Protein AF-0000000066030037 (afdb_homodimer)

Sequence (844 aa):
MNIVLFLGYLSILFAGGAIIAKIAKKIGIPDIPLLLIFGLILSILNVIPKNIVESSFDFIGNFGLIILLFIGSFEMEWNIMKRVLDVIIKLDILALLIVWIISGIVFNFVFHLPILSLIGLLFGAIVSATDPATLIPIFSSMDIDPEVAITLEAESVFNDPLGIVVTLICLSALGLAKAENPILEFFSLAVGGIILGVIAGKFYEIIISKIKFEDYIAPFTLGLAIAFWYFAEGIFPSITGYEISGFMAVAIMGLYIGNVIVHKKEHKKDMEKVAVFMDELSIFIRILIFVLLGASISIPLLEKYALPAFLCALGSILLARPVGVLIATAIPPIRPLTERIYLALEGPRGVVPATLAAMVYTEIMKHPNIVPKNIASLMPPTELAGTILVATFMTIIVSVVLEASWAKPLANILLKRKTSTSMNIVLFLGYLSILFAGGAIIAKIAKKIGIPDIPLLLIFGLILSILNVIPKNIVESSFDFIGNFGLIILLFIGSFEMEWNIMKRVLDVIIKLDILALLIVWIISGIVFNFVFHLPILSLIGLLFGAIVSATDPATLIPIFSSMDIDPEVAITLEAESVFNDPLGIVVTLICLSALGLAKAENPILEFFSLAVGGIILGVIAGKFYEIIISKIKFEDYIAPFTLGLAIAFWYFAEGIFPSITGYEISGFMAVAIMGLYIGNVIVHKKEHKKDMEKVAVFMDELSIFIRILIFVLLGASISIPLLEKYALPAFLCALGSILLARPVGVLIATAIPPIRPLTERIYLALEGPRGVVPATLAAMVYTEIMKHPNIVPKNIASLMPPTELAGTILVATFMTIIVSVVLEASWAKPLANILLKRKTSTS

Radius of gyration: 28.83 Å; Cα contacts (8 Å, |Δi|>4): 1450; chains: 2; bounding box: 72×85×63 Å

pLDDT: mean 91.53, std 8.61, range [28.09, 98.5]

InterPro domains:
  IPR006153 Cation/H+ exchanger, transmembrane domain [PF00999] (18-399)
  IPR038770 Sodium/solute symporter superfamily [G3DSA:1.20.1530.20] (5-410)

Nearest PDB structures (foldseek):
  4d0a-assembly1_B-2  TM=8.833E-01  e=1.001E-21  Methanocaldococcus jannaschii DSM 2661
  8jd9-assembly1_B  TM=8.160E-01  e=3.780E-13  Arabidopsis thaliana
  8pdu-assembly1_B  TM=7.936E-01  e=5.786E-11  Strongylocentrotus purpuratus
  8j2m-assembly1_B  TM=7.792E-01  e=3.132E-09  Oryza sativa Japonica Group
  7x2u-assembly1_B  TM=7.513E-01  e=4.949E-09  Homo sapiens

Organism: Methanocaldococcus jannaschii (strain ATCC 43067 / DSM 2661 / JAL-1 / JCM 10045 / NBRC 100440) (NCBI:txid243232)

Secondary structure (DSSP, 8-state):
--HHHHHHHHHIIIIIHHHHHHHHHHTTS-HHHHHHHHHHHHHHTT-S-HHHHHHHHHHHHHHHHHHHHHHHHHT--HHHHGGGHHHHHHIIIIIHHHHHHHHHHHHHHHTT--TT-HHHHHHHHHHT---HHHHHHHHHTS---HHHHHHHHHHHHHHHHHHHHHHHHHHIIIII---S-HHHHHHHHHHHHHHHHHHHHHHHHHHHHH---GGGHHHHHHHHHHHHHHIIIIIHHHHHS----HHHHHHHHHHHIIIIITTSGGGHHHHHHHHHHHHHHHHHHHHHHHHHHHHH--HHHHHHHHHHHHHHHHIIIIIIHHHHHHHHTTSSSPPPHHHHHHHHH-----HHHHHHHHHHHHHHHH-GGGS-HHHHTTS-HHHHHHHHHHHHHHHHHHHHHHHHHHHHHHHHHHT-------/--HHHHHHHHHIIIIIHHHHHHHHHHTTS-HHHHHHHHHHHHHHTT-S-HHHHHHHHHHHHHHHHHHHHHHHHHT--HHHHGGGHHHHHHIIIIIHHHHHHHHHHHHHHHTT--TT-HHHHHHHHHHT---HHHHHHHHHTS---HHHHHHHHHHHHHHHHHHHHHHHHHHIIIII---S-HHHHHHHHHHHHHHHHHHHHHHHHHHHHH---GGGHHHHHHHHHHHHHHIIIIIHHHHHS----HHHHHHHHHHHIIIIITTSGGGHHHHHHHHHHHHHHHHHHHHHHHHHHHHH--HHHHHHHHHHHHHHHHIIIIIIHHHHHHHHTTSSSPPPHHHHHHHHH-----HHHHHHHHHHHHHHHH-GGGS-HHHHTTS-HHHHHHHHHHHHHHHHHHHHHHHHHHHHHHHHHHT-------

Structure (mmCIF, N/CA/C/O backbone):
data_AF-0000000066030037-model_v1
#
loop_
_entity.id
_entity.type
_entity.pdbx_description
1 polymer 'Probable Na(+)/H(+) antiporter 2'
#
loop_
_atom_site.group_PDB
_atom_site.id
_atom_site.type_symbol
_atom_site.label_atom_id
_atom_site.label_alt_id
_atom_site.label_comp_id
_atom_site.label_asym_id
_atom_site.label_entity_id
_atom_site.label_seq_id
_atom_site.pdbx_PDB_ins_code
_atom_site.Cartn_x
_atom_site.Cartn_y
_atom_site.Cartn_z
_atom_site.occupancy
_atom_site.B_iso_or_equiv
_atom_site.auth_seq_id
_atom_site.auth_comp_id
_atom_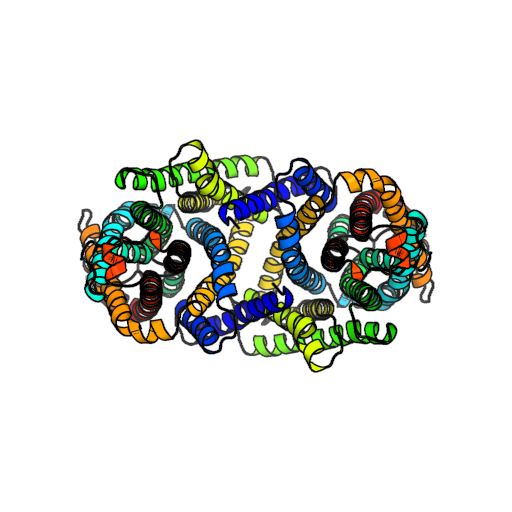site.auth_asym_id
_atom_site.auth_atom_id
_atom_site.pdbx_PDB_model_num
ATOM 1 N N . MET A 1 1 ? -17.203 -1.145 7.984 1 58.16 1 MET A N 1
ATOM 2 C CA . MET A 1 1 ? -16.234 -1.922 8.758 1 58.16 1 MET A CA 1
ATOM 3 C C . MET A 1 1 ? -15.391 -1.015 9.641 1 58.16 1 MET A C 1
ATOM 5 O O . MET A 1 1 ? -15.039 0.098 9.242 1 58.16 1 MET A O 1
ATOM 9 N N . ASN A 1 2 ? -15.164 -1.468 10.859 1 84.25 2 ASN A N 1
ATOM 10 C CA . ASN A 1 2 ? -14.336 -0.749 11.82 1 84.25 2 ASN A CA 1
ATOM 11 C C . ASN A 1 2 ? -12.883 -0.684 11.359 1 84.25 2 ASN A C 1
ATOM 13 O O . ASN A 1 2 ? -12.188 -1.703 11.32 1 84.25 2 ASN A O 1
ATOM 17 N N . ILE A 1 3 ? -12.445 0.393 10.875 1 86.44 3 ILE A N 1
ATOM 18 C CA . ILE A 1 3 ? -11.133 0.616 10.281 1 86.44 3 ILE A CA 1
ATOM 19 C C . ILE A 1 3 ? -10.047 0.3 11.305 1 86.44 3 ILE A C 1
ATOM 21 O O . ILE A 1 3 ? -8.977 -0.204 10.945 1 86.44 3 ILE A O 1
ATOM 25 N N . VAL A 1 4 ? -10.352 0.537 12.531 1 90.75 4 VAL A N 1
ATOM 26 C CA . VAL A 1 4 ? -9.383 0.292 13.594 1 90.75 4 VAL A CA 1
ATOM 27 C C . VAL A 1 4 ? -9.086 -1.204 13.688 1 90.75 4 VAL A C 1
ATOM 29 O O . VAL A 1 4 ? -7.926 -1.611 13.742 1 90.75 4 VAL A O 1
ATOM 32 N N . LEU A 1 5 ? -10.164 -1.941 13.633 1 91.44 5 LEU A N 1
ATOM 33 C CA . LEU A 1 5 ? -10 -3.391 13.688 1 91.44 5 LEU A CA 1
ATOM 34 C C . LEU A 1 5 ? -9.297 -3.91 12.438 1 91.44 5 LEU A C 1
ATOM 36 O O . LEU A 1 5 ? -8.461 -4.812 12.523 1 91.44 5 LEU A O 1
ATOM 40 N N . PHE A 1 6 ? -9.617 -3.367 11.352 1 92 6 PHE A N 1
ATOM 41 C CA . PHE A 1 6 ? -9.016 -3.773 10.086 1 92 6 PHE A CA 1
ATOM 42 C C . PHE A 1 6 ? -7.512 -3.523 10.102 1 92 6 PHE A C 1
ATOM 44 O O . PHE A 1 6 ? -6.73 -4.383 9.688 1 92 6 PHE A O 1
ATOM 51 N N . LEU A 1 7 ? -7.105 -2.408 10.57 1 94.38 7 LEU A N 1
ATOM 52 C CA . LEU A 1 7 ? -5.684 -2.09 10.664 1 94.38 7 LEU A CA 1
ATOM 53 C C . LEU A 1 7 ? -4.996 -2.986 11.688 1 94.38 7 LEU A C 1
ATOM 55 O O . LEU A 1 7 ? -3.826 -3.344 11.516 1 94.38 7 LEU A O 1
ATOM 59 N N . GLY A 1 8 ? -5.766 -3.311 12.727 1 94.88 8 GLY A N 1
ATOM 60 C CA . GLY A 1 8 ? -5.234 -4.289 13.664 1 94.88 8 GLY A CA 1
ATOM 61 C C . GLY A 1 8 ? -4.891 -5.613 13.008 1 94.88 8 GLY A C 1
ATOM 62 O O . GLY A 1 8 ? -3.828 -6.184 13.266 1 94.88 8 GLY A O 1
ATOM 63 N N . TYR A 1 9 ? -5.785 -6.09 12.172 1 94.06 9 TYR A N 1
ATOM 64 C CA . TYR A 1 9 ? -5.531 -7.324 11.438 1 94.06 9 TYR A CA 1
ATOM 65 C C . TYR A 1 9 ? -4.32 -7.172 10.523 1 94.06 9 TYR A C 1
ATOM 67 O O . TYR A 1 9 ? -3.506 -8.086 10.406 1 94.06 9 TYR A O 1
ATOM 75 N N . LEU A 1 10 ? -4.184 -6.043 9.875 1 94.81 10 LEU A N 1
ATOM 76 C CA . LEU A 1 10 ? -3.068 -5.773 8.969 1 94.81 10 LEU A CA 1
ATOM 77 C C . LEU A 1 10 ? -1.741 -5.82 9.719 1 94.81 10 LEU A C 1
ATOM 79 O O . LEU A 1 10 ? -0.729 -6.266 9.172 1 94.81 10 LEU A O 1
ATOM 83 N N . SER A 1 11 ? -1.745 -5.328 10.969 1 96.5 11 SER A N 1
ATOM 84 C CA . SER A 1 11 ? -0.533 -5.355 11.781 1 96.5 11 SER A CA 1
ATOM 85 C C . SER A 1 11 ? -0.094 -6.789 12.07 1 96.5 11 SER A C 1
ATOM 87 O O . SER A 1 11 ? 1.101 -7.094 12.055 1 96.5 11 SER A O 1
ATOM 89 N N . ILE A 1 12 ? -1.019 -7.648 12.297 1 95.62 12 ILE A N 1
ATOM 90 C CA . ILE A 1 12 ? -0.724 -9.055 12.547 1 95.62 12 ILE A CA 1
ATOM 91 C C . ILE A 1 12 ? -0.156 -9.695 11.281 1 95.62 12 ILE A C 1
ATOM 93 O O . ILE A 1 12 ? 0.779 -10.5 11.344 1 95.62 12 ILE A O 1
ATOM 97 N N . LEU A 1 13 ? -0.729 -9.305 10.203 1 95.81 13 LEU A N 1
ATOM 98 C CA . LEU A 1 13 ? -0.282 -9.867 8.938 1 95.81 13 LEU A CA 1
ATOM 99 C C . LEU A 1 13 ? 1.146 -9.438 8.625 1 95.81 13 LEU A C 1
ATOM 101 O O . LEU A 1 13 ? 1.99 -10.273 8.281 1 95.81 13 LEU A O 1
ATOM 105 N N . PHE A 1 14 ? 1.431 -8.188 8.766 1 96.62 14 PHE A N 1
ATOM 106 C CA . PHE A 1 14 ? 2.744 -7.68 8.391 1 96.62 14 PHE A CA 1
ATOM 107 C C . PHE A 1 14 ? 3.791 -8.062 9.43 1 96.62 14 PHE A C 1
ATOM 109 O O . PHE A 1 14 ? 4.809 -8.68 9.094 1 96.62 14 PHE A O 1
ATOM 116 N N . ALA A 1 15 ? 3.574 -7.738 10.695 1 96.75 15 ALA A N 1
ATOM 117 C CA . ALA A 1 15 ? 4.547 -8.039 11.742 1 96.75 15 ALA A CA 1
ATOM 118 C C . ALA A 1 15 ? 4.66 -9.547 11.961 1 96.75 15 ALA A C 1
ATOM 120 O O . ALA A 1 15 ? 5.77 -10.094 12.016 1 96.75 15 ALA A O 1
ATOM 121 N N . GLY A 1 16 ? 3.504 -10.195 12.125 1 96.62 16 GLY A N 1
ATOM 122 C CA . GLY A 1 16 ? 3.521 -11.641 12.281 1 96.62 16 GLY A CA 1
ATOM 123 C C . GLY A 1 16 ? 4.098 -12.367 11.078 1 96.62 16 GLY A C 1
ATOM 124 O O . GLY A 1 16 ? 4.883 -13.305 11.234 1 96.62 16 GLY A O 1
ATOM 125 N N . GLY A 1 17 ? 3.654 -11.922 9.898 1 96.5 17 GLY A N 1
ATOM 126 C CA . GLY A 1 17 ? 4.176 -12.523 8.68 1 96.5 17 GLY A CA 1
ATOM 127 C C . GLY A 1 17 ? 5.676 -12.359 8.531 1 96.5 17 GLY A C 1
ATOM 128 O O . GLY A 1 17 ? 6.363 -13.289 8.094 1 96.5 17 GLY A O 1
ATOM 129 N N . ALA A 1 18 ? 6.168 -11.203 8.875 1 96.44 18 ALA A N 1
ATOM 130 C CA . ALA A 1 18 ? 7.605 -10.953 8.789 1 96.44 18 ALA A CA 1
ATOM 131 C C . ALA A 1 18 ? 8.375 -11.852 9.742 1 96.44 18 ALA A C 1
ATOM 133 O O . ALA A 1 18 ? 9.43 -12.383 9.391 1 96.44 18 ALA A O 1
ATOM 134 N N . ILE A 1 19 ? 7.875 -12.039 10.93 1 96.38 19 ILE A N 1
ATOM 135 C CA . ILE A 1 19 ? 8.516 -12.906 11.922 1 96.38 19 ILE A CA 1
ATOM 136 C C . ILE A 1 19 ? 8.531 -14.344 11.414 1 96.38 19 ILE A C 1
ATOM 138 O O . ILE A 1 19 ? 9.562 -15.016 11.477 1 96.38 19 ILE A O 1
ATOM 142 N N . ILE A 1 20 ? 7.418 -14.758 10.898 1 96 20 ILE A N 1
ATOM 143 C CA . ILE A 1 20 ? 7.289 -16.125 10.398 1 96 20 ILE A CA 1
ATOM 144 C C . ILE A 1 20 ? 8.219 -16.328 9.203 1 96 20 ILE A C 1
ATOM 146 O O . ILE A 1 20 ? 8.859 -17.375 9.078 1 96 20 ILE A O 1
ATOM 150 N N . ALA A 1 21 ? 8.25 -15.383 8.32 1 93.81 21 ALA A N 1
ATOM 151 C CA . ALA A 1 21 ? 9.125 -15.461 7.16 1 93.81 21 ALA A CA 1
ATOM 152 C C . ALA A 1 21 ? 10.586 -15.562 7.586 1 93.81 21 ALA A C 1
ATOM 154 O O . ALA A 1 21 ? 11.375 -16.281 6.973 1 93.81 21 ALA A O 1
ATOM 155 N N . LYS A 1 22 ? 10.914 -14.836 8.609 1 92.75 22 LYS A N 1
ATOM 156 C CA . LYS A 1 22 ? 12.281 -14.883 9.109 1 92.75 22 LYS A CA 1
ATOM 157 C C . LYS A 1 22 ? 12.602 -16.25 9.727 1 92.75 22 LYS A C 1
ATOM 159 O O . LYS A 1 22 ? 13.711 -16.766 9.57 1 92.75 22 LYS A O 1
ATOM 164 N N . ILE A 1 23 ? 11.688 -16.781 10.414 1 93.94 23 ILE A N 1
ATOM 165 C CA . ILE A 1 23 ? 11.852 -18.109 10.992 1 93.94 23 ILE A CA 1
ATOM 166 C C . ILE A 1 23 ? 12.102 -19.125 9.875 1 93.94 23 ILE A C 1
ATOM 168 O O . ILE A 1 23 ? 12.945 -20.016 10.008 1 93.94 23 ILE A O 1
ATOM 172 N N . ALA A 1 24 ? 11.336 -19.016 8.789 1 92.19 24 ALA A N 1
ATOM 173 C CA . ALA A 1 24 ? 11.523 -19.906 7.645 1 92.19 24 ALA A CA 1
ATOM 174 C C . ALA A 1 24 ? 12.945 -19.828 7.113 1 92.19 24 ALA A C 1
ATOM 176 O O . ALA A 1 24 ? 13.578 -20.844 6.836 1 92.19 24 ALA A O 1
ATOM 177 N N . LYS A 1 25 ? 13.406 -18.641 7.004 1 88 25 LYS A N 1
ATOM 178 C CA . LYS A 1 25 ? 14.766 -18.438 6.512 1 88 25 LYS A CA 1
ATOM 179 C C . LYS A 1 25 ? 15.789 -19.047 7.465 1 88 25 LYS A C 1
ATOM 181 O O . LYS A 1 25 ? 16.781 -19.625 7.023 1 88 25 LYS A O 1
ATOM 186 N N . LYS A 1 26 ? 15.539 -18.938 8.695 1 89 26 LYS A N 1
ATOM 187 C CA . LYS A 1 26 ? 16.453 -19.469 9.711 1 89 26 LYS A CA 1
ATOM 188 C C . LYS A 1 26 ? 16.516 -21 9.641 1 89 26 LYS A C 1
ATOM 190 O O . LYS A 1 26 ? 17.562 -21.594 9.867 1 89 26 LYS A O 1
ATOM 195 N N . ILE A 1 27 ? 15.422 -21.609 9.312 1 89.62 27 ILE A N 1
ATOM 196 C CA . ILE A 1 27 ? 15.406 -23.078 9.273 1 89.62 27 ILE A CA 1
ATOM 197 C C . ILE A 1 27 ? 15.742 -23.562 7.867 1 89.62 27 ILE A C 1
ATOM 199 O O . ILE A 1 27 ? 15.695 -24.75 7.586 1 89.62 27 ILE A O 1
ATOM 203 N N . GLY A 1 28 ? 15.906 -22.672 6.953 1 85.06 28 GLY A N 1
ATOM 204 C CA . GLY A 1 28 ? 16.438 -23 5.637 1 85.06 28 GLY A CA 1
ATOM 205 C C . GLY A 1 28 ? 15.367 -23.391 4.637 1 85.06 28 GLY A C 1
ATOM 206 O O . GLY A 1 28 ? 15.633 -24.156 3.705 1 85.06 28 GLY A O 1
ATOM 207 N N . ILE A 1 29 ? 14.164 -22.984 4.785 1 88.06 29 ILE A N 1
ATOM 208 C CA . ILE A 1 29 ? 13.102 -23.281 3.834 1 88.06 29 ILE A CA 1
ATOM 209 C C . ILE A 1 29 ? 12.508 -21.969 3.309 1 88.06 29 ILE A C 1
ATOM 211 O O . ILE A 1 29 ? 12.633 -20.922 3.949 1 88.06 29 ILE A O 1
ATOM 215 N N . PRO A 1 30 ? 11.906 -22.062 2.102 1 91 30 PRO A N 1
ATOM 216 C CA . PRO A 1 30 ? 11.227 -20.875 1.601 1 91 30 PRO A CA 1
ATOM 217 C C . PRO A 1 30 ? 10.117 -20.391 2.539 1 91 30 PRO A C 1
ATOM 219 O O . PRO A 1 30 ? 9.539 -21.188 3.277 1 91 30 PRO A O 1
ATOM 222 N N . ASP A 1 31 ? 9.828 -19.078 2.535 1 93.94 31 ASP A N 1
ATOM 223 C CA . ASP A 1 31 ? 8.906 -18.469 3.48 1 93.94 31 ASP A CA 1
ATOM 224 C C . ASP A 1 31 ? 7.461 -18.844 3.168 1 93.94 31 ASP A C 1
ATOM 226 O O . ASP A 1 31 ? 6.633 -18.953 4.074 1 93.94 31 ASP A O 1
ATOM 230 N N . ILE A 1 32 ? 7.16 -19.25 1.964 1 94.06 32 ILE A N 1
ATOM 231 C CA . ILE A 1 32 ? 5.812 -19.391 1.426 1 94.06 32 ILE A CA 1
ATOM 232 C C . ILE A 1 32 ? 5.055 -20.453 2.23 1 94.06 32 ILE A C 1
ATOM 234 O O . ILE A 1 32 ? 3.955 -20.188 2.725 1 94.06 32 ILE A O 1
ATOM 238 N N . PRO A 1 33 ? 5.613 -21.641 2.467 1 94.5 33 PRO A N 1
ATOM 239 C CA . PRO A 1 33 ? 4.867 -22.656 3.213 1 94.5 33 PRO A CA 1
ATOM 240 C C . PRO A 1 33 ? 4.535 -22.219 4.637 1 94.5 33 PRO A C 1
ATOM 242 O O . PRO A 1 33 ? 3.422 -22.453 5.117 1 94.5 33 PRO A O 1
ATOM 245 N N . LEU A 1 34 ? 5.422 -21.578 5.246 1 96 34 LEU A N 1
ATOM 246 C CA . LEU A 1 34 ? 5.199 -21.172 6.629 1 96 34 LEU A CA 1
ATOM 247 C C . LEU A 1 34 ? 4.188 -20.031 6.695 1 96 34 LEU A C 1
ATOM 249 O O . LEU A 1 34 ? 3.418 -19.938 7.656 1 96 34 LEU A O 1
ATOM 253 N N . LEU A 1 35 ? 4.215 -19.188 5.742 1 96.88 35 LEU A N 1
ATOM 254 C CA . LEU A 1 35 ? 3.217 -18.125 5.688 1 96.88 35 LEU A CA 1
ATOM 255 C C . LEU A 1 35 ? 1.815 -18.703 5.516 1 96.88 35 LEU A C 1
ATOM 257 O O . LEU A 1 35 ? 0.864 -18.234 6.141 1 96.88 35 LEU A O 1
ATOM 261 N N . LEU A 1 36 ? 1.698 -19.734 4.711 1 95.56 36 LEU A N 1
ATOM 262 C CA . LEU A 1 36 ? 0.423 -20.406 4.512 1 95.56 36 LEU A CA 1
ATOM 263 C C . LEU A 1 36 ? -0.064 -21.031 5.812 1 95.56 36 LEU A C 1
ATOM 265 O O . LEU A 1 36 ? -1.239 -20.906 6.164 1 95.56 36 LEU A O 1
ATOM 269 N N . ILE A 1 37 ? 0.823 -21.656 6.449 1 96.69 37 ILE A N 1
ATOM 270 C CA . ILE A 1 37 ? 0.491 -22.312 7.707 1 96.69 37 ILE A CA 1
ATOM 271 C C . ILE A 1 37 ? 0.109 -21.266 8.75 1 96.69 37 ILE A C 1
ATOM 273 O O . ILE A 1 37 ? -0.818 -21.484 9.539 1 96.69 37 ILE A O 1
ATOM 277 N N . PHE A 1 38 ? 0.846 -20.172 8.781 1 97.38 38 PHE A N 1
ATOM 278 C CA . PHE A 1 38 ? 0.519 -19.078 9.68 1 97.38 38 PHE A CA 1
ATOM 279 C C . PHE A 1 38 ? -0.901 -18.578 9.43 1 97.38 38 PHE A C 1
ATOM 281 O O . PHE A 1 38 ? -1.664 -18.375 10.375 1 97.38 38 PHE A O 1
ATOM 288 N N . GLY A 1 39 ? -1.279 -18.391 8.172 1 96.19 39 GLY A N 1
ATOM 289 C CA . GLY A 1 39 ? -2.641 -18.016 7.824 1 96.19 39 GLY A CA 1
ATOM 290 C C . GLY A 1 39 ? -3.676 -19.016 8.289 1 96.19 39 GLY A C 1
ATOM 291 O O . GLY A 1 39 ? -4.742 -18.641 8.781 1 96.19 39 GLY A O 1
ATOM 292 N N . LEU A 1 40 ? -3.316 -20.25 8.141 1 95.25 40 LEU A N 1
ATOM 293 C CA . LEU A 1 40 ? -4.199 -21.328 8.578 1 95.25 40 LEU A CA 1
ATOM 294 C C . LEU A 1 40 ? -4.418 -21.266 10.086 1 95.25 40 LEU A C 1
ATOM 296 O O . LEU A 1 40 ? -5.547 -21.438 10.555 1 95.25 40 LEU A O 1
ATOM 300 N N . ILE A 1 41 ? -3.363 -21.062 10.812 1 96.81 41 ILE A N 1
ATOM 301 C CA . ILE A 1 41 ? -3.445 -20.969 12.266 1 96.81 41 ILE A CA 1
ATOM 302 C C . ILE A 1 41 ? -4.34 -19.781 12.656 1 96.81 41 ILE A C 1
ATOM 304 O O . ILE A 1 41 ? -5.156 -19.891 13.57 1 96.81 41 ILE A O 1
ATOM 308 N N . LEU A 1 42 ? -4.188 -18.688 11.992 1 95.88 42 LEU A N 1
ATOM 309 C CA . LEU A 1 42 ? -5.031 -17.531 12.266 1 95.88 42 LEU A CA 1
ATOM 310 C C . LEU A 1 42 ? -6.496 -17.844 12 1 95.88 42 LEU A C 1
ATOM 312 O O . LEU A 1 42 ? -7.383 -17.328 12.68 1 95.88 42 LEU A O 1
ATOM 316 N N . SER A 1 43 ? -6.703 -18.656 10.961 1 93.19 43 SER A N 1
ATOM 317 C CA . SER A 1 43 ? -8.062 -19.078 10.648 1 93.19 43 SER A CA 1
ATOM 318 C C . SER A 1 43 ? -8.641 -19.969 11.758 1 93.19 43 SER A C 1
ATOM 320 O O . SER A 1 43 ? -9.797 -19.797 12.156 1 93.19 43 SER A O 1
ATOM 322 N N . ILE A 1 44 ? -7.875 -20.891 12.273 1 93.88 44 ILE A N 1
ATOM 323 C CA . ILE A 1 44 ? -8.289 -21.812 13.32 1 93.88 44 ILE A CA 1
ATOM 324 C C . ILE A 1 44 ? -8.617 -21.031 14.594 1 93.88 44 ILE A C 1
ATOM 326 O O . ILE A 1 44 ? -9.602 -21.328 15.273 1 93.88 44 ILE A O 1
ATOM 330 N N . LEU A 1 45 ? -7.844 -20.031 14.875 1 94.69 45 LEU A N 1
ATOM 331 C CA . LEU A 1 45 ? -8.008 -19.25 16.094 1 94.69 45 LEU A CA 1
ATOM 332 C C . LEU A 1 45 ? -9.078 -18.172 15.906 1 94.69 45 LEU A C 1
ATOM 334 O O . LEU A 1 45 ? -9.367 -17.422 16.844 1 94.69 45 LEU A O 1
ATOM 338 N N . ASN A 1 46 ? -9.672 -18.047 14.758 1 92.12 46 ASN A N 1
ATOM 339 C CA . ASN A 1 46 ? -10.719 -17.094 14.43 1 92.12 46 ASN A CA 1
ATOM 340 C C . ASN A 1 46 ? -10.281 -15.664 14.727 1 92.12 46 ASN A C 1
ATOM 342 O O . ASN A 1 46 ? -11.047 -14.883 15.297 1 92.12 46 ASN A O 1
ATOM 346 N N . VAL A 1 47 ? -9.078 -15.43 14.414 1 91.62 47 VAL A N 1
ATOM 347 C CA . VAL A 1 47 ? -8.523 -14.109 14.664 1 91.62 47 VAL A CA 1
ATOM 348 C C . VAL A 1 47 ? -9.07 -13.117 13.641 1 91.62 47 VAL A C 1
ATOM 350 O O . VAL A 1 47 ? -9.469 -12 13.992 1 91.62 47 VAL A O 1
ATOM 353 N N . ILE A 1 48 ? -9.117 -13.508 12.406 1 89.06 48 ILE A N 1
ATOM 354 C CA . ILE A 1 48 ? -9.602 -12.656 11.328 1 89.06 48 ILE A CA 1
ATOM 355 C C . ILE A 1 48 ? -10.914 -13.203 10.781 1 89.06 48 ILE A C 1
ATOM 357 O O . ILE A 1 48 ? -10.977 -14.352 10.328 1 89.06 48 ILE A O 1
ATOM 361 N N . PRO A 1 49 ? -11.938 -12.406 10.789 1 88.81 49 PRO A N 1
ATOM 362 C CA . PRO A 1 49 ? -13.211 -12.875 10.234 1 88.81 49 PRO A CA 1
ATOM 363 C C . PRO A 1 49 ? -13.109 -13.242 8.758 1 88.81 49 PRO A C 1
ATOM 365 O O . PRO A 1 49 ? -12.43 -12.555 7.988 1 88.81 49 PRO A O 1
ATOM 368 N N . LYS A 1 50 ? -13.805 -14.25 8.391 1 84.75 50 LYS A N 1
ATOM 369 C CA . LYS A 1 50 ? -13.734 -14.789 7.035 1 84.75 50 LYS A CA 1
ATOM 370 C C . LYS A 1 50 ? -14.219 -13.773 6.008 1 84.75 50 LYS A C 1
ATOM 372 O O . LYS A 1 50 ? -13.719 -13.734 4.883 1 84.75 50 LYS A O 1
ATOM 377 N N . ASN A 1 51 ? -15.219 -13.055 6.391 1 84 51 ASN A N 1
ATOM 378 C CA . ASN A 1 51 ? -15.758 -12.047 5.473 1 84 51 ASN A CA 1
ATOM 379 C C . ASN A 1 51 ? -14.695 -11.016 5.094 1 84 51 ASN A C 1
ATOM 381 O O . ASN A 1 51 ? -14.656 -10.555 3.951 1 84 51 ASN A O 1
ATOM 385 N N . ILE A 1 52 ? -13.82 -10.719 6.02 1 85.62 52 ILE A N 1
ATOM 386 C CA . ILE A 1 52 ? -12.766 -9.742 5.773 1 85.62 52 ILE A CA 1
ATOM 387 C C . ILE A 1 52 ? -11.703 -10.344 4.863 1 85.62 52 ILE A C 1
ATOM 389 O O . ILE A 1 52 ? -11.172 -9.672 3.98 1 85.62 52 ILE A O 1
ATOM 393 N N . VAL A 1 53 ? -11.484 -11.523 5.113 1 86.06 53 VAL A N 1
ATOM 394 C CA . VAL A 1 53 ? -10.492 -12.227 4.309 1 86.06 53 VAL A CA 1
ATOM 395 C C . VAL A 1 53 ? -10.93 -12.258 2.848 1 86.06 53 VAL A C 1
ATOM 397 O O . VAL A 1 53 ? -10.172 -11.875 1.954 1 86.06 53 VAL A O 1
ATOM 400 N N . GLU A 1 54 ? -12.148 -12.641 2.641 1 81.25 54 GLU A N 1
ATOM 401 C CA . GLU A 1 54 ? -12.672 -12.797 1.289 1 81.25 54 GLU A CA 1
ATOM 402 C C . GLU A 1 54 ? -12.773 -11.453 0.571 1 81.25 54 GLU A C 1
ATOM 404 O O . GLU A 1 54 ? -12.445 -11.352 -0.613 1 81.25 54 GLU A O 1
ATOM 409 N N . SER A 1 55 ? -13.203 -10.484 1.308 1 82.44 55 SER A N 1
ATOM 410 C CA . SER A 1 55 ? -13.398 -9.172 0.698 1 82.44 55 SER A CA 1
ATOM 411 C C . SER A 1 55 ? -12.062 -8.5 0.399 1 82.44 55 SER A C 1
ATOM 413 O O . SER A 1 55 ? -11.945 -7.734 -0.56 1 82.44 55 SER A O 1
ATOM 415 N N . SER A 1 56 ? -11.078 -8.781 1.156 1 87.38 56 SER A N 1
ATOM 416 C CA . SER A 1 56 ? -9.781 -8.125 1 1 87.38 56 SER A CA 1
ATOM 417 C C . SER A 1 56 ? -8.953 -8.805 -0.082 1 87.38 56 SER A C 1
ATOM 419 O O . SER A 1 56 ? -8.141 -8.156 -0.749 1 87.38 56 SER A O 1
ATOM 421 N N . PHE A 1 57 ? -9.203 -10.016 -0.25 1 84.69 57 PHE A N 1
ATOM 422 C CA . PHE A 1 57 ? -8.359 -10.805 -1.141 1 84.69 57 PHE A CA 1
ATOM 423 C C . PHE A 1 57 ? -8.562 -10.375 -2.592 1 84.69 57 PHE A C 1
ATOM 425 O O . PHE A 1 57 ? -7.617 -10.398 -3.387 1 84.69 57 PHE A O 1
ATOM 432 N N . ASP A 1 58 ? -9.812 -10.016 -2.898 1 86.12 58 ASP A N 1
ATOM 433 C CA . ASP A 1 58 ? -10.086 -9.594 -4.27 1 86.12 58 ASP A CA 1
ATOM 434 C C . ASP A 1 58 ? -9.188 -8.422 -4.668 1 86.12 58 ASP A C 1
ATOM 436 O O . ASP A 1 58 ? -8.594 -8.43 -5.746 1 86.12 58 ASP A O 1
ATOM 440 N N . PHE A 1 59 ? -9.047 -7.508 -3.801 1 90.19 59 PHE A N 1
ATOM 441 C CA . PHE A 1 59 ? -8.203 -6.352 -4.07 1 90.19 59 PHE A CA 1
ATOM 442 C C . PHE A 1 59 ? -6.727 -6.734 -4.02 1 90.19 59 PHE A C 1
ATOM 444 O O . PHE A 1 59 ? -5.969 -6.434 -4.941 1 90.19 59 PHE A O 1
ATOM 451 N N . ILE A 1 60 ? -6.344 -7.441 -2.992 1 93 60 ILE A N 1
ATOM 452 C CA . ILE A 1 60 ? -4.941 -7.766 -2.746 1 93 60 ILE A CA 1
ATOM 453 C C . ILE A 1 60 ? -4.426 -8.688 -3.848 1 93 60 ILE A C 1
ATOM 455 O O . ILE A 1 60 ? -3.279 -8.562 -4.285 1 93 60 ILE A O 1
ATOM 459 N N . GLY A 1 61 ? -5.277 -9.562 -4.246 1 92.62 61 GLY A N 1
ATOM 460 C CA . GLY A 1 61 ? -4.887 -10.492 -5.297 1 92.62 61 GLY A CA 1
ATOM 461 C C . GLY A 1 61 ? -4.617 -9.812 -6.625 1 92.62 61 GLY A C 1
ATOM 462 O O . GLY A 1 61 ? -3.561 -10.008 -7.227 1 92.62 61 GLY A O 1
ATOM 463 N N . ASN A 1 62 ? -5.566 -8.977 -7.051 1 93.12 62 ASN A N 1
ATOM 464 C CA . ASN A 1 62 ? -5.418 -8.305 -8.336 1 93.12 62 ASN A CA 1
ATOM 465 C C . ASN A 1 62 ? -4.312 -7.254 -8.289 1 93.12 62 ASN A C 1
ATOM 467 O O . ASN A 1 62 ? -3.451 -7.215 -9.164 1 93.12 62 ASN A O 1
ATOM 471 N N . PHE A 1 63 ? -4.359 -6.441 -7.277 1 95.69 63 PHE A N 1
ATOM 472 C CA . PHE A 1 63 ? -3.344 -5.41 -7.113 1 95.69 63 PHE A CA 1
ATOM 473 C C . PHE A 1 63 ? -1.964 -6.031 -6.938 1 95.69 63 PHE A C 1
ATOM 475 O O . PHE A 1 63 ? -0.985 -5.555 -7.516 1 95.69 63 PHE A O 1
ATOM 482 N N . GLY A 1 64 ? -1.881 -7.066 -6.156 1 95.62 64 GLY A N 1
ATOM 483 C CA . GLY A 1 64 ? -0.631 -7.766 -5.898 1 95.62 64 GLY A CA 1
ATOM 484 C C . GLY A 1 64 ? -0.042 -8.406 -7.141 1 95.62 64 GLY A C 1
ATOM 485 O O . GLY A 1 64 ? 1.163 -8.312 -7.383 1 95.62 64 GLY A O 1
ATOM 486 N N . LEU A 1 65 ? -0.893 -9.031 -7.91 1 94.25 65 LEU A N 1
ATOM 487 C CA . LEU A 1 65 ? -0.426 -9.703 -9.117 1 94.25 65 LEU A CA 1
ATOM 488 C C . LEU A 1 65 ? 0.156 -8.695 -10.109 1 94.25 65 LEU A C 1
ATOM 490 O O . LEU A 1 65 ? 1.099 -9.016 -10.836 1 94.25 65 LEU A O 1
ATOM 494 N N . ILE A 1 66 ? -0.447 -7.527 -10.148 1 96.88 66 ILE A N 1
ATOM 495 C CA . ILE A 1 66 ? 0.074 -6.48 -11.016 1 96.88 66 ILE A CA 1
ATOM 496 C C . ILE A 1 66 ? 1.518 -6.16 -10.633 1 96.88 66 ILE A C 1
ATOM 498 O O . ILE A 1 66 ? 2.4 -6.117 -11.492 1 96.88 66 ILE A O 1
ATOM 502 N N . ILE A 1 67 ? 1.755 -6.062 -9.352 1 96.62 67 ILE A N 1
ATOM 503 C CA . ILE A 1 67 ? 3.068 -5.688 -8.844 1 96.62 67 ILE A CA 1
ATOM 504 C C . ILE A 1 67 ? 4.047 -6.844 -9.039 1 96.62 67 ILE A C 1
ATOM 506 O O . ILE A 1 67 ? 5.168 -6.645 -9.508 1 96.62 67 ILE A O 1
ATOM 510 N N . LEU A 1 68 ? 3.645 -8.016 -8.719 1 93.94 68 LEU A N 1
ATOM 511 C CA . LEU A 1 68 ? 4.516 -9.188 -8.734 1 93.94 68 LEU A CA 1
ATOM 512 C C . LEU A 1 68 ? 4.922 -9.539 -10.164 1 93.94 68 LEU A C 1
ATOM 514 O O . LEU A 1 68 ? 6.082 -9.867 -10.422 1 93.94 68 LEU A O 1
ATOM 518 N N . LEU A 1 69 ? 3.99 -9.461 -11.047 1 94.38 69 LEU A N 1
ATOM 519 C CA . LEU A 1 69 ? 4.293 -9.773 -12.438 1 94.38 69 LEU A CA 1
ATOM 520 C C . LEU A 1 69 ? 5.164 -8.68 -13.055 1 94.38 69 LEU A C 1
ATOM 522 O O . LEU A 1 69 ? 6.047 -8.977 -13.867 1 94.38 69 LEU A O 1
ATOM 526 N N . PHE A 1 70 ? 4.879 -7.457 -12.711 1 95.62 70 PHE A N 1
ATOM 527 C CA . PHE A 1 70 ? 5.699 -6.352 -13.203 1 95.62 70 PHE A CA 1
ATOM 528 C C . PHE A 1 70 ? 7.152 -6.527 -12.781 1 95.62 70 PHE A C 1
ATOM 530 O O . PHE A 1 70 ? 8.055 -6.516 -13.625 1 95.62 70 PHE A O 1
ATOM 537 N N . ILE A 1 71 ? 7.41 -6.727 -11.477 1 94.25 71 ILE A N 1
ATOM 538 C CA . ILE A 1 71 ? 8.773 -6.758 -10.961 1 94.25 71 ILE A CA 1
ATOM 539 C C . ILE A 1 71 ? 9.453 -8.055 -11.383 1 94.25 71 ILE A C 1
ATOM 541 O O . ILE A 1 71 ? 10.664 -8.078 -11.641 1 94.25 71 ILE A O 1
ATOM 545 N N . GLY A 1 72 ? 8.719 -9.141 -11.391 1 89.81 72 GLY A N 1
ATOM 546 C CA . GLY A 1 72 ? 9.281 -10.391 -11.867 1 89.81 72 GLY A CA 1
ATOM 547 C C . GLY A 1 72 ? 9.82 -10.312 -13.281 1 89.81 72 GLY A C 1
ATOM 548 O O . GLY A 1 72 ? 10.891 -10.852 -13.57 1 89.81 72 GLY A O 1
ATOM 549 N N . SER A 1 73 ? 9.086 -9.664 -14.125 1 92.44 73 SER A N 1
ATOM 550 C CA . SER A 1 73 ? 9.492 -9.523 -15.523 1 92.44 73 SER A CA 1
ATOM 551 C C . SER A 1 73 ? 10.562 -8.445 -15.672 1 92.44 73 SER A C 1
ATOM 553 O O . SER A 1 73 ? 11.453 -8.555 -16.516 1 92.44 73 SER A O 1
ATOM 555 N N . PHE A 1 74 ? 10.438 -7.438 -14.844 1 93.44 74 PHE A N 1
ATOM 556 C CA . PHE A 1 74 ? 11.391 -6.336 -14.867 1 93.44 74 PHE A CA 1
ATOM 557 C C . PHE A 1 74 ? 12.805 -6.84 -14.617 1 93.44 74 PHE A C 1
ATOM 559 O O . PHE A 1 74 ? 13.766 -6.367 -15.234 1 93.44 74 PHE A O 1
ATOM 566 N N . GLU A 1 75 ? 12.938 -7.805 -13.805 1 88.94 75 GLU A N 1
ATOM 567 C CA . GLU A 1 75 ? 14.25 -8.273 -13.359 1 88.94 75 GLU A CA 1
ATOM 568 C C . GLU A 1 75 ? 14.789 -9.359 -14.289 1 88.94 75 GLU A C 1
ATOM 570 O O . GLU A 1 75 ? 15.938 -9.773 -14.172 1 88.94 75 GLU A O 1
ATOM 575 N N . MET A 1 76 ? 14 -9.758 -15.188 1 86.06 76 MET A N 1
ATOM 576 C CA . MET A 1 76 ? 14.422 -10.797 -16.125 1 86.06 76 MET A CA 1
ATOM 577 C C . MET A 1 76 ? 15.422 -10.234 -17.141 1 86.06 76 MET A C 1
ATOM 579 O O . MET A 1 76 ? 15.203 -9.164 -17.703 1 86.06 76 MET A O 1
ATOM 583 N N . GLU A 1 77 ? 16.547 -10.898 -17.281 1 83.81 77 GLU A N 1
ATOM 584 C CA . GLU A 1 77 ? 17.547 -10.469 -18.25 1 83.81 77 GLU A CA 1
ATOM 585 C C . GLU A 1 77 ? 17.266 -11.039 -19.641 1 83.81 77 GLU A C 1
ATOM 587 O O . GLU A 1 77 ? 17.578 -12.195 -19.922 1 83.81 77 GLU A O 1
ATOM 592 N N . TRP A 1 78 ? 16.906 -10.188 -20.469 1 83.12 78 TRP A N 1
ATOM 593 C CA . TRP A 1 78 ? 16.516 -10.602 -21.812 1 83.12 78 TRP A CA 1
ATOM 594 C C . TRP A 1 78 ? 17.688 -11.203 -22.562 1 83.12 78 TRP A C 1
ATOM 596 O O . TRP A 1 78 ? 17.531 -12.156 -23.328 1 83.12 78 TRP A O 1
ATOM 606 N N . ASN A 1 79 ? 18.906 -10.695 -22.344 1 83.31 79 ASN A N 1
ATOM 607 C CA . ASN A 1 79 ? 20.094 -11.148 -23.078 1 83.31 79 ASN A CA 1
ATOM 608 C C . ASN A 1 79 ? 20.453 -12.586 -22.719 1 83.31 79 ASN A C 1
ATOM 610 O O . ASN A 1 79 ? 20.922 -13.344 -23.562 1 83.31 79 ASN A O 1
ATOM 614 N N . ILE A 1 80 ? 20.172 -12.922 -21.547 1 78.94 80 ILE A N 1
ATOM 615 C CA . ILE A 1 80 ? 20.438 -14.289 -21.109 1 78.94 80 ILE A CA 1
ATOM 616 C C . ILE A 1 80 ? 19.281 -15.203 -21.516 1 78.94 80 ILE A C 1
ATOM 618 O O . ILE A 1 80 ? 19.5 -16.328 -21.953 1 78.94 80 ILE A O 1
ATOM 622 N N . MET A 1 81 ? 18.156 -14.664 -21.469 1 85 81 MET A N 1
ATOM 623 C CA . MET A 1 81 ? 16.953 -15.43 -21.781 1 85 81 MET A CA 1
ATOM 624 C C . MET A 1 81 ? 16.906 -15.781 -23.266 1 85 81 MET A C 1
ATOM 626 O O . MET A 1 81 ? 16.422 -16.859 -23.641 1 85 81 MET A O 1
ATOM 630 N N . LYS A 1 82 ? 17.484 -14.898 -23.984 1 87 82 LYS A N 1
ATOM 631 C CA . LYS A 1 82 ? 17.453 -15.109 -25.438 1 87 82 LYS A CA 1
ATOM 632 C C . LYS A 1 82 ? 18.219 -16.375 -25.812 1 87 82 LYS A C 1
ATOM 634 O O . LYS A 1 82 ? 17.875 -17.031 -26.812 1 87 82 LYS A O 1
ATOM 639 N N . ARG A 1 83 ? 19.172 -16.766 -25.031 1 84.5 83 ARG A N 1
ATOM 640 C CA . ARG A 1 83 ? 20 -17.938 -25.328 1 84.5 83 ARG A CA 1
ATOM 641 C C . ARG A 1 83 ? 19.203 -19.234 -25.141 1 84.5 83 ARG A C 1
ATOM 643 O O . ARG A 1 83 ? 19.531 -20.25 -25.766 1 84.5 83 ARG A O 1
ATOM 650 N N . VAL A 1 84 ? 18.234 -19.219 -24.312 1 87.38 84 VAL A N 1
ATOM 651 C CA . VAL A 1 84 ? 17.469 -20.422 -24.031 1 87.38 84 VAL A CA 1
ATOM 652 C C . VAL A 1 84 ? 16 -20.203 -24.359 1 87.38 84 VAL A C 1
ATOM 654 O O . VAL A 1 84 ? 15.117 -20.859 -23.812 1 87.38 84 VAL A O 1
ATOM 657 N N . LEU A 1 85 ? 15.711 -19.312 -25.25 1 90.06 85 LEU A N 1
ATOM 658 C CA . LEU A 1 85 ? 14.352 -18.891 -25.578 1 90.06 85 LEU A CA 1
ATOM 659 C C . LEU A 1 85 ? 13.555 -20.047 -26.172 1 90.06 85 LEU A C 1
ATOM 661 O O . LEU A 1 85 ? 12.344 -20.141 -25.953 1 90.06 85 LEU A O 1
ATOM 665 N N . ASP A 1 86 ? 14.234 -20.828 -26.922 1 91.81 86 ASP A N 1
ATOM 666 C CA . ASP A 1 86 ? 13.555 -21.953 -27.562 1 91.81 86 ASP A CA 1
ATOM 667 C C . ASP A 1 86 ? 12.977 -22.906 -26.516 1 91.81 86 ASP A C 1
ATOM 669 O O . ASP A 1 86 ? 11.828 -23.344 -26.625 1 91.81 86 ASP A O 1
ATOM 673 N N . VAL A 1 87 ? 13.727 -23.219 -25.531 1 93.5 87 VAL A N 1
ATOM 674 C CA . VAL A 1 87 ? 13.297 -24.109 -24.453 1 93.5 87 VAL A CA 1
ATOM 675 C C . VAL A 1 87 ? 12.18 -23.453 -23.641 1 93.5 87 VAL A C 1
ATOM 677 O O . VAL A 1 87 ? 11.195 -24.094 -23.297 1 93.5 87 VAL A O 1
ATOM 680 N N . ILE A 1 88 ? 12.281 -22.188 -23.406 1 93.44 88 ILE A N 1
ATOM 681 C CA . ILE A 1 88 ? 11.328 -21.453 -22.609 1 93.44 88 ILE A CA 1
ATOM 682 C C . ILE A 1 88 ? 9.969 -21.438 -23.297 1 93.44 88 ILE A C 1
ATOM 684 O O . ILE A 1 88 ? 8.93 -21.641 -22.656 1 93.44 88 ILE A O 1
ATOM 688 N N . ILE A 1 89 ? 9.992 -21.25 -24.562 1 92.81 89 ILE A N 1
ATOM 689 C CA . ILE A 1 89 ? 8.758 -21.188 -25.328 1 92.81 89 ILE A CA 1
ATOM 690 C C . ILE A 1 89 ? 8.078 -22.562 -25.312 1 92.81 89 ILE A C 1
ATOM 692 O O . ILE A 1 89 ? 6.859 -22.641 -25.125 1 92.81 89 ILE A O 1
ATOM 696 N N . LYS A 1 90 ? 8.852 -23.578 -25.484 1 95.31 90 LYS A N 1
ATOM 697 C CA . LYS A 1 90 ? 8.312 -24.938 -25.438 1 95.31 90 LYS A CA 1
ATOM 698 C C . LYS A 1 90 ? 7.719 -25.234 -24.062 1 95.31 90 LYS A C 1
ATOM 700 O O . LYS A 1 90 ? 6.656 -25.859 -23.969 1 95.31 90 LYS A O 1
ATOM 705 N N . LEU A 1 91 ? 8.383 -24.828 -23.078 1 95.69 91 LEU A N 1
ATOM 706 C CA . LEU A 1 91 ? 7.906 -25.062 -21.719 1 95.69 91 LEU A CA 1
ATOM 707 C C . LEU A 1 91 ? 6.645 -24.25 -21.438 1 95.69 91 LEU A C 1
ATOM 709 O O . LEU A 1 91 ? 5.688 -24.766 -20.859 1 95.69 91 LEU A O 1
ATOM 713 N N . ASP A 1 92 ? 6.613 -23.031 -21.859 1 94.19 92 ASP A N 1
ATOM 714 C CA . ASP A 1 92 ? 5.535 -22.109 -21.5 1 94.19 92 ASP A CA 1
ATOM 715 C C . ASP A 1 92 ? 4.305 -22.344 -22.375 1 94.19 92 ASP A C 1
ATOM 717 O O . ASP A 1 92 ? 3.203 -21.906 -22.031 1 94.19 92 ASP A O 1
ATOM 721 N N . ILE A 1 93 ? 4.457 -23.047 -23.438 1 91.94 93 ILE A N 1
ATOM 722 C CA . ILE A 1 93 ? 3.295 -23.328 -24.281 1 91.94 93 ILE A CA 1
ATOM 723 C C . ILE A 1 93 ? 2.916 -24.812 -24.141 1 91.94 93 ILE A C 1
ATOM 725 O O . ILE A 1 93 ? 1.919 -25.141 -23.5 1 91.94 93 ILE A O 1
ATOM 729 N N . LEU A 1 94 ? 3.834 -25.641 -24.531 1 95.06 94 LEU A N 1
ATOM 730 C CA . LEU A 1 94 ? 3.516 -27.062 -24.594 1 95.06 94 LEU A CA 1
ATOM 731 C C . LEU A 1 94 ? 3.455 -27.672 -23.203 1 95.06 94 LEU A C 1
ATOM 733 O O . LEU A 1 94 ? 2.484 -28.344 -22.859 1 95.06 94 LEU A O 1
ATOM 737 N N . ALA A 1 95 ? 4.504 -27.484 -22.453 1 96.81 95 ALA A N 1
ATOM 738 C CA . ALA A 1 95 ? 4.516 -28.078 -21.109 1 96.81 95 ALA A CA 1
ATOM 739 C C . ALA A 1 95 ? 3.365 -27.531 -20.266 1 96.81 95 ALA A C 1
ATOM 741 O O . ALA A 1 95 ? 2.738 -28.266 -19.5 1 96.81 95 ALA A O 1
ATOM 742 N N . LEU A 1 96 ? 3.121 -26.25 -20.359 1 96.31 96 LEU A N 1
ATOM 743 C CA . LEU A 1 96 ? 2.049 -25.625 -19.594 1 96.31 96 LEU A CA 1
ATOM 744 C C . LEU A 1 96 ? 0.7 -26.25 -19.938 1 96.31 96 LEU A C 1
ATOM 746 O O . LEU A 1 96 ? -0.086 -26.562 -19.047 1 96.31 96 LEU A O 1
ATOM 750 N N . LEU A 1 97 ? 0.43 -26.453 -21.203 1 95.56 97 LEU A N 1
ATOM 751 C CA . LEU A 1 97 ? -0.835 -27.016 -21.656 1 95.56 97 LEU A CA 1
ATOM 752 C C . LEU A 1 97 ? -0.983 -28.453 -21.172 1 95.56 97 LEU A C 1
ATOM 754 O O . LEU A 1 97 ? -2.07 -28.875 -20.75 1 95.56 97 LEU A O 1
ATOM 758 N N . ILE A 1 98 ? 0.09 -29.141 -21.203 1 97.5 98 ILE A N 1
ATOM 759 C CA . ILE A 1 98 ? 0.063 -30.531 -20.781 1 97.5 98 ILE A CA 1
ATOM 760 C C . ILE A 1 98 ? -0.158 -30.609 -19.266 1 97.5 98 ILE A C 1
ATOM 762 O O . ILE A 1 98 ? -0.958 -31.422 -18.781 1 97.5 98 ILE A O 1
ATOM 766 N N . VAL A 1 99 ? 0.563 -29.781 -18.531 1 97.94 99 VAL A N 1
ATOM 767 C CA . VAL A 1 99 ? 0.398 -29.734 -17.078 1 97.94 99 VAL A CA 1
ATOM 768 C C . VAL A 1 99 ? -1.04 -29.359 -16.734 1 97.94 99 VAL A C 1
ATOM 770 O O . VAL A 1 99 ? -1.636 -29.922 -15.82 1 97.94 99 VAL A O 1
ATOM 773 N N . TRP A 1 100 ? -1.596 -28.438 -17.5 1 97.38 100 TRP A N 1
ATOM 774 C CA . TRP A 1 100 ? -2.979 -27.984 -17.359 1 97.38 100 TRP A CA 1
ATOM 775 C C . TRP A 1 100 ? -3.945 -29.156 -17.484 1 97.38 100 TRP A C 1
ATOM 777 O O . TRP A 1 100 ? -4.711 -29.438 -16.562 1 97.38 100 TRP A O 1
ATOM 787 N N . ILE A 1 101 ? -3.781 -29.922 -18.516 1 97.5 101 ILE A N 1
ATOM 788 C CA . ILE A 1 101 ? -4.723 -30.984 -18.844 1 97.5 101 ILE A CA 1
ATOM 789 C C . ILE A 1 101 ? -4.531 -32.156 -17.891 1 97.5 101 ILE A C 1
ATOM 791 O O . ILE A 1 101 ? -5.5 -32.656 -17.297 1 97.5 101 ILE A O 1
ATOM 795 N N . ILE A 1 102 ? -3.305 -32.562 -17.641 1 98.31 102 ILE A N 1
ATOM 796 C CA . ILE A 1 102 ? -3.047 -33.75 -16.812 1 98.31 102 ILE A CA 1
ATOM 797 C C . ILE A 1 102 ? -3.418 -33.438 -15.359 1 98.31 102 ILE A C 1
ATOM 799 O O . ILE A 1 102 ? -4.027 -34.281 -14.688 1 98.31 102 ILE A O 1
ATOM 803 N N . SER A 1 103 ? -3.037 -32.281 -14.852 1 98.5 103 SER A N 1
ATOM 804 C CA . SER A 1 103 ? -3.404 -31.922 -13.484 1 98.5 103 SER A CA 1
ATOM 805 C C . SER A 1 103 ? -4.918 -31.844 -13.32 1 98.5 103 SER A C 1
ATOM 807 O O . SER A 1 103 ? -5.449 -32.219 -12.266 1 98.5 103 SER A O 1
ATOM 809 N N . GLY A 1 104 ? -5.586 -31.297 -14.367 1 98.19 104 GLY A N 1
ATOM 810 C CA . GLY A 1 104 ? -7.039 -31.266 -14.336 1 98.19 104 GLY A CA 1
ATOM 811 C C . GLY A 1 104 ? -7.668 -32.625 -14.289 1 98.19 104 GLY A C 1
ATOM 812 O O . GLY A 1 104 ? -8.617 -32.875 -13.547 1 98.19 104 GLY A O 1
ATOM 813 N N . ILE A 1 105 ? -7.129 -33.531 -15.094 1 98 105 ILE A N 1
ATOM 814 C CA . ILE A 1 105 ? -7.625 -34.906 -15.148 1 98 105 ILE A CA 1
ATOM 815 C C . ILE A 1 105 ? -7.391 -35.594 -13.805 1 98 105 ILE A C 1
ATOM 817 O O . ILE A 1 105 ? -8.258 -36.312 -13.305 1 98 105 ILE A O 1
ATOM 821 N N . VAL A 1 106 ? -6.254 -35.375 -13.211 1 98.25 106 VAL A N 1
ATOM 822 C CA . VAL A 1 106 ? -5.938 -35.969 -11.906 1 98.25 106 VAL A CA 1
ATOM 823 C C . VAL A 1 106 ? -6.941 -35.469 -10.867 1 98.25 106 VAL A C 1
ATOM 825 O O . VAL A 1 106 ? -7.438 -36.25 -10.055 1 98.25 106 VAL A O 1
ATOM 828 N N . PHE A 1 107 ? -7.199 -34.188 -10.883 1 98.25 107 PHE A N 1
ATOM 829 C CA . PHE A 1 107 ? -8.156 -33.594 -9.953 1 98.25 107 PHE A CA 1
ATOM 830 C C . PHE A 1 107 ? -9.523 -34.25 -10.109 1 98.25 107 PHE A C 1
ATOM 832 O O . PHE A 1 107 ? -10.148 -34.656 -9.125 1 98.25 107 PHE A O 1
ATOM 839 N N . ASN A 1 108 ? -10.023 -34.375 -11.367 1 97.25 108 ASN A N 1
ATOM 840 C CA . ASN A 1 108 ? -11.328 -34.969 -11.648 1 97.25 108 ASN A CA 1
ATOM 841 C C . ASN A 1 108 ? -11.383 -36.438 -11.203 1 97.25 108 ASN A C 1
ATOM 843 O O . ASN A 1 108 ? -12.398 -36.875 -10.672 1 97.25 108 ASN A O 1
ATOM 847 N N . PHE A 1 109 ? -10.312 -37.062 -11.445 1 97.12 109 PHE A N 1
ATOM 848 C CA . PHE A 1 109 ? -10.242 -38.469 -11.07 1 97.12 109 PHE A CA 1
ATOM 849 C C . PHE A 1 109 ? -10.281 -38.656 -9.555 1 97.12 109 PHE A C 1
ATOM 851 O O . PHE A 1 109 ? -11.023 -39.469 -9.031 1 97.12 109 PHE A O 1
ATOM 858 N N . VAL A 1 110 ? -9.539 -37.875 -8.836 1 97.06 110 VAL A N 1
ATOM 859 C CA . VAL A 1 110 ? -9.383 -38 -7.387 1 97.06 110 VAL A CA 1
ATOM 860 C C . VAL A 1 110 ? -10.695 -37.625 -6.695 1 97.06 110 VAL A C 1
ATOM 862 O O . VAL A 1 110 ? -11.062 -38.219 -5.684 1 97.06 110 VAL A O 1
ATOM 865 N N . PHE A 1 111 ? -11.422 -36.625 -7.23 1 95.75 111 PHE A N 1
ATOM 866 C CA . PHE A 1 111 ? -12.648 -36.188 -6.59 1 95.75 111 PHE A CA 1
ATOM 867 C C . PHE A 1 111 ? -13.867 -36.844 -7.223 1 95.75 111 PHE A C 1
ATOM 869 O O . PHE A 1 111 ? -15 -36.406 -6.984 1 95.75 111 PHE A O 1
ATOM 876 N N . HIS A 1 112 ? -13.703 -37.781 -8.055 1 94.5 112 HIS A N 1
ATOM 877 C CA . HIS A 1 112 ? -14.734 -38.625 -8.664 1 94.5 112 HIS A CA 1
ATOM 878 C C . HIS A 1 112 ? -15.695 -37.781 -9.5 1 94.5 112 HIS A C 1
ATOM 880 O O . HIS A 1 112 ? -16.906 -37.969 -9.406 1 94.5 112 HIS A O 1
ATOM 886 N N . LEU A 1 113 ? -15.094 -36.906 -10.234 1 94.56 113 LEU A N 1
ATOM 887 C CA . LEU A 1 113 ? -15.828 -36.125 -11.227 1 94.56 113 LEU A CA 1
ATOM 888 C C . LEU A 1 113 ? -15.602 -36.688 -12.633 1 94.56 113 LEU A C 1
ATOM 890 O O . LEU A 1 113 ? -14.711 -37.5 -12.844 1 94.56 113 LEU A O 1
ATOM 894 N N . PRO A 1 114 ? -16.484 -36.281 -13.555 1 93.44 114 PRO A N 1
ATOM 895 C CA . PRO A 1 114 ? -16.188 -36.688 -14.93 1 93.44 114 PRO A CA 1
ATOM 896 C C . PRO A 1 114 ? -14.789 -36.281 -15.391 1 93.44 114 PRO A C 1
ATOM 898 O O . PRO A 1 114 ? -14.352 -35.156 -15.117 1 93.44 114 PRO A O 1
ATOM 901 N N . ILE A 1 115 ? -14.148 -37.094 -16.016 1 91.81 115 ILE A N 1
ATOM 902 C CA . ILE A 1 115 ? -12.727 -37 -16.328 1 91.81 115 ILE A CA 1
ATOM 903 C C . ILE A 1 115 ? -12.438 -35.688 -17.062 1 91.81 115 ILE A C 1
ATOM 905 O O . ILE A 1 115 ? -11.359 -35.094 -16.891 1 91.81 115 ILE A O 1
ATOM 909 N N . LEU A 1 116 ? -13.32 -35.25 -17.859 1 91.06 116 LEU A N 1
ATOM 910 C CA . LEU A 1 116 ? -13.07 -34.031 -18.625 1 91.06 116 LEU A CA 1
ATOM 911 C C . LEU A 1 116 ? -13.906 -32.875 -18.109 1 91.06 116 LEU A C 1
ATOM 913 O O . LEU A 1 116 ? -14.195 -31.922 -18.844 1 91.06 116 LEU A O 1
ATOM 917 N N . SER A 1 117 ? -14.242 -33 -16.844 1 92.38 117 SER A N 1
ATOM 918 C CA . SER A 1 117 ? -14.992 -31.906 -16.234 1 92.38 117 SER A CA 1
ATOM 919 C C . SER A 1 117 ? -14.18 -30.625 -16.234 1 92.38 117 SER A C 1
ATOM 921 O O . SER A 1 117 ? -12.969 -30.641 -16.016 1 92.38 117 SER A O 1
ATOM 923 N N . LEU A 1 118 ? -14.844 -29.5 -16.469 1 91.75 118 LEU A N 1
ATOM 924 C CA . LEU A 1 118 ? -14.203 -28.203 -16.531 1 91.75 118 LEU A CA 1
ATOM 925 C C . LEU A 1 118 ? -13.68 -27.781 -15.172 1 91.75 118 LEU A C 1
ATOM 927 O O . LEU A 1 118 ? -12.758 -26.969 -15.078 1 91.75 118 LEU A O 1
ATOM 931 N N . ILE A 1 119 ? -14.219 -28.391 -14.156 1 92.19 119 ILE A N 1
ATOM 932 C CA . ILE A 1 119 ? -13.812 -28.047 -12.797 1 92.19 119 ILE A CA 1
ATOM 933 C C . ILE A 1 119 ? -12.367 -28.484 -12.57 1 92.19 119 ILE A C 1
ATOM 935 O O . ILE A 1 119 ? -11.547 -27.719 -12.062 1 92.19 119 ILE A O 1
ATOM 939 N N . GLY A 1 120 ? -12.148 -29.719 -12.906 1 95.5 120 GLY A N 1
ATOM 940 C CA . GLY A 1 120 ? -10.773 -30.188 -12.797 1 95.5 120 GLY A CA 1
ATOM 941 C C . GLY A 1 120 ? -9.812 -29.438 -13.695 1 95.5 120 GLY A C 1
ATOM 942 O O . GLY A 1 120 ? -8.672 -29.156 -13.305 1 95.5 120 GLY A O 1
ATOM 943 N N . LEU A 1 121 ? -10.25 -29.078 -14.859 1 94.94 121 LEU A N 1
ATOM 944 C CA . LEU A 1 121 ? -9.414 -28.312 -15.781 1 94.94 121 LEU A CA 1
ATOM 945 C C . LEU A 1 121 ? -9.125 -26.922 -15.227 1 94.94 121 LEU A C 1
ATOM 947 O O . LEU A 1 121 ? -8.047 -26.375 -15.469 1 94.94 121 LEU A O 1
ATOM 951 N N . LEU A 1 122 ? -10.086 -26.453 -14.516 1 94.81 122 LEU A N 1
ATOM 952 C CA . LEU A 1 122 ? -9.867 -25.172 -13.844 1 94.81 122 LEU A CA 1
ATOM 953 C C . LEU A 1 122 ? -8.75 -25.281 -12.805 1 94.81 122 LEU A C 1
ATOM 955 O O . LEU A 1 122 ? -7.867 -24.422 -12.742 1 94.81 122 LEU A O 1
ATOM 959 N N . PHE A 1 123 ? -8.789 -26.344 -12.016 1 97.06 123 PHE A N 1
ATOM 960 C CA . PHE A 1 123 ? -7.707 -26.625 -11.078 1 97.06 123 PHE A CA 1
ATOM 961 C C . PHE A 1 123 ? -6.375 -26.75 -11.805 1 97.06 123 PHE A C 1
ATOM 963 O O . PHE A 1 123 ? -5.367 -26.188 -11.375 1 97.06 123 PHE A O 1
ATOM 970 N N . GLY A 1 124 ? -6.395 -27.516 -12.852 1 98.06 124 GLY A N 1
ATOM 971 C CA . GLY A 1 124 ? -5.191 -27.688 -13.656 1 98.06 124 GLY A CA 1
ATOM 972 C C . GLY A 1 124 ? -4.629 -26.375 -14.172 1 98.06 124 GLY A C 1
ATOM 973 O O . GLY A 1 124 ? -3.414 -26.172 -14.172 1 98.06 124 GLY A O 1
ATOM 974 N N . ALA A 1 125 ? -5.48 -25.5 -14.656 1 96.44 125 ALA A N 1
ATOM 975 C CA . ALA A 1 125 ? -5.062 -24.188 -15.133 1 96.44 125 ALA A CA 1
ATOM 976 C C . ALA A 1 125 ? -4.398 -23.375 -14.023 1 96.44 125 ALA A C 1
ATOM 978 O O . ALA A 1 125 ? -3.379 -22.719 -14.242 1 96.44 125 ALA A O 1
ATOM 979 N N . ILE A 1 126 ? -4.922 -23.453 -12.867 1 97.19 126 ILE A N 1
ATOM 980 C CA . ILE A 1 126 ? -4.449 -22.703 -11.703 1 97.19 126 ILE A CA 1
ATOM 981 C C . ILE A 1 126 ? -3.039 -23.172 -11.336 1 97.19 126 ILE A C 1
ATOM 983 O O . ILE A 1 126 ? -2.146 -22.344 -11.117 1 97.19 126 ILE A O 1
ATOM 987 N N . VAL A 1 127 ? -2.803 -24.469 -11.383 1 97.88 127 VAL A N 1
ATOM 988 C CA . VAL A 1 127 ? -1.55 -25 -10.852 1 97.88 127 VAL A CA 1
ATOM 989 C C . VAL A 1 127 ? -0.52 -25.109 -11.969 1 97.88 127 VAL A C 1
ATOM 991 O O . VAL A 1 127 ? 0.589 -25.609 -11.758 1 97.88 127 VAL A O 1
ATOM 994 N N . SER A 1 128 ? -0.905 -24.688 -13.172 1 96.56 128 SER A N 1
ATOM 995 C CA . SER A 1 128 ? 0.044 -24.734 -14.281 1 96.56 128 SER A CA 1
ATOM 996 C C . SER A 1 128 ? 1.082 -23.625 -14.172 1 96.56 128 SER A C 1
ATOM 998 O O . SER A 1 128 ? 2.139 -23.688 -14.805 1 96.56 128 SER A O 1
ATOM 1000 N N . ALA A 1 129 ? 0.719 -22.641 -13.352 1 94.75 129 ALA A N 1
ATOM 1001 C CA . ALA A 1 129 ? 1.65 -21.547 -13.117 1 94.75 129 ALA A CA 1
ATOM 1002 C C . ALA A 1 129 ? 2.621 -21.875 -11.984 1 94.75 129 ALA A C 1
ATOM 1004 O O . ALA A 1 129 ? 2.219 -22.406 -10.953 1 94.75 129 ALA A O 1
ATOM 1005 N N . THR A 1 130 ? 3.889 -21.609 -12.281 1 94.19 130 THR A N 1
ATOM 1006 C CA . THR A 1 130 ? 4.918 -21.844 -11.273 1 94.19 130 THR A CA 1
ATOM 1007 C C . THR A 1 130 ? 5.316 -20.531 -10.594 1 94.19 130 THR A C 1
ATOM 1009 O O . THR A 1 130 ? 4.578 -19.547 -10.641 1 94.19 130 THR A O 1
ATOM 1012 N N . ASP A 1 131 ? 6.48 -20.562 -9.742 1 90.31 131 ASP A N 1
ATOM 1013 C CA . ASP A 1 131 ? 6.801 -19.406 -8.922 1 90.31 131 ASP A CA 1
ATOM 1014 C C . ASP A 1 131 ? 8.281 -19.047 -9.016 1 90.31 131 ASP A C 1
ATOM 1016 O O . ASP A 1 131 ? 9.117 -19.672 -8.359 1 90.31 131 ASP A O 1
ATOM 1020 N N . PRO A 1 132 ? 8.547 -17.953 -9.641 1 83.88 132 PRO A N 1
ATOM 1021 C CA . PRO A 1 132 ? 9.953 -17.547 -9.711 1 83.88 132 PRO A CA 1
ATOM 1022 C C . PRO A 1 132 ? 10.508 -17.094 -8.359 1 83.88 132 PRO A C 1
ATOM 1024 O O . PRO A 1 132 ? 11.711 -17.234 -8.109 1 83.88 132 PRO A O 1
ATOM 1027 N N . ALA A 1 133 ? 9.688 -16.625 -7.57 1 77.62 133 ALA A N 1
ATOM 1028 C CA . ALA A 1 133 ? 10.117 -16.062 -6.285 1 77.62 133 ALA A CA 1
ATOM 1029 C C . ALA A 1 133 ? 10.711 -17.156 -5.391 1 77.62 133 ALA A C 1
ATOM 1031 O O . ALA A 1 133 ? 11.547 -16.859 -4.531 1 77.62 133 ALA A O 1
ATOM 1032 N N . THR A 1 134 ? 10.305 -18.266 -5.586 1 82.62 134 THR A N 1
ATOM 1033 C CA . THR A 1 134 ? 10.852 -19.406 -4.84 1 82.62 134 THR A CA 1
ATOM 1034 C C . THR A 1 134 ? 12.125 -19.906 -5.5 1 82.62 134 THR A C 1
ATOM 1036 O O . THR A 1 134 ? 13.07 -20.312 -4.816 1 82.62 134 THR A O 1
ATOM 1039 N N . LEU A 1 135 ? 12.18 -19.812 -6.746 1 86.31 135 LEU A N 1
ATOM 1040 C CA . LEU A 1 135 ? 13.273 -20.391 -7.512 1 86.31 135 LEU A CA 1
ATOM 1041 C C . LEU A 1 135 ? 14.531 -19.531 -7.414 1 86.31 135 LEU A C 1
ATOM 1043 O O . LEU A 1 135 ? 15.641 -20.047 -7.273 1 86.31 135 LEU A O 1
ATOM 1047 N N . ILE A 1 136 ? 14.344 -18.312 -7.449 1 80.62 136 ILE A N 1
ATOM 1048 C CA . ILE A 1 136 ? 15.461 -17.391 -7.559 1 80.62 136 ILE A CA 1
ATOM 1049 C C . ILE A 1 136 ? 16.359 -17.516 -6.328 1 80.62 136 ILE A C 1
ATOM 1051 O O . ILE A 1 136 ? 17.562 -17.734 -6.449 1 80.62 136 ILE A O 1
ATOM 1055 N N . PRO A 1 137 ? 15.766 -17.422 -5.18 1 77.06 137 PRO A N 1
ATOM 1056 C CA . PRO A 1 137 ? 16.625 -17.578 -4 1 77.06 137 PRO A CA 1
ATOM 1057 C C . PRO A 1 137 ? 17.281 -18.953 -3.91 1 77.06 137 PRO A C 1
ATOM 1059 O O . PRO A 1 137 ? 18.406 -19.078 -3.436 1 77.06 137 PRO A O 1
ATOM 1062 N N . ILE A 1 138 ? 16.641 -19.922 -4.32 1 84.31 138 ILE A N 1
ATOM 1063 C CA . ILE A 1 138 ? 17.172 -21.281 -4.273 1 84.31 138 ILE A CA 1
ATOM 1064 C C . ILE A 1 138 ? 18.375 -21.406 -5.195 1 84.31 138 ILE A C 1
ATOM 1066 O O . ILE A 1 138 ? 19.422 -21.906 -4.793 1 84.31 138 ILE A O 1
ATOM 1070 N N . PHE A 1 139 ? 18.344 -20.844 -6.32 1 88.06 139 PHE A N 1
ATOM 1071 C CA . PHE A 1 139 ? 19.406 -21.016 -7.32 1 88.06 139 PHE A CA 1
ATOM 1072 C C . PHE A 1 139 ? 20.547 -20.031 -7.066 1 88.06 139 PHE A C 1
ATOM 1074 O O . PHE A 1 139 ? 21.688 -20.297 -7.473 1 88.06 139 PHE A O 1
ATOM 1081 N N . SER A 1 140 ? 20.203 -18.969 -6.438 1 81.38 140 SER A N 1
ATOM 1082 C CA . SER A 1 140 ? 21.25 -18.016 -6.109 1 81.38 140 SER A CA 1
ATOM 1083 C C . SER A 1 140 ? 22.234 -18.594 -5.094 1 81.38 140 SER A C 1
ATOM 1085 O O . SER A 1 140 ? 23.375 -18.156 -5.008 1 81.38 140 SER A O 1
ATOM 1087 N N . SER A 1 141 ? 21.797 -19.547 -4.387 1 82.81 141 SER A N 1
ATOM 1088 C CA . SER A 1 141 ? 22.641 -20.156 -3.354 1 82.81 141 SER A CA 1
ATOM 1089 C C . SER A 1 141 ? 23.297 -21.438 -3.855 1 82.81 141 SER A C 1
ATOM 1091 O O . SER A 1 141 ? 23.969 -22.141 -3.096 1 82.81 141 SER A O 1
ATOM 1093 N N . MET A 1 142 ? 23.062 -21.688 -5.105 1 88.69 142 MET A N 1
ATOM 1094 C CA . MET A 1 142 ? 23.578 -22.922 -5.676 1 88.69 142 MET A CA 1
ATOM 1095 C C . MET A 1 142 ? 24.578 -22.656 -6.785 1 88.69 142 MET A C 1
ATOM 1097 O O . MET A 1 142 ? 24.484 -21.625 -7.473 1 88.69 142 MET A O 1
ATOM 1101 N N . ASP A 1 143 ? 25.531 -23.5 -6.805 1 88.44 143 ASP A N 1
ATOM 1102 C CA . ASP A 1 143 ? 26.438 -23.484 -7.953 1 88.44 143 ASP A CA 1
ATOM 1103 C C . ASP A 1 143 ? 25.906 -24.391 -9.07 1 88.44 143 ASP A C 1
ATOM 1105 O O . ASP A 1 143 ? 26.25 -25.578 -9.133 1 88.44 143 ASP A O 1
ATOM 1109 N N . ILE A 1 144 ? 25.047 -23.906 -9.922 1 89.62 144 ILE A N 1
ATOM 1110 C CA . ILE A 1 144 ? 24.406 -24.656 -11 1 89.62 144 ILE A CA 1
ATOM 1111 C C . ILE A 1 144 ? 24.641 -23.938 -12.328 1 89.62 144 ILE A C 1
ATOM 1113 O O . ILE A 1 144 ? 25.031 -22.766 -12.359 1 89.62 144 ILE A O 1
ATOM 1117 N N . ASP A 1 145 ? 24.578 -24.688 -13.359 1 88.62 145 ASP A N 1
ATOM 1118 C CA . ASP A 1 145 ? 24.672 -24.094 -14.688 1 88.62 145 ASP A CA 1
ATOM 1119 C C . A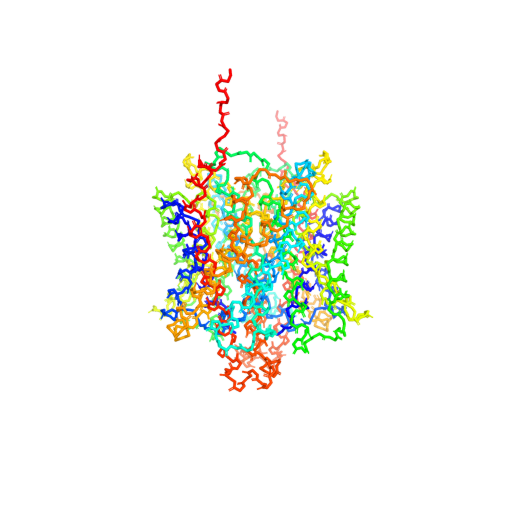SP A 1 145 ? 23.703 -22.938 -14.844 1 88.62 145 ASP A C 1
ATOM 1121 O O . ASP A 1 145 ? 22.484 -23.109 -14.672 1 88.62 145 ASP A O 1
ATOM 1125 N N . PRO A 1 146 ? 24.203 -21.781 -15.125 1 86.94 146 PRO A N 1
ATOM 1126 C CA . PRO A 1 146 ? 23.359 -20.594 -15.242 1 86.94 146 PRO A CA 1
ATOM 1127 C C . PRO A 1 146 ? 22.25 -20.766 -16.266 1 86.94 146 PRO A C 1
ATOM 1129 O O . PRO A 1 146 ? 21.156 -20.188 -16.094 1 86.94 146 PRO A O 1
ATOM 1132 N N . GLU A 1 147 ? 22.453 -21.547 -17.234 1 88 147 GLU A N 1
ATOM 1133 C CA . GLU A 1 147 ? 21.422 -21.734 -18.25 1 88 147 GLU A CA 1
ATOM 1134 C C . GLU A 1 147 ? 20.219 -22.5 -17.703 1 88 147 GLU A C 1
ATOM 1136 O O . GLU A 1 147 ? 19.078 -22.203 -18.062 1 88 147 GLU A O 1
ATOM 1141 N N . VAL A 1 148 ? 20.516 -23.453 -16.875 1 91.44 148 VAL A N 1
ATOM 1142 C CA . VAL A 1 148 ? 19.453 -24.219 -16.266 1 91.44 148 VAL A CA 1
ATOM 1143 C C . VAL A 1 148 ? 18.656 -23.344 -15.305 1 91.44 148 VAL A C 1
ATOM 1145 O O . VAL A 1 148 ? 17.422 -23.344 -15.328 1 91.44 148 VAL A O 1
ATOM 1148 N N . ALA A 1 149 ? 19.359 -22.578 -14.539 1 90.75 149 ALA A N 1
ATOM 1149 C CA . ALA A 1 149 ? 18.734 -21.688 -13.578 1 90.75 149 ALA A CA 1
ATOM 1150 C C . ALA A 1 149 ? 17.859 -20.656 -14.281 1 90.75 149 ALA A C 1
ATOM 1152 O O . ALA A 1 149 ? 16.703 -20.453 -13.906 1 90.75 149 ALA A O 1
ATOM 1153 N N . ILE A 1 150 ? 18.328 -20.078 -15.305 1 88.31 150 ILE A N 1
ATOM 1154 C CA . ILE A 1 150 ? 17.641 -19.016 -16.016 1 88.31 150 ILE A CA 1
ATOM 1155 C C . ILE A 1 150 ? 16.438 -19.594 -16.766 1 88.31 150 ILE A C 1
ATOM 1157 O O . ILE A 1 150 ? 15.391 -18.953 -16.875 1 88.31 150 ILE A O 1
ATOM 1161 N N . THR A 1 151 ? 16.609 -20.797 -17.266 1 92.19 151 THR A N 1
ATOM 1162 C CA . THR A 1 151 ? 15.508 -21.453 -17.969 1 92.19 151 THR A CA 1
ATOM 1163 C C . THR A 1 151 ? 14.305 -21.609 -17.047 1 92.19 151 THR A C 1
ATOM 1165 O O . THR A 1 151 ? 13.188 -21.25 -17.406 1 92.19 151 THR A O 1
ATOM 1168 N N . LEU A 1 152 ? 14.578 -22.047 -15.867 1 93.62 152 LEU A N 1
ATOM 1169 C CA . LEU A 1 152 ? 13.5 -22.266 -14.906 1 93.62 152 LEU A CA 1
ATOM 1170 C C . LEU A 1 152 ? 12.93 -20.953 -14.406 1 93.62 152 LEU A C 1
ATOM 1172 O O . LEU A 1 152 ? 11.711 -20.812 -14.25 1 93.62 152 LEU A O 1
ATOM 1176 N N . GLU A 1 153 ? 13.758 -20.031 -14.211 1 89.12 153 GLU A N 1
ATOM 1177 C CA . GLU A 1 153 ? 13.32 -18.719 -13.734 1 89.12 153 GLU A CA 1
ATOM 1178 C C . GLU A 1 153 ? 12.484 -18.016 -14.789 1 89.12 153 GLU A C 1
ATOM 1180 O O . GLU A 1 153 ? 11.414 -17.469 -14.484 1 89.12 153 GLU A O 1
ATOM 1185 N N . ALA A 1 154 ? 12.969 -18.047 -15.984 1 88.81 154 ALA A N 1
ATOM 1186 C CA . ALA A 1 154 ? 12.281 -17.375 -17.078 1 88.81 154 ALA A CA 1
ATOM 1187 C C . ALA A 1 154 ? 10.953 -18.062 -17.391 1 88.81 154 ALA A C 1
ATOM 1189 O O . ALA A 1 154 ? 9.953 -17.391 -17.672 1 88.81 154 ALA A O 1
ATOM 1190 N N . GLU A 1 155 ? 11 -19.375 -17.453 1 92.75 155 GLU A N 1
ATOM 1191 C CA . GLU A 1 155 ? 9.75 -20.109 -17.625 1 92.75 155 GLU A CA 1
ATOM 1192 C C . GLU A 1 155 ? 8.711 -19.672 -16.609 1 92.75 155 GLU A C 1
ATOM 1194 O O . GLU A 1 155 ? 7.547 -19.438 -16.953 1 92.75 155 GLU A O 1
ATOM 1199 N N . SER A 1 156 ? 9.148 -19.562 -15.406 1 91.31 156 SER A N 1
ATOM 1200 C CA . SER A 1 156 ? 8.234 -19.25 -14.312 1 91.31 156 SER A CA 1
ATOM 1201 C C . SER A 1 156 ? 7.668 -17.844 -14.453 1 91.31 156 SER A C 1
ATOM 1203 O O . SER A 1 156 ? 6.516 -17.594 -14.086 1 91.31 156 SER A O 1
ATOM 1205 N N . VAL A 1 157 ? 8.375 -16.953 -14.922 1 85.88 157 VAL A N 1
ATOM 1206 C CA . VAL A 1 157 ? 7.941 -15.57 -15.078 1 85.88 157 VAL A CA 1
ATOM 1207 C C . VAL A 1 157 ? 6.855 -15.492 -16.156 1 85.88 157 VAL A C 1
ATOM 1209 O O . VAL A 1 157 ? 5.859 -14.781 -15.984 1 85.88 157 VAL A O 1
ATOM 1212 N N . PHE A 1 158 ? 7.008 -16.25 -17.188 1 87.88 158 PHE A N 1
ATOM 1213 C CA . PHE A 1 158 ? 6.105 -16.125 -18.312 1 87.88 158 PHE A CA 1
ATOM 1214 C C . PHE A 1 158 ? 4.902 -17.047 -18.156 1 87.88 158 PHE A C 1
ATOM 1216 O O . PHE A 1 158 ? 3.826 -16.781 -18.688 1 87.88 158 PHE A O 1
ATOM 1223 N N . ASN A 1 159 ? 5.105 -18.094 -17.484 1 93.88 159 ASN A N 1
ATOM 1224 C CA . ASN A 1 159 ? 3.977 -19.016 -17.344 1 93.88 159 ASN A CA 1
ATOM 1225 C C . ASN A 1 159 ? 2.918 -18.453 -16.391 1 93.88 159 ASN A C 1
ATOM 1227 O O . ASN A 1 159 ? 1.77 -18.906 -16.406 1 93.88 159 ASN A O 1
ATOM 1231 N N . ASP A 1 160 ? 3.289 -17.406 -15.633 1 93.19 160 ASP A N 1
ATOM 1232 C CA . ASP A 1 160 ? 2.344 -16.766 -14.719 1 93.19 160 ASP A CA 1
ATOM 1233 C C . ASP A 1 160 ? 1.19 -16.125 -15.484 1 93.19 160 ASP A C 1
ATOM 1235 O O . ASP A 1 160 ? 0.034 -16.516 -15.32 1 93.19 160 ASP A O 1
ATOM 1239 N N . PRO A 1 161 ? 1.529 -15.219 -16.328 1 93.06 161 PRO A N 1
ATOM 1240 C CA . PRO A 1 161 ? 0.42 -14.617 -17.078 1 93.06 161 PRO A CA 1
ATOM 1241 C C . PRO A 1 161 ? -0.292 -15.617 -17.984 1 93.06 161 PRO A C 1
ATOM 1243 O O . PRO A 1 161 ? -1.501 -15.508 -18.203 1 93.06 161 PRO A O 1
ATOM 1246 N N . LEU A 1 162 ? 0.368 -16.594 -18.484 1 93.88 162 LEU A N 1
ATOM 1247 C CA . LEU A 1 162 ? -0.252 -17.609 -19.328 1 93.88 162 LEU A CA 1
ATOM 1248 C C . LEU A 1 162 ? -1.189 -18.484 -18.516 1 93.88 162 LEU A C 1
ATOM 1250 O O . LEU A 1 162 ? -2.244 -18.906 -19.016 1 93.88 162 LEU A O 1
ATOM 1254 N N . GLY A 1 163 ? -0.728 -18.812 -17.328 1 94.75 163 GLY A N 1
ATOM 1255 C CA . GLY A 1 163 ? -1.619 -19.531 -16.438 1 94.75 163 GLY A CA 1
ATOM 1256 C C . GLY A 1 163 ? -2.91 -18.797 -16.156 1 94.75 163 GLY A C 1
ATOM 1257 O O . GLY A 1 163 ? -3.98 -19.406 -16.078 1 94.75 163 GLY A O 1
ATOM 1258 N N . ILE A 1 164 ? -2.797 -17.562 -16.016 1 94.19 164 ILE A N 1
ATOM 1259 C CA . ILE A 1 164 ? -3.969 -16.719 -15.797 1 94.19 164 ILE A CA 1
ATOM 1260 C C . ILE A 1 164 ? -4.875 -16.781 -17.031 1 94.19 164 ILE A C 1
ATOM 1262 O O . ILE A 1 164 ? -6.094 -16.922 -16.906 1 94.19 164 ILE A O 1
ATOM 1266 N N . VAL A 1 165 ? -4.285 -16.719 -18.172 1 92.81 165 VAL A N 1
ATOM 1267 C CA . VAL A 1 165 ? -5.023 -16.766 -19.438 1 92.81 165 VAL A CA 1
ATOM 1268 C C . VAL A 1 165 ? -5.793 -18.094 -19.531 1 92.81 165 VAL A C 1
ATOM 1270 O O . VAL A 1 165 ? -6.98 -18.094 -19.859 1 92.81 165 VAL A O 1
ATOM 1273 N N . VAL A 1 166 ? -5.137 -19.156 -19.219 1 93.88 166 VAL A N 1
ATOM 1274 C CA . VAL A 1 166 ? -5.773 -20.469 -19.312 1 93.88 166 VAL A CA 1
ATOM 1275 C C . VAL A 1 166 ? -6.898 -20.562 -18.281 1 93.88 166 VAL A C 1
ATOM 1277 O O . VAL A 1 166 ? -7.953 -21.141 -18.562 1 93.88 166 VAL A O 1
ATOM 1280 N N . THR A 1 167 ? -6.672 -20.016 -17.156 1 93.44 167 THR A N 1
ATOM 1281 C CA . THR A 1 167 ? -7.699 -20.016 -16.125 1 93.44 167 THR A CA 1
ATOM 1282 C C . THR A 1 167 ? -8.922 -19.219 -16.594 1 93.44 167 THR A C 1
ATOM 1284 O O . THR A 1 167 ? -10.062 -19.656 -16.375 1 93.44 167 THR A O 1
ATOM 1287 N N . LEU A 1 168 ? -8.656 -18.125 -17.188 1 89 168 LEU A N 1
ATOM 1288 C CA . LEU A 1 168 ? -9.75 -17.281 -17.672 1 89 168 LEU A CA 1
ATOM 1289 C C . LEU A 1 168 ? -10.539 -18 -18.766 1 89 168 LEU A C 1
ATOM 1291 O O . LEU A 1 168 ? -11.758 -17.859 -18.844 1 89 168 LEU A O 1
ATOM 1295 N N . ILE A 1 169 ? -9.883 -18.703 -19.562 1 89.25 169 ILE A N 1
ATOM 1296 C CA . ILE A 1 169 ? -10.531 -19.484 -20.609 1 89.25 169 ILE A CA 1
ATOM 1297 C C . ILE A 1 169 ? -11.43 -20.547 -20 1 89.25 169 ILE A C 1
ATOM 1299 O O . ILE A 1 169 ? -12.562 -20.75 -20.453 1 89.25 169 ILE A O 1
ATOM 1303 N N . CYS A 1 170 ? -10.945 -21.203 -18.969 1 91 170 CYS A N 1
ATOM 1304 C CA . CYS A 1 170 ? -11.742 -22.219 -18.297 1 91 170 CYS A CA 1
ATOM 1305 C C . CYS A 1 170 ? -12.977 -21.594 -17.656 1 91 170 CYS A C 1
ATOM 1307 O O . CYS A 1 170 ? -14.062 -22.172 -17.703 1 91 170 CYS A O 1
ATOM 1309 N N . LEU A 1 171 ? -12.781 -20.484 -17.094 1 87.31 171 LEU A N 1
ATOM 1310 C CA . LEU A 1 171 ? -13.898 -19.797 -16.469 1 87.31 171 LEU A CA 1
ATOM 1311 C C . LEU A 1 171 ? -14.93 -19.359 -17.5 1 87.31 171 LEU A C 1
ATOM 1313 O O . LEU A 1 171 ? -16.141 -19.422 -17.25 1 87.31 171 LEU A O 1
ATOM 1317 N N . SER A 1 172 ? -14.422 -18.891 -18.594 1 84.06 172 SER A N 1
ATOM 1318 C CA . SER A 1 172 ? -15.305 -18.5 -19.672 1 84.06 172 SER A CA 1
ATOM 1319 C C . SER A 1 172 ? -16.125 -19.672 -20.188 1 84.06 172 SER A C 1
ATOM 1321 O O . SER A 1 172 ? -17.297 -19.531 -20.531 1 84.06 172 SER A O 1
ATOM 1323 N N . ALA A 1 173 ? -15.555 -20.766 -20.266 1 84.12 173 ALA A N 1
ATOM 1324 C CA . ALA A 1 173 ? -16.219 -21.984 -20.734 1 84.12 173 ALA A CA 1
ATOM 1325 C C . ALA A 1 173 ? -17.297 -22.422 -19.75 1 84.12 173 ALA A C 1
ATOM 1327 O O . ALA A 1 173 ? -18.25 -23.109 -20.141 1 84.12 173 ALA A O 1
ATOM 1328 N N . LEU A 1 174 ? -17.125 -22 -18.531 1 83.25 174 LEU A N 1
ATOM 1329 C CA . LEU A 1 174 ? -18.125 -22.328 -17.516 1 83.25 174 LEU A CA 1
ATOM 1330 C C . LEU A 1 174 ? -19.297 -21.344 -17.578 1 83.25 174 LEU A C 1
ATOM 1332 O O . LEU A 1 174 ? -20.281 -21.5 -16.844 1 83.25 174 LEU A O 1
ATOM 1336 N N . GLY A 1 175 ? -19.312 -20.406 -18.453 1 73.31 175 GLY A N 1
ATOM 1337 C CA . GLY A 1 175 ? -20.453 -19.531 -18.688 1 73.31 175 GLY A CA 1
ATOM 1338 C C . GLY A 1 175 ? -20.156 -18.078 -18.375 1 73.31 175 GLY A C 1
ATOM 1339 O O . GLY A 1 175 ? -21.062 -17.25 -18.344 1 73.31 175 GLY A O 1
ATOM 1340 N N . LEU A 1 176 ? -19.016 -17.844 -18 1 59.97 176 LEU A N 1
ATOM 1341 C CA . LEU A 1 176 ? -18.766 -16.453 -17.594 1 59.97 176 LEU A CA 1
ATOM 1342 C C . LEU A 1 176 ? -18.219 -15.648 -18.766 1 59.97 176 LEU A C 1
ATOM 1344 O O . LEU A 1 176 ? -18.094 -14.43 -18.688 1 59.97 176 LEU A O 1
ATOM 1348 N N . ALA A 1 177 ? -17.766 -16.266 -19.734 1 58.19 177 ALA A N 1
ATOM 1349 C CA . ALA A 1 177 ? -17.328 -15.461 -20.875 1 58.19 177 ALA A CA 1
ATOM 1350 C C . ALA A 1 177 ? -18.047 -15.883 -22.156 1 58.19 177 ALA A C 1
ATOM 1352 O O . ALA A 1 177 ? -18.453 -17.047 -22.297 1 58.19 177 ALA A O 1
ATOM 1353 N N . LYS A 1 178 ? -18.359 -14.961 -22.922 1 52.41 178 LYS A N 1
ATOM 1354 C CA . LYS A 1 178 ? -19.109 -15.039 -24.172 1 52.41 178 LYS A CA 1
ATOM 1355 C C . LYS A 1 178 ? -18.328 -15.797 -25.234 1 52.41 178 LYS A C 1
ATOM 1357 O O . LYS A 1 178 ? -18.875 -16.141 -26.281 1 52.41 178 LYS A O 1
ATOM 1362 N N . ALA A 1 179 ? -17.125 -15.938 -25 1 58.69 179 ALA A N 1
ATOM 1363 C CA . ALA A 1 179 ? -16.438 -16.281 -26.234 1 58.69 179 ALA A CA 1
ATOM 1364 C C . ALA A 1 179 ? -16.734 -17.719 -26.656 1 58.69 179 ALA A C 1
ATOM 1366 O O . ALA A 1 179 ? -16.688 -18.625 -25.828 1 58.69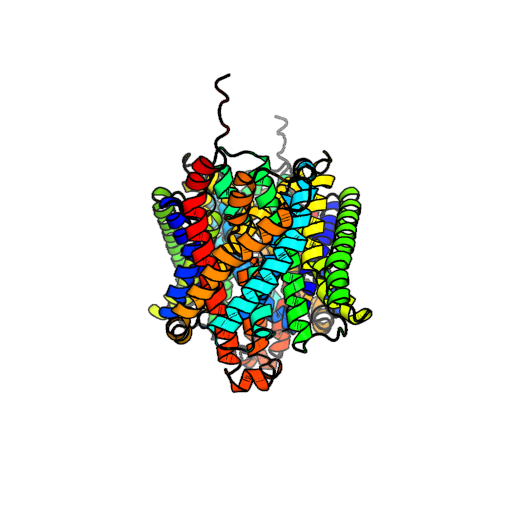 179 ALA A O 1
ATOM 1367 N N . GLU A 1 180 ? -17.234 -17.844 -27.891 1 64.31 180 GLU A N 1
ATOM 1368 C CA . GLU A 1 180 ? -17.688 -19.094 -28.5 1 64.31 180 GLU A CA 1
ATOM 1369 C C . GLU A 1 180 ? -16.5 -20.031 -28.75 1 64.31 180 GLU A C 1
ATOM 1371 O O . GLU A 1 180 ? -16.656 -21.25 -28.703 1 64.31 180 GLU A O 1
ATOM 1376 N N . ASN A 1 181 ? -15.188 -19.5 -29.016 1 78 181 ASN A N 1
ATOM 1377 C CA . ASN A 1 181 ? -14.062 -20.375 -29.359 1 78 181 ASN A CA 1
ATOM 1378 C C . ASN A 1 181 ? -12.906 -20.203 -28.391 1 78 181 ASN A C 1
ATOM 1380 O O . ASN A 1 181 ? -12.289 -19.141 -28.328 1 78 181 ASN A O 1
ATOM 1384 N N . PRO A 1 182 ? -12.562 -21.234 -27.625 1 77.81 182 PRO A N 1
ATOM 1385 C CA . PRO A 1 182 ? -11.5 -21.156 -26.625 1 77.81 182 PRO A CA 1
ATOM 1386 C C . PRO A 1 182 ? -10.133 -20.875 -27.234 1 77.81 182 PRO A C 1
ATOM 1388 O O . PRO A 1 182 ? -9.312 -20.188 -26.609 1 77.81 182 PRO A O 1
ATOM 1391 N N . ILE A 1 183 ? -9.898 -21.359 -28.344 1 80 183 ILE A N 1
ATOM 1392 C CA . ILE A 1 183 ? -8.609 -21.156 -29 1 80 183 ILE A CA 1
ATOM 1393 C C . ILE A 1 183 ? -8.438 -19.672 -29.359 1 80 183 ILE A C 1
ATOM 1395 O O . ILE A 1 183 ? -7.379 -19.094 -29.125 1 80 183 ILE A O 1
ATOM 1399 N N . LEU A 1 184 ? -9.367 -19.141 -29.922 1 81.81 184 LEU A N 1
ATOM 1400 C CA . LEU A 1 184 ? -9.32 -17.719 -30.266 1 81.81 184 LEU A CA 1
ATOM 1401 C C . LEU A 1 184 ? -9.203 -16.859 -29.016 1 81.81 184 LEU A C 1
ATOM 1403 O O . LEU A 1 184 ? -8.531 -15.82 -29.031 1 81.81 184 LEU A O 1
ATOM 1407 N N . GLU A 1 185 ? -9.898 -17.328 -28.078 1 83.19 185 GLU A N 1
ATOM 1408 C CA . GLU A 1 185 ? -9.852 -16.609 -26.812 1 83.19 185 GLU A CA 1
ATOM 1409 C C . GLU A 1 185 ? -8.453 -16.641 -26.203 1 83.19 185 GLU A C 1
ATOM 1411 O O . GLU A 1 185 ? -7.992 -15.641 -25.656 1 83.19 185 GLU A O 1
ATOM 1416 N N . PHE A 1 186 ? -7.828 -17.781 -26.359 1 84.38 186 PHE A N 1
ATOM 1417 C CA . PHE A 1 186 ? -6.473 -17.922 -25.844 1 84.38 186 PHE A CA 1
ATOM 1418 C C . PHE A 1 186 ? -5.531 -16.938 -26.531 1 84.38 186 PHE A C 1
ATOM 1420 O O . PHE A 1 186 ? -4.766 -16.234 -25.859 1 84.38 186 PHE A O 1
ATOM 1427 N N . PHE A 1 187 ? -5.629 -16.875 -27.781 1 87.19 187 PHE A N 1
ATOM 1428 C CA . PHE A 1 187 ? -4.738 -16 -28.547 1 87.19 187 PHE A CA 1
ATOM 1429 C C . PHE A 1 187 ? -5.074 -14.539 -28.312 1 87.19 187 PHE A C 1
ATOM 1431 O O . PHE A 1 187 ? -4.176 -13.695 -28.234 1 87.19 187 PHE A O 1
ATOM 1438 N N . SER A 1 188 ? -6.289 -14.273 -28.281 1 88.31 188 SER A N 1
ATOM 1439 C CA . SER A 1 188 ? -6.684 -12.898 -27.984 1 88.31 188 SER A CA 1
ATOM 1440 C C . SER A 1 188 ? -6.133 -12.438 -26.641 1 88.31 188 SER A C 1
ATOM 1442 O O . SER A 1 188 ? -5.559 -11.352 -26.547 1 88.31 188 SER A O 1
ATOM 1444 N N . LEU A 1 189 ? -6.27 -13.312 -25.672 1 90.31 189 LEU A N 1
ATOM 1445 C CA . LEU A 1 189 ? -5.816 -12.984 -24.328 1 90.31 189 LEU A CA 1
ATOM 1446 C C . LEU A 1 189 ? -4.297 -12.852 -24.281 1 90.31 189 LEU A C 1
ATOM 1448 O O . LEU A 1 189 ? -3.77 -11.859 -23.781 1 90.31 189 LEU A O 1
ATOM 1452 N N . ALA A 1 190 ? -3.619 -13.812 -24.844 1 91 190 ALA A N 1
ATOM 1453 C CA . ALA A 1 190 ? -2.162 -13.859 -24.734 1 91 190 ALA A CA 1
ATOM 1454 C C . ALA A 1 190 ? -1.52 -12.844 -25.688 1 91 190 ALA A C 1
ATOM 1456 O O . ALA A 1 190 ? -0.765 -11.969 -25.234 1 91 190 ALA A O 1
ATOM 1457 N N . VAL A 1 191 ? -1.879 -12.898 -26.938 1 93.75 191 VAL A N 1
ATOM 1458 C CA . VAL A 1 191 ? -1.264 -12.039 -27.953 1 93.75 191 VAL A CA 1
ATOM 1459 C C . VAL A 1 191 ? -1.728 -10.594 -27.75 1 93.75 191 VAL A C 1
ATOM 1461 O O . VAL A 1 191 ? -0.94 -9.656 -27.906 1 93.75 191 VAL A O 1
ATOM 1464 N N . GLY A 1 192 ? -2.986 -10.461 -27.516 1 94.75 192 GLY A N 1
ATOM 1465 C CA . GLY A 1 192 ? -3.477 -9.125 -27.203 1 94.75 192 GLY A CA 1
ATOM 1466 C C . GLY A 1 192 ? -2.773 -8.492 -26.016 1 94.75 192 GLY A C 1
ATOM 1467 O O . GLY A 1 192 ? -2.459 -7.297 -26.047 1 94.75 192 GLY A O 1
ATOM 1468 N N . GLY A 1 193 ? -2.568 -9.289 -24.969 1 95.81 193 GLY A N 1
ATOM 1469 C CA . GLY A 1 193 ? -1.829 -8.805 -23.812 1 95.81 193 GLY A CA 1
ATOM 1470 C C . GLY A 1 193 ? -0.398 -8.422 -24.141 1 95.81 193 GLY A C 1
ATOM 1471 O O . GLY A 1 193 ? 0.108 -7.414 -23.641 1 95.81 193 GLY A O 1
ATOM 1472 N N . ILE A 1 194 ? 0.205 -9.219 -24.969 1 95.69 194 ILE A N 1
ATOM 1473 C CA . ILE A 1 194 ? 1.581 -8.945 -25.375 1 95.69 194 ILE A CA 1
ATOM 1474 C C . ILE A 1 194 ? 1.645 -7.625 -26.141 1 95.69 194 ILE A C 1
ATOM 1476 O O . ILE A 1 194 ? 2.49 -6.773 -25.859 1 95.69 194 ILE A O 1
ATOM 1480 N N . ILE A 1 195 ? 0.778 -7.441 -27.062 1 97.44 195 ILE A N 1
ATOM 1481 C CA . ILE A 1 195 ? 0.752 -6.238 -27.891 1 97.44 195 ILE A CA 1
ATOM 1482 C C . ILE A 1 195 ? 0.506 -5.012 -27.016 1 97.44 195 ILE A C 1
ATOM 1484 O O . ILE A 1 195 ? 1.212 -4.008 -27.125 1 97.44 195 ILE A O 1
ATOM 1488 N N . LEU A 1 196 ? -0.441 -5.16 -26.156 1 97.56 196 LEU A N 1
ATOM 1489 C CA . LEU A 1 196 ? -0.76 -4.051 -25.266 1 97.56 196 LEU A CA 1
ATOM 1490 C C . LEU A 1 196 ? 0.416 -3.738 -24.344 1 97.56 196 LEU A C 1
ATOM 1492 O O . LEU A 1 196 ? 0.665 -2.576 -24.016 1 97.56 196 LEU A O 1
ATOM 1496 N N . GLY A 1 197 ? 1.068 -4.777 -23.891 1 98.12 197 GLY A N 1
ATOM 1497 C CA . GLY A 1 197 ? 2.234 -4.586 -23.031 1 98.12 197 GLY A CA 1
ATOM 1498 C C . GLY A 1 197 ? 3.359 -3.84 -23.719 1 98.12 197 GLY A C 1
ATOM 1499 O O . GLY A 1 197 ? 4.012 -2.986 -23.125 1 98.12 197 GLY A O 1
ATOM 1500 N N . VAL A 1 198 ? 3.574 -4.176 -24.953 1 97.62 198 VAL A N 1
ATOM 1501 C CA . VAL A 1 198 ? 4.594 -3.488 -25.734 1 97.62 198 VAL A CA 1
ATOM 1502 C C . VAL A 1 198 ? 4.195 -2.027 -25.922 1 97.62 198 VAL A C 1
ATOM 1504 O O . VAL A 1 198 ? 5.031 -1.127 -25.797 1 97.62 198 VAL A O 1
ATOM 1507 N N . ILE A 1 199 ? 2.973 -1.836 -26.234 1 98.25 199 ILE A N 1
ATOM 1508 C CA . ILE A 1 199 ? 2.465 -0.478 -26.391 1 98.25 199 ILE A CA 1
ATOM 1509 C C . ILE A 1 199 ? 2.646 0.296 -25.078 1 98.25 199 ILE A C 1
ATOM 1511 O O . ILE A 1 199 ? 3.059 1.458 -25.094 1 98.25 199 ILE A O 1
ATOM 1515 N N . ALA A 1 200 ? 2.338 -0.343 -24.016 1 98.12 200 ALA A N 1
ATOM 1516 C CA . ALA A 1 200 ? 2.484 0.284 -22.703 1 98.12 200 ALA A CA 1
ATOM 1517 C C . ALA A 1 200 ? 3.939 0.655 -22.438 1 98.12 200 ALA A C 1
ATOM 1519 O O . ALA A 1 200 ? 4.223 1.735 -21.906 1 98.12 200 ALA A O 1
ATOM 1520 N N . GLY A 1 201 ? 4.844 -0.3 -22.719 1 97.88 201 GLY A N 1
ATOM 1521 C CA . GLY A 1 201 ? 6.262 -0.03 -22.547 1 97.88 201 GLY A CA 1
ATOM 1522 C C . GLY A 1 201 ? 6.75 1.132 -23.391 1 97.88 201 GLY A C 1
ATOM 1523 O O . GLY A 1 201 ? 7.492 1.988 -22.906 1 97.88 201 GLY A O 1
ATOM 1524 N N . LYS A 1 202 ? 6.316 1.156 -24.625 1 97.5 202 LYS A N 1
ATOM 1525 C CA . LYS A 1 202 ? 6.703 2.238 -25.531 1 97.5 202 LYS A CA 1
ATOM 1526 C C . LYS A 1 202 ? 6.113 3.57 -25.078 1 97.5 202 LYS A C 1
ATOM 1528 O O . LYS A 1 202 ? 6.773 4.605 -25.156 1 97.5 202 LYS A O 1
ATOM 1533 N N . PHE A 1 203 ? 4.891 3.508 -24.719 1 97.81 203 PHE A N 1
ATOM 1534 C CA . PHE A 1 203 ? 4.219 4.703 -24.219 1 97.81 203 PHE A CA 1
ATOM 1535 C C . PHE A 1 203 ? 4.941 5.254 -23 1 97.81 203 PHE A C 1
ATOM 1537 O O . PHE A 1 203 ? 5.141 6.465 -22.875 1 97.81 203 PHE A O 1
ATOM 1544 N N . TYR A 1 204 ? 5.258 4.41 -22.109 1 97.44 204 TYR A N 1
ATOM 1545 C CA . TYR A 1 204 ? 6.031 4.77 -20.922 1 97.44 204 TYR A CA 1
ATOM 1546 C C . TYR A 1 204 ? 7.344 5.441 -21.312 1 97.44 204 TYR A C 1
ATOM 1548 O O . TYR A 1 204 ? 7.703 6.48 -20.75 1 97.44 204 TYR A O 1
ATOM 1556 N N . GLU A 1 205 ? 8.023 4.809 -22.234 1 96.56 205 GLU A N 1
ATOM 1557 C CA . GLU A 1 205 ? 9.297 5.324 -22.719 1 96.56 205 GLU A CA 1
ATOM 1558 C C . GLU A 1 205 ? 9.148 6.738 -23.281 1 96.56 205 GLU A C 1
ATOM 1560 O O . GLU A 1 205 ? 9.977 7.613 -23 1 96.56 205 GLU A O 1
ATOM 1565 N N . ILE A 1 206 ? 8.141 6.988 -24.062 1 96.25 206 ILE A N 1
ATOM 1566 C CA . ILE A 1 206 ? 7.906 8.281 -24.688 1 96.25 206 ILE A CA 1
ATOM 1567 C C . ILE A 1 206 ? 7.664 9.344 -23.625 1 96.25 206 ILE A C 1
ATOM 1569 O O . ILE A 1 206 ? 8.211 10.438 -23.688 1 96.25 206 ILE A O 1
ATOM 1573 N N . ILE A 1 207 ? 6.934 9.039 -22.609 1 96.06 207 ILE A N 1
ATOM 1574 C CA . ILE A 1 207 ? 6.551 10.016 -21.594 1 96.06 207 ILE A CA 1
ATOM 1575 C C . ILE A 1 207 ? 7.758 10.359 -20.734 1 96.06 207 ILE A C 1
ATOM 1577 O O . ILE A 1 207 ? 8.016 11.531 -20.453 1 96.06 207 ILE A O 1
ATOM 1581 N N . ILE A 1 208 ? 8.523 9.352 -20.344 1 94.81 208 ILE A N 1
ATOM 1582 C CA . ILE A 1 208 ? 9.609 9.609 -19.406 1 94.81 208 ILE A CA 1
ATOM 1583 C C . ILE A 1 208 ? 10.773 10.273 -20.125 1 94.81 208 ILE A C 1
ATOM 1585 O O . ILE A 1 208 ? 11.672 10.836 -19.5 1 94.81 208 ILE A O 1
ATOM 1589 N N . SER A 1 209 ? 10.836 10.078 -21.438 1 93.12 209 SER A N 1
ATOM 1590 C CA . SER A 1 209 ? 11.844 10.773 -22.234 1 93.12 209 SER A CA 1
ATOM 1591 C C . SER A 1 209 ? 11.555 12.266 -22.297 1 93.12 209 SER A C 1
ATOM 1593 O O . SER A 1 209 ? 12.477 13.07 -22.469 1 93.12 209 SER A O 1
ATOM 1595 N N . LYS A 1 210 ? 10.32 12.625 -22.109 1 92.25 210 LYS A N 1
ATOM 1596 C CA . LYS A 1 210 ? 9.914 14.023 -22.219 1 92.25 210 LYS A CA 1
ATOM 1597 C C . LYS A 1 210 ? 9.789 14.656 -20.828 1 92.25 210 LYS A C 1
ATOM 1599 O O . LYS A 1 210 ? 9.898 15.875 -20.688 1 92.25 210 LYS A O 1
ATOM 1604 N N . ILE A 1 211 ? 9.438 13.867 -19.906 1 90.81 211 ILE A N 1
ATOM 1605 C CA . ILE A 1 211 ? 9.195 14.359 -18.562 1 90.81 211 ILE A CA 1
ATOM 1606 C C . ILE A 1 211 ? 10.109 13.633 -17.578 1 90.81 211 ILE A C 1
ATOM 1608 O O . ILE A 1 211 ? 10.078 12.406 -17.484 1 90.81 211 ILE A O 1
ATOM 1612 N N . LYS A 1 212 ? 10.867 14.406 -16.797 1 90.81 212 LYS A N 1
ATOM 1613 C CA . LYS A 1 212 ? 11.688 13.828 -15.742 1 90.81 212 LYS A CA 1
ATOM 1614 C C . LYS A 1 212 ? 10.914 13.75 -14.422 1 90.81 212 LYS A C 1
ATOM 1616 O O . LYS A 1 212 ? 10.883 14.711 -13.656 1 90.81 212 LYS A O 1
ATOM 1621 N N . PHE A 1 213 ? 10.477 12.641 -14.078 1 91.81 213 PHE A N 1
ATOM 1622 C CA . PHE A 1 213 ? 9.555 12.477 -12.961 1 91.81 213 PHE A CA 1
ATOM 1623 C C . PHE A 1 213 ? 10.297 12.523 -11.633 1 91.81 213 PHE A C 1
ATOM 1625 O O . PHE A 1 213 ? 9.711 12.852 -10.602 1 91.81 213 PHE A O 1
ATOM 1632 N N . GLU A 1 214 ? 11.594 12.109 -11.594 1 90.31 214 GLU A N 1
ATOM 1633 C CA . GLU A 1 214 ? 12.398 12.125 -10.375 1 90.31 214 GLU A CA 1
ATOM 1634 C C . GLU A 1 214 ? 11.719 11.344 -9.25 1 90.31 214 GLU A C 1
ATOM 1636 O O . GLU A 1 214 ? 11.359 10.18 -9.422 1 90.31 214 GLU A O 1
ATOM 1641 N N . ASP A 1 215 ? 11.258 12.062 -8.211 1 89.94 215 ASP A N 1
ATOM 1642 C CA . ASP A 1 215 ? 10.711 11.414 -7.027 1 89.94 215 ASP A CA 1
ATOM 1643 C C . ASP A 1 215 ? 9.352 10.789 -7.32 1 89.94 215 ASP A C 1
ATOM 1645 O O . ASP A 1 215 ? 8.875 9.93 -6.57 1 89.94 215 ASP A O 1
ATOM 1649 N N . TYR A 1 216 ? 8.727 11.148 -8.406 1 95 216 TYR A N 1
ATOM 1650 C CA . TYR A 1 216 ? 7.363 10.711 -8.68 1 95 216 TYR A CA 1
ATOM 1651 C C . TYR A 1 216 ? 7.352 9.586 -9.711 1 95 216 TYR A C 1
ATOM 1653 O O . TYR A 1 216 ? 6.289 9.203 -10.211 1 95 216 TYR A O 1
ATOM 1661 N N . ILE A 1 217 ? 8.547 9.016 -10.031 1 96.56 217 ILE A N 1
ATOM 1662 C CA . ILE A 1 217 ? 8.664 8.023 -11.094 1 96.56 217 ILE A CA 1
ATOM 1663 C C . ILE A 1 217 ? 7.988 6.727 -10.664 1 96.56 217 ILE A C 1
ATOM 1665 O O . ILE A 1 217 ? 7.379 6.035 -11.484 1 96.56 217 ILE A O 1
ATOM 1669 N N . ALA A 1 218 ? 8.055 6.398 -9.398 1 96.69 218 ALA A N 1
ATOM 1670 C CA . ALA A 1 218 ? 7.488 5.145 -8.914 1 96.69 218 ALA A CA 1
ATOM 1671 C C . ALA A 1 218 ? 5.961 5.184 -8.953 1 96.69 218 ALA A C 1
ATOM 1673 O O . ALA A 1 218 ? 5.324 4.258 -9.461 1 96.69 218 ALA A O 1
ATOM 1674 N N . PRO A 1 219 ? 5.359 6.285 -8.469 1 97.12 219 PRO A N 1
ATOM 1675 C CA . PRO A 1 219 ? 3.902 6.367 -8.578 1 97.12 219 PRO A CA 1
ATOM 1676 C C . PRO A 1 219 ? 3.426 6.391 -10.031 1 97.12 219 PRO A C 1
ATOM 1678 O O . PRO A 1 219 ? 2.385 5.812 -10.352 1 97.12 219 PRO A O 1
ATOM 1681 N N . PHE A 1 220 ? 4.176 7.016 -10.852 1 97.69 220 PHE A N 1
ATOM 1682 C CA . PHE A 1 220 ? 3.811 7.062 -12.258 1 97.69 220 PHE A CA 1
ATOM 1683 C C . PHE A 1 220 ? 3.863 5.668 -12.883 1 97.69 220 PHE A C 1
ATOM 1685 O O . PHE A 1 220 ? 2.941 5.266 -13.594 1 97.69 220 PHE A O 1
ATOM 1692 N N . THR A 1 221 ? 4.957 4.992 -12.594 1 98.31 221 THR A N 1
ATOM 1693 C CA . THR A 1 221 ? 5.172 3.664 -13.156 1 98.31 221 THR A CA 1
ATOM 1694 C C . THR A 1 221 ? 4.074 2.703 -12.711 1 98.31 221 THR A C 1
ATOM 1696 O O . THR A 1 221 ? 3.473 2.014 -13.531 1 98.31 221 THR A O 1
ATOM 1699 N N . LEU A 1 222 ? 3.795 2.643 -11.445 1 98.06 222 LEU A N 1
ATOM 1700 C CA . LEU A 1 222 ? 2.756 1.758 -10.93 1 98.06 222 LEU A CA 1
ATOM 1701 C C . LEU A 1 222 ? 1.383 2.172 -11.445 1 98.06 222 LEU A C 1
ATOM 1703 O O . LEU A 1 222 ? 0.569 1.321 -11.812 1 98.06 222 LEU A O 1
ATOM 1707 N N . GLY A 1 223 ? 1.17 3.475 -11.445 1 98.25 223 GLY A N 1
ATOM 1708 C CA . GLY A 1 223 ? -0.088 3.975 -11.977 1 98.25 223 GLY A CA 1
ATOM 1709 C C . GLY A 1 223 ? -0.334 3.568 -13.414 1 98.25 223 GLY A C 1
ATOM 1710 O O . GLY A 1 223 ? -1.447 3.182 -13.781 1 98.25 223 GLY A O 1
ATOM 1711 N N . LEU A 1 224 ? 0.683 3.686 -14.203 1 98.12 224 LEU A N 1
ATOM 1712 C CA . LEU A 1 224 ? 0.549 3.34 -15.617 1 98.12 224 LEU A CA 1
ATOM 1713 C C . LEU A 1 224 ? 0.329 1.841 -15.789 1 98.12 224 LEU A C 1
ATOM 1715 O O . LEU A 1 224 ? -0.451 1.419 -16.641 1 98.12 224 LEU A O 1
ATOM 1719 N N . ALA A 1 225 ? 1.104 1.058 -15.008 1 98.38 225 ALA A N 1
ATOM 1720 C CA . ALA A 1 225 ? 0.9 -0.388 -15.055 1 98.38 225 ALA A CA 1
ATOM 1721 C C . ALA A 1 225 ? -0.553 -0.747 -14.758 1 98.38 225 ALA A C 1
ATOM 1723 O O . ALA A 1 225 ? -1.151 -1.567 -15.453 1 98.38 225 ALA A O 1
ATOM 1724 N N . ILE A 1 226 ? -1.128 -0.13 -13.789 1 98.38 226 ILE A N 1
ATOM 1725 C CA . ILE A 1 226 ? -2.516 -0.378 -13.414 1 98.38 226 ILE A CA 1
ATOM 1726 C C . ILE A 1 226 ? -3.445 0.129 -14.516 1 98.38 226 ILE A C 1
ATOM 1728 O O . ILE A 1 226 ? -4.477 -0.488 -14.805 1 98.38 226 ILE A O 1
ATOM 1732 N N . ALA A 1 227 ? -3.109 1.252 -15.094 1 98.12 227 ALA A N 1
ATOM 1733 C CA . ALA A 1 227 ? -3.936 1.848 -16.141 1 98.12 227 ALA A CA 1
ATOM 1734 C C . ALA A 1 227 ? -4.094 0.896 -17.328 1 98.12 227 ALA A C 1
ATOM 1736 O O . ALA A 1 227 ? -5.199 0.718 -17.844 1 98.12 227 ALA A O 1
ATOM 1737 N N . PHE A 1 228 ? -2.984 0.359 -17.719 1 98.06 228 PHE A N 1
ATOM 1738 C CA . PHE A 1 228 ? -3.043 -0.523 -18.875 1 98.06 228 PHE A CA 1
ATOM 1739 C C . PHE A 1 228 ? -3.689 -1.854 -18.516 1 98.06 228 PHE A C 1
ATOM 1741 O O . PHE A 1 228 ? -4.355 -2.477 -19.344 1 98.06 228 PHE A O 1
ATOM 1748 N N . TRP A 1 229 ? -3.463 -2.354 -17.281 1 97.88 229 TRP A N 1
ATOM 1749 C CA . TRP A 1 229 ? -4.223 -3.504 -16.797 1 97.88 229 TRP A CA 1
ATOM 1750 C C . TRP A 1 229 ? -5.719 -3.229 -16.859 1 97.88 229 TRP A C 1
ATOM 1752 O O . TRP A 1 229 ? -6.496 -4.062 -17.328 1 97.88 229 TRP A O 1
ATOM 1762 N N . TYR A 1 230 ? -6.109 -2.053 -16.406 1 97.19 230 TYR A N 1
ATOM 1763 C CA . TYR A 1 230 ? -7.512 -1.655 -16.391 1 97.19 230 TYR A CA 1
ATOM 1764 C C . TYR A 1 230 ? -8.062 -1.551 -17.797 1 97.19 230 TYR A C 1
ATOM 1766 O O . TYR A 1 230 ? -9.211 -1.935 -18.062 1 97.19 230 TYR A O 1
ATOM 1774 N N . PHE A 1 231 ? -7.27 -0.951 -18.641 1 97.06 231 PHE A N 1
ATOM 1775 C CA . PHE A 1 231 ? -7.691 -0.856 -20.031 1 97.06 231 PHE A CA 1
ATOM 1776 C C . PHE A 1 231 ? -8.008 -2.236 -20.609 1 97.06 231 PHE A C 1
ATOM 1778 O O . PHE A 1 231 ? -9.023 -2.424 -21.266 1 97.06 231 PHE A O 1
ATOM 1785 N N . ALA A 1 232 ? -7.164 -3.148 -20.312 1 96.38 232 ALA A N 1
ATOM 1786 C CA . ALA A 1 232 ? -7.305 -4.504 -20.844 1 96.38 232 ALA A CA 1
ATOM 1787 C C . ALA A 1 232 ? -8.516 -5.207 -20.234 1 96.38 232 ALA A C 1
ATOM 1789 O O . ALA A 1 232 ? -9.312 -5.824 -20.938 1 96.38 232 ALA A O 1
ATOM 1790 N N . GLU A 1 233 ? -8.688 -5.129 -18.922 1 93.12 233 GLU A N 1
ATOM 1791 C CA . GLU A 1 233 ? -9.672 -5.922 -18.203 1 93.12 233 GLU A CA 1
ATOM 1792 C C . GLU A 1 233 ? -11.031 -5.223 -18.172 1 93.12 233 GLU A C 1
ATOM 1794 O O . GLU A 1 233 ? -12.07 -5.879 -18.047 1 93.12 233 GLU A O 1
ATOM 1799 N N . GLY A 1 234 ? -11.023 -3.934 -18.25 1 92.75 234 GLY A N 1
ATOM 1800 C CA . GLY A 1 234 ? -12.266 -3.191 -18.062 1 92.75 234 GLY A CA 1
ATOM 1801 C C . GLY A 1 234 ? -12.75 -2.527 -19.344 1 92.75 234 GLY A C 1
ATOM 1802 O O . GLY A 1 234 ? -13.875 -2.768 -19.781 1 92.75 234 GLY A O 1
ATOM 1803 N N . ILE A 1 235 ? -11.93 -1.821 -20.016 1 94.44 235 ILE A N 1
ATOM 1804 C CA . ILE A 1 235 ? -12.344 -0.952 -21.109 1 94.44 235 ILE A CA 1
ATOM 1805 C C . ILE A 1 235 ? -12.43 -1.757 -22.406 1 94.44 235 ILE A C 1
ATOM 1807 O O . ILE A 1 235 ? -13.453 -1.729 -23.094 1 94.44 235 ILE A O 1
ATOM 1811 N N . PHE A 1 236 ? -11.406 -2.471 -22.75 1 92.88 236 PHE A N 1
ATOM 1812 C CA . PHE A 1 236 ? -11.289 -3.152 -24.031 1 92.88 236 PHE A CA 1
ATOM 1813 C C . PHE A 1 236 ? -12.43 -4.141 -24.234 1 92.88 236 PHE A C 1
ATOM 1815 O O . PHE A 1 236 ? -13.094 -4.133 -25.266 1 92.88 236 PHE A O 1
ATOM 1822 N N . PRO A 1 237 ? -12.703 -4.973 -23.281 1 89.69 237 PRO A N 1
ATOM 1823 C CA . PRO A 1 237 ? -13.82 -5.898 -23.469 1 89.69 237 PRO A CA 1
ATOM 1824 C C . PRO A 1 237 ? -15.164 -5.184 -23.625 1 89.69 237 PRO A C 1
ATOM 1826 O O . PRO A 1 237 ? -16.031 -5.656 -24.359 1 89.69 237 PRO A O 1
ATOM 1829 N N . SER A 1 238 ? -15.32 -4.051 -22.938 1 89.75 238 SER A N 1
ATOM 1830 C CA . SER A 1 238 ? -16.562 -3.301 -23 1 89.75 238 SER A CA 1
ATOM 1831 C C . SER A 1 238 ? -16.781 -2.689 -24.375 1 89.75 238 SER A C 1
ATOM 1833 O O . SER A 1 238 ? -17.922 -2.506 -24.812 1 89.75 238 SER A O 1
ATOM 1835 N N . ILE A 1 239 ? -15.719 -2.453 -25.094 1 90.94 239 ILE A N 1
ATOM 1836 C CA . ILE A 1 239 ? -15.797 -1.781 -26.391 1 90.94 239 ILE A CA 1
ATOM 1837 C C . ILE A 1 239 ? -15.828 -2.818 -27.516 1 90.94 239 ILE A C 1
ATOM 1839 O O . ILE A 1 239 ? -16.578 -2.674 -28.484 1 90.94 239 ILE A O 1
ATOM 1843 N N . THR A 1 240 ? -15.07 -3.916 -27.422 1 86.94 240 THR A N 1
ATOM 1844 C CA . THR A 1 240 ? -14.867 -4.812 -28.562 1 86.94 240 THR A CA 1
ATOM 1845 C C . THR A 1 240 ? -15.609 -6.129 -28.359 1 86.94 240 THR A C 1
ATOM 1847 O O . THR A 1 240 ? -15.852 -6.863 -29.312 1 86.94 240 THR A O 1
ATOM 1850 N N . GLY A 1 241 ? -15.852 -6.445 -27.078 1 83.31 241 GLY A N 1
ATOM 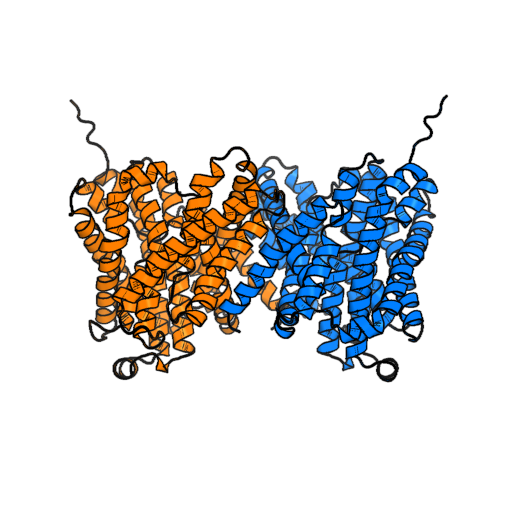1851 C CA . GLY A 1 241 ? -16.422 -7.746 -26.766 1 83.31 241 GLY A CA 1
ATOM 1852 C C . GLY A 1 241 ? -15.383 -8.836 -26.641 1 83.31 241 GLY A C 1
ATOM 1853 O O . GLY A 1 241 ? -15.695 -9.953 -26.219 1 83.31 241 GLY A O 1
ATOM 1854 N N . TYR A 1 242 ? -14.141 -8.461 -26.984 1 86.19 242 TYR A N 1
ATOM 1855 C CA . TYR A 1 242 ? -13.039 -9.406 -26.844 1 86.19 242 TYR A CA 1
ATOM 1856 C C . TYR A 1 242 ? -12.25 -9.133 -25.578 1 86.19 242 TYR A C 1
ATOM 1858 O O . TYR A 1 242 ? -12.273 -8.016 -25.047 1 86.19 242 TYR A O 1
ATOM 1866 N N . GLU A 1 243 ? -11.633 -10.227 -25.125 1 89.69 243 GLU A N 1
ATOM 1867 C CA . GLU A 1 243 ? -10.875 -10.078 -23.891 1 89.69 243 GLU A CA 1
ATOM 1868 C C . GLU A 1 243 ? -9.367 -10.125 -24.156 1 89.69 243 GLU A C 1
ATOM 1870 O O . GLU A 1 243 ? -8.914 -10.844 -25.047 1 89.69 243 GLU A O 1
ATOM 1875 N N . ILE A 1 244 ? -8.656 -9.328 -23.484 1 93.44 244 ILE A N 1
ATOM 1876 C CA . ILE A 1 244 ? -7.199 -9.352 -23.484 1 93.44 244 ILE A CA 1
ATOM 1877 C C . ILE A 1 244 ? -6.691 -9.422 -22.047 1 93.44 244 ILE A C 1
ATOM 1879 O O . ILE A 1 244 ? -7.355 -8.945 -21.125 1 93.44 244 ILE A O 1
ATOM 1883 N N . SER A 1 245 ? -5.574 -10.023 -21.891 1 94.56 245 SER A N 1
ATOM 1884 C CA . SER A 1 245 ? -5.078 -10.227 -20.531 1 94.56 245 SER A CA 1
ATOM 1885 C C . SER A 1 245 ? -4.301 -9 -20.047 1 94.56 245 SER A C 1
ATOM 1887 O O . SER A 1 245 ? -3.197 -8.734 -20.516 1 94.56 245 SER A O 1
ATOM 1889 N N . GLY A 1 246 ? -4.844 -8.352 -19.062 1 96.75 246 GLY A N 1
ATOM 1890 C CA . GLY A 1 246 ? -4.133 -7.238 -18.469 1 96.75 246 GLY A CA 1
ATOM 1891 C C . GLY A 1 246 ? -2.875 -7.66 -17.734 1 96.75 246 GLY A C 1
ATOM 1892 O O . GLY A 1 246 ? -1.9 -6.91 -17.672 1 96.75 246 GLY A O 1
ATOM 1893 N N . PHE A 1 247 ? -2.895 -8.82 -17.156 1 95.75 247 PHE A N 1
ATOM 1894 C CA . PHE A 1 247 ? -1.738 -9.336 -16.438 1 95.75 247 PHE A CA 1
ATOM 1895 C C . PHE A 1 247 ? -0.581 -9.609 -17.391 1 95.75 247 PHE A C 1
ATOM 1897 O O . PHE A 1 247 ? 0.577 -9.344 -17.062 1 95.75 247 PHE A O 1
ATOM 1904 N N . MET A 1 248 ? -0.928 -10.109 -18.516 1 95.38 248 MET A N 1
ATOM 1905 C CA . MET A 1 248 ? 0.09 -10.297 -19.547 1 95.38 248 MET A CA 1
ATOM 1906 C C . MET A 1 248 ? 0.673 -8.961 -19.984 1 95.38 248 MET A C 1
ATOM 1908 O O . MET A 1 248 ? 1.885 -8.836 -20.172 1 95.38 248 MET A O 1
ATOM 1912 N N . ALA A 1 249 ? -0.167 -8.008 -20.141 1 97.56 249 ALA A N 1
ATOM 1913 C CA . ALA A 1 249 ? 0.274 -6.676 -20.562 1 97.56 249 ALA A CA 1
ATOM 1914 C C . ALA A 1 249 ? 1.26 -6.09 -19.547 1 97.56 249 ALA A C 1
ATOM 1916 O O . ALA A 1 249 ? 2.289 -5.531 -19.938 1 97.56 249 ALA A O 1
ATOM 1917 N N . VAL A 1 250 ? 0.98 -6.262 -18.328 1 97.69 250 VAL A N 1
ATOM 1918 C CA . VAL A 1 250 ? 1.819 -5.715 -17.266 1 97.69 250 VAL A CA 1
ATOM 1919 C C . VAL A 1 250 ? 3.168 -6.43 -17.25 1 97.69 250 VAL A C 1
ATOM 1921 O O . VAL A 1 250 ? 4.211 -5.797 -17.078 1 97.69 250 VAL A O 1
ATOM 1924 N N . ALA A 1 251 ? 3.152 -7.707 -17.406 1 94.94 251 ALA A N 1
ATOM 1925 C CA . ALA A 1 251 ? 4.391 -8.484 -17.438 1 94.94 251 ALA A CA 1
ATOM 1926 C C . ALA A 1 251 ? 5.285 -8.023 -18.594 1 94.94 251 ALA A C 1
ATOM 1928 O O . ALA A 1 251 ? 6.488 -7.82 -18.406 1 94.94 251 ALA A O 1
ATOM 1929 N N . ILE A 1 252 ? 4.68 -7.855 -19.719 1 95.94 252 ILE A N 1
ATOM 1930 C CA . ILE A 1 252 ? 5.434 -7.457 -20.891 1 95.94 252 ILE A CA 1
ATOM 1931 C C . ILE A 1 252 ? 5.941 -6.027 -20.734 1 95.94 252 ILE A C 1
ATOM 1933 O O . ILE A 1 252 ? 7.059 -5.707 -21.141 1 95.94 252 ILE A O 1
ATOM 1937 N N . MET A 1 253 ? 5.125 -5.195 -20.172 1 97.62 253 MET A N 1
ATOM 1938 C CA . MET A 1 253 ? 5.562 -3.836 -19.875 1 97.62 253 MET A CA 1
ATOM 1939 C C . MET A 1 253 ? 6.785 -3.852 -18.953 1 97.62 253 MET A C 1
ATOM 1941 O O . MET A 1 253 ? 7.754 -3.131 -19.203 1 97.62 253 MET A O 1
ATOM 1945 N N . GLY A 1 254 ? 6.742 -4.645 -17.922 1 96.25 254 GLY A N 1
ATOM 1946 C CA . GLY A 1 254 ? 7.879 -4.785 -17.031 1 96.25 254 GLY A CA 1
ATOM 1947 C C . GLY A 1 254 ? 9.133 -5.277 -17.719 1 96.25 254 GLY A C 1
ATOM 1948 O O . GLY A 1 254 ? 10.227 -4.781 -17.469 1 96.25 254 GLY A O 1
ATOM 1949 N N . LEU A 1 255 ? 8.969 -6.246 -18.578 1 93.69 255 LEU A N 1
ATOM 1950 C CA . LEU A 1 255 ? 10.086 -6.777 -19.344 1 93.69 255 LEU A CA 1
ATOM 1951 C C . LEU A 1 255 ? 10.703 -5.695 -20.234 1 93.69 255 LEU A C 1
ATOM 1953 O O . LEU A 1 255 ? 11.922 -5.586 -20.312 1 93.69 255 LEU A O 1
ATOM 1957 N N . TYR A 1 256 ? 9.82 -4.953 -20.891 1 95.69 256 TYR A N 1
ATOM 1958 C CA . TYR A 1 256 ? 10.273 -3.881 -21.766 1 95.69 256 TYR A CA 1
ATOM 1959 C C . TYR A 1 256 ? 11.07 -2.838 -20.984 1 95.69 256 TYR A C 1
ATOM 1961 O O . TYR A 1 256 ? 12.156 -2.436 -21.391 1 95.69 256 TYR A O 1
ATOM 1969 N N . ILE A 1 257 ? 10.594 -2.414 -19.891 1 96.44 257 ILE A N 1
ATOM 1970 C CA . ILE A 1 257 ? 11.227 -1.377 -19.094 1 96.44 257 ILE A CA 1
ATOM 1971 C C . ILE A 1 257 ? 12.539 -1.901 -18.5 1 96.44 257 ILE A C 1
ATOM 1973 O O . ILE A 1 257 ? 13.555 -1.202 -18.516 1 96.44 257 ILE A O 1
ATOM 1977 N N . GLY A 1 258 ? 12.547 -3.08 -18.031 1 93.88 258 GLY A N 1
ATOM 1978 C CA . GLY A 1 258 ? 13.703 -3.662 -17.359 1 93.88 258 GLY A CA 1
ATOM 1979 C C . GLY A 1 258 ? 14.828 -4.004 -18.328 1 93.88 258 GLY A C 1
ATOM 1980 O O . GLY A 1 258 ? 15.969 -4.223 -17.891 1 93.88 258 GLY A O 1
ATOM 1981 N N . ASN A 1 259 ? 14.578 -4.008 -19.625 1 92.5 259 ASN A N 1
ATOM 1982 C CA . ASN A 1 259 ? 15.609 -4.445 -20.547 1 92.5 259 ASN A CA 1
ATOM 1983 C C . ASN A 1 259 ? 15.906 -3.381 -21.594 1 92.5 259 ASN A C 1
ATOM 1985 O O . ASN A 1 259 ? 17 -3.369 -22.188 1 92.5 259 ASN A O 1
ATOM 1989 N N . VAL A 1 260 ? 14.992 -2.525 -21.859 1 92.12 260 VAL A N 1
ATOM 1990 C CA . VAL A 1 260 ? 15.195 -1.506 -22.875 1 92.12 260 VAL A CA 1
ATOM 1991 C C . VAL A 1 260 ? 15.484 -0.159 -22.219 1 92.12 260 VAL A C 1
ATOM 1993 O O . VAL A 1 260 ? 16.484 0.484 -22.516 1 92.12 260 VAL A O 1
ATOM 1996 N N . ILE A 1 261 ? 14.766 0.227 -21.266 1 92.69 261 ILE A N 1
ATOM 1997 C CA . ILE A 1 261 ? 14.828 1.572 -20.703 1 92.69 261 ILE A CA 1
ATOM 1998 C C . ILE A 1 261 ? 15.953 1.648 -19.672 1 92.69 261 ILE A C 1
ATOM 2000 O O . ILE A 1 261 ? 16.641 2.67 -19.562 1 92.69 261 ILE A O 1
ATOM 2004 N N . VAL A 1 262 ? 16.188 0.599 -18.953 1 90 262 VAL A N 1
ATOM 2005 C CA . VAL A 1 262 ? 17.172 0.572 -17.891 1 90 262 VAL A CA 1
ATOM 2006 C C . VAL A 1 262 ? 18.578 0.776 -18.484 1 90 262 VAL A C 1
ATOM 2008 O O . VAL A 1 262 ? 19.469 1.28 -17.812 1 90 262 VAL A O 1
ATOM 2011 N N . HIS A 1 263 ? 18.734 0.372 -19.672 1 88.88 263 HIS A N 1
ATOM 2012 C CA . HIS A 1 263 ? 20.047 0.438 -20.312 1 88.88 263 HIS A CA 1
ATOM 2013 C C . HIS A 1 263 ? 20.328 1.835 -20.859 1 88.88 263 HIS A C 1
ATOM 2015 O O . HIS A 1 263 ? 21.438 2.131 -21.281 1 88.88 263 HIS A O 1
ATOM 2021 N N . LYS A 1 264 ? 19.328 2.594 -20.828 1 89.81 264 LYS A N 1
ATOM 2022 C CA . LYS A 1 264 ? 19.531 3.99 -21.203 1 89.81 264 LYS A CA 1
ATOM 2023 C C . LYS A 1 264 ? 20.047 4.805 -20.016 1 89.81 264 LYS A C 1
ATOM 2025 O O . LYS A 1 264 ? 19.359 4.949 -19 1 89.81 264 LYS A O 1
ATOM 2030 N N . LYS A 1 265 ? 21.234 5.41 -20.125 1 88.38 265 LYS A N 1
ATOM 2031 C CA . LYS A 1 265 ? 21.969 6.074 -19.047 1 88.38 265 LYS A CA 1
ATOM 2032 C C . LYS A 1 265 ? 21.109 7.156 -18.375 1 88.38 265 LYS A C 1
ATOM 2034 O O . LYS A 1 265 ? 21.156 7.328 -17.156 1 88.38 265 LYS A O 1
ATOM 2039 N N . GLU A 1 266 ? 20.359 7.75 -19.156 1 90.62 266 GLU A N 1
ATOM 2040 C CA . GLU A 1 266 ? 19.594 8.891 -18.672 1 90.62 266 GLU A CA 1
ATOM 2041 C C . GLU A 1 266 ? 18.484 8.445 -17.719 1 90.62 266 GLU A C 1
ATOM 2043 O O . GLU A 1 266 ? 18.031 9.227 -16.875 1 90.62 266 GLU A O 1
ATOM 2048 N N . HIS A 1 267 ? 18.109 7.207 -17.812 1 92.69 267 HIS A N 1
ATOM 2049 C CA . HIS A 1 267 ? 16.969 6.746 -17.031 1 92.69 267 HIS A CA 1
ATOM 2050 C C . HIS A 1 267 ? 17.391 5.703 -16 1 92.69 267 HIS A C 1
ATOM 2052 O O . HIS A 1 267 ? 16.562 5.219 -15.227 1 92.69 267 HIS A O 1
ATOM 2058 N N . LYS A 1 268 ? 18.609 5.391 -15.891 1 90.75 268 LYS A N 1
ATOM 2059 C CA . LYS A 1 268 ? 19.109 4.301 -15.062 1 90.75 268 LYS A CA 1
ATOM 2060 C C . LYS A 1 268 ? 18.766 4.523 -13.594 1 90.75 268 LYS A C 1
ATOM 2062 O O . LYS A 1 268 ? 18.266 3.617 -12.922 1 90.75 268 LYS A O 1
ATOM 2067 N N . LYS A 1 269 ? 19.031 5.691 -13.156 1 91.25 269 LYS A N 1
ATOM 2068 C CA . LYS A 1 269 ? 18.781 6.004 -11.75 1 91.25 269 LYS A CA 1
ATOM 2069 C C . LYS A 1 269 ? 17.297 5.895 -11.414 1 91.25 269 LYS A C 1
ATOM 2071 O O . LYS A 1 269 ? 16.938 5.363 -10.359 1 91.25 269 LYS A O 1
ATOM 2076 N N . ASP A 1 270 ? 16.453 6.402 -12.258 1 93.75 270 ASP A N 1
ATOM 2077 C CA . ASP A 1 270 ? 15.008 6.359 -12.062 1 93.75 270 ASP A CA 1
ATOM 2078 C C . ASP A 1 270 ? 14.5 4.922 -12.055 1 93.75 270 ASP A C 1
ATOM 2080 O O . ASP A 1 270 ? 13.672 4.559 -11.219 1 93.75 270 ASP A O 1
ATOM 2084 N N . MET A 1 271 ? 15.016 4.125 -12.945 1 94.19 271 MET A N 1
ATOM 2085 C CA . MET A 1 271 ? 14.57 2.74 -13.047 1 94.19 271 MET A CA 1
ATOM 2086 C C . MET A 1 271 ? 15.039 1.93 -11.844 1 94.19 271 MET A C 1
ATOM 2088 O O . MET A 1 271 ? 14.352 1.011 -11.398 1 94.19 271 MET A O 1
ATOM 2092 N N . GLU A 1 272 ? 16.172 2.271 -11.352 1 92.44 272 GLU A N 1
ATOM 2093 C CA . GLU A 1 272 ? 16.656 1.63 -10.133 1 92.44 272 GLU A CA 1
ATOM 2094 C C . GLU A 1 272 ? 15.75 1.942 -8.945 1 92.44 272 GLU A C 1
ATOM 2096 O O . GLU A 1 272 ? 15.469 1.067 -8.125 1 92.44 272 GLU A O 1
ATOM 2101 N N . LYS A 1 273 ? 15.344 3.154 -8.898 1 93.25 273 LYS A N 1
ATOM 2102 C CA . LYS A 1 273 ? 14.422 3.564 -7.84 1 93.25 273 LYS A CA 1
ATOM 2103 C C . LYS A 1 273 ? 13.109 2.787 -7.926 1 93.25 273 LYS A C 1
ATOM 2105 O O . LYS A 1 273 ? 12.586 2.334 -6.91 1 93.25 273 LYS A O 1
ATOM 2110 N N . VAL A 1 274 ? 12.672 2.65 -9.109 1 95.31 274 VAL A N 1
ATOM 2111 C CA . VAL A 1 274 ? 11.43 1.914 -9.344 1 95.31 274 VAL A CA 1
ATOM 2112 C C . VAL A 1 274 ? 11.609 0.455 -8.93 1 95.31 274 VAL A C 1
ATOM 2114 O O . VAL A 1 274 ? 10.758 -0.112 -8.242 1 95.31 274 VAL A O 1
ATOM 2117 N N . ALA A 1 275 ? 12.711 -0.107 -9.32 1 94.12 275 ALA A N 1
ATOM 2118 C CA . ALA A 1 275 ? 12.977 -1.516 -9.047 1 94.12 275 ALA A CA 1
ATOM 2119 C C . ALA A 1 275 ? 13.086 -1.769 -7.543 1 94.12 275 ALA A C 1
ATOM 2121 O O . ALA A 1 275 ? 12.516 -2.734 -7.031 1 94.12 275 ALA A O 1
ATOM 2122 N N . VAL A 1 276 ? 13.781 -0.933 -6.879 1 93.31 276 VAL A N 1
ATOM 2123 C CA . VAL A 1 276 ? 13.992 -1.089 -5.441 1 93.31 276 VAL A CA 1
ATOM 2124 C C . VAL A 1 276 ? 12.656 -0.988 -4.707 1 93.31 276 VAL A C 1
ATOM 2126 O O . VAL A 1 276 ? 12.375 -1.791 -3.816 1 93.31 276 VAL A O 1
ATOM 2129 N N . PHE A 1 277 ? 11.867 -0.074 -5.07 1 95.12 277 PHE A N 1
ATOM 2130 C CA . PHE A 1 277 ? 10.578 0.119 -4.422 1 95.12 277 PHE A CA 1
ATOM 2131 C C . PHE A 1 277 ? 9.648 -1.053 -4.711 1 95.12 277 PHE A C 1
ATOM 2133 O O . PHE A 1 277 ? 9 -1.577 -3.801 1 95.12 277 PHE A O 1
ATOM 2140 N N . MET A 1 278 ? 9.539 -1.42 -5.941 1 95.25 278 MET A N 1
ATOM 2141 C CA . MET A 1 278 ? 8.633 -2.5 -6.336 1 95.25 278 MET A CA 1
ATOM 2142 C C . MET A 1 278 ? 9.07 -3.824 -5.715 1 95.25 278 MET A C 1
ATOM 2144 O O . MET A 1 278 ? 8.234 -4.668 -5.395 1 95.25 278 MET A O 1
ATOM 2148 N N . ASP A 1 279 ? 10.328 -3.977 -5.59 1 93.44 279 ASP A N 1
ATOM 2149 C CA . ASP A 1 279 ? 10.852 -5.18 -4.953 1 93.44 279 ASP A CA 1
ATOM 2150 C C . ASP A 1 279 ? 10.43 -5.258 -3.488 1 93.44 279 ASP A C 1
ATOM 2152 O O . ASP A 1 279 ? 9.992 -6.309 -3.016 1 93.44 279 ASP A O 1
ATOM 2156 N N . GLU A 1 280 ? 10.578 -4.176 -2.82 1 94.44 280 GLU A N 1
ATOM 2157 C CA . GLU A 1 280 ? 10.148 -4.133 -1.425 1 94.44 280 GLU A CA 1
ATOM 2158 C C . GLU A 1 280 ? 8.641 -4.34 -1.303 1 94.44 280 GLU A C 1
ATOM 2160 O O . GLU A 1 280 ? 8.18 -5.039 -0.402 1 94.44 280 GLU A O 1
ATOM 2165 N N . LEU A 1 281 ? 7.918 -3.699 -2.148 1 95.81 281 LEU A N 1
ATOM 2166 C CA . LEU A 1 281 ? 6.465 -3.83 -2.148 1 95.81 281 LEU A CA 1
ATOM 2167 C C . LEU A 1 281 ? 6.047 -5.273 -2.408 1 95.81 281 LEU A C 1
ATOM 2169 O O . LEU A 1 281 ? 5.043 -5.742 -1.87 1 95.81 281 LEU A O 1
ATOM 2173 N N . SER A 1 282 ? 6.793 -5.973 -3.26 1 94.56 282 SER A N 1
ATOM 2174 C CA . SER A 1 282 ? 6.48 -7.363 -3.588 1 94.56 282 SER A CA 1
ATOM 2175 C C . SER A 1 282 ? 6.562 -8.258 -2.355 1 94.56 282 SER A C 1
ATOM 2177 O O . SER A 1 282 ? 5.805 -9.219 -2.23 1 94.56 282 SER A O 1
ATOM 2179 N N . ILE A 1 283 ? 7.438 -7.934 -1.435 1 94.44 283 ILE A N 1
ATOM 2180 C CA . ILE A 1 283 ? 7.57 -8.695 -0.196 1 94.44 283 ILE A CA 1
ATOM 2181 C C . ILE A 1 283 ? 6.305 -8.539 0.643 1 94.44 283 ILE A C 1
ATOM 2183 O O . ILE A 1 283 ? 5.77 -9.523 1.16 1 94.44 283 ILE A O 1
ATOM 2187 N N . PHE A 1 284 ? 5.828 -7.305 0.723 1 96.44 284 PHE A N 1
ATOM 2188 C CA . PHE A 1 284 ? 4.59 -7.031 1.442 1 96.44 284 PHE A CA 1
ATOM 2189 C C . PHE A 1 284 ? 3.428 -7.812 0.839 1 96.44 284 PHE A C 1
ATOM 2191 O O . PHE A 1 284 ? 2.643 -8.43 1.564 1 96.44 284 PHE A O 1
ATOM 2198 N N . ILE A 1 285 ? 3.359 -7.773 -0.441 1 95.69 285 ILE A N 1
ATOM 2199 C CA . ILE A 1 285 ? 2.252 -8.383 -1.17 1 95.69 285 ILE A CA 1
ATOM 2200 C C . ILE A 1 285 ? 2.295 -9.898 -0.998 1 95.69 285 ILE A C 1
ATOM 2202 O O . ILE A 1 285 ? 1.258 -10.539 -0.798 1 95.69 285 ILE A O 1
ATOM 2206 N N . ARG A 1 286 ? 3.453 -10.453 -1.081 1 94 286 ARG A N 1
ATOM 2207 C CA . ARG A 1 286 ? 3.605 -11.891 -0.919 1 94 286 ARG A CA 1
ATOM 2208 C C . ARG A 1 286 ? 3.146 -12.336 0.465 1 94 286 ARG A C 1
ATOM 2210 O O . ARG A 1 286 ? 2.443 -13.344 0.598 1 94 286 ARG A O 1
ATOM 2217 N N . ILE A 1 287 ? 3.52 -11.594 1.46 1 96.12 287 ILE A N 1
ATOM 2218 C CA . ILE A 1 287 ? 3.098 -11.906 2.822 1 96.12 287 ILE A CA 1
ATOM 2219 C C . ILE A 1 287 ? 1.574 -11.852 2.914 1 96.12 287 ILE A C 1
ATOM 2221 O O . ILE A 1 287 ? 0.948 -12.773 3.451 1 96.12 287 ILE A O 1
ATOM 2225 N N . LEU A 1 288 ? 1.032 -10.836 2.328 1 96 288 LEU A N 1
ATOM 2226 C CA . LEU A 1 288 ? -0.413 -10.648 2.393 1 96 288 LEU A CA 1
ATOM 2227 C C . LEU A 1 288 ? -1.144 -11.781 1.676 1 96 288 LEU A C 1
ATOM 2229 O O . LEU A 1 288 ? -2.094 -12.352 2.217 1 96 288 LEU A O 1
ATOM 2233 N N . ILE A 1 289 ? -0.705 -12.117 0.51 1 94.5 289 ILE A N 1
ATOM 2234 C CA . ILE A 1 289 ? -1.398 -13.086 -0.331 1 94.5 289 ILE A CA 1
ATOM 2235 C C . ILE A 1 289 ? -1.356 -14.461 0.327 1 94.5 289 ILE A C 1
ATOM 2237 O O . ILE A 1 289 ? -2.389 -15.125 0.463 1 94.5 289 ILE A O 1
ATOM 2241 N N . PHE A 1 290 ? -0.234 -14.867 0.792 1 95.69 290 PHE A N 1
ATOM 2242 C CA . PHE A 1 290 ? -0.099 -16.234 1.277 1 95.69 290 PHE A CA 1
ATOM 2243 C C . PHE A 1 290 ? -0.739 -16.391 2.652 1 95.69 290 PHE A C 1
ATOM 2245 O O . PHE A 1 290 ? -1.348 -17.422 2.949 1 95.69 290 PHE A O 1
ATOM 2252 N N . VAL A 1 291 ? -0.646 -15.391 3.508 1 95.75 291 VAL A N 1
ATOM 2253 C CA . VAL A 1 291 ? -1.311 -15.469 4.805 1 95.75 291 VAL A CA 1
ATOM 2254 C C . VAL A 1 291 ? -2.826 -15.445 4.613 1 95.75 291 VAL A C 1
ATOM 2256 O O . VAL A 1 291 ? -3.553 -16.203 5.258 1 95.75 291 VAL A O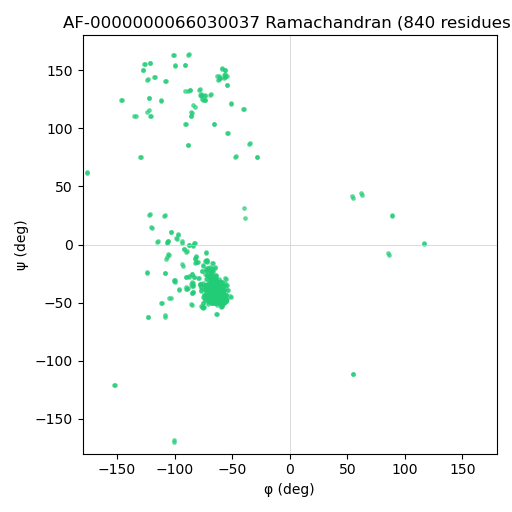 1
ATOM 2259 N N . LEU A 1 292 ? -3.309 -14.625 3.727 1 93.94 292 LEU A N 1
ATOM 2260 C CA . LEU A 1 292 ? -4.746 -14.531 3.488 1 93.94 292 LEU A CA 1
ATOM 2261 C C . LEU A 1 292 ? -5.273 -15.812 2.855 1 93.94 292 LEU A C 1
ATOM 2263 O O . LEU A 1 292 ? -6.391 -16.234 3.158 1 93.94 292 LEU A O 1
ATOM 2267 N N . LEU A 1 293 ? -4.508 -16.359 1.956 1 92.06 293 LEU A N 1
ATOM 2268 C CA . LEU A 1 293 ? -4.902 -17.641 1.38 1 92.06 293 LEU A CA 1
ATOM 2269 C C . LEU A 1 293 ? -5.055 -18.703 2.465 1 92.06 293 LEU A C 1
ATOM 2271 O O . LEU A 1 293 ? -6.055 -19.422 2.502 1 92.06 293 LEU A O 1
ATOM 2275 N N . GLY A 1 294 ? -4.062 -18.797 3.311 1 94.12 294 GLY A N 1
ATOM 2276 C CA . GLY A 1 294 ? -4.152 -19.734 4.418 1 94.12 294 GLY A CA 1
ATOM 2277 C C . GLY A 1 294 ? -5.348 -19.469 5.32 1 94.12 294 GLY A C 1
ATOM 2278 O O . GLY A 1 294 ? -6.012 -20.422 5.758 1 94.12 294 GLY A O 1
ATOM 2279 N N . ALA A 1 295 ? -5.602 -18.25 5.543 1 93.62 295 ALA A N 1
ATOM 2280 C CA . ALA A 1 295 ? -6.691 -17.859 6.438 1 93.62 295 ALA A CA 1
ATOM 2281 C C . ALA A 1 295 ? -8.047 -18.141 5.797 1 93.62 295 ALA A C 1
ATOM 2283 O O . ALA A 1 295 ? -9.07 -18.203 6.484 1 93.62 295 ALA A O 1
ATOM 2284 N N . SER A 1 296 ? -8.086 -18.266 4.523 1 90.56 296 SER A N 1
ATOM 2285 C CA . SER A 1 296 ? -9.344 -18.453 3.799 1 90.56 296 SER A CA 1
ATOM 2286 C C . SER A 1 296 ? -9.781 -19.922 3.828 1 90.56 296 SER A C 1
ATOM 2288 O O . SER A 1 296 ? -10.93 -20.234 3.512 1 90.56 296 SER A O 1
ATOM 2290 N N . ILE A 1 297 ? -8.914 -20.781 4.238 1 91.06 297 ILE A N 1
ATOM 2291 C CA . ILE A 1 297 ? -9.172 -22.219 4.188 1 91.06 297 ILE A CA 1
ATOM 2292 C C . ILE A 1 297 ? -10.125 -22.609 5.312 1 91.06 297 ILE A C 1
ATOM 2294 O O . ILE A 1 297 ? -9.938 -22.219 6.465 1 91.06 297 ILE A O 1
ATOM 2298 N N . SER A 1 298 ? -11.172 -23.328 4.891 1 89.81 298 SER A N 1
ATOM 2299 C CA . SER A 1 298 ? -12.094 -23.891 5.867 1 89.81 298 SER A CA 1
ATOM 2300 C C . SER A 1 298 ? -11.516 -25.141 6.512 1 89.81 298 SER A C 1
ATOM 2302 O O . SER A 1 298 ? -11.109 -26.078 5.812 1 89.81 298 SER A O 1
ATOM 2304 N N . ILE A 1 299 ? -11.617 -25.203 7.777 1 90.5 299 ILE A N 1
ATOM 2305 C CA . ILE A 1 299 ? -11.008 -26.312 8.508 1 90.5 299 ILE A CA 1
ATOM 2306 C C . ILE A 1 299 ? -11.789 -27.594 8.234 1 90.5 299 ILE A C 1
ATOM 2308 O O . ILE A 1 299 ? -11.195 -28.641 7.961 1 90.5 299 ILE A O 1
ATOM 2312 N N . PRO A 1 300 ? -13.109 -27.453 8.266 1 91.81 300 PRO A N 1
ATOM 2313 C CA . PRO A 1 300 ? -13.859 -28.672 7.953 1 91.81 300 PRO A CA 1
ATOM 2314 C C . PRO A 1 300 ? -13.547 -29.219 6.559 1 91.81 300 PRO A C 1
ATOM 2316 O O . PRO A 1 300 ? -13.438 -30.438 6.375 1 91.81 300 PRO A O 1
ATOM 2319 N N . LEU A 1 301 ? -13.359 -28.375 5.621 1 90.69 301 LEU A N 1
ATOM 2320 C CA . LEU A 1 301 ? -13.062 -28.797 4.258 1 90.69 301 LEU A CA 1
ATOM 2321 C C . LEU A 1 301 ? -11.648 -29.359 4.164 1 90.69 301 LEU A C 1
ATOM 2323 O O . LEU A 1 301 ? -11.398 -30.312 3.416 1 90.69 301 LEU A O 1
ATOM 2327 N N . LEU A 1 302 ? -10.781 -28.734 4.891 1 92.62 302 LEU A N 1
ATOM 2328 C CA . LEU A 1 302 ? -9.406 -29.219 4.91 1 92.62 302 LEU A CA 1
ATOM 2329 C C . LEU A 1 302 ? -9.336 -30.625 5.496 1 92.62 302 LEU A C 1
ATOM 2331 O O . LEU A 1 302 ? -8.625 -31.484 4.973 1 92.62 302 LEU A O 1
ATOM 2335 N N . GLU A 1 303 ? -10.062 -30.828 6.52 1 93.44 303 GLU A N 1
ATOM 2336 C CA . GLU A 1 303 ? -10.078 -32.125 7.156 1 93.44 303 GLU A CA 1
ATOM 2337 C C . GLU A 1 303 ? -10.68 -33.188 6.234 1 93.44 303 GLU A C 1
ATOM 2339 O O . GLU A 1 303 ? -10.172 -34.312 6.16 1 93.44 303 GLU A O 1
ATOM 2344 N N . LYS A 1 304 ? -11.719 -32.812 5.594 1 93.69 304 LYS A N 1
ATOM 2345 C CA . LYS A 1 304 ? -12.445 -33.75 4.734 1 93.69 304 LYS A CA 1
ATOM 2346 C C . LYS A 1 304 ? -11.648 -34.031 3.465 1 93.69 304 LYS A C 1
ATOM 2348 O O . LYS A 1 304 ? -11.648 -35.188 2.984 1 93.69 304 LYS A O 1
ATOM 2353 N N . TYR A 1 305 ? -10.93 -33.062 2.941 1 94.94 305 TYR A N 1
ATOM 2354 C CA . TYR A 1 305 ? -10.406 -33.219 1.592 1 94.94 305 TYR A CA 1
ATOM 2355 C C . TYR A 1 305 ? -8.883 -33.125 1.588 1 94.94 305 TYR A C 1
ATOM 2357 O O . TYR A 1 305 ? -8.266 -33.062 0.524 1 94.94 305 TYR A O 1
ATOM 2365 N N . ALA A 1 306 ? -8.234 -33.219 2.697 1 95.19 306 ALA A N 1
ATOM 2366 C CA . ALA A 1 306 ? -6.785 -33.062 2.795 1 95.19 306 ALA A CA 1
ATOM 2367 C C . ALA A 1 306 ? -6.074 -34.156 1.991 1 95.19 306 ALA A C 1
ATOM 2369 O O . ALA A 1 306 ? -5.098 -33.875 1.286 1 95.19 306 ALA A O 1
ATOM 2370 N N . LEU A 1 307 ? -6.539 -35.375 2.119 1 96.88 307 LEU A N 1
ATOM 2371 C CA . LEU A 1 307 ? -5.871 -36.469 1.471 1 96.88 307 LEU A CA 1
ATOM 2372 C C . LEU A 1 307 ? -6.051 -36.438 -0.043 1 96.88 307 LEU A C 1
ATOM 2374 O O . LEU A 1 307 ? -5.074 -36.5 -0.792 1 96.88 307 LEU A O 1
ATOM 2378 N N . PRO A 1 308 ? -7.305 -36.281 -0.496 1 97.5 308 PRO A N 1
ATOM 2379 C CA . PRO A 1 308 ? -7.445 -36.125 -1.945 1 97.5 308 PRO A CA 1
ATOM 2380 C C . PRO A 1 308 ? -6.668 -34.938 -2.49 1 97.5 308 PRO A C 1
ATOM 2382 O O . PRO A 1 308 ? -6.121 -35 -3.594 1 97.5 308 PRO A O 1
ATOM 2385 N N . ALA A 1 309 ? -6.68 -33.906 -1.776 1 97.75 309 ALA A N 1
ATOM 2386 C CA . ALA A 1 309 ? -5.934 -32.719 -2.195 1 97.75 309 ALA A CA 1
ATOM 2387 C C . ALA A 1 309 ? -4.441 -33.031 -2.289 1 97.75 309 ALA A C 1
ATOM 2389 O O . ALA A 1 309 ? -3.76 -32.531 -3.193 1 97.75 309 ALA A O 1
ATOM 2390 N N . PHE A 1 310 ? -3.969 -33.75 -1.334 1 98.06 310 PHE A N 1
ATOM 2391 C CA . PHE A 1 310 ? -2.566 -34.156 -1.324 1 98.06 310 PHE A CA 1
ATOM 2392 C C . PHE A 1 310 ? -2.236 -35 -2.553 1 98.06 310 PHE A C 1
ATOM 2394 O O . PHE A 1 310 ? -1.175 -34.844 -3.158 1 98.06 310 PHE A O 1
ATOM 2401 N N . LEU A 1 311 ? -3.1 -35.812 -2.934 1 98.31 311 LEU A N 1
ATOM 2402 C CA . LEU A 1 311 ? -2.912 -36.656 -4.121 1 98.31 311 LEU A CA 1
ATOM 2403 C C . LEU A 1 311 ? -2.893 -35.781 -5.383 1 98.31 311 LEU A C 1
ATOM 2405 O O . LEU A 1 311 ? -2.131 -36.062 -6.312 1 98.31 311 LEU A O 1
ATOM 2409 N N . CYS A 1 312 ? -3.752 -34.812 -5.41 1 98.25 312 CYS A N 1
ATOM 2410 C CA . CYS A 1 312 ? -3.736 -33.875 -6.531 1 98.25 312 CYS A CA 1
ATOM 2411 C C . CYS A 1 312 ? -2.391 -33.188 -6.629 1 98.25 312 CYS A C 1
ATOM 2413 O O . CYS A 1 312 ? -1.865 -32.969 -7.727 1 98.25 312 CYS A O 1
ATOM 2415 N N . ALA A 1 313 ? -1.897 -32.781 -5.449 1 98.31 313 ALA A N 1
ATOM 2416 C CA . ALA A 1 313 ? -0.6 -32.125 -5.406 1 98.31 313 ALA A CA 1
ATOM 2417 C C . ALA A 1 313 ? 0.499 -33 -5.973 1 98.31 313 ALA A C 1
ATOM 2419 O O . ALA A 1 313 ? 1.292 -32.594 -6.809 1 98.31 313 ALA A O 1
ATOM 2420 N N . LEU A 1 314 ? 0.49 -34.25 -5.559 1 98.25 314 LEU A N 1
ATOM 2421 C CA . LEU A 1 314 ? 1.491 -35.219 -6.031 1 98.25 314 LEU A CA 1
ATOM 2422 C C . LEU A 1 314 ? 1.335 -35.469 -7.527 1 98.25 314 LEU A C 1
ATOM 2424 O O . LEU A 1 314 ? 2.328 -35.594 -8.242 1 98.25 314 LEU A O 1
ATOM 2428 N N . GLY A 1 315 ? 0.106 -35.562 -7.941 1 98.31 315 GLY A N 1
ATOM 2429 C CA . GLY A 1 315 ? -0.151 -35.75 -9.359 1 98.31 315 GLY A CA 1
ATOM 2430 C C . GLY A 1 315 ? 0.355 -34.594 -10.211 1 98.31 315 GLY A C 1
ATOM 2431 O O . GLY A 1 315 ? 0.891 -34.812 -11.305 1 98.31 315 GLY A O 1
ATOM 2432 N N . SER A 1 316 ? 0.182 -33.375 -9.75 1 97.81 316 SER A N 1
ATOM 2433 C CA . SER A 1 316 ? 0.63 -32.219 -10.484 1 97.81 316 SER A CA 1
ATOM 2434 C C . SER A 1 316 ? 2.152 -32.125 -10.508 1 97.81 316 SER A C 1
ATOM 2436 O O . SER A 1 316 ? 2.746 -31.75 -11.523 1 97.81 316 SER A O 1
ATOM 2438 N N . ILE A 1 317 ? 2.812 -32.469 -9.375 1 97.69 317 ILE A N 1
ATOM 2439 C CA . ILE A 1 317 ? 4.242 -32.25 -9.18 1 97.69 317 ILE A CA 1
ATOM 2440 C C . ILE A 1 317 ? 5.027 -33.406 -9.797 1 97.69 317 ILE A C 1
ATOM 2442 O O . ILE A 1 317 ? 6.055 -33.188 -10.438 1 97.69 317 ILE A O 1
ATOM 2446 N N . LEU A 1 318 ? 4.496 -34.656 -9.609 1 98 318 LEU A N 1
ATOM 2447 C CA . LEU A 1 318 ? 5.305 -35.844 -9.945 1 98 318 LEU A CA 1
ATOM 2448 C C . LEU A 1 318 ? 4.816 -36.469 -11.234 1 98 318 LEU A C 1
ATOM 2450 O O . LEU A 1 318 ? 5.492 -37.344 -11.797 1 98 318 LEU A O 1
ATOM 2454 N N . LEU A 1 319 ? 3.719 -36.031 -11.727 1 98.31 319 LEU A N 1
ATOM 2455 C CA . LEU A 1 319 ? 3.201 -36.625 -12.945 1 98.31 319 LEU A CA 1
ATOM 2456 C C . LEU A 1 319 ? 3.002 -35.562 -14.031 1 98.31 319 LEU A C 1
ATOM 2458 O O . LEU A 1 319 ? 3.668 -35.594 -15.062 1 98.31 319 LEU A O 1
ATOM 2462 N N . ALA A 1 320 ? 2.152 -34.625 -13.797 1 98.38 320 ALA A N 1
ATOM 2463 C CA . ALA A 1 320 ? 1.786 -33.625 -14.805 1 98.38 320 ALA A CA 1
ATOM 2464 C C . ALA A 1 320 ? 3.014 -32.844 -15.281 1 98.38 320 ALA A C 1
ATOM 2466 O O . ALA A 1 320 ? 3.27 -32.781 -16.484 1 98.38 320 ALA A O 1
ATOM 2467 N N . ARG A 1 321 ? 3.783 -32.281 -14.336 1 97.81 321 ARG A N 1
ATOM 2468 C CA . ARG A 1 321 ? 4.918 -31.453 -14.727 1 97.81 321 ARG A CA 1
ATOM 2469 C C . ARG A 1 321 ? 5.996 -32.281 -15.422 1 97.81 321 ARG A C 1
ATOM 2471 O O . ARG A 1 321 ? 6.453 -31.922 -16.5 1 97.81 321 ARG A O 1
ATOM 2478 N N . PRO A 1 322 ? 6.422 -33.469 -14.844 1 98.12 322 PRO A N 1
ATOM 2479 C CA . PRO A 1 322 ? 7.445 -34.25 -15.539 1 98.12 322 PRO A CA 1
ATOM 2480 C C . PRO A 1 322 ? 7.016 -34.656 -16.938 1 98.12 322 PRO A C 1
ATOM 2482 O O . PRO A 1 322 ? 7.812 -34.594 -17.875 1 98.12 322 PRO A O 1
ATOM 2485 N N . VAL A 1 323 ? 5.82 -35.062 -17.109 1 98.25 323 VAL A N 1
ATOM 2486 C CA . VAL A 1 323 ? 5.348 -35.469 -18.438 1 98.25 323 VAL A CA 1
ATOM 2487 C C . VAL A 1 323 ? 5.363 -34.281 -19.375 1 98.25 323 VAL A C 1
ATOM 2489 O O . VAL A 1 323 ? 5.828 -34.375 -20.516 1 98.25 323 VAL A O 1
ATOM 2492 N N . GLY A 1 324 ? 4.863 -33.188 -18.922 1 97.94 324 GLY A N 1
ATOM 2493 C CA . GLY A 1 324 ? 4.832 -31.969 -19.719 1 97.94 324 GLY A CA 1
ATOM 2494 C C . GLY A 1 324 ? 6.211 -31.484 -20.141 1 97.94 324 GLY A C 1
ATOM 2495 O O . GLY A 1 324 ? 6.453 -31.203 -21.312 1 97.94 324 GLY A O 1
ATOM 2496 N N . VAL A 1 325 ? 7.113 -31.406 -19.188 1 97.88 325 VAL A N 1
ATOM 2497 C CA . VAL A 1 325 ? 8.453 -30.891 -19.438 1 97.88 325 VAL A CA 1
ATOM 2498 C C . VAL A 1 325 ? 9.227 -31.844 -20.328 1 97.88 325 VAL A C 1
ATOM 2500 O O . VAL A 1 325 ? 9.906 -31.422 -21.266 1 97.88 325 VAL A O 1
ATOM 2503 N N . LEU A 1 326 ? 9.109 -33.156 -20.094 1 97.56 326 LEU A N 1
ATOM 2504 C CA . LEU A 1 326 ? 9.836 -34.156 -20.875 1 97.56 326 LEU A CA 1
ATOM 2505 C C . LEU A 1 326 ? 9.336 -34.188 -22.312 1 97.56 326 LEU A C 1
ATOM 2507 O O . LEU A 1 326 ? 10.125 -34.344 -23.25 1 97.56 326 LEU A O 1
ATOM 2511 N N . ILE A 1 327 ? 8.094 -34 -22.5 1 97.25 327 ILE A N 1
ATOM 2512 C CA . ILE A 1 327 ? 7.535 -33.969 -23.844 1 97.25 327 ILE A CA 1
ATOM 2513 C C . ILE A 1 327 ? 7.961 -32.656 -24.547 1 97.25 327 ILE A C 1
ATOM 2515 O O . ILE A 1 327 ? 8.391 -32.688 -25.703 1 97.25 327 ILE A O 1
ATOM 2519 N N . ALA A 1 328 ? 7.844 -31.578 -23.875 1 96.38 328 ALA A N 1
ATOM 2520 C CA . ALA A 1 328 ? 8.18 -30.297 -24.469 1 96.38 328 ALA A CA 1
ATOM 2521 C C . ALA A 1 328 ? 9.656 -30.234 -24.844 1 96.38 328 ALA A C 1
ATOM 2523 O O . ALA A 1 328 ? 10.008 -29.688 -25.891 1 96.38 328 ALA A O 1
ATOM 2524 N N . THR A 1 329 ? 10.508 -30.812 -23.984 1 95.31 329 THR A N 1
ATOM 2525 C CA . THR A 1 329 ? 11.945 -30.719 -24.219 1 95.31 329 THR A CA 1
ATOM 2526 C C . THR A 1 329 ? 12.422 -31.844 -25.125 1 95.31 329 THR A C 1
ATOM 2528 O O . THR A 1 329 ? 13.609 -31.922 -25.453 1 95.31 329 THR A O 1
ATOM 2531 N N . ALA A 1 330 ? 11.523 -32.719 -25.547 1 94.38 330 ALA A N 1
ATOM 2532 C CA . ALA A 1 330 ? 11.859 -33.75 -26.5 1 94.38 330 ALA A CA 1
ATOM 2533 C C . ALA A 1 330 ? 11.859 -33.25 -27.938 1 94.38 330 ALA A C 1
ATOM 2535 O O . ALA A 1 330 ? 12.391 -33.875 -28.828 1 94.38 330 ALA A O 1
ATOM 2536 N N . ILE A 1 331 ? 11.266 -32.094 -28.109 1 92.88 331 ILE A N 1
ATOM 2537 C CA . ILE A 1 331 ? 11.281 -31.469 -29.422 1 92.88 331 ILE A CA 1
ATOM 2538 C C . ILE A 1 331 ? 12.641 -30.812 -29.656 1 92.88 331 ILE A C 1
ATOM 2540 O O . ILE A 1 331 ? 13.133 -30.062 -28.828 1 92.88 331 ILE A O 1
ATOM 2544 N N . PRO A 1 332 ? 13.281 -31.094 -30.766 1 90.38 332 PRO A N 1
ATOM 2545 C CA . PRO A 1 332 ? 14.617 -30.531 -31.031 1 90.38 332 PRO A CA 1
ATOM 2546 C C . PRO A 1 332 ? 14.648 -29.016 -30.969 1 90.38 332 PRO A C 1
ATOM 2548 O O . PRO A 1 332 ? 13.664 -28.359 -31.312 1 90.38 332 PRO A O 1
ATOM 2551 N N . PRO A 1 333 ? 15.914 -28.609 -30.562 1 87.62 333 PRO A N 1
ATOM 2552 C CA . PRO A 1 333 ? 17.156 -29.219 -30.078 1 87.62 333 PRO A CA 1
ATOM 2553 C C . PRO A 1 333 ? 17.016 -29.828 -28.688 1 87.62 333 PRO A C 1
ATOM 2555 O O . PRO A 1 333 ? 16.531 -29.156 -27.766 1 87.62 333 PRO A O 1
ATOM 2558 N N . ILE A 1 334 ? 17.422 -31.031 -28.562 1 86.88 334 ILE A N 1
ATOM 2559 C CA . ILE A 1 334 ? 17.188 -31.797 -27.344 1 86.88 334 ILE A CA 1
ATOM 2560 C C . ILE A 1 334 ? 18.375 -31.594 -26.391 1 86.88 334 ILE A C 1
ATOM 2562 O O . ILE A 1 334 ? 19.531 -31.641 -26.812 1 86.88 334 ILE A O 1
ATOM 2566 N N . ARG A 1 335 ? 18.016 -31.328 -25.219 1 88.88 335 ARG A N 1
ATOM 2567 C CA . ARG A 1 335 ? 19 -31.203 -24.141 1 88.88 335 ARG A CA 1
ATOM 2568 C C . ARG A 1 335 ? 19.281 -32.562 -23.5 1 88.88 335 ARG A C 1
ATOM 2570 O O . ARG A 1 335 ? 18.547 -33.531 -23.719 1 88.88 335 ARG A O 1
ATOM 2577 N N . PRO A 1 336 ? 20.359 -32.625 -22.766 1 92.19 336 PRO A N 1
ATOM 2578 C CA . PRO A 1 336 ? 20.656 -33.875 -22.062 1 92.19 336 PRO A CA 1
ATOM 2579 C C . PRO A 1 336 ? 19.531 -34.312 -21.141 1 92.19 336 PRO A C 1
ATOM 2581 O O . PRO A 1 336 ? 18.891 -33.469 -20.484 1 92.19 336 PRO A O 1
ATOM 2584 N N . LEU A 1 337 ? 19.344 -35.594 -21.094 1 94.25 337 LEU A N 1
ATOM 2585 C CA . LEU A 1 337 ? 18.219 -36.156 -20.359 1 94.25 337 LEU A CA 1
ATOM 2586 C C . LEU A 1 337 ? 18.281 -35.781 -18.875 1 94.25 337 LEU A C 1
ATOM 2588 O O . LEU A 1 337 ? 17.25 -35.562 -18.25 1 94.25 337 LEU A O 1
ATOM 2592 N N . THR A 1 338 ? 19.453 -35.719 -18.344 1 95.19 338 THR A N 1
ATOM 2593 C CA . THR A 1 338 ? 19.609 -35.375 -16.938 1 95.19 338 THR A CA 1
ATOM 2594 C C . THR A 1 338 ? 19.125 -33.938 -16.672 1 95.19 338 THR A C 1
ATOM 2596 O O . THR A 1 338 ? 18.5 -33.688 -15.641 1 95.19 338 THR A O 1
ATOM 2599 N N . GLU A 1 339 ? 19.438 -33.062 -17.609 1 95.12 339 GLU A N 1
ATOM 2600 C CA . GLU A 1 339 ? 18.969 -31.688 -17.5 1 95.12 339 GLU A CA 1
ATOM 2601 C C . GLU A 1 339 ? 17.453 -31.609 -17.609 1 95.12 339 GLU A C 1
ATOM 2603 O O . GLU A 1 339 ? 16.812 -30.875 -16.875 1 95.12 339 GLU A O 1
ATOM 2608 N N . ARG A 1 340 ? 16.953 -32.406 -18.5 1 96.44 340 ARG A N 1
ATOM 2609 C CA . ARG A 1 340 ? 15.508 -32.406 -18.719 1 96.44 340 ARG A CA 1
ATOM 2610 C C . ARG A 1 340 ? 14.766 -32.938 -17.5 1 96.44 340 ARG A C 1
ATOM 2612 O O . ARG A 1 340 ? 13.695 -32.406 -17.141 1 96.44 340 ARG A O 1
ATOM 2619 N N . ILE A 1 341 ? 15.336 -33.906 -16.875 1 96.69 341 ILE A N 1
ATOM 2620 C CA . ILE A 1 341 ? 14.734 -34.469 -15.664 1 96.69 341 ILE A CA 1
ATOM 2621 C C . ILE A 1 341 ? 14.781 -33.438 -14.539 1 96.69 341 ILE A C 1
ATOM 2623 O O . ILE A 1 341 ? 13.82 -33.312 -13.773 1 96.69 341 ILE A O 1
ATOM 2627 N N . TYR A 1 342 ? 15.859 -32.719 -14.461 1 96.81 342 TYR A N 1
ATOM 2628 C CA . TYR A 1 342 ? 15.961 -31.656 -13.453 1 96.81 342 TYR A CA 1
ATOM 2629 C C . TYR A 1 342 ? 14.914 -30.578 -13.68 1 96.81 342 TYR A C 1
ATOM 2631 O O . TYR A 1 342 ? 14.242 -30.141 -12.734 1 96.81 342 TYR A O 1
ATOM 2639 N N . LEU A 1 343 ? 14.766 -30.188 -14.914 1 96.38 343 LEU A N 1
ATOM 2640 C CA . LEU A 1 343 ? 13.766 -29.188 -15.25 1 96.38 343 LEU A CA 1
ATOM 2641 C C . LEU A 1 343 ? 12.359 -29.688 -14.922 1 96.38 343 LEU A C 1
ATOM 2643 O O . LEU A 1 343 ? 11.5 -28.906 -14.516 1 96.38 343 LEU A O 1
ATOM 2647 N N . ALA A 1 344 ? 12.211 -31 -15.086 1 97.19 344 ALA A N 1
ATOM 2648 C CA . ALA A 1 344 ? 10.906 -31.625 -14.891 1 97.19 344 ALA A CA 1
ATOM 2649 C C . ALA A 1 344 ? 10.547 -31.688 -13.406 1 97.19 344 ALA A C 1
ATOM 2651 O O . ALA A 1 344 ? 9.367 -31.688 -13.047 1 97.19 344 ALA A O 1
ATOM 2652 N N . LEU A 1 345 ? 11.531 -31.625 -12.578 1 96.5 345 LEU A N 1
ATOM 2653 C CA . LEU A 1 345 ? 11.281 -31.859 -11.156 1 96.5 345 LEU A CA 1
ATOM 2654 C C . LEU A 1 345 ? 11.359 -30.547 -10.375 1 96.5 345 LEU A C 1
ATOM 2656 O O . LEU A 1 345 ? 11.172 -30.531 -9.164 1 96.5 345 LEU A O 1
ATOM 2660 N N . GLU A 1 346 ? 11.594 -29.469 -11.109 1 95.38 346 GLU A N 1
ATOM 2661 C CA . GLU A 1 346 ? 11.664 -28.156 -10.477 1 95.38 346 GLU A CA 1
ATOM 2662 C C . GLU A 1 346 ? 10.617 -27.203 -11.047 1 95.38 346 GLU A C 1
ATOM 2664 O O . GLU A 1 346 ? 10.664 -26.859 -12.227 1 95.38 346 GLU A O 1
ATOM 2669 N N . GLY A 1 347 ? 9.672 -26.859 -10.359 1 94.94 347 GLY A N 1
ATOM 2670 C CA . GLY A 1 347 ? 8.617 -25.938 -10.734 1 94.94 347 GLY A CA 1
ATOM 2671 C C . GLY A 1 347 ? 7.637 -25.641 -9.609 1 94.94 347 GLY A C 1
ATOM 2672 O O . GLY A 1 347 ? 6.449 -25.938 -9.719 1 94.94 347 GLY A O 1
ATOM 2673 N N . PRO A 1 348 ? 8.141 -25.078 -8.555 1 95.62 348 PRO A N 1
ATOM 2674 C CA . PRO A 1 348 ? 7.266 -24.797 -7.418 1 95.62 348 PRO A CA 1
ATOM 2675 C C . PRO A 1 348 ? 6.141 -23.828 -7.758 1 95.62 348 PRO A C 1
ATOM 2677 O O . PRO A 1 348 ? 6.316 -22.953 -8.609 1 95.62 348 PRO A O 1
ATOM 2680 N N . ARG A 1 349 ? 5.008 -24.078 -7.137 1 96.25 349 ARG A N 1
ATOM 2681 C CA . ARG A 1 349 ? 3.871 -23.172 -7.324 1 96.25 349 ARG A CA 1
ATOM 2682 C C . ARG A 1 349 ? 3.863 -22.078 -6.273 1 96.25 349 ARG A C 1
ATOM 2684 O O . ARG A 1 349 ? 4.367 -22.266 -5.164 1 96.25 349 ARG A O 1
ATOM 2691 N N . GLY A 1 350 ? 3.238 -20.969 -6.668 1 93.69 350 GLY A N 1
ATOM 2692 C CA . GLY A 1 350 ? 3.371 -19.859 -5.73 1 93.69 350 GLY A CA 1
ATOM 2693 C C . GLY A 1 350 ? 2.203 -18.891 -5.781 1 93.69 350 GLY A C 1
ATOM 2694 O O . GLY A 1 350 ? 1.048 -19.297 -5.641 1 93.69 350 GLY A O 1
ATOM 2695 N N . VAL A 1 351 ? 2.51 -17.625 -6.074 1 91.81 351 VAL A N 1
ATOM 2696 C CA . VAL A 1 351 ? 1.588 -16.516 -5.832 1 91.81 351 VAL A CA 1
ATOM 2697 C C . VAL A 1 351 ? 0.446 -16.562 -6.844 1 91.81 351 VAL A C 1
ATOM 2699 O O . VAL A 1 351 ? -0.707 -16.281 -6.504 1 91.81 351 VAL A O 1
ATOM 2702 N N . VAL A 1 352 ? 0.728 -16.859 -8.055 1 94.19 352 VAL A N 1
ATOM 2703 C CA . VAL A 1 352 ? -0.298 -16.812 -9.086 1 94.19 352 VAL A CA 1
ATOM 2704 C C . VAL A 1 352 ? -1.338 -17.906 -8.836 1 94.19 352 VAL A C 1
ATOM 2706 O O . VAL A 1 352 ? -2.537 -17.625 -8.773 1 94.19 352 VAL A O 1
ATOM 2709 N N . PRO A 1 353 ? -0.896 -19.094 -8.586 1 96.94 353 PRO A N 1
ATOM 2710 C CA . PRO A 1 353 ? -1.89 -20.109 -8.219 1 96.94 353 PRO A CA 1
ATOM 2711 C C . PRO A 1 353 ? -2.693 -19.734 -6.98 1 96.94 353 PRO A C 1
ATOM 2713 O O . PRO A 1 353 ? -3.906 -19.953 -6.934 1 96.94 353 PRO A O 1
ATOM 2716 N N . ALA A 1 354 ? -2.047 -19.172 -6.047 1 94.44 354 ALA A N 1
ATOM 2717 C CA . ALA A 1 354 ? -2.723 -18.766 -4.82 1 94.44 354 ALA A CA 1
ATOM 2718 C C . ALA A 1 354 ? -3.818 -17.734 -5.121 1 94.44 354 ALA A C 1
ATOM 2720 O O . ALA A 1 354 ? -4.953 -17.891 -4.66 1 94.44 354 ALA A O 1
ATOM 2721 N N . THR A 1 355 ? -3.482 -16.812 -5.844 1 92.5 355 THR A N 1
ATOM 2722 C CA . THR A 1 355 ? -4.414 -15.742 -6.164 1 92.5 355 THR A CA 1
ATOM 2723 C C . THR A 1 355 ? -5.555 -16.25 -7.035 1 92.5 355 THR A C 1
ATOM 2725 O O . THR A 1 355 ? -6.719 -15.914 -6.812 1 92.5 355 THR A O 1
ATOM 2728 N N . LEU A 1 356 ? -5.23 -17.047 -7.988 1 94.5 356 LEU A N 1
ATOM 2729 C CA . LEU A 1 356 ? -6.242 -17.578 -8.898 1 94.5 356 LEU A CA 1
ATOM 2730 C C . LEU A 1 356 ? -7.219 -18.484 -8.164 1 94.5 356 LEU A C 1
ATOM 2732 O O . LEU A 1 356 ? -8.422 -18.453 -8.43 1 94.5 356 LEU A O 1
ATOM 2736 N N . ALA A 1 357 ? -6.664 -19.281 -7.281 1 94.88 357 ALA A N 1
ATOM 2737 C CA . ALA A 1 357 ? -7.527 -20.172 -6.504 1 94.88 357 ALA A CA 1
ATOM 2738 C C . ALA A 1 357 ? -8.531 -19.375 -5.676 1 94.88 357 ALA A C 1
ATOM 2740 O O . ALA A 1 357 ? -9.711 -19.734 -5.605 1 94.88 357 ALA A O 1
ATOM 2741 N N . ALA A 1 358 ? -8.07 -18.359 -5.113 1 90.25 358 ALA A N 1
ATOM 2742 C CA . ALA A 1 358 ? -8.938 -17.516 -4.297 1 90.25 358 ALA A CA 1
ATOM 2743 C C . ALA A 1 358 ? -9.969 -16.797 -5.164 1 90.25 358 ALA A C 1
ATOM 2745 O O . ALA A 1 358 ? -11.125 -16.625 -4.758 1 90.25 358 ALA A O 1
ATOM 2746 N N . MET A 1 359 ? -9.523 -16.406 -6.242 1 87.31 359 MET A N 1
ATOM 2747 C CA . MET A 1 359 ? -10.43 -15.734 -7.172 1 87.31 359 MET A CA 1
ATOM 2748 C C . MET A 1 359 ? -11.531 -16.672 -7.641 1 87.31 359 MET A C 1
ATOM 2750 O O . MET A 1 359 ? -12.703 -16.297 -7.688 1 87.31 359 MET A O 1
ATOM 2754 N N . VAL A 1 360 ? -11.164 -17.812 -7.992 1 90.75 360 VAL A N 1
ATOM 2755 C CA . VAL A 1 360 ? -12.109 -18.812 -8.461 1 90.75 360 VAL A CA 1
ATOM 2756 C C . VAL A 1 360 ? -13.078 -19.188 -7.34 1 90.75 360 VAL A C 1
ATOM 2758 O O . VAL A 1 360 ? -14.281 -19.328 -7.574 1 90.75 360 VAL A O 1
ATOM 2761 N N . TYR A 1 361 ? -12.5 -19.328 -6.164 1 91.31 361 TYR A N 1
ATOM 2762 C CA . TYR A 1 361 ? -13.336 -19.594 -4.996 1 91.31 361 TYR A CA 1
ATOM 2763 C C . TYR A 1 361 ? -14.406 -18.531 -4.84 1 91.31 361 TYR A C 1
ATOM 2765 O O . TYR A 1 361 ? -15.594 -18.844 -4.684 1 91.31 361 TYR A O 1
ATOM 2773 N N . THR A 1 362 ? -14.047 -17.328 -4.902 1 85.62 362 THR A N 1
ATOM 2774 C CA . THR A 1 362 ? -14.953 -16.203 -4.719 1 85.62 362 THR A CA 1
ATOM 2775 C C . THR A 1 362 ? -15.992 -16.156 -5.836 1 85.62 362 THR A C 1
ATOM 2777 O O . THR A 1 362 ? -17.156 -15.859 -5.59 1 85.62 362 THR A O 1
ATOM 2780 N N . GLU A 1 363 ? -15.562 -16.438 -7.031 1 84.69 363 GLU A N 1
ATOM 2781 C CA . GLU A 1 363 ? -16.453 -16.391 -8.18 1 84.69 363 GLU A CA 1
ATOM 2782 C C . GLU A 1 363 ? -17.531 -17.469 -8.086 1 84.69 363 GLU A C 1
ATOM 2784 O O . GLU A 1 363 ? -18.703 -17.219 -8.391 1 84.69 363 GLU A O 1
ATOM 2789 N N . ILE A 1 364 ? -17.156 -18.625 -7.672 1 88.75 364 ILE A N 1
ATOM 2790 C CA . ILE A 1 364 ? -18.109 -19.719 -7.555 1 88.75 364 ILE A CA 1
ATOM 2791 C C . ILE A 1 364 ? -19.062 -19.453 -6.402 1 88.75 364 ILE A C 1
ATOM 2793 O O . ILE A 1 364 ? -20.266 -19.75 -6.5 1 88.75 364 ILE A O 1
ATOM 2797 N N . MET A 1 365 ? -18.547 -18.875 -5.352 1 87.44 365 MET A N 1
ATOM 2798 C CA . MET A 1 365 ? -19.391 -18.562 -4.199 1 87.44 365 MET A CA 1
ATOM 2799 C C . MET A 1 365 ? -20.422 -17.5 -4.539 1 87.44 365 MET A C 1
ATOM 2801 O O . MET A 1 365 ? -21.547 -17.531 -4.039 1 87.44 365 MET A O 1
ATOM 2805 N N . LYS A 1 366 ? -20.047 -16.594 -5.328 1 82.81 366 LYS A N 1
ATOM 2806 C CA . LYS A 1 366 ? -20.922 -15.5 -5.719 1 82.81 366 LYS A CA 1
ATOM 2807 C C . LYS A 1 366 ? -21.938 -15.953 -6.777 1 82.81 366 LYS A C 1
ATOM 2809 O O . LYS A 1 366 ? -23.062 -15.469 -6.82 1 82.81 366 LYS A O 1
ATOM 2814 N N . HIS A 1 367 ? -21.422 -16.891 -7.625 1 88.12 367 HIS A N 1
ATOM 2815 C CA . HIS A 1 367 ? -22.25 -17.375 -8.727 1 88.12 367 HIS A CA 1
ATOM 2816 C C . HIS A 1 367 ? -22.266 -18.906 -8.758 1 88.12 367 HIS A C 1
ATOM 2818 O O . HIS A 1 367 ? -21.797 -19.516 -9.727 1 88.12 367 HIS A O 1
ATOM 2824 N N . PRO A 1 368 ? -22.969 -19.484 -7.879 1 88.75 368 PRO A N 1
ATOM 2825 C CA . PRO A 1 368 ? -22.953 -20.953 -7.82 1 88.75 368 PRO A CA 1
ATOM 2826 C C . PRO A 1 368 ? -23.547 -21.594 -9.07 1 88.75 368 PRO A C 1
ATOM 2828 O O . PRO A 1 368 ? -23.25 -22.75 -9.383 1 88.75 368 PRO A O 1
ATOM 2831 N N . ASN A 1 369 ? -24.328 -20.828 -9.812 1 87 369 ASN A N 1
ATOM 2832 C CA . ASN A 1 369 ? -25.016 -21.344 -11 1 87 369 ASN A CA 1
ATOM 2833 C C . ASN A 1 369 ? -24.031 -21.562 -12.148 1 87 369 ASN A C 1
ATOM 2835 O O . ASN A 1 369 ? -24.375 -22.188 -13.148 1 87 369 ASN A O 1
ATOM 2839 N N . ILE A 1 370 ? -22.797 -21.156 -11.969 1 82.81 370 ILE A N 1
ATOM 2840 C CA . ILE A 1 370 ? -21.797 -21.312 -13.023 1 82.81 370 ILE A CA 1
ATOM 2841 C C . ILE A 1 370 ? -21.391 -22.781 -13.133 1 82.81 370 ILE A C 1
ATOM 2843 O O . ILE A 1 370 ? -20.906 -23.219 -14.18 1 82.81 370 ILE A O 1
ATOM 2847 N N . VAL A 1 371 ? -21.547 -23.469 -12.07 1 87.94 371 VAL A N 1
ATOM 2848 C CA . VAL A 1 371 ? -21.219 -24.891 -12.055 1 87.94 371 VAL A CA 1
ATOM 2849 C C . VAL A 1 371 ? -22.312 -25.688 -12.773 1 87.94 371 VAL A C 1
ATOM 2851 O O . VAL A 1 371 ? -23.5 -25.562 -12.438 1 87.94 371 VAL A O 1
ATOM 2854 N N . PRO A 1 372 ? -21.922 -26.422 -13.711 1 85.75 372 PRO A N 1
ATOM 2855 C CA . PRO A 1 372 ? -22.922 -27.219 -14.422 1 85.75 372 PRO A CA 1
ATOM 2856 C C . PRO A 1 372 ? -23.719 -28.125 -13.492 1 85.75 372 PRO A C 1
ATOM 2858 O O . PRO A 1 372 ? -23.172 -28.688 -12.539 1 85.75 372 PRO A O 1
ATOM 2861 N N . LYS A 1 373 ? -25.031 -28.328 -13.805 1 84.94 373 LYS A N 1
ATOM 2862 C CA . LYS A 1 373 ? -25.969 -29.047 -12.961 1 84.94 373 LYS A CA 1
ATOM 2863 C C . LYS A 1 373 ? -25.531 -30.5 -12.758 1 84.94 373 LYS A C 1
ATOM 2865 O O . LYS A 1 373 ? -25.734 -31.078 -11.688 1 84.94 373 LYS A O 1
ATOM 2870 N N . ASN A 1 374 ? -24.891 -31.016 -13.828 1 85.75 374 ASN A N 1
ATOM 2871 C CA . ASN A 1 374 ? -24.453 -32.406 -13.766 1 85.75 374 ASN A CA 1
ATOM 2872 C C . ASN A 1 374 ? -23.328 -32.594 -12.766 1 85.75 374 ASN A C 1
ATOM 2874 O O . ASN A 1 374 ? -23.172 -33.688 -12.188 1 85.75 374 ASN A O 1
ATOM 2878 N N . ILE A 1 375 ? -22.594 -31.625 -12.57 1 89.19 375 ILE A N 1
ATOM 2879 C CA . ILE A 1 375 ? -21.484 -31.672 -11.617 1 89.19 375 ILE A CA 1
ATOM 2880 C C . ILE A 1 375 ? -21.984 -31.25 -10.234 1 89.19 375 ILE A C 1
ATOM 2882 O O . ILE A 1 375 ? -21.578 -31.828 -9.227 1 89.19 375 ILE A O 1
ATOM 2886 N N . ALA A 1 376 ? -22.859 -30.266 -10.227 1 89.69 376 ALA A N 1
ATOM 2887 C CA . ALA A 1 376 ? -23.406 -29.75 -8.984 1 89.69 376 ALA A CA 1
ATOM 2888 C C . ALA A 1 376 ? -24.172 -30.844 -8.227 1 89.69 376 ALA A C 1
ATOM 2890 O O . ALA A 1 376 ? -24.266 -30.797 -6.996 1 89.69 376 ALA A O 1
ATOM 2891 N N . SER A 1 377 ? -24.719 -31.766 -9.008 1 90.19 377 SER A N 1
ATOM 2892 C CA . SER A 1 377 ? -25.453 -32.875 -8.398 1 90.19 377 SER A CA 1
ATOM 2893 C C . SER A 1 377 ? -24.5 -33.812 -7.676 1 90.19 377 SER A C 1
ATOM 2895 O O . SER A 1 377 ? -24.891 -34.5 -6.73 1 90.19 377 SER A O 1
ATOM 2897 N N . LEU A 1 378 ? -23.281 -33.844 -8.102 1 90.31 378 LEU A N 1
ATOM 2898 C CA . LEU A 1 378 ? -22.281 -34.719 -7.5 1 90.31 378 LEU A CA 1
ATOM 2899 C C . LEU A 1 378 ? -21.641 -34.062 -6.273 1 90.31 378 LEU A C 1
ATOM 2901 O O . LEU A 1 378 ? -21.344 -34.75 -5.289 1 90.31 378 LEU A O 1
ATOM 2905 N N . MET A 1 379 ? -21.359 -32.781 -6.383 1 91.19 379 MET A N 1
ATOM 2906 C CA . MET A 1 379 ? -20.75 -32 -5.324 1 91.19 379 MET A CA 1
ATOM 2907 C C . MET A 1 379 ? -21.266 -30.562 -5.352 1 91.19 379 MET A C 1
ATOM 2909 O O . MET A 1 379 ? -21.125 -29.875 -6.359 1 91.19 379 MET A O 1
ATOM 2913 N N . PRO A 1 380 ? -21.797 -30.172 -4.184 1 92.69 380 PRO A N 1
ATOM 2914 C CA . PRO A 1 380 ? -22.312 -28.812 -4.164 1 92.69 380 PRO A CA 1
ATOM 2915 C C . PRO A 1 380 ? -21.266 -27.766 -4.547 1 92.69 380 PRO A C 1
ATOM 2917 O O . PRO A 1 380 ? -20.078 -27.922 -4.215 1 92.69 380 PRO A O 1
ATOM 2920 N N . PRO A 1 381 ? -21.672 -26.719 -5.188 1 91.75 381 PRO A N 1
ATOM 2921 C CA . PRO A 1 381 ? -20.75 -25.703 -5.684 1 91.75 381 PRO A CA 1
ATOM 2922 C C . PRO A 1 381 ? -19.844 -25.141 -4.586 1 91.75 381 PRO A C 1
ATOM 2924 O O . PRO A 1 381 ? -18.656 -24.875 -4.82 1 91.75 381 PRO A O 1
ATOM 2927 N N . THR A 1 382 ? -20.344 -24.953 -3.457 1 88.81 382 THR A N 1
ATOM 2928 C CA . THR A 1 382 ? -19.578 -24.422 -2.348 1 88.81 382 THR A CA 1
ATOM 2929 C C . THR A 1 382 ? -18.453 -25.375 -1.962 1 88.81 382 THR A C 1
ATOM 2931 O O . THR A 1 382 ? -17.328 -24.938 -1.685 1 88.81 382 THR A O 1
ATOM 2934 N N . GLU A 1 383 ? -18.797 -26.547 -1.977 1 91.75 383 GLU A N 1
ATOM 2935 C CA . GLU A 1 383 ? -17.797 -27.562 -1.658 1 91.75 383 GLU A CA 1
ATOM 2936 C C . GLU A 1 383 ? -16.75 -27.688 -2.77 1 91.75 383 GLU A C 1
ATOM 2938 O O . GLU A 1 383 ? -15.562 -27.875 -2.5 1 91.75 383 GLU A O 1
ATOM 2943 N N . LEU A 1 384 ? -17.25 -27.609 -3.936 1 93.31 384 LEU A N 1
ATOM 2944 C CA . LEU A 1 384 ? -16.359 -27.672 -5.094 1 93.31 384 LEU A CA 1
ATOM 2945 C C . LEU A 1 384 ? -15.336 -26.547 -5.055 1 93.31 384 LEU A C 1
ATOM 2947 O O . LEU A 1 384 ? -14.148 -26.766 -5.305 1 93.31 384 LEU A O 1
ATOM 2951 N N . ALA A 1 385 ? -15.82 -25.344 -4.777 1 92.81 385 ALA A N 1
ATOM 2952 C CA . ALA A 1 385 ? -14.938 -24.188 -4.648 1 92.81 385 ALA A CA 1
ATOM 2953 C C . ALA A 1 385 ? -13.891 -24.422 -3.557 1 92.81 385 ALA A C 1
ATOM 2955 O O . ALA A 1 385 ? -12.719 -24.078 -3.727 1 92.81 385 ALA A O 1
ATOM 2956 N N . GLY A 1 386 ? -14.32 -25 -2.555 1 93.75 386 GLY A N 1
ATOM 2957 C CA . GLY A 1 386 ? -13.43 -25.312 -1.445 1 93.75 386 GLY A CA 1
ATOM 2958 C C . GLY A 1 386 ? -12.375 -26.344 -1.793 1 93.75 386 GLY A C 1
ATOM 2959 O O . GLY A 1 386 ? -11.234 -26.25 -1.348 1 93.75 386 GLY A O 1
ATOM 2960 N N . THR A 1 387 ? -12.758 -27.344 -2.537 1 95.31 387 THR A N 1
ATOM 2961 C CA . THR A 1 387 ? -11.82 -28.391 -2.916 1 95.31 387 THR A CA 1
ATOM 2962 C C . THR A 1 387 ? -10.711 -27.828 -3.801 1 95.31 387 THR A C 1
ATOM 2964 O O . THR A 1 387 ? -9.555 -28.234 -3.686 1 95.31 387 THR A O 1
ATOM 2967 N N . ILE A 1 388 ? -11.07 -26.906 -4.656 1 96.12 388 ILE A N 1
ATOM 2968 C CA . ILE A 1 388 ? -10.07 -26.281 -5.504 1 96.12 388 ILE A CA 1
ATOM 2969 C C . ILE A 1 388 ? -9.07 -25.5 -4.641 1 96.12 388 ILE A C 1
ATOM 2971 O O . ILE A 1 388 ? -7.863 -25.578 -4.852 1 96.12 388 ILE A O 1
ATOM 2975 N N . LEU A 1 389 ? -9.617 -24.828 -3.711 1 95.25 389 LEU A N 1
ATOM 2976 C CA . LEU A 1 389 ? -8.797 -24.016 -2.82 1 95.25 389 LEU A CA 1
ATOM 2977 C C . LEU A 1 389 ? -7.855 -24.891 -2 1 95.25 389 LEU A C 1
ATOM 2979 O O . LEU A 1 389 ? -6.664 -24.594 -1.898 1 95.25 389 LEU A O 1
ATOM 2983 N N . VAL A 1 390 ? -8.367 -25.922 -1.46 1 96.31 390 VAL A N 1
ATOM 2984 C CA . VAL A 1 390 ? -7.582 -26.812 -0.608 1 96.31 390 VAL A CA 1
ATOM 2985 C C . VAL A 1 390 ? -6.531 -27.547 -1.445 1 96.31 390 VAL A C 1
ATOM 2987 O O . VAL A 1 390 ? -5.391 -27.719 -1.011 1 96.31 390 VAL A O 1
ATOM 2990 N N . ALA A 1 391 ? -6.926 -27.953 -2.58 1 97.75 391 ALA A N 1
ATOM 2991 C CA . ALA A 1 391 ? -5.992 -28.656 -3.461 1 97.75 391 ALA A CA 1
ATOM 2992 C C . ALA A 1 391 ? -4.852 -27.734 -3.889 1 97.75 391 ALA A C 1
ATOM 2994 O O . ALA A 1 391 ? -3.699 -28.156 -3.986 1 97.75 391 ALA A O 1
ATOM 2995 N N . THR A 1 392 ? -5.184 -26.516 -4.215 1 97.56 392 THR A N 1
ATOM 2996 C CA . THR A 1 392 ? -4.156 -25.547 -4.59 1 97.56 392 THR A CA 1
ATOM 2997 C C . THR A 1 392 ? -3.225 -25.266 -3.414 1 97.56 392 THR A C 1
ATOM 2999 O O . THR A 1 392 ? -2.004 -25.219 -3.578 1 97.56 392 THR A O 1
ATOM 3002 N N . PHE A 1 393 ? -3.834 -25.094 -2.289 1 95.88 393 PHE A N 1
ATOM 3003 C CA . PHE A 1 393 ? -3.082 -24.891 -1.057 1 95.88 393 PHE A CA 1
ATOM 3004 C C . PHE A 1 393 ? -2.082 -26.016 -0.837 1 95.88 393 PHE A C 1
ATOM 3006 O O . PHE A 1 393 ? -0.9 -25.766 -0.589 1 95.88 393 PHE A O 1
ATOM 3013 N N . MET A 1 394 ? -2.52 -27.188 -0.987 1 97.06 394 MET A N 1
ATOM 3014 C CA . MET A 1 394 ? -1.678 -28.359 -0.792 1 97.06 394 MET A CA 1
ATOM 3015 C C . MET A 1 394 ? -0.592 -28.438 -1.861 1 97.06 394 MET A C 1
ATOM 3017 O O . MET A 1 394 ? 0.542 -28.812 -1.573 1 97.06 394 MET A O 1
ATOM 3021 N N . THR A 1 395 ? -0.968 -28.125 -3.037 1 98.06 395 THR A N 1
ATOM 3022 C CA . THR A 1 395 ? -0.004 -28.156 -4.133 1 98.06 395 THR A CA 1
ATOM 3023 C C . THR A 1 395 ? 1.123 -27.156 -3.895 1 98.06 395 THR A C 1
ATOM 3025 O O . THR A 1 395 ? 2.291 -27.469 -4.148 1 98.06 395 THR A O 1
ATOM 3028 N N . ILE A 1 396 ? 0.768 -25.984 -3.424 1 97.25 396 ILE A N 1
ATOM 3029 C CA . ILE A 1 396 ? 1.768 -24.953 -3.156 1 97.25 396 ILE A CA 1
ATOM 3030 C C . ILE A 1 396 ? 2.699 -25.422 -2.039 1 97.25 396 ILE A C 1
ATOM 3032 O O . ILE A 1 396 ? 3.922 -25.406 -2.191 1 97.25 396 ILE A O 1
ATOM 3036 N N . ILE A 1 397 ? 2.16 -25.938 -0.987 1 96.38 397 ILE A N 1
ATOM 3037 C CA . ILE A 1 397 ? 2.959 -26.328 0.166 1 96.38 397 ILE A CA 1
ATOM 3038 C C . ILE A 1 397 ? 3.881 -27.484 -0.222 1 96.38 397 ILE A C 1
ATOM 3040 O O . ILE A 1 397 ? 5.09 -27.438 0.016 1 96.38 397 ILE A O 1
ATOM 3044 N N . VAL A 1 398 ? 3.322 -28.438 -0.85 1 97.12 398 VAL A N 1
ATOM 3045 C CA . VAL A 1 398 ? 4.074 -29.641 -1.168 1 97.12 398 VAL A CA 1
ATOM 3046 C C . VAL A 1 398 ? 5.141 -29.328 -2.215 1 97.12 398 VAL A C 1
ATOM 3048 O O . VAL A 1 398 ? 6.281 -29.781 -2.104 1 97.12 398 VAL A O 1
ATOM 3051 N N . SER A 1 399 ? 4.781 -28.594 -3.201 1 97.19 399 SER A N 1
ATOM 3052 C CA . SER A 1 399 ? 5.742 -28.281 -4.258 1 97.19 399 SER A CA 1
ATOM 3053 C C . SER A 1 399 ? 6.922 -27.484 -3.715 1 97.19 399 SER A C 1
ATOM 3055 O O . SER A 1 399 ? 8.078 -27.797 -4.004 1 97.19 399 SER A O 1
ATOM 3057 N N . VAL A 1 400 ? 6.648 -26.469 -2.934 1 94.81 400 VAL A N 1
ATOM 3058 C CA . VAL A 1 400 ? 7.699 -25.609 -2.416 1 94.81 400 VAL A CA 1
ATOM 3059 C C . VAL A 1 400 ? 8.594 -26.391 -1.463 1 94.81 400 VAL A C 1
ATOM 3061 O O . VAL A 1 400 ? 9.828 -26.312 -1.547 1 94.81 400 VAL A O 1
ATOM 3064 N N . VAL A 1 401 ? 8.016 -27.156 -0.604 1 94.25 401 VAL A N 1
ATOM 3065 C CA . VAL A 1 401 ? 8.781 -27.891 0.395 1 94.25 401 VAL A CA 1
ATOM 3066 C C . VAL A 1 401 ? 9.602 -28.984 -0.288 1 94.25 401 VAL A C 1
ATOM 3068 O O . VAL A 1 401 ? 10.805 -29.109 -0.056 1 94.25 401 VAL A O 1
ATOM 3071 N N . LEU A 1 402 ? 8.992 -29.75 -1.128 1 94.88 402 LEU A N 1
ATOM 3072 C CA . LEU A 1 402 ? 9.664 -30.859 -1.789 1 94.88 402 LEU A CA 1
ATOM 3073 C C . LEU A 1 402 ? 10.75 -30.359 -2.73 1 94.88 402 LEU A C 1
ATOM 3075 O O . LEU A 1 402 ? 11.891 -30.828 -2.68 1 94.88 402 LEU A O 1
ATOM 3079 N N . GLU A 1 403 ? 10.391 -29.469 -3.514 1 94.06 403 GLU A N 1
ATOM 3080 C CA . GLU A 1 403 ? 11.305 -29.047 -4.57 1 94.06 403 GLU A CA 1
ATOM 3081 C C . GLU A 1 403 ? 12.445 -28.203 -4.008 1 94.06 403 GLU A C 1
ATOM 3083 O O . GLU A 1 403 ? 13.57 -28.25 -4.508 1 94.06 403 GLU A O 1
ATOM 3088 N N . ALA A 1 404 ? 12.156 -27.422 -3.012 1 89.69 404 ALA A N 1
ATOM 3089 C CA . ALA A 1 404 ? 13.242 -26.703 -2.348 1 89.69 404 ALA A CA 1
ATOM 3090 C C . ALA A 1 404 ? 14.203 -27.672 -1.661 1 89.69 404 ALA A C 1
ATOM 3092 O O . ALA A 1 404 ? 15.414 -27.438 -1.619 1 89.69 404 ALA A O 1
ATOM 3093 N N . SER A 1 405 ? 13.695 -28.719 -1.126 1 91.81 405 SER A N 1
ATOM 3094 C CA . SER A 1 405 ? 14.492 -29.688 -0.375 1 91.81 405 SER A CA 1
ATOM 3095 C C . SER A 1 405 ? 15.391 -30.5 -1.3 1 91.81 405 SER A C 1
ATOM 3097 O O . SER A 1 405 ? 16.531 -30.828 -0.945 1 91.81 405 SER A O 1
ATOM 3099 N N . TRP A 1 406 ? 14.891 -30.766 -2.514 1 94.88 406 TRP A N 1
ATOM 3100 C CA . TRP A 1 406 ? 15.703 -31.656 -3.34 1 94.88 406 TRP A CA 1
ATOM 3101 C C . TRP A 1 406 ? 16.406 -30.875 -4.445 1 94.88 406 TRP A C 1
ATOM 3103 O O . TRP A 1 406 ? 17.188 -31.453 -5.215 1 94.88 406 TRP A O 1
ATOM 3113 N N . ALA A 1 407 ? 16.266 -29.641 -4.477 1 93.56 407 ALA A N 1
ATOM 3114 C CA . ALA A 1 407 ? 16.859 -28.844 -5.551 1 93.56 407 ALA A CA 1
ATOM 3115 C C . ALA A 1 407 ? 18.375 -29.047 -5.625 1 93.56 407 ALA A C 1
ATOM 3117 O O . ALA A 1 407 ? 18.906 -29.359 -6.695 1 93.56 407 ALA A O 1
ATOM 3118 N N . LYS A 1 408 ? 19.047 -28.938 -4.535 1 92.81 408 LYS A N 1
ATOM 3119 C CA . LYS A 1 408 ? 20.5 -29.031 -4.508 1 92.81 408 LYS A CA 1
ATOM 3120 C C . LYS A 1 408 ? 20.953 -30.484 -4.664 1 92.81 408 LYS A C 1
ATOM 3122 O O . LYS A 1 408 ? 21.781 -30.797 -5.516 1 92.81 408 LYS A O 1
ATOM 3127 N N . PRO A 1 409 ? 20.422 -31.406 -3.895 1 94.44 409 PRO A N 1
ATOM 3128 C CA . PRO A 1 409 ? 20.812 -32.812 -4.062 1 94.44 409 PRO A CA 1
ATOM 3129 C C . PRO A 1 409 ? 20.547 -33.344 -5.473 1 94.44 409 PRO A C 1
ATOM 3131 O O . PRO A 1 409 ? 21.359 -34.094 -6.016 1 94.44 409 PRO A O 1
ATOM 3134 N N . LEU A 1 410 ? 19.484 -32.938 -6.035 1 95.06 410 LEU A N 1
ATOM 3135 C CA . LEU A 1 410 ? 19.141 -33.406 -7.379 1 95.06 410 LEU A CA 1
ATOM 3136 C C . LEU A 1 410 ? 20.094 -32.812 -8.414 1 95.06 410 LEU A C 1
ATOM 3138 O O . LEU A 1 410 ? 20.438 -33.469 -9.398 1 95.06 410 LEU A O 1
ATOM 3142 N N . ALA A 1 411 ? 20.438 -31.562 -8.219 1 94.31 411 ALA A N 1
ATOM 3143 C CA . ALA A 1 411 ? 21.391 -30.922 -9.125 1 94.31 411 ALA A CA 1
ATOM 3144 C C . ALA A 1 411 ? 22.75 -31.625 -9.07 1 94.31 411 ALA A C 1
ATOM 3146 O O . ALA A 1 411 ? 23.391 -31.828 -10.102 1 94.31 411 ALA A O 1
ATOM 3147 N N . ASN A 1 412 ? 23.172 -32.031 -7.898 1 93.62 412 ASN A N 1
ATOM 3148 C CA . ASN A 1 412 ? 24.453 -32.719 -7.711 1 93.62 412 ASN A CA 1
ATOM 3149 C C . ASN A 1 412 ? 24.453 -34.094 -8.375 1 93.62 412 ASN A C 1
ATOM 3151 O O . ASN A 1 412 ? 25.5 -34.562 -8.844 1 93.62 412 ASN A O 1
ATOM 3155 N N . ILE A 1 413 ? 23.312 -34.656 -8.477 1 94 413 ILE A N 1
ATOM 3156 C CA . ILE A 1 413 ? 23.219 -36 -9.031 1 94 413 ILE A CA 1
ATOM 3157 C C . ILE A 1 413 ? 23.031 -35.938 -10.547 1 94 413 ILE A C 1
ATOM 3159 O O . ILE A 1 413 ? 23.672 -36.688 -11.289 1 94 413 ILE A O 1
ATOM 3163 N N . LEU A 1 414 ? 22.297 -34.969 -10.961 1 93.81 414 LEU A N 1
ATOM 3164 C CA . LEU A 1 414 ? 21.859 -34.969 -12.352 1 93.81 414 LEU A CA 1
ATOM 3165 C C . LEU A 1 414 ? 22.719 -34.062 -13.203 1 93.81 414 LEU A C 1
ATOM 3167 O O . LEU A 1 414 ? 22.906 -34.281 -14.398 1 93.81 414 LEU A O 1
ATOM 3171 N N . LEU A 1 415 ? 23.234 -32.938 -12.602 1 89.81 415 LEU A N 1
ATOM 3172 C CA . LEU A 1 415 ? 23.875 -31.891 -13.406 1 89.81 415 LEU A CA 1
ATOM 3173 C C . LEU A 1 415 ? 25.375 -31.906 -13.219 1 89.81 415 LEU A C 1
ATOM 3175 O O . LEU A 1 415 ? 26.109 -31.156 -13.867 1 89.81 415 LEU A O 1
ATOM 3179 N N . LYS A 1 416 ? 26.047 -32.562 -12.336 1 75.06 416 LYS A N 1
ATOM 3180 C CA . LYS A 1 416 ? 27.5 -32.656 -12.148 1 75.06 416 LYS A CA 1
ATOM 3181 C C . LYS A 1 416 ? 28.203 -33.094 -13.43 1 75.06 416 LYS A C 1
ATOM 3183 O O . LYS A 1 416 ? 27.797 -34.062 -14.07 1 75.06 416 LYS A O 1
ATOM 3188 N N . ARG A 1 417 ? 28.719 -32.062 -14.234 1 59.78 417 ARG A N 1
ATOM 3189 C CA . ARG A 1 417 ? 29.625 -32.281 -15.359 1 59.78 417 ARG A CA 1
ATOM 3190 C C . ARG A 1 417 ? 30.656 -33.344 -15.039 1 59.78 417 ARG A C 1
ATOM 3192 O O . ARG A 1 417 ? 31.25 -33.312 -13.969 1 59.78 417 ARG A O 1
ATOM 3199 N N . LYS A 1 418 ? 30.656 -34.406 -15.727 1 49.88 418 LYS A N 1
ATOM 3200 C CA . LYS A 1 418 ? 31.797 -35.312 -15.789 1 49.88 418 LYS A CA 1
ATOM 3201 C C . LYS A 1 418 ? 33.094 -34.562 -16.031 1 49.88 418 LYS A C 1
ATOM 3203 O O . LYS A 1 418 ? 33.219 -33.844 -17.031 1 49.88 418 LYS A O 1
ATOM 3208 N N . THR A 1 419 ? 33.656 -33.875 -15.016 1 44.06 419 THR A N 1
ATOM 3209 C CA . THR A 1 419 ? 35.062 -33.625 -15.297 1 44.06 419 THR A CA 1
ATOM 3210 C C . THR A 1 419 ? 35.656 -34.719 -16.188 1 44.06 419 THR A C 1
ATOM 3212 O O . THR A 1 419 ? 35.688 -35.875 -15.797 1 44.06 419 THR A O 1
ATOM 3215 N N . SER A 1 420 ? 35.375 -34.719 -17.406 1 37.38 420 SER A N 1
ATOM 3216 C CA . SER A 1 420 ? 36.188 -35.531 -18.266 1 37.38 420 SER A CA 1
ATOM 3217 C C . SER A 1 420 ? 37.656 -35.562 -17.781 1 37.38 420 SER A C 1
ATOM 3219 O O . SER A 1 420 ? 38.281 -34.5 -17.625 1 37.38 420 SER A O 1
ATOM 3221 N N . THR A 1 421 ? 38.031 -36.375 -16.953 1 35.03 421 THR A N 1
ATOM 3222 C CA . THR A 1 421 ? 39.375 -36.875 -16.844 1 35.03 421 THR A CA 1
ATOM 3223 C C . THR A 1 421 ? 39.969 -37.094 -18.234 1 35.03 421 THR A C 1
ATOM 3225 O O . THR A 1 421 ? 41.062 -37.688 -18.359 1 35.03 421 THR A O 1
ATOM 3228 N N . SER A 1 422 ? 39.5 -36.438 -19.344 1 28.3 422 SER A N 1
ATOM 3229 C CA . SER A 1 422 ? 40.656 -36.562 -20.25 1 28.3 422 SER A CA 1
ATOM 3230 C C . SER A 1 422 ? 41.812 -35.656 -19.844 1 28.3 422 SER A C 1
ATOM 3232 O O . SER A 1 422 ? 41.594 -34.562 -19.312 1 28.3 422 SER A O 1
ATOM 3234 N N . MET B 1 1 ? -18.219 -4.082 -4.598 1 58.47 1 MET B N 1
A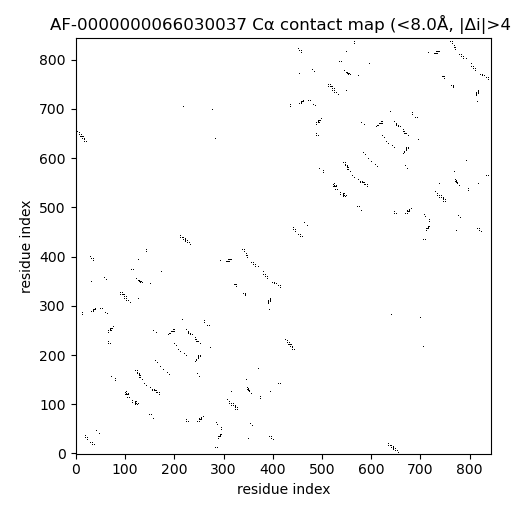TOM 3235 C CA . MET B 1 1 ? -17.672 -3.098 -5.531 1 58.47 1 MET B CA 1
ATOM 3236 C C . MET B 1 1 ? -16.844 -3.777 -6.609 1 58.47 1 MET B C 1
ATOM 3238 O O . MET B 1 1 ? -16.125 -4.746 -6.328 1 58.47 1 MET B O 1
ATOM 3242 N N . ASN B 1 2 ? -17.016 -3.307 -7.832 1 84.38 2 ASN B N 1
ATOM 3243 C CA . ASN B 1 2 ? -16.25 -3.809 -8.969 1 84.38 2 ASN B CA 1
ATOM 3244 C C . ASN B 1 2 ? -14.766 -3.477 -8.836 1 84.38 2 ASN B C 1
ATOM 3246 O O . ASN B 1 2 ? -14.375 -2.311 -8.922 1 84.38 2 ASN B O 1
ATOM 3250 N N . ILE B 1 3 ? -13.969 -4.395 -8.492 1 86.62 3 ILE B N 1
ATOM 3251 C CA . ILE B 1 3 ? -12.547 -4.25 -8.203 1 86.62 3 ILE B CA 1
ATOM 3252 C C . ILE B 1 3 ? -11.828 -3.688 -9.43 1 86.62 3 ILE B C 1
ATOM 3254 O O . ILE B 1 3 ? -10.883 -2.908 -9.297 1 86.62 3 ILE B O 1
ATOM 3258 N N . VAL B 1 4 ? -12.312 -4.027 -10.57 1 91 4 VAL B N 1
ATOM 3259 C CA . VAL B 1 4 ? -11.695 -3.568 -11.812 1 91 4 VAL B CA 1
ATOM 3260 C C . VAL B 1 4 ? -11.836 -2.053 -11.93 1 91 4 VAL B C 1
ATOM 3262 O O . VAL B 1 4 ? -10.867 -1.355 -12.227 1 91 4 VAL B O 1
ATOM 3265 N N . LEU B 1 5 ? -13.031 -1.623 -11.617 1 91.69 5 LEU B N 1
ATOM 3266 C CA . LEU B 1 5 ? -13.273 -0.186 -11.664 1 91.69 5 LEU B CA 1
ATOM 3267 C C . LEU B 1 5 ? -12.477 0.539 -10.586 1 91.69 5 LEU B C 1
ATOM 3269 O O . LEU B 1 5 ? -11.953 1.627 -10.828 1 91.69 5 LEU B O 1
ATOM 3273 N N . PHE B 1 6 ? -12.406 -0.033 -9.469 1 92.12 6 PHE B N 1
ATOM 3274 C CA . PHE B 1 6 ? -11.664 0.558 -8.359 1 92.12 6 PHE B CA 1
ATOM 3275 C C . PHE B 1 6 ? -10.188 0.711 -8.711 1 92.12 6 PHE B C 1
ATOM 3277 O O . PHE B 1 6 ? -9.594 1.757 -8.453 1 92.12 6 PHE B O 1
ATOM 3284 N N . LEU B 1 7 ? -9.617 -0.277 -9.289 1 94.5 7 LEU B N 1
ATOM 3285 C CA . LEU B 1 7 ? -8.219 -0.212 -9.703 1 94.5 7 LEU B CA 1
ATOM 3286 C C . LEU B 1 7 ? -8.031 0.805 -10.828 1 94.5 7 LEU B C 1
ATOM 3288 O O . LEU B 1 7 ? -6.988 1.461 -10.906 1 94.5 7 LEU B O 1
ATOM 3292 N N . GLY B 1 8 ? -9.062 0.886 -11.656 1 95 8 GLY B N 1
ATOM 3293 C CA . GLY B 1 8 ? -9.023 1.94 -12.656 1 95 8 GLY B CA 1
ATOM 3294 C C . GLY B 1 8 ? -8.914 3.328 -12.055 1 95 8 GLY B C 1
ATOM 3295 O O . GLY B 1 8 ? -8.117 4.148 -12.523 1 95 8 GLY B O 1
ATOM 3296 N N . TYR B 1 9 ? -9.695 3.578 -11.039 1 94.19 9 TYR B N 1
ATOM 3297 C CA . TYR B 1 9 ? -9.625 4.855 -10.336 1 94.19 9 TYR B CA 1
ATOM 3298 C C . TYR B 1 9 ? -8.25 5.055 -9.711 1 94.19 9 TYR B C 1
ATOM 3300 O O . TYR B 1 9 ? -7.699 6.156 -9.742 1 94.19 9 TYR B O 1
ATOM 3308 N N . LEU B 1 10 ? -7.684 4.023 -9.141 1 94.94 10 LEU B N 1
ATOM 3309 C CA . LEU B 1 10 ? -6.371 4.086 -8.508 1 94.94 10 LEU B CA 1
ATOM 3310 C C . LEU B 1 10 ? -5.293 4.453 -9.523 1 94.94 10 LEU B C 1
ATOM 3312 O O . LEU B 1 10 ? -4.344 5.168 -9.195 1 94.94 10 LEU B O 1
ATOM 3316 N N . SER B 1 11 ? -5.438 3.939 -10.75 1 96.69 11 SER B N 1
ATOM 3317 C CA . SER B 1 11 ? -4.48 4.258 -11.805 1 96.69 11 SER B CA 1
ATOM 3318 C C . SER B 1 11 ? -4.508 5.746 -12.148 1 96.69 11 SER B C 1
ATOM 3320 O O . SER B 1 11 ? -3.459 6.352 -12.375 1 96.69 11 SER B O 1
ATOM 3322 N N . ILE B 1 12 ? -5.648 6.328 -12.148 1 95.69 12 ILE B N 1
ATOM 3323 C CA . ILE B 1 12 ? -5.793 7.754 -12.414 1 95.69 12 ILE B CA 1
ATOM 3324 C C . ILE B 1 12 ? -5.156 8.555 -11.281 1 95.69 12 ILE B C 1
ATOM 3326 O O . ILE B 1 12 ? -4.496 9.57 -11.531 1 95.69 12 ILE B O 1
ATOM 3330 N N . LEU B 1 13 ? -5.359 8.07 -10.125 1 95.94 13 LEU B N 1
ATOM 3331 C CA . LEU B 1 13 ? -4.816 8.773 -8.961 1 95.94 13 LEU B CA 1
ATOM 3332 C C . LEU B 1 13 ? -3.291 8.742 -8.977 1 95.94 13 LEU B C 1
ATOM 3334 O O . LEU B 1 13 ? -2.643 9.773 -8.805 1 95.94 13 LEU B O 1
ATOM 3338 N N . PHE B 1 14 ? -2.727 7.602 -9.219 1 96.75 14 PHE B N 1
ATOM 3339 C CA . PHE B 1 14 ? -1.276 7.465 -9.148 1 96.75 14 PHE B CA 1
ATOM 3340 C C . PHE B 1 14 ? -0.616 8.078 -10.383 1 96.75 14 PHE B C 1
ATOM 3342 O O . PHE B 1 14 ? 0.253 8.945 -10.258 1 96.75 14 PHE B O 1
ATOM 3349 N N . ALA B 1 15 ? -1.013 7.672 -11.578 1 96.88 15 ALA B N 1
ATOM 3350 C CA . ALA B 1 15 ? -0.405 8.188 -12.797 1 96.88 15 ALA B CA 1
ATOM 3351 C C . ALA B 1 15 ? -0.734 9.664 -12.992 1 96.88 15 ALA B C 1
ATOM 3353 O O . ALA B 1 15 ? 0.155 10.477 -13.273 1 96.88 15 ALA B O 1
ATOM 3354 N N . GLY B 1 16 ? -2.023 9.992 -12.883 1 96.69 16 GLY B N 1
ATOM 3355 C CA . GLY B 1 16 ? -2.418 11.383 -13 1 96.69 16 GLY B CA 1
ATOM 3356 C C . GLY B 1 16 ? -1.809 12.273 -11.93 1 96.69 16 GLY B C 1
ATOM 3357 O O . GLY B 1 16 ? -1.349 13.375 -12.219 1 96.69 16 GLY B O 1
ATOM 3358 N N . GLY B 1 17 ? -1.853 11.75 -10.703 1 96.62 17 GLY B N 1
ATOM 3359 C CA . GLY B 1 17 ? -1.259 12.5 -9.609 1 96.62 17 GLY B CA 1
ATOM 3360 C C . GLY B 1 17 ? 0.228 12.75 -9.789 1 96.62 17 GLY B C 1
ATOM 3361 O O . GLY B 1 17 ? 0.725 13.836 -9.484 1 96.62 17 GLY B O 1
ATOM 3362 N N . ALA B 1 18 ? 0.921 11.75 -10.266 1 96.56 18 ALA B N 1
ATOM 3363 C CA . ALA B 1 18 ? 2.355 11.891 -10.5 1 96.56 18 ALA B CA 1
ATOM 3364 C C . ALA B 1 18 ? 2.637 12.938 -11.578 1 96.56 18 ALA B C 1
ATOM 3366 O O . ALA B 1 18 ? 3.568 13.734 -11.445 1 96.56 18 ALA B O 1
ATOM 3367 N N . ILE B 1 19 ? 1.862 12.945 -12.609 1 96.44 19 ILE B N 1
ATOM 3368 C CA . ILE B 1 19 ? 2.021 13.914 -13.688 1 96.44 19 ILE B CA 1
ATOM 3369 C C . ILE B 1 19 ? 1.771 15.32 -13.156 1 96.44 19 ILE B C 1
ATOM 3371 O O . ILE B 1 19 ? 2.549 16.25 -13.43 1 96.44 19 ILE B O 1
ATOM 3375 N N . ILE B 1 20 ? 0.728 15.445 -12.398 1 96.12 20 ILE B N 1
ATOM 3376 C CA . ILE B 1 20 ? 0.355 16.734 -11.844 1 96.12 20 ILE B CA 1
ATOM 3377 C C . ILE B 1 20 ? 1.437 17.219 -10.875 1 96.12 20 ILE B C 1
ATOM 3379 O O . ILE B 1 20 ? 1.786 18.406 -10.859 1 96.12 20 ILE B O 1
ATOM 3383 N N . ALA B 1 21 ? 1.9 16.344 -10.055 1 93.94 21 ALA B N 1
ATOM 3384 C CA . ALA B 1 21 ? 2.959 16.688 -9.109 1 93.94 21 ALA B CA 1
ATOM 3385 C C . ALA B 1 21 ? 4.215 17.156 -9.836 1 93.94 21 ALA B C 1
ATOM 3387 O O . ALA B 1 21 ? 4.895 18.078 -9.383 1 93.94 21 ALA B O 1
ATOM 3388 N N . LYS B 1 22 ? 4.48 16.516 -10.922 1 92.88 22 LYS B N 1
ATOM 3389 C CA . LYS B 1 22 ? 5.652 16.906 -11.703 1 92.88 22 LYS B CA 1
ATOM 3390 C C . LYS B 1 22 ? 5.457 18.281 -12.328 1 92.88 22 LYS B C 1
ATOM 3392 O O . LYS B 1 22 ? 6.398 19.078 -12.406 1 92.88 22 LYS B O 1
ATOM 3397 N N . ILE B 1 23 ? 4.324 18.531 -12.797 1 94.12 23 ILE B N 1
ATOM 3398 C CA . ILE B 1 23 ? 4.008 19.844 -13.352 1 94.12 23 ILE B CA 1
ATOM 3399 C C . ILE B 1 23 ? 4.211 20.922 -12.289 1 94.12 23 ILE B C 1
ATOM 3401 O O . ILE B 1 23 ? 4.738 22 -12.578 1 94.12 23 ILE B O 1
ATOM 3405 N N . ALA B 1 24 ? 3.748 20.641 -11.078 1 92.38 24 ALA B N 1
ATOM 3406 C CA . ALA B 1 24 ? 3.938 21.578 -9.969 1 92.38 24 ALA B CA 1
ATOM 3407 C C . ALA B 1 24 ? 5.418 21.891 -9.766 1 92.38 24 ALA B C 1
ATOM 3409 O O . ALA B 1 24 ? 5.793 23.062 -9.602 1 92.38 24 ALA B O 1
ATOM 3410 N N . LYS B 1 25 ? 6.18 20.891 -9.789 1 88.06 25 LYS B N 1
ATOM 3411 C CA . LYS B 1 25 ? 7.617 21.062 -9.617 1 88.06 25 LYS B CA 1
ATOM 3412 C C . LYS B 1 25 ? 8.211 21.891 -10.742 1 88.06 25 LYS B C 1
ATOM 3414 O O . LYS B 1 25 ? 9.094 22.734 -10.516 1 88.06 25 LYS B O 1
ATOM 3419 N N . LYS B 1 26 ? 7.738 21.688 -11.891 1 89.12 26 LYS B N 1
ATOM 3420 C CA . LYS B 1 26 ? 8.227 22.422 -13.062 1 89.12 26 LYS B CA 1
ATOM 3421 C C . LYS B 1 26 ? 7.895 23.906 -12.961 1 89.12 26 LYS B C 1
ATOM 3423 O O . LYS B 1 26 ? 8.68 24.75 -13.391 1 89.12 26 LYS B O 1
ATOM 3428 N N . ILE B 1 27 ? 6.777 24.219 -12.383 1 89.75 27 ILE B N 1
ATOM 3429 C CA . ILE B 1 27 ? 6.379 25.625 -12.289 1 89.75 27 ILE B CA 1
ATOM 3430 C C . ILE B 1 27 ? 6.871 26.219 -10.977 1 89.75 27 ILE B C 1
ATOM 3432 O O . ILE B 1 27 ? 6.562 27.359 -10.648 1 89.75 27 ILE B O 1
ATOM 3436 N N . GLY B 1 28 ? 7.461 25.438 -10.156 1 85.12 28 GLY B N 1
ATOM 3437 C CA . GLY B 1 28 ? 8.164 25.922 -8.977 1 85.12 28 GLY B CA 1
ATOM 3438 C C . GLY B 1 28 ? 7.27 26.047 -7.758 1 85.12 28 GLY B C 1
ATOM 3439 O O . GLY B 1 28 ? 7.516 26.875 -6.879 1 85.12 28 GLY B O 1
ATOM 3440 N N . ILE B 1 29 ? 6.215 25.328 -7.648 1 88.25 29 ILE B N 1
ATOM 3441 C CA . ILE B 1 29 ? 5.344 25.344 -6.477 1 88.25 29 ILE B CA 1
ATOM 3442 C C . ILE B 1 29 ? 5.242 23.953 -5.879 1 88.25 29 ILE B C 1
ATOM 3444 O O . ILE B 1 29 ? 5.492 22.953 -6.566 1 88.25 29 ILE B O 1
ATOM 3448 N N . PRO B 1 30 ? 4.91 23.906 -4.57 1 91.06 30 PRO B N 1
ATOM 3449 C CA . PRO B 1 30 ? 4.688 22.594 -3.973 1 91.06 30 PRO B CA 1
ATOM 3450 C C . PRO B 1 30 ? 3.574 21.812 -4.664 1 91.06 30 PRO B C 1
ATOM 3452 O O . PRO B 1 30 ? 2.654 22.406 -5.227 1 91.06 30 PRO B O 1
ATOM 3455 N N . ASP B 1 31 ? 3.652 20.484 -4.641 1 94.12 31 ASP B N 1
ATOM 3456 C CA . ASP B 1 31 ? 2.736 19.625 -5.383 1 94.12 31 ASP B CA 1
ATOM 3457 C C . ASP B 1 31 ? 1.345 19.625 -4.75 1 94.12 31 ASP B C 1
ATOM 3459 O O . ASP B 1 31 ? 0.34 19.484 -5.453 1 94.12 31 ASP B O 1
ATOM 3463 N N . ILE B 1 32 ? 1.216 19.953 -3.504 1 94.19 32 ILE B N 1
ATOM 3464 C CA . ILE B 1 32 ? 0.026 19.766 -2.682 1 94.19 32 ILE B CA 1
ATOM 3465 C C . ILE B 1 32 ? -1.139 20.562 -3.271 1 94.19 32 ILE B C 1
ATOM 3467 O O . ILE B 1 32 ? -2.211 20 -3.521 1 94.19 32 ILE B O 1
ATOM 3471 N N . PRO B 1 33 ? -0.977 21.859 -3.586 1 94.62 33 PRO B N 1
ATOM 3472 C CA . PRO B 1 33 ? -2.105 22.625 -4.125 1 94.62 33 PRO B CA 1
ATOM 3473 C C . PRO B 1 33 ? -2.613 22.062 -5.453 1 94.62 33 PRO B C 1
ATOM 3475 O O . PRO B 1 33 ? -3.826 21.984 -5.672 1 94.62 33 PRO B O 1
ATOM 3478 N N . LEU B 1 34 ? -1.743 21.672 -6.262 1 96.06 34 LEU B N 1
ATOM 3479 C CA . LEU B 1 34 ? -2.148 21.172 -7.57 1 96.06 34 LEU B CA 1
ATOM 3480 C C . LEU B 1 34 ? -2.814 19.797 -7.449 1 96.06 34 LEU B C 1
ATOM 3482 O O . LEU B 1 34 ? -3.719 19.484 -8.227 1 96.06 34 LEU B O 1
ATOM 3486 N N . LEU B 1 35 ? -2.363 19.031 -6.555 1 96.94 35 LEU B N 1
ATOM 3487 C CA . LEU B 1 35 ? -3.008 17.734 -6.312 1 96.94 35 LEU B CA 1
ATOM 3488 C C . LEU B 1 35 ? -4.441 17.938 -5.824 1 96.94 35 LEU B C 1
ATOM 3490 O O . LEU B 1 35 ? -5.344 17.203 -6.242 1 96.94 35 LEU B O 1
ATOM 3494 N N . LEU B 1 36 ? -4.645 18.922 -4.98 1 95.62 36 LEU B N 1
ATOM 3495 C CA . LEU B 1 36 ? -5.98 19.25 -4.492 1 95.62 36 LEU B CA 1
ATOM 3496 C C . LEU B 1 36 ? -6.883 19.688 -5.637 1 95.62 36 LEU B C 1
ATOM 3498 O O . LEU B 1 36 ? -8.031 19.234 -5.73 1 95.62 36 LEU B O 1
ATOM 3502 N N . ILE B 1 37 ? -6.352 20.5 -6.434 1 96.75 37 ILE B N 1
ATOM 3503 C CA . ILE B 1 37 ? -7.109 21 -7.574 1 96.75 37 ILE B CA 1
ATOM 3504 C C . ILE B 1 37 ? -7.418 19.859 -8.539 1 96.75 37 ILE B C 1
ATOM 3506 O O . ILE B 1 37 ? -8.516 19.797 -9.102 1 96.75 37 ILE B O 1
ATOM 3510 N N . PHE B 1 38 ? -6.441 19 -8.758 1 97.44 38 PHE B N 1
ATOM 3511 C CA . PHE B 1 38 ? -6.652 17.812 -9.594 1 97.44 38 PHE B CA 1
ATOM 3512 C C . PHE B 1 38 ? -7.801 16.969 -9.062 1 97.44 38 PHE B C 1
ATOM 3514 O O . PHE B 1 38 ? -8.672 16.547 -9.828 1 97.44 38 PHE B O 1
ATOM 3521 N N . GLY B 1 39 ? -7.832 16.734 -7.75 1 96.25 39 GLY B N 1
ATOM 3522 C CA . GLY B 1 39 ? -8.938 16.016 -7.133 1 96.25 39 GLY B CA 1
ATOM 3523 C C . GLY B 1 39 ? -10.281 16.703 -7.332 1 96.25 39 GLY B C 1
ATOM 3524 O O . GLY B 1 39 ? -11.289 16.047 -7.594 1 96.25 39 GLY B O 1
ATOM 3525 N N . LEU B 1 40 ? -10.234 18 -7.227 1 95.25 40 LEU B N 1
ATOM 3526 C CA . LEU B 1 40 ? -11.445 18.781 -7.434 1 95.25 40 LEU B CA 1
ATOM 3527 C C . LEU B 1 40 ? -11.961 18.625 -8.859 1 95.25 40 LEU B C 1
ATOM 3529 O O . LEU B 1 40 ? -13.164 18.484 -9.078 1 95.25 40 LEU B O 1
ATOM 3533 N N . ILE B 1 41 ? -11.07 18.688 -9.805 1 96.81 41 ILE B N 1
ATOM 3534 C CA . ILE B 1 41 ? -11.43 18.531 -11.211 1 96.81 41 ILE B CA 1
ATOM 3535 C C . ILE B 1 41 ? -12.047 17.141 -11.43 1 96.81 41 ILE B C 1
ATOM 3537 O O . ILE B 1 41 ? -13.039 17.016 -12.141 1 96.81 41 ILE B O 1
ATOM 3541 N N . LEU B 1 42 ? -11.477 16.156 -10.852 1 95.88 42 LEU B N 1
ATOM 3542 C CA . LEU B 1 42 ? -12.016 14.797 -10.961 1 95.88 42 LEU B CA 1
ATOM 3543 C C . LEU B 1 42 ? -13.422 14.727 -10.375 1 95.88 42 LEU B C 1
ATOM 3545 O O . LEU B 1 42 ? -14.266 13.969 -10.867 1 95.88 42 LEU B O 1
ATOM 3549 N N . SER B 1 43 ? -13.602 15.484 -9.305 1 93.19 43 SER B N 1
ATOM 3550 C CA . SER B 1 43 ? -14.922 15.547 -8.688 1 93.19 43 SER B CA 1
ATOM 3551 C C . SER B 1 43 ? -15.938 16.203 -9.617 1 93.19 43 SER B C 1
ATOM 3553 O O . SER B 1 43 ? -17.062 15.719 -9.758 1 93.19 43 SER B O 1
ATOM 3555 N N . ILE B 1 44 ? -15.578 17.281 -10.258 1 93.88 44 ILE B N 1
ATOM 3556 C CA . ILE B 1 44 ? -16.438 18.031 -11.164 1 93.88 44 ILE B CA 1
ATOM 3557 C C . ILE B 1 44 ? -16.812 17.156 -12.359 1 93.88 44 ILE B C 1
ATOM 3559 O O . ILE B 1 44 ? -17.969 17.156 -12.797 1 93.88 44 ILE B O 1
ATOM 3563 N N . LEU B 1 45 ? -15.875 16.375 -12.82 1 94.62 45 LEU B N 1
ATOM 3564 C CA . LEU B 1 45 ? -16.094 15.531 -13.992 1 94.62 45 LEU B CA 1
ATOM 3565 C C . LEU B 1 45 ? -16.766 14.219 -13.609 1 94.62 45 LEU B C 1
ATOM 3567 O O . LEU B 1 45 ? -17.047 13.383 -14.477 1 94.62 45 LEU B O 1
ATOM 3571 N N . ASN B 1 46 ? -17.047 13.984 -12.359 1 92 46 ASN B N 1
ATOM 3572 C CA . ASN B 1 46 ? -17.703 12.789 -11.828 1 92 46 ASN B CA 1
ATOM 3573 C C . ASN B 1 46 ? -16.969 11.523 -12.266 1 92 46 ASN B C 1
ATOM 3575 O O . ASN B 1 46 ? -17.609 10.547 -12.68 1 92 46 ASN B O 1
ATOM 3579 N N . VAL B 1 47 ? -15.719 11.625 -12.219 1 91.56 47 VAL B N 1
ATOM 3580 C CA . VAL B 1 47 ? -14.898 10.492 -12.625 1 91.56 47 VAL B CA 1
ATOM 3581 C C . VAL B 1 47 ? -14.93 9.422 -11.539 1 91.56 47 VAL B C 1
ATOM 3583 O O . VAL B 1 47 ? -15.086 8.234 -11.836 1 91.56 47 VAL B O 1
ATOM 3586 N N . ILE B 1 48 ? -14.812 9.82 -10.312 1 88.94 48 ILE B N 1
ATOM 3587 C CA . ILE B 1 48 ? -14.812 8.898 -9.18 1 88.94 48 ILE B CA 1
ATOM 3588 C C . ILE B 1 48 ? -16.078 9.102 -8.344 1 88.94 48 ILE B C 1
ATOM 3590 O O . ILE B 1 48 ? -16.328 10.211 -7.859 1 88.94 48 ILE B O 1
ATOM 3594 N N . PRO B 1 49 ? -16.812 8.07 -8.156 1 88.69 49 PRO B N 1
ATOM 3595 C CA . PRO B 1 49 ? -18.016 8.195 -7.32 1 88.69 49 PRO B CA 1
ATOM 3596 C C . PRO B 1 49 ? -17.703 8.617 -5.891 1 88.69 49 PRO B C 1
ATOM 3598 O O . PRO B 1 49 ? -16.719 8.156 -5.309 1 88.69 49 PRO B O 1
ATOM 3601 N N . LYS B 1 50 ? -18.547 9.406 -5.352 1 84.75 50 LYS B N 1
ATOM 3602 C CA . LYS B 1 50 ? -18.328 9.992 -4.027 1 84.75 50 LYS B CA 1
ATOM 3603 C C . LYS B 1 50 ? -18.297 8.906 -2.949 1 84.75 50 LYS B C 1
ATOM 3605 O O . LYS B 1 50 ? -17.578 9.031 -1.962 1 84.75 50 LYS B O 1
ATOM 3610 N N . ASN B 1 51 ? -19.125 7.934 -3.139 1 84 51 ASN B N 1
ATOM 3611 C CA . ASN B 1 51 ? -19.156 6.852 -2.16 1 84 51 ASN B CA 1
ATOM 3612 C C . ASN B 1 51 ? -17.812 6.148 -2.051 1 84 51 ASN B C 1
ATOM 3614 O O . ASN B 1 51 ? -17.406 5.742 -0.959 1 84 51 ASN B O 1
ATOM 3618 N N . ILE B 1 52 ? -17.094 6.078 -3.145 1 85.62 52 ILE B N 1
ATOM 3619 C CA . ILE B 1 52 ? -15.797 5.43 -3.164 1 85.62 52 ILE B CA 1
ATOM 3620 C C . ILE B 1 52 ? -14.766 6.324 -2.482 1 85.62 52 ILE B C 1
ATOM 3622 O O . ILE B 1 52 ? -13.891 5.836 -1.759 1 85.62 52 ILE B O 1
ATOM 3626 N N . VAL B 1 53 ? -14.93 7.508 -2.734 1 86.25 53 VAL B N 1
ATOM 3627 C CA . VAL B 1 53 ? -14.016 8.469 -2.137 1 86.25 53 VAL B CA 1
ATOM 3628 C C . VAL B 1 53 ? -14.125 8.422 -0.614 1 86.25 53 VAL B C 1
ATOM 3630 O O . VAL B 1 53 ? -13.117 8.281 0.085 1 86.25 53 VAL B O 1
ATOM 3633 N N . GLU B 1 54 ? -15.328 8.469 -0.145 1 81.25 54 GLU B N 1
ATOM 3634 C CA . GLU B 1 54 ? -15.578 8.508 1.293 1 81.25 54 GLU B CA 1
ATOM 3635 C C . GLU B 1 54 ? -15.148 7.211 1.968 1 81.25 54 GLU B C 1
ATOM 3637 O O . GLU B 1 54 ? -14.562 7.23 3.049 1 81.25 54 GLU B O 1
ATOM 3642 N N . SER B 1 55 ? -15.453 6.141 1.312 1 82.31 55 SER B N 1
ATOM 3643 C CA . SER B 1 55 ? -15.148 4.844 1.902 1 82.31 55 SER B CA 1
ATOM 3644 C C . SER B 1 55 ? -13.648 4.562 1.884 1 82.31 55 SER B C 1
ATOM 3646 O O . SER B 1 55 ? -13.125 3.885 2.77 1 82.31 55 SER B O 1
ATOM 3648 N N . SER B 1 56 ? -12.969 5.074 0.95 1 87.31 56 SER B N 1
ATOM 3649 C CA . SER B 1 56 ? -11.539 4.801 0.802 1 87.31 56 SER B CA 1
ATOM 3650 C C . SER B 1 56 ? -10.711 5.707 1.704 1 87.31 56 SER B C 1
ATOM 3652 O O . SER B 1 56 ? -9.633 5.316 2.164 1 87.31 56 SER B O 1
ATOM 3654 N N . PHE B 1 57 ? -11.234 6.812 1.956 1 84.56 57 PHE B N 1
ATOM 3655 C CA . PHE B 1 57 ? -10.461 7.82 2.67 1 84.56 57 PHE B CA 1
ATOM 3656 C C . PHE B 1 57 ? -10.227 7.402 4.117 1 84.56 57 PHE B C 1
ATOM 3658 O O . PHE B 1 57 ? -9.18 7.699 4.695 1 84.56 57 PHE B O 1
ATOM 3665 N N . ASP B 1 58 ? -11.242 6.723 4.672 1 86.06 58 ASP B N 1
ATOM 3666 C CA . ASP B 1 58 ? -11.086 6.285 6.059 1 86.06 58 ASP B CA 1
ATOM 3667 C C . ASP B 1 58 ? -9.852 5.406 6.223 1 86.06 58 ASP B C 1
ATOM 3669 O O . ASP B 1 58 ? -9.062 5.602 7.152 1 86.06 58 ASP B O 1
ATOM 3673 N N . PHE B 1 59 ? -9.664 4.547 5.312 1 90.25 59 PHE B N 1
ATOM 3674 C CA . PHE B 1 59 ? -8.508 3.664 5.363 1 90.25 59 PHE B CA 1
ATOM 3675 C C . PHE B 1 59 ? -7.23 4.422 5.004 1 90.25 59 PHE B C 1
ATOM 3677 O O . PHE B 1 59 ? -6.242 4.367 5.738 1 90.25 59 PHE B O 1
ATOM 3684 N N . ILE B 1 60 ? -7.27 5.172 3.941 1 93.12 60 ILE B N 1
ATOM 3685 C CA . ILE B 1 60 ? -6.094 5.852 3.408 1 93.12 60 ILE B CA 1
ATOM 3686 C C . ILE B 1 60 ? -5.617 6.91 4.398 1 93.12 60 ILE B C 1
ATOM 3688 O O . ILE B 1 60 ? -4.414 7.105 4.574 1 93.12 60 ILE B O 1
ATOM 3692 N N . GLY B 1 61 ? -6.566 7.535 5 1 92.69 61 GLY B N 1
ATOM 3693 C CA . GLY B 1 61 ? -6.219 8.562 5.965 1 92.69 61 GLY B CA 1
ATOM 3694 C C . GLY B 1 61 ? -5.492 8.023 7.18 1 92.69 61 GLY B C 1
ATOM 3695 O O . GLY B 1 61 ? -4.422 8.516 7.543 1 92.69 61 GLY B O 1
ATOM 3696 N N . ASN B 1 62 ? -6.07 6.98 7.777 1 93.12 62 ASN B N 1
ATOM 3697 C CA . ASN B 1 62 ? -5.465 6.406 8.977 1 93.12 62 ASN B CA 1
ATOM 3698 C C . ASN B 1 62 ? -4.156 5.688 8.656 1 93.12 62 ASN B C 1
ATOM 3700 O O . ASN B 1 62 ? -3.146 5.902 9.32 1 93.12 62 ASN B O 1
ATOM 3704 N N . PHE B 1 63 ? -4.219 4.867 7.652 1 95.75 63 PHE B N 1
ATOM 3705 C CA . PHE B 1 63 ? -3.027 4.137 7.238 1 95.75 63 PHE B CA 1
ATOM 3706 C C . PHE B 1 63 ? -1.931 5.094 6.789 1 95.75 63 PHE B C 1
ATOM 3708 O O . PHE B 1 63 ? -0.76 4.906 7.125 1 95.75 63 PHE B O 1
ATOM 3715 N N . GLY B 1 64 ? -2.295 6.09 6.035 1 95.69 64 GLY B N 1
ATOM 3716 C CA . GLY B 1 64 ? -1.36 7.086 5.535 1 95.69 64 GLY B CA 1
ATOM 3717 C C . GLY B 1 64 ? -0.708 7.895 6.641 1 95.69 64 GLY B C 1
ATOM 3718 O O . GLY B 1 64 ? 0.502 8.133 6.613 1 95.69 64 GLY B O 1
ATOM 3719 N N . LEU B 1 65 ? -1.497 8.289 7.598 1 94.31 65 LEU B N 1
ATOM 3720 C CA . LEU B 1 65 ? -0.975 9.094 8.695 1 94.31 65 LEU B CA 1
ATOM 3721 C C . LEU B 1 65 ? 0.053 8.312 9.508 1 94.31 65 LEU B C 1
ATOM 3723 O O . LEU B 1 65 ? 1.014 8.883 10.023 1 94.31 65 LEU B O 1
ATOM 3727 N N . ILE B 1 66 ? -0.201 7.02 9.633 1 96.94 66 ILE B N 1
ATOM 3728 C CA . ILE B 1 66 ? 0.755 6.172 10.344 1 96.94 66 ILE B CA 1
ATOM 3729 C C . ILE B 1 66 ? 2.113 6.238 9.648 1 96.94 66 ILE B C 1
ATOM 3731 O O . ILE B 1 66 ? 3.139 6.453 10.289 1 96.94 66 ILE B O 1
ATOM 3735 N N . ILE B 1 67 ? 2.08 6.168 8.344 1 96.69 67 ILE B N 1
ATOM 3736 C CA . ILE B 1 67 ? 3.305 6.141 7.551 1 96.69 67 ILE B CA 1
ATOM 3737 C C . ILE B 1 67 ? 3.957 7.523 7.562 1 96.69 67 ILE B C 1
ATOM 3739 O O . ILE B 1 67 ? 5.164 7.641 7.781 1 96.69 67 ILE B O 1
ATOM 3743 N N . LEU B 1 68 ? 3.199 8.539 7.367 1 94 68 LEU B N 1
ATOM 3744 C CA . LEU B 1 68 ? 3.711 9.898 7.234 1 94 68 LEU B CA 1
ATOM 3745 C C . LEU B 1 68 ? 4.309 10.383 8.547 1 94 68 LEU B C 1
ATOM 3747 O O . LEU B 1 68 ? 5.367 11.016 8.555 1 94 68 LEU B O 1
ATOM 3751 N N . LEU B 1 69 ? 3.646 10.094 9.609 1 94.38 69 LEU B N 1
ATOM 3752 C CA . LEU B 1 69 ? 4.152 10.508 10.914 1 94.38 69 LEU B CA 1
ATOM 3753 C C . LEU B 1 69 ? 5.395 9.703 11.297 1 94.38 69 LEU B C 1
ATOM 3755 O O . LEU B 1 69 ? 6.324 10.242 11.906 1 94.38 69 LEU B O 1
ATOM 3759 N N . PHE B 1 70 ? 5.379 8.438 10.977 1 95.69 70 PHE B N 1
ATOM 3760 C CA . PHE B 1 70 ? 6.543 7.605 11.25 1 95.69 70 PHE B CA 1
ATOM 3761 C C . PHE B 1 70 ? 7.773 8.148 10.523 1 95.69 70 PHE B C 1
ATOM 3763 O O . PHE B 1 70 ? 8.805 8.398 11.148 1 95.69 70 PHE B O 1
ATOM 3770 N N . ILE B 1 71 ? 7.676 8.367 9.203 1 94.25 71 ILE B N 1
ATOM 3771 C CA . ILE B 1 71 ? 8.836 8.742 8.406 1 94.25 71 ILE B CA 1
ATOM 3772 C C . ILE B 1 71 ? 9.227 10.188 8.711 1 94.25 71 ILE B C 1
ATOM 3774 O O . ILE B 1 71 ? 10.414 10.531 8.703 1 94.25 71 ILE B O 1
ATOM 3778 N N . GLY B 1 72 ? 8.25 11.039 8.914 1 89.94 72 GLY B N 1
ATOM 3779 C CA . GLY B 1 72 ? 8.547 12.406 9.297 1 89.94 72 GLY B CA 1
ATOM 3780 C C . GLY B 1 72 ? 9.391 12.508 10.555 1 89.94 72 GLY B C 1
ATOM 3781 O O . GLY B 1 72 ? 10.312 13.32 10.625 1 89.94 72 GLY B O 1
ATOM 3782 N N . SER B 1 73 ? 9.055 11.719 11.523 1 92.5 73 SER B N 1
ATOM 3783 C CA . SER B 1 73 ? 9.781 11.727 12.781 1 92.5 73 SER B CA 1
ATOM 3784 C C . SER B 1 73 ? 11.109 10.969 12.664 1 92.5 73 SER B C 1
ATOM 3786 O O . SER B 1 73 ? 12.094 11.336 13.305 1 92.5 73 SER B O 1
ATOM 3788 N N . PHE B 1 74 ? 11.07 9.938 11.875 1 93.5 74 PHE B N 1
ATOM 3789 C CA . PHE B 1 74 ? 12.258 9.133 11.656 1 93.5 74 PHE B CA 1
ATOM 3790 C C . PHE B 1 74 ? 13.398 9.984 11.109 1 93.5 74 PHE B C 1
ATOM 3792 O O . PHE B 1 74 ? 14.555 9.789 11.492 1 93.5 74 PHE B O 1
ATOM 3799 N N . GLU B 1 75 ? 13.094 10.922 10.312 1 88.94 75 GLU B N 1
ATOM 3800 C CA . GLU B 1 75 ? 14.109 11.711 9.609 1 88.94 75 GLU B CA 1
ATOM 3801 C C . GLU B 1 75 ? 14.531 12.922 10.43 1 88.94 75 GLU B C 1
ATOM 3803 O O . GLU B 1 75 ? 15.484 13.617 10.078 1 88.94 75 GLU B O 1
ATOM 3808 N N . MET B 1 76 ? 13.891 13.125 11.492 1 86.19 76 MET B N 1
ATOM 3809 C CA . MET B 1 76 ? 14.227 14.266 12.344 1 86.19 76 MET B CA 1
ATOM 3810 C C . MET B 1 76 ? 15.531 14.016 13.094 1 86.19 76 MET B C 1
ATOM 3812 O O . MET B 1 76 ? 15.742 12.93 13.641 1 86.19 76 MET B O 1
ATOM 3816 N N . GLU B 1 77 ? 16.438 14.961 13.016 1 84 77 GLU B N 1
ATOM 3817 C CA . GLU B 1 77 ? 17.703 14.844 13.734 1 84 77 GLU B CA 1
ATOM 3818 C C . GLU B 1 77 ? 17.578 15.359 15.164 1 84 77 GLU B C 1
ATOM 3820 O O . GLU B 1 77 ? 17.641 16.562 15.406 1 84 77 GLU B O 1
ATOM 3825 N N . TRP B 1 78 ? 17.641 14.469 16.016 1 83.5 78 TRP B N 1
ATOM 3826 C CA . TRP B 1 78 ? 17.453 14.797 17.438 1 83.5 78 TRP B CA 1
ATOM 3827 C C . TRP B 1 78 ? 18.562 15.711 17.938 1 83.5 78 TRP B C 1
ATOM 3829 O O . TRP B 1 78 ? 18.328 16.609 18.734 1 83.5 78 TRP B O 1
ATOM 3839 N N . ASN B 1 79 ? 19.797 15.547 17.438 1 83.44 79 ASN B N 1
ATOM 3840 C CA . ASN B 1 79 ? 20.953 16.312 17.906 1 83.44 79 ASN B CA 1
ATOM 3841 C C . ASN B 1 79 ? 20.828 17.781 17.531 1 83.44 79 ASN B C 1
ATOM 3843 O O . ASN B 1 79 ? 21.25 18.656 18.281 1 83.44 79 ASN B O 1
ATOM 3847 N N . ILE B 1 80 ? 20.203 18.016 16.453 1 79.12 80 ILE B N 1
ATOM 3848 C CA . ILE B 1 80 ? 20 19.391 16.016 1 79.12 80 ILE B CA 1
ATOM 3849 C C . ILE B 1 80 ? 18.766 19.969 16.688 1 79.12 80 ILE B C 1
ATOM 3851 O O . ILE B 1 80 ? 18.766 21.125 17.094 1 79.12 80 ILE B O 1
ATOM 3855 N N . MET B 1 81 ? 17.844 19.156 16.859 1 85.12 81 MET B N 1
ATOM 3856 C CA . MET B 1 81 ? 16.578 19.578 17.453 1 85.12 81 MET B CA 1
ATOM 3857 C C . MET B 1 81 ? 16.75 19.953 18.922 1 85.12 81 MET B C 1
ATOM 3859 O O . MET B 1 81 ? 16.094 20.859 19.422 1 85.12 81 MET B O 1
ATOM 3863 N N . LYS B 1 82 ? 17.688 19.266 19.469 1 87.06 82 LYS B N 1
ATOM 3864 C CA . LYS B 1 82 ? 17.906 19.5 20.891 1 87.06 82 LYS B CA 1
ATOM 3865 C C . LYS B 1 82 ? 18.375 20.922 21.141 1 87.06 82 LYS B C 1
ATOM 3867 O O . LYS B 1 82 ? 18.109 21.5 22.203 1 87.06 82 LYS B O 1
ATOM 3872 N N . ARG B 1 83 ? 19 21.531 20.172 1 84.56 83 ARG B N 1
ATOM 3873 C CA . ARG B 1 83 ? 19.531 22.891 20.312 1 84.56 83 ARG B CA 1
ATOM 3874 C C . ARG B 1 83 ? 18.422 23.922 20.344 1 84.56 83 ARG B C 1
ATOM 3876 O O . ARG B 1 83 ? 18.578 25 20.922 1 84.56 83 ARG B O 1
ATOM 3883 N N . VAL B 1 84 ? 17.312 23.625 19.75 1 87.44 84 VAL B N 1
ATOM 3884 C CA . VAL B 1 84 ? 16.219 24.578 19.672 1 87.44 84 VAL B CA 1
ATOM 3885 C C . VAL B 1 84 ? 14.969 23.984 20.312 1 87.44 84 VAL B C 1
ATOM 3887 O O . VAL B 1 84 ? 13.844 24.375 19.984 1 87.44 84 VAL B O 1
ATOM 3890 N N . LEU B 1 85 ? 15.117 23.078 21.219 1 90.12 85 LEU B N 1
ATOM 3891 C CA . LEU B 1 85 ? 14.031 22.328 21.828 1 90.12 85 LEU B CA 1
ATOM 3892 C C . LEU B 1 85 ? 13.102 23.25 22.609 1 90.12 85 LEU B C 1
ATOM 3894 O O . LEU B 1 85 ? 11.891 23.016 22.656 1 90.12 85 LEU B O 1
ATOM 3898 N N . ASP B 1 86 ? 13.703 24.203 23.219 1 91.81 86 ASP B N 1
ATOM 3899 C CA . ASP B 1 86 ? 12.898 25.125 24.016 1 91.81 86 ASP B CA 1
ATOM 3900 C C . ASP B 1 86 ? 11.883 25.859 23.156 1 91.81 86 ASP B C 1
ATOM 3902 O O . ASP B 1 86 ? 10.711 25.984 23.531 1 91.81 86 ASP B O 1
ATOM 3906 N N . VAL B 1 87 ? 12.297 26.328 22.047 1 93.5 87 VAL B N 1
ATOM 3907 C CA . VAL B 1 87 ? 11.422 27.047 21.125 1 93.5 87 VAL B CA 1
ATOM 3908 C C . VAL B 1 87 ? 10.375 26.094 20.547 1 93.5 87 VAL B C 1
ATOM 3910 O O . VAL B 1 87 ? 9.195 26.453 20.438 1 93.5 87 VAL B O 1
ATOM 3913 N N . ILE B 1 88 ? 10.75 24.906 20.25 1 93.5 88 ILE B N 1
ATOM 3914 C CA . ILE B 1 88 ? 9.867 23.906 19.656 1 93.5 88 ILE B CA 1
ATOM 3915 C C . ILE B 1 88 ? 8.742 23.562 20.625 1 93.5 88 ILE B C 1
ATOM 3917 O O . ILE B 1 88 ? 7.578 23.469 20.234 1 93.5 88 ILE B O 1
ATOM 3921 N N . ILE B 1 89 ? 9.102 23.422 21.859 1 92.81 89 ILE B N 1
ATOM 3922 C CA . ILE B 1 89 ? 8.125 23.062 22.875 1 92.81 89 ILE B CA 1
ATOM 3923 C C . ILE B 1 89 ? 7.113 24.188 23.031 1 92.81 89 ILE B C 1
ATOM 3925 O O . ILE B 1 89 ? 5.906 23.953 23.125 1 92.81 89 ILE B O 1
ATOM 3929 N N . LYS B 1 90 ? 7.605 25.391 23.062 1 95.25 90 LYS B N 1
ATOM 3930 C CA . LYS B 1 90 ? 6.73 26.547 23.188 1 95.25 90 LYS B CA 1
ATOM 3931 C C . LYS B 1 90 ? 5.793 26.656 21.984 1 95.25 90 LYS B C 1
ATOM 3933 O O . LYS B 1 90 ? 4.609 26.969 22.141 1 95.25 90 LYS B O 1
ATOM 3938 N N . LEU B 1 91 ? 6.312 26.391 20.859 1 95.69 91 LEU B N 1
ATOM 3939 C CA . LEU B 1 91 ? 5.508 26.453 19.656 1 95.69 91 LEU B CA 1
ATOM 3940 C C . LEU B 1 91 ? 4.473 25.328 19.625 1 95.69 91 LEU B C 1
ATOM 3942 O O . LEU B 1 91 ? 3.312 25.562 19.281 1 95.69 91 LEU B O 1
ATOM 3946 N N . ASP B 1 92 ? 4.863 24.156 20 1 94.12 92 ASP B N 1
ATOM 3947 C CA . ASP B 1 92 ? 4.012 22.984 19.875 1 94.12 92 ASP B CA 1
ATOM 3948 C C . ASP B 1 92 ? 2.986 22.906 21 1 94.12 92 ASP B C 1
ATOM 3950 O O . ASP B 1 92 ? 2.004 22.172 20.906 1 94.12 92 ASP B O 1
ATOM 3954 N N . ILE B 1 93 ? 3.172 23.656 22.031 1 91.88 93 ILE B N 1
ATOM 3955 C CA . ILE B 1 93 ? 2.186 23.656 23.094 1 91.88 93 ILE B CA 1
ATOM 3956 C C . ILE B 1 93 ? 1.409 24.969 23.094 1 91.88 93 ILE B C 1
ATOM 3958 O O . ILE B 1 93 ? 0.243 25 22.688 1 91.88 93 ILE B O 1
ATOM 3962 N N . LEU B 1 94 ? 2.131 26.031 23.281 1 95.06 94 LEU B N 1
ATOM 3963 C CA . LEU B 1 94 ? 1.469 27.312 23.453 1 95.06 94 LEU B CA 1
ATOM 3964 C C . LEU B 1 94 ? 0.951 27.844 22.125 1 95.06 94 LEU B C 1
ATOM 3966 O O . LEU B 1 94 ? -0.215 28.234 22.016 1 95.06 94 LEU B O 1
ATOM 3970 N N . ALA B 1 95 ? 1.823 27.938 21.156 1 96.88 95 ALA B N 1
ATOM 3971 C CA . ALA B 1 95 ? 1.392 28.453 19.859 1 96.88 95 ALA B CA 1
ATOM 3972 C C . ALA B 1 95 ? 0.275 27.594 19.266 1 96.88 95 ALA B C 1
ATOM 3974 O O . ALA B 1 95 ? -0.674 28.125 18.688 1 96.88 95 ALA B O 1
ATOM 3975 N N . LEU B 1 96 ? 0.409 26.312 19.375 1 96.38 96 LEU B N 1
ATOM 3976 C CA . LEU B 1 96 ? -0.597 25.391 18.844 1 96.38 96 LEU B CA 1
ATOM 3977 C C . LEU B 1 96 ? -1.956 25.656 19.5 1 96.38 96 LEU B C 1
ATOM 3979 O O . LEU B 1 96 ? -2.973 25.719 18.797 1 96.38 96 LEU B O 1
ATOM 3983 N N . LEU B 1 97 ? -1.995 25.797 20.781 1 95.62 97 LEU B N 1
ATOM 3984 C CA . LEU B 1 97 ? -3.24 26.031 21.516 1 95.62 97 LEU B CA 1
ATOM 3985 C C . LEU B 1 97 ? -3.863 27.359 21.109 1 95.62 97 LEU B C 1
ATOM 3987 O O . LEU B 1 97 ? -5.082 27.469 20.953 1 95.62 97 LEU B O 1
ATOM 3991 N N . ILE B 1 98 ? -3.033 28.312 20.938 1 97.5 98 ILE B N 1
ATOM 3992 C CA . ILE B 1 98 ? -3.521 29.641 20.562 1 97.5 98 ILE B CA 1
ATOM 3993 C C . ILE B 1 98 ? -4.074 29.609 19.141 1 97.5 98 ILE B C 1
ATOM 3995 O O . ILE B 1 98 ? -5.141 30.156 18.859 1 97.5 98 ILE B O 1
ATOM 3999 N N . VAL B 1 99 ? -3.332 28.969 18.25 1 97.94 99 VAL B N 1
ATOM 4000 C CA . VAL B 1 99 ? -3.789 28.844 16.875 1 97.94 99 VAL B CA 1
ATOM 4001 C C . VAL B 1 99 ? -5.113 28.078 16.828 1 97.94 99 VAL B C 1
ATOM 4003 O O . VAL B 1 99 ? -6.023 28.438 16.078 1 97.94 99 VAL B O 1
ATOM 4006 N N . TRP B 1 100 ? -5.223 27.062 17.672 1 97.38 100 TRP B N 1
ATOM 4007 C CA . TRP B 1 100 ? -6.434 26.266 17.812 1 97.38 100 TRP B CA 1
ATOM 4008 C C . TRP B 1 100 ? -7.625 27.156 18.188 1 97.38 100 TR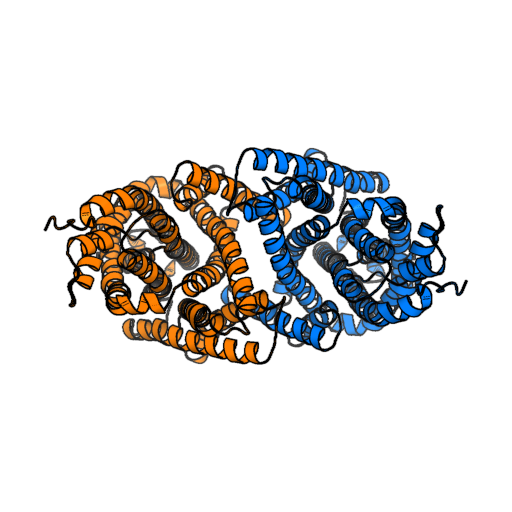P B C 1
ATOM 4010 O O . TRP B 1 100 ? -8.625 27.188 17.469 1 97.38 100 TRP B O 1
ATOM 4020 N N . ILE B 1 101 ? -7.457 27.953 19.172 1 97.44 101 ILE B N 1
ATOM 4021 C CA . ILE B 1 101 ? -8.555 28.75 19.719 1 97.44 101 ILE B CA 1
ATOM 4022 C C . ILE B 1 101 ? -8.891 29.906 18.781 1 97.44 101 ILE B C 1
ATOM 4024 O O . ILE B 1 101 ? -10.055 30.109 18.453 1 97.44 101 ILE B O 1
ATOM 4028 N N . ILE B 1 102 ? -7.898 30.609 18.297 1 98.31 102 ILE B N 1
ATOM 4029 C CA . ILE B 1 102 ? -8.148 31.781 17.453 1 98.31 102 ILE B CA 1
ATOM 4030 C C . ILE B 1 102 ? -8.734 31.344 16.109 1 98.31 102 ILE B C 1
ATOM 4032 O O . ILE B 1 102 ? -9.672 31.969 15.609 1 98.31 102 ILE B O 1
ATOM 4036 N N . SER B 1 103 ? -8.18 30.328 15.508 1 98.5 103 SER B N 1
ATOM 4037 C CA . SER B 1 103 ? -8.719 29.844 14.242 1 98.5 103 SER B CA 1
ATOM 4038 C C . SER B 1 103 ? -10.156 29.359 14.398 1 98.5 103 SER B C 1
ATOM 4040 O O . SER B 1 103 ? -10.984 29.531 13.5 1 98.5 103 SER B O 1
ATOM 4042 N N . GLY B 1 104 ? -10.414 28.688 15.547 1 98.19 104 GLY B N 1
ATOM 4043 C CA . GLY B 1 104 ? -11.773 28.266 15.836 1 98.19 104 GLY B CA 1
ATOM 4044 C C . GLY B 1 104 ? -12.742 29.422 15.969 1 98.19 104 GLY B C 1
ATOM 4045 O O . GLY B 1 104 ? -13.859 29.375 15.453 1 98.19 104 GLY B O 1
ATOM 4046 N N . ILE B 1 105 ? -12.297 30.453 16.672 1 98 105 ILE B N 1
ATOM 4047 C CA . ILE B 1 105 ? -13.117 31.641 16.875 1 98 105 ILE B CA 1
ATOM 4048 C C . ILE B 1 105 ? -13.367 32.312 15.523 1 98 105 ILE B C 1
ATOM 4050 O O . ILE B 1 105 ? -14.484 32.781 15.25 1 98 105 ILE B O 1
ATOM 4054 N N . VAL B 1 106 ? -12.375 32.406 14.695 1 98.25 106 VAL B N 1
ATOM 4055 C CA . VAL B 1 106 ? -12.508 33 13.375 1 98.25 106 VAL B CA 1
ATOM 4056 C C . VAL B 1 106 ? -13.547 32.25 12.562 1 98.25 106 VAL B C 1
ATOM 4058 O O . VAL B 1 106 ? -14.398 32.844 11.898 1 98.25 106 VAL B O 1
ATOM 4061 N N . PHE B 1 107 ? -13.445 30.953 12.594 1 98.31 107 PHE B N 1
ATOM 4062 C CA . PHE B 1 107 ? -14.398 30.109 11.883 1 98.31 107 PHE B CA 1
ATOM 4063 C C . PHE B 1 107 ? -15.82 30.375 12.352 1 98.31 107 PHE B C 1
ATOM 4065 O O . PHE B 1 107 ? -16.719 30.562 11.531 1 98.31 107 PHE B O 1
ATOM 4072 N N . ASN B 1 108 ? -16.047 30.391 13.688 1 97.25 108 ASN B N 1
ATOM 4073 C CA . ASN B 1 108 ? -17.375 30.625 14.25 1 97.25 108 ASN B CA 1
ATOM 4074 C C . ASN B 1 108 ? -17.906 32 13.883 1 97.25 108 ASN B C 1
ATOM 4076 O O . ASN B 1 108 ? -19.094 32.156 13.594 1 97.25 108 ASN B O 1
ATOM 4080 N N . PHE B 1 109 ? -17.016 32.938 13.898 1 97.19 109 PHE B N 1
ATOM 4081 C CA . PHE B 1 109 ? -17.406 34.281 13.562 1 97.19 109 PHE B CA 1
ATOM 4082 C C . PHE B 1 109 ? -17.812 34.406 12.094 1 97.19 109 PHE B C 1
ATOM 4084 O O . PHE B 1 109 ? -18.844 34.969 11.773 1 97.19 109 PHE B O 1
ATOM 4091 N N . VAL B 1 110 ? -17.062 33.844 11.211 1 97.12 110 VAL B N 1
ATOM 4092 C CA . VAL B 1 110 ? -17.266 33.938 9.773 1 97.12 110 VAL B CA 1
ATOM 4093 C C . VAL B 1 110 ? -18.547 33.219 9.359 1 97.12 110 VAL B C 1
ATOM 4095 O O . VAL B 1 110 ? -19.266 33.688 8.477 1 97.12 110 VAL B O 1
ATOM 4098 N N . PHE B 1 111 ? -18.859 32.094 10.008 1 95.75 111 PHE B N 1
ATOM 4099 C CA . PHE B 1 111 ? -20.016 31.312 9.633 1 95.75 111 PHE B CA 1
ATOM 4100 C C . PHE B 1 111 ? -21.203 31.641 10.523 1 95.75 111 PHE B C 1
ATOM 4102 O O . PHE B 1 111 ? -22.219 30.938 10.516 1 95.75 111 PHE B O 1
ATOM 4109 N N . HIS B 1 112 ? -21.125 32.625 11.336 1 94.5 112 HIS B N 1
ATOM 4110 C CA . HIS B 1 112 ? -22.188 33.188 12.172 1 94.5 112 HIS B CA 1
ATOM 4111 C C . HIS B 1 112 ? -22.688 32.156 13.18 1 94.5 112 HIS B C 1
ATOM 4113 O O . HIS B 1 112 ? -23.891 31.984 13.352 1 94.5 112 HIS B O 1
ATOM 4119 N N . LEU B 1 113 ? -21.734 31.469 13.742 1 94.56 113 LEU B N 1
ATOM 4120 C CA . LEU B 1 113 ? -22 30.547 14.844 1 94.56 113 LEU B CA 1
ATOM 4121 C C . LEU B 1 113 ? -21.641 31.188 16.188 1 94.56 113 LEU B C 1
ATOM 4123 O O . LEU B 1 113 ? -20.969 32.219 16.219 1 94.56 113 LEU B O 1
ATOM 4127 N N . PRO B 1 114 ? -22.156 30.594 17.266 1 93.38 114 PRO B N 1
ATOM 4128 C CA . PRO B 1 114 ? -21.688 31.109 18.562 1 93.38 114 PRO B CA 1
ATOM 4129 C C . PRO B 1 114 ? -20.172 31.094 18.688 1 93.38 114 PRO B C 1
ATOM 4131 O O . PRO B 1 114 ? -19.531 30.125 18.297 1 93.38 114 PRO B O 1
ATOM 4134 N N . ILE B 1 115 ? -19.656 32.062 19.188 1 91.88 115 ILE B N 1
ATOM 4135 C CA . ILE B 1 115 ? -18.219 32.344 19.188 1 91.88 115 ILE B CA 1
ATOM 4136 C C . ILE B 1 115 ? -17.453 31.203 19.812 1 91.88 115 ILE B C 1
ATOM 4138 O O . ILE B 1 115 ? -16.328 30.906 19.406 1 91.88 115 ILE B O 1
ATOM 4142 N N . LEU B 1 116 ? -18 30.562 20.75 1 91 116 LEU B N 1
ATOM 4143 C CA . LEU B 1 116 ? -17.281 29.484 21.422 1 91 116 LEU B CA 1
ATOM 4144 C C . LEU B 1 116 ? -17.859 28.125 21.062 1 91 116 LEU B C 1
ATOM 4146 O O . LEU B 1 116 ? -17.719 27.156 21.812 1 91 116 LEU B O 1
ATOM 4150 N N . SER B 1 117 ? -18.484 28.125 19.906 1 92.31 117 SER B N 1
ATOM 4151 C CA . SER B 1 117 ? -19.031 26.859 19.438 1 92.31 117 SER B CA 1
ATOM 4152 C C . SER B 1 117 ? -17.922 25.828 19.234 1 92.31 117 SER B C 1
ATOM 4154 O O . SER B 1 117 ? -16.828 26.156 18.75 1 92.31 117 SER B O 1
ATOM 4156 N N . LEU B 1 118 ? -18.203 24.578 19.562 1 91.75 118 LEU B N 1
ATOM 4157 C CA . LEU B 1 118 ? -17.234 23.5 19.453 1 91.75 118 LEU B CA 1
ATOM 4158 C C . LEU B 1 118 ? -16.922 23.188 17.984 1 91.75 118 LEU B C 1
ATOM 4160 O O . LEU B 1 118 ? -15.859 22.656 17.672 1 91.75 118 LEU B O 1
ATOM 4164 N N . ILE B 1 119 ? -17.812 23.609 17.125 1 92.25 119 ILE B N 1
ATOM 4165 C CA . ILE B 1 119 ? -17.625 23.344 15.711 1 92.25 119 ILE B CA 1
ATOM 4166 C C . ILE B 1 119 ? -16.438 24.141 15.188 1 92.25 119 ILE B C 1
ATOM 4168 O O . ILE B 1 119 ? -15.57 23.594 14.492 1 92.25 119 ILE B O 1
ATOM 4172 N N . GLY B 1 120 ? -16.484 25.391 15.508 1 95.5 120 GLY B N 1
ATOM 4173 C CA . GLY B 1 120 ? -15.344 26.203 15.125 1 95.5 120 GLY B CA 1
ATOM 4174 C C . GLY B 1 120 ? -14.047 25.766 15.773 1 95.5 120 GLY B C 1
ATOM 4175 O O . GLY B 1 120 ? -12.992 25.781 15.141 1 95.5 120 GLY B O 1
ATOM 4176 N N . LEU B 1 121 ? -14.109 25.344 16.984 1 94.94 121 LEU B N 1
ATOM 4177 C CA . LEU B 1 121 ? -12.93 24.844 17.688 1 94.94 121 LEU B CA 1
ATOM 4178 C C . LEU B 1 121 ? -12.406 23.578 17.031 1 94.94 121 LEU B C 1
ATOM 4180 O O . LEU B 1 121 ? -11.195 23.328 17.031 1 94.94 121 LEU B O 1
ATOM 4184 N N . LEU B 1 122 ? -13.336 22.844 16.547 1 94.88 122 LEU B N 1
ATOM 4185 C CA . LEU B 1 122 ? -12.938 21.641 15.805 1 94.88 122 LEU B CA 1
ATOM 4186 C C . LEU B 1 122 ? -12.141 22.016 14.555 1 94.88 122 LEU B C 1
ATOM 4188 O O . LEU B 1 122 ? -11.102 21.422 14.281 1 94.88 122 LEU B O 1
ATOM 4192 N N . PHE B 1 123 ? -12.625 23 13.82 1 97.19 123 PHE B N 1
ATOM 4193 C CA . PHE B 1 123 ? -11.883 23.516 12.672 1 97.19 123 PHE B CA 1
ATOM 4194 C C . PHE B 1 123 ? -10.516 24.031 13.102 1 97.19 123 PHE B C 1
ATOM 4196 O O . PHE B 1 123 ? -9.508 23.734 12.445 1 97.19 123 PHE B O 1
ATOM 4203 N N . GLY B 1 124 ? -10.5 24.781 14.148 1 98.06 124 GLY B N 1
ATOM 4204 C CA . GLY B 1 124 ? -9.242 25.297 14.68 1 98.06 124 GLY B CA 1
ATOM 4205 C C . GLY B 1 124 ? -8.258 24.188 15.023 1 98.06 124 GLY B C 1
ATOM 4206 O O . GLY B 1 124 ? -7.062 24.312 14.758 1 98.06 124 GLY B O 1
ATOM 4207 N N . ALA B 1 125 ? -8.719 23.141 15.648 1 96.5 125 ALA B N 1
ATOM 4208 C CA . ALA B 1 125 ? -7.879 22 15.992 1 96.5 125 ALA B CA 1
ATOM 4209 C C . ALA B 1 125 ? -7.285 21.359 14.734 1 96.5 125 ALA B C 1
ATOM 4211 O O . ALA B 1 125 ? -6.105 21 14.711 1 96.5 125 ALA B O 1
ATOM 4212 N N . ILE B 1 126 ? -8.047 21.266 13.727 1 97.25 126 ILE B N 1
ATOM 4213 C CA . ILE B 1 126 ? -7.652 20.641 12.469 1 97.25 126 ILE B CA 1
ATOM 4214 C C . ILE B 1 126 ? -6.527 21.438 11.82 1 97.25 126 ILE B C 1
ATOM 4216 O O . ILE B 1 126 ? -5.52 20.875 11.391 1 97.25 126 ILE B O 1
ATOM 4220 N N . VAL B 1 127 ? -6.641 22.766 11.844 1 97.94 127 VAL B N 1
ATOM 4221 C CA . VAL B 1 127 ? -5.719 23.578 11.07 1 97.94 127 VAL B CA 1
ATOM 4222 C C . VAL B 1 127 ? -4.539 24 11.953 1 97.94 127 VAL B C 1
ATOM 4224 O O . VAL B 1 127 ? -3.672 24.766 11.516 1 97.94 127 VAL B O 1
ATOM 4227 N N . SER B 1 128 ? -4.527 23.531 13.188 1 96.56 128 SER B N 1
ATOM 4228 C CA . SER B 1 128 ? -3.408 23.859 14.07 1 96.56 128 SER B CA 1
ATOM 4229 C C . SER B 1 128 ? -2.164 23.062 13.703 1 96.56 128 SER B C 1
ATOM 4231 O O . SER B 1 128 ? -1.051 23.422 14.094 1 96.56 128 SER B O 1
ATOM 4233 N N . ALA B 1 129 ? -2.426 21.984 12.945 1 94.88 129 ALA B N 1
ATOM 4234 C CA . ALA B 1 129 ? -1.312 21.156 12.484 1 94.88 129 ALA B CA 1
ATOM 4235 C C . ALA B 1 129 ? -0.731 21.703 11.18 1 94.88 129 ALA B C 1
ATOM 4237 O O . ALA B 1 129 ? -1.475 22.094 10.273 1 94.88 129 ALA B O 1
ATOM 4238 N N . THR B 1 130 ? 0.59 21.781 11.18 1 94.31 130 THR B N 1
ATOM 4239 C CA . THR B 1 130 ? 1.278 22.25 9.984 1 94.31 130 THR B CA 1
ATOM 4240 C C . THR B 1 130 ? 1.843 21.078 9.195 1 94.31 130 THR B C 1
ATOM 4242 O O . THR B 1 130 ? 1.401 19.938 9.359 1 94.31 130 THR B O 1
ATOM 4245 N N . ASP B 1 131 ? 2.764 21.391 8.133 1 90.44 131 ASP B N 1
ATOM 4246 C CA . ASP B 1 131 ? 3.186 20.328 7.223 1 90.44 131 ASP B CA 1
ATOM 4247 C C . ASP B 1 131 ? 4.691 20.375 6.98 1 90.44 131 ASP B C 1
ATOM 4249 O O . ASP B 1 131 ? 5.172 21.188 6.184 1 90.44 131 ASP B O 1
ATOM 4253 N N . PRO B 1 132 ? 5.363 19.406 7.496 1 84.12 132 PRO B N 1
ATOM 4254 C CA . PRO B 1 132 ? 6.809 19.391 7.25 1 84.12 132 PRO B CA 1
ATOM 4255 C C . PRO B 1 132 ? 7.156 19.062 5.805 1 84.12 132 PRO B C 1
ATOM 4257 O O . PRO B 1 132 ? 8.195 19.484 5.297 1 84.12 132 PRO B O 1
ATOM 4260 N N . ALA B 1 133 ? 6.332 18.359 5.199 1 77.88 133 ALA B N 1
ATOM 4261 C CA . ALA B 1 133 ? 6.598 17.891 3.84 1 77.88 133 ALA B CA 1
ATOM 4262 C C . ALA B 1 133 ? 6.676 19.062 2.869 1 77.88 133 ALA B C 1
ATOM 4264 O O . ALA B 1 133 ? 7.348 18.984 1.838 1 77.88 133 ALA B O 1
ATOM 4265 N N . THR B 1 134 ? 6.047 20.062 3.174 1 83 134 THR B N 1
ATOM 4266 C CA . THR B 1 134 ? 6.105 21.266 2.361 1 83 134 THR B CA 1
ATOM 4267 C C . THR B 1 134 ? 7.312 22.109 2.744 1 83 134 THR B C 1
ATOM 4269 O O . THR B 1 134 ? 7.941 22.734 1.884 1 83 134 THR B O 1
ATOM 4272 N N . LEU B 1 135 ? 7.656 22.062 3.945 1 86.5 135 LEU B N 1
ATOM 4273 C CA . LEU B 1 135 ? 8.703 22.938 4.469 1 86.5 135 LEU B CA 1
ATOM 4274 C C . LEU B 1 135 ? 10.086 22.438 4.078 1 86.5 135 LEU B C 1
ATOM 4276 O O . LEU B 1 135 ? 10.961 23.219 3.715 1 86.5 135 LEU B O 1
ATOM 4280 N N . ILE B 1 136 ? 10.234 21.219 4.117 1 80.81 136 ILE B N 1
ATOM 4281 C CA . ILE B 1 136 ? 11.562 20.625 3.957 1 80.81 136 ILE B CA 1
ATOM 4282 C C . ILE B 1 136 ? 12.102 20.938 2.562 1 80.81 136 ILE B C 1
ATOM 4284 O O . ILE B 1 136 ? 13.203 21.469 2.424 1 80.81 136 ILE B O 1
ATOM 4288 N N . PRO B 1 137 ? 11.312 20.672 1.569 1 77.38 137 PRO B N 1
ATOM 4289 C CA . PRO B 1 137 ? 11.82 21 0.237 1 77.38 137 PRO B CA 1
ATOM 4290 C C . PRO B 1 137 ? 12.055 22.5 0.047 1 77.38 137 PRO B C 1
ATOM 4292 O O . PRO B 1 137 ? 12.977 22.906 -0.66 1 77.38 137 PRO B O 1
ATOM 4295 N N . ILE B 1 138 ? 11.289 23.281 0.614 1 84.75 138 ILE B N 1
ATOM 4296 C CA . ILE B 1 138 ? 11.414 24.734 0.495 1 84.75 138 ILE B CA 1
ATOM 4297 C C . ILE B 1 138 ? 12.727 25.203 1.13 1 84.75 138 ILE B C 1
ATOM 4299 O O . ILE B 1 138 ? 13.484 25.953 0.522 1 84.75 138 ILE B O 1
ATOM 4303 N N . PHE B 1 139 ? 13.094 24.688 2.219 1 88.31 139 PHE B N 1
ATOM 4304 C CA . PHE B 1 139 ? 14.25 25.156 2.969 1 88.31 139 PHE B CA 1
ATOM 4305 C C . PHE B 1 139 ? 15.531 24.5 2.445 1 88.31 139 PHE B C 1
ATOM 4307 O O . PHE B 1 139 ? 16.625 25.062 2.607 1 88.31 139 PHE B O 1
ATOM 4314 N N . SER B 1 140 ? 15.344 23.375 1.875 1 81.88 140 SER B N 1
ATOM 4315 C CA . SER B 1 140 ? 16.516 22.719 1.301 1 81.88 140 SER B CA 1
ATOM 4316 C C . SER B 1 140 ? 17.062 23.5 0.114 1 81.88 140 SER B C 1
ATOM 4318 O O . SER B 1 140 ? 18.234 23.375 -0.231 1 81.88 140 SER B O 1
ATOM 4320 N N . SER B 1 141 ? 16.25 24.297 -0.455 1 83.19 141 SER B N 1
ATOM 4321 C CA . SER B 1 141 ? 16.656 25.062 -1.625 1 83.19 141 SER B CA 1
ATOM 4322 C C . SER B 1 141 ? 17.047 26.484 -1.241 1 83.19 141 SER B C 1
ATOM 4324 O O . SER B 1 141 ? 17.344 27.312 -2.109 1 83.19 141 SER B O 1
ATOM 4326 N N . MET B 1 142 ? 17.047 26.688 0.041 1 88.94 142 MET B N 1
ATOM 4327 C CA . MET B 1 142 ? 17.312 28.047 0.522 1 88.94 142 MET B CA 1
ATOM 4328 C C . MET B 1 142 ? 18.578 28.078 1.376 1 88.94 142 MET B C 1
ATOM 4330 O O . MET B 1 142 ? 18.906 27.094 2.039 1 88.94 142 MET B O 1
ATOM 4334 N N . ASP B 1 143 ? 19.25 29.141 1.219 1 88.69 143 ASP B N 1
ATOM 4335 C CA . ASP B 1 143 ? 20.359 29.422 2.141 1 88.69 143 ASP B CA 1
ATOM 4336 C C . ASP B 1 143 ? 19.859 30.188 3.367 1 88.69 143 ASP B C 1
ATOM 4338 O O . ASP B 1 143 ? 19.891 31.422 3.385 1 88.69 143 ASP B O 1
ATOM 4342 N N . ILE B 1 144 ? 19.375 29.516 4.367 1 89.94 144 ILE B N 1
ATOM 4343 C CA . ILE B 1 144 ? 18.797 30.109 5.574 1 89.94 144 ILE B CA 1
ATOM 4344 C C . ILE B 1 144 ? 19.484 29.516 6.805 1 89.94 144 ILE B C 1
ATOM 4346 O O . ILE B 1 144 ? 20.172 28.5 6.715 1 89.94 144 ILE B O 1
ATOM 4350 N N . ASP B 1 145 ? 19.453 30.266 7.844 1 88.81 145 ASP B N 1
ATOM 4351 C CA . ASP B 1 145 ? 20 29.75 9.109 1 88.81 145 ASP B CA 1
ATOM 4352 C C . ASP B 1 145 ? 19.406 28.375 9.438 1 88.81 145 ASP B C 1
ATOM 4354 O O . ASP B 1 145 ? 18.188 28.219 9.531 1 88.81 145 ASP B O 1
ATOM 4358 N N . PRO B 1 146 ? 20.25 27.406 9.57 1 87.06 146 PRO B N 1
ATOM 4359 C CA . PRO B 1 146 ? 19.812 26.047 9.836 1 87.06 146 PRO B CA 1
ATOM 4360 C C . PRO B 1 146 ? 18.922 25.938 11.078 1 87.06 146 PRO B C 1
ATOM 4362 O O . PRO B 1 146 ? 18.031 25.094 11.141 1 87.06 146 PRO B O 1
ATOM 4365 N N . GLU B 1 147 ? 19.125 26.781 12 1 88.12 147 GLU B N 1
ATOM 4366 C CA . GLU B 1 147 ? 18.344 26.719 13.227 1 88.12 147 GLU B CA 1
ATOM 4367 C C . GLU B 1 147 ? 16.891 27.125 12.969 1 88.12 147 GLU B C 1
ATOM 4369 O O . GLU B 1 147 ? 15.969 26.562 13.57 1 88.12 147 GLU B O 1
ATOM 4374 N N . VAL B 1 148 ? 16.734 28.094 12.117 1 91.62 148 VAL B N 1
ATOM 4375 C CA . VAL B 1 148 ? 15.391 28.547 11.773 1 91.62 148 VAL B CA 1
ATOM 4376 C C . VAL B 1 148 ? 14.672 27.453 10.992 1 91.62 148 VAL B C 1
ATOM 4378 O O . VAL B 1 148 ? 13.516 27.141 11.273 1 91.62 148 VAL B O 1
ATOM 4381 N N . ALA B 1 149 ? 15.375 26.875 10.062 1 90.94 149 ALA B N 1
ATOM 4382 C CA . ALA B 1 149 ? 14.805 25.828 9.234 1 90.94 149 ALA B CA 1
ATOM 4383 C C . ALA B 1 149 ? 14.414 24.609 10.078 1 90.94 149 ALA B C 1
ATOM 4385 O O . ALA B 1 149 ? 13.297 24.109 9.969 1 90.94 149 ALA B O 1
ATOM 4386 N N . ILE B 1 150 ? 15.234 24.234 10.969 1 88.5 150 ILE B N 1
ATOM 4387 C CA . ILE B 1 150 ? 15.016 23.047 11.789 1 88.5 150 ILE B CA 1
ATOM 4388 C C . ILE B 1 150 ? 13.898 23.297 12.797 1 88.5 150 ILE B C 1
ATOM 4390 O O . ILE B 1 150 ? 13.109 22.406 13.102 1 88.5 150 ILE B O 1
ATOM 4394 N N . THR B 1 151 ? 13.844 24.516 13.281 1 92.31 151 THR B N 1
ATOM 4395 C CA . THR B 1 151 ? 12.789 24.875 14.219 1 92.31 151 THR B CA 1
ATOM 4396 C C . THR B 1 151 ? 11.414 24.688 13.578 1 92.31 151 THR B C 1
ATOM 4398 O O . THR B 1 151 ? 10.531 24.047 14.172 1 92.31 151 THR B O 1
ATOM 4401 N N . LEU B 1 152 ? 11.305 25.141 12.383 1 93.69 152 LEU B N 1
ATOM 4402 C CA . LEU B 1 152 ? 10.023 25.047 11.688 1 93.69 152 LEU B CA 1
ATOM 4403 C C . LEU B 1 152 ? 9.727 23.609 11.289 1 93.69 152 LEU B C 1
ATOM 4405 O O . LEU B 1 152 ? 8.586 23.156 11.391 1 93.69 152 LEU B O 1
ATOM 4409 N N . GLU B 1 153 ? 10.711 22.938 10.891 1 89.31 153 GLU B N 1
ATOM 4410 C CA . GLU B 1 153 ? 10.547 21.547 10.484 1 89.31 153 GLU B CA 1
ATOM 4411 C C . GLU B 1 153 ? 10.172 20.672 11.672 1 89.31 153 GLU B C 1
ATOM 4413 O O . GLU B 1 153 ? 9.25 19.859 11.594 1 89.31 153 GLU B O 1
ATOM 4418 N N . ALA B 1 154 ? 10.891 20.859 12.727 1 88.94 154 ALA B N 1
ATOM 4419 C CA . ALA B 1 154 ? 10.656 20.062 13.93 1 88.94 154 ALA B CA 1
ATOM 4420 C C . ALA B 1 154 ? 9.297 20.391 14.547 1 88.94 154 ALA B C 1
ATOM 4422 O O . ALA B 1 154 ? 8.586 19.484 15.008 1 88.94 154 ALA B O 1
ATOM 4423 N N . GLU B 1 155 ? 9.008 21.656 14.625 1 92.81 155 GLU B N 1
ATOM 4424 C CA . GLU B 1 155 ? 7.676 22.047 15.094 1 92.81 155 GLU B CA 1
ATOM 4425 C C . GLU B 1 155 ? 6.586 21.328 14.312 1 92.81 155 GLU B C 1
ATOM 4427 O O . GLU B 1 155 ? 5.629 20.812 14.891 1 92.81 155 GLU B O 1
ATOM 4432 N N . SER B 1 156 ? 6.766 21.297 13.039 1 91.44 156 SER B N 1
ATOM 4433 C CA . SER B 1 156 ? 5.754 20.719 12.156 1 91.44 156 SER B CA 1
ATOM 4434 C C . SER B 1 156 ? 5.625 19.219 12.375 1 91.44 156 SER B C 1
ATOM 4436 O O . SER B 1 156 ? 4.531 18.656 12.258 1 91.44 156 SER B O 1
ATOM 4438 N N . VAL B 1 157 ? 6.629 18.562 12.656 1 86.06 157 VAL B N 1
ATOM 4439 C CA . VAL B 1 157 ? 6.617 17.125 12.859 1 86.06 157 VAL B CA 1
ATOM 4440 C C . VAL B 1 157 ? 5.855 16.781 14.141 1 86.06 157 VAL B C 1
ATOM 4442 O O . VAL B 1 157 ? 5.07 15.836 14.172 1 86.06 157 VAL B O 1
ATOM 4445 N N . PHE B 1 158 ? 6.02 17.594 15.133 1 87.94 158 PHE B N 1
ATOM 4446 C CA . PHE B 1 158 ? 5.449 17.266 16.438 1 87.94 158 PHE B CA 1
ATOM 4447 C C . PHE B 1 158 ? 4.043 17.828 16.578 1 87.94 158 PHE B C 1
ATOM 4449 O O . PHE B 1 158 ? 3.221 17.297 17.312 1 87.94 158 PHE B O 1
ATOM 4456 N N . ASN B 1 159 ? 3.814 18.875 15.898 1 93.94 159 ASN B N 1
ATOM 4457 C CA . ASN B 1 159 ? 2.482 19.453 16.047 1 93.94 159 ASN B CA 1
ATOM 4458 C C . ASN B 1 159 ? 1.427 18.609 15.336 1 93.94 159 ASN B C 1
ATOM 4460 O O . ASN B 1 159 ? 0.234 18.734 15.625 1 93.94 159 ASN B O 1
ATOM 4464 N N . ASP B 1 160 ? 1.881 17.688 14.469 1 93.31 160 ASP B N 1
ATOM 4465 C CA . ASP B 1 160 ? 0.959 16.797 13.758 1 93.31 160 ASP B CA 1
ATOM 4466 C C . ASP B 1 160 ? 0.213 15.891 14.734 1 93.31 160 ASP B C 1
ATOM 4468 O O . ASP B 1 160 ? -1.014 15.961 14.836 1 93.31 160 ASP B O 1
ATOM 4472 N N . PRO B 1 161 ? 0.951 15.125 15.461 1 93.19 161 PRO B N 1
ATOM 4473 C CA . PRO B 1 161 ? 0.231 14.273 16.422 1 93.19 161 PRO B CA 1
ATOM 4474 C C . PRO B 1 161 ? -0.512 15.078 17.484 1 93.19 161 PRO B C 1
ATOM 4476 O O . PRO B 1 161 ? -1.571 14.656 17.953 1 93.19 161 PRO B O 1
ATOM 4479 N N . LEU B 1 162 ? -0.042 16.203 17.844 1 93.94 162 LEU B N 1
ATOM 4480 C CA . LEU B 1 162 ? -0.711 17.047 18.844 1 93.94 162 LEU B CA 1
ATOM 4481 C C . LEU B 1 162 ? -2.002 17.625 18.281 1 93.94 162 LEU B C 1
ATOM 4483 O O . LEU B 1 162 ? -2.994 17.766 19 1 93.94 162 LEU B O 1
ATOM 4487 N N . GLY B 1 163 ? -1.909 18.031 17.031 1 94.88 163 GLY B N 1
ATOM 4488 C CA . GLY B 1 163 ? -3.129 18.469 16.359 1 94.88 163 GLY B CA 1
ATOM 4489 C C . GLY B 1 163 ? -4.211 17.391 16.344 1 94.88 163 GLY B C 1
ATOM 4490 O O . GLY B 1 163 ? -5.391 17.703 16.516 1 94.88 163 GLY B O 1
ATOM 4491 N N . ILE B 1 164 ? -3.803 16.234 16.156 1 94.31 164 ILE B N 1
ATOM 4492 C CA . ILE B 1 164 ? -4.727 15.102 16.172 1 94.31 164 ILE B CA 1
ATOM 4493 C C . ILE B 1 164 ? -5.332 14.961 17.578 1 94.31 164 ILE B C 1
ATOM 4495 O O . ILE B 1 164 ? -6.543 14.773 17.719 1 94.31 164 ILE B O 1
ATOM 4499 N N . VAL B 1 165 ? -4.516 15.094 18.562 1 92.94 165 VAL B N 1
ATOM 4500 C CA . VAL B 1 165 ? -4.953 14.984 19.953 1 92.94 165 VAL B CA 1
ATOM 4501 C C . VAL B 1 165 ? -6 16.047 20.25 1 92.94 165 VAL B C 1
ATOM 4503 O O . VAL B 1 165 ? -7.051 15.758 20.828 1 92.94 165 VAL B O 1
ATOM 4506 N N . VAL B 1 166 ? -5.734 17.25 19.844 1 93.94 166 VAL B N 1
ATOM 4507 C CA . VAL B 1 166 ? -6.656 18.344 20.109 1 93.94 166 VAL B CA 1
ATOM 4508 C C . VAL B 1 166 ? -7.965 18.109 19.344 1 93.94 166 VAL B C 1
ATOM 4510 O O . VAL B 1 166 ? -9.047 18.406 19.859 1 93.94 166 VAL B O 1
ATOM 4513 N N . THR B 1 167 ? -7.848 17.609 18.188 1 93.44 167 THR B N 1
ATOM 4514 C CA . THR B 1 167 ? -9.039 17.312 17.406 1 93.44 167 THR B CA 1
ATOM 4515 C C . THR B 1 167 ? -9.883 16.25 18.078 1 93.44 167 THR B C 1
ATOM 4517 O O . THR B 1 167 ? -11.109 16.344 18.141 1 93.44 167 THR B O 1
ATOM 4520 N N . LEU B 1 168 ? -9.219 15.266 18.578 1 89.06 168 LEU B N 1
ATOM 4521 C CA . LEU B 1 168 ? -9.914 14.18 19.266 1 89.06 168 LEU B CA 1
ATOM 4522 C C . LEU B 1 168 ? -10.609 14.695 20.531 1 89.06 168 LEU B C 1
ATOM 4524 O O . LEU B 1 168 ? -11.703 14.242 20.875 1 89.06 168 LEU B O 1
ATOM 4528 N N . ILE B 1 169 ? -10 15.57 21.172 1 89.25 169 ILE B N 1
ATOM 4529 C CA . ILE B 1 169 ? -10.586 16.172 22.375 1 89.25 169 ILE B CA 1
ATOM 4530 C C . ILE B 1 169 ? -11.852 16.938 22 1 89.25 169 ILE B C 1
ATOM 4532 O O . ILE B 1 169 ? -12.867 16.859 22.688 1 89.25 169 ILE B O 1
ATOM 4536 N N . CYS B 1 170 ? -11.781 17.688 20.906 1 91.06 170 CYS B N 1
ATOM 4537 C CA . CYS B 1 170 ? -12.945 18.438 20.453 1 91.06 170 CYS B CA 1
ATOM 4538 C C . CYS B 1 170 ? -14.078 17.5 20.062 1 91.06 170 CYS B C 1
ATOM 4540 O O . CYS B 1 170 ? -15.242 17.766 20.375 1 91.06 170 CYS B O 1
ATOM 4542 N N . LEU B 1 171 ? -13.719 16.453 19.453 1 87.38 171 LEU B N 1
ATOM 4543 C CA . LEU B 1 171 ? -14.727 15.469 19.047 1 87.38 171 LEU B CA 1
ATOM 4544 C C . LEU B 1 171 ? -15.359 14.805 20.266 1 87.38 171 LEU B C 1
ATOM 4546 O O . LEU B 1 171 ? -16.562 14.547 20.281 1 87.38 171 LEU B O 1
ATOM 4550 N N . SER B 1 172 ? -14.523 14.531 21.203 1 84.06 172 SER B N 1
ATOM 4551 C CA . SER B 1 172 ? -15.023 13.938 22.453 1 84.06 172 SER B CA 1
ATOM 4552 C C . SER B 1 172 ? -15.984 14.875 23.156 1 84.06 172 SER B C 1
ATOM 4554 O O . SER B 1 172 ? -16.984 14.43 23.734 1 84.06 172 SER B O 1
ATOM 4556 N N . ALA B 1 173 ? -15.727 16.078 23.141 1 84.12 173 ALA B N 1
ATOM 4557 C CA . ALA B 1 173 ? -16.562 17.078 23.781 1 84.12 173 ALA B CA 1
ATOM 4558 C C . ALA B 1 173 ? -17.906 17.203 23.062 1 84.12 173 ALA B C 1
ATOM 4560 O O . ALA B 1 173 ? -18.906 17.625 23.672 1 84.12 173 ALA B O 1
ATOM 4561 N N . LEU B 1 174 ? -17.906 16.812 21.828 1 83.19 174 LEU B N 1
ATOM 4562 C CA . LEU B 1 174 ? -19.156 16.828 21.062 1 83.19 174 LEU B CA 1
ATOM 4563 C C . LEU B 1 174 ? -19.984 15.578 21.344 1 83.19 174 LEU B C 1
ATOM 4565 O O . LEU B 1 174 ? -21.094 15.445 20.844 1 83.19 174 LEU B O 1
ATOM 4569 N N . GLY B 1 175 ? -19.562 14.703 22.172 1 73.19 175 GLY B N 1
ATOM 4570 C CA . GLY B 1 175 ? -20.344 13.562 22.609 1 73.19 175 GLY B CA 1
ATOM 4571 C C . GLY B 1 175 ? -19.75 12.227 22.203 1 73.19 175 GLY B C 1
ATOM 4572 O O . GLY B 1 175 ? -20.375 11.18 22.344 1 73.19 175 GLY B O 1
ATOM 4573 N N . LEU B 1 176 ? -18.703 12.289 21.578 1 59.59 176 LEU B N 1
ATOM 4574 C CA . LEU B 1 176 ? -18.188 11.016 21.094 1 59.59 176 LEU B CA 1
ATOM 4575 C C . LEU B 1 176 ? -17.219 10.414 22.109 1 59.59 176 LEU B C 1
ATOM 4577 O O . LEU B 1 176 ? -16.797 9.258 21.969 1 59.59 176 LEU B O 1
ATOM 4581 N N . ALA B 1 177 ? -16.734 11.156 22.969 1 57.88 177 ALA B N 1
ATOM 4582 C CA . ALA B 1 177 ? -15.867 10.523 23.953 1 57.88 177 ALA B CA 1
ATOM 4583 C C . ALA B 1 177 ? -16.375 10.789 25.375 1 57.88 177 ALA B C 1
ATOM 4585 O O . ALA B 1 177 ? -17.031 11.797 25.625 1 57.88 177 ALA B O 1
ATOM 4586 N N . LYS B 1 178 ? -16.25 9.844 26.156 1 52.09 178 LYS B N 1
ATOM 4587 C CA . LYS B 1 178 ? -16.719 9.766 27.547 1 52.09 178 LYS B CA 1
ATOM 4588 C C . LYS B 1 178 ? -15.945 10.734 28.438 1 52.09 178 LYS B C 1
ATOM 4590 O O . LYS B 1 178 ? -16.328 10.953 29.594 1 52.09 178 LYS B O 1
ATOM 4595 N N . ALA B 1 179 ? -14.906 11.172 27.969 1 58.56 179 ALA B N 1
ATOM 4596 C CA . ALA B 1 179 ? -14.07 11.727 29.031 1 58.56 179 ALA B CA 1
ATOM 4597 C C . ALA B 1 179 ? -14.633 13.047 29.531 1 58.56 179 ALA B C 1
ATOM 4599 O O . ALA B 1 179 ? -15.008 13.914 28.75 1 58.56 179 ALA B O 1
ATOM 4600 N N . GLU B 1 180 ? -14.867 13.078 30.844 1 64.19 180 GLU B N 1
ATOM 4601 C CA . GLU B 1 180 ? -15.477 14.18 31.578 1 64.19 180 GLU B CA 1
ATOM 4602 C C . GLU B 1 180 ? -14.562 15.398 31.609 1 64.19 180 GLU B C 1
ATOM 4604 O O . GLU B 1 180 ? -15.031 16.531 31.641 1 64.19 180 GLU B O 1
ATOM 4609 N N . ASN B 1 181 ? -13.141 15.258 31.547 1 78.31 181 ASN B N 1
ATOM 4610 C CA . ASN B 1 181 ? -12.242 16.391 31.672 1 78.31 181 ASN B CA 1
ATOM 4611 C C . ASN B 1 181 ? -11.305 16.516 30.469 1 78.31 181 ASN B C 1
ATOM 4613 O O . ASN B 1 181 ? -10.469 15.641 30.25 1 78.31 181 ASN B O 1
ATOM 4617 N N . PRO B 1 182 ? -11.422 17.562 29.688 1 77.88 182 PRO B N 1
ATOM 4618 C CA . PRO B 1 182 ? -10.625 17.75 28.469 1 77.88 182 PRO B CA 1
ATOM 4619 C C . PRO B 1 182 ? -9.125 17.844 28.766 1 77.88 182 PRO B C 1
ATOM 4621 O O . PRO B 1 182 ? -8.305 17.391 27.969 1 77.88 182 PRO B O 1
ATOM 4624 N N . ILE B 1 183 ? -8.789 18.406 29.828 1 80.12 183 ILE B N 1
ATOM 4625 C CA . ILE B 1 183 ? -7.387 18.578 30.172 1 80.12 183 ILE B CA 1
ATOM 4626 C C . ILE B 1 183 ? -6.762 17.203 30.453 1 80.12 183 ILE B C 1
ATOM 4628 O O . ILE B 1 183 ? -5.66 16.922 29.969 1 80.12 183 ILE B O 1
ATOM 4632 N N . LEU B 1 184 ? -7.371 16.453 31.188 1 81.75 184 LEU B N 1
ATOM 4633 C CA . LEU B 1 184 ? -6.879 15.117 31.469 1 81.75 184 LEU B CA 1
ATOM 4634 C C . LEU B 1 184 ? -6.816 14.273 30.203 1 81.75 184 LEU B C 1
ATOM 4636 O O . LEU B 1 184 ? -5.906 13.453 30.047 1 81.75 184 LEU B O 1
ATOM 4640 N N . GLU B 1 185 ? -7.797 14.523 29.453 1 83.25 185 GLU B N 1
ATOM 4641 C CA . GLU B 1 185 ? -7.84 13.789 28.188 1 83.25 185 GLU B CA 1
ATOM 4642 C C . GLU B 1 185 ? -6.664 14.164 27.297 1 83.25 185 GLU B C 1
ATOM 4644 O O . GLU B 1 185 ? -6.082 13.305 26.625 1 83.25 185 GLU B O 1
ATOM 4649 N N . PHE B 1 186 ? -6.344 15.445 27.328 1 84.5 186 PHE B N 1
ATOM 4650 C CA . PHE B 1 186 ? -5.219 15.914 26.531 1 84.5 186 PHE B CA 1
ATOM 4651 C C . PHE B 1 186 ? -3.924 15.242 26.969 1 84.5 186 PHE B C 1
ATOM 4653 O O . PHE B 1 186 ? -3.166 14.742 26.141 1 84.5 186 PHE B O 1
ATOM 4660 N N . PHE B 1 187 ? -3.729 15.195 28.219 1 87.25 187 PHE B N 1
ATOM 4661 C CA . PHE B 1 187 ? -2.498 14.617 28.75 1 87.25 187 PHE B CA 1
ATOM 4662 C C . PHE B 1 187 ? -2.479 13.109 28.547 1 87.25 187 PHE B C 1
ATOM 4664 O O . PHE B 1 187 ? -1.429 12.531 28.266 1 87.25 187 PHE B O 1
ATOM 4671 N N . SER B 1 188 ? -3.555 12.531 28.781 1 88.38 188 SER B N 1
ATOM 4672 C CA . SER B 1 188 ? -3.627 11.094 28.547 1 88.38 188 SER B CA 1
ATOM 4673 C C . SER B 1 188 ? -3.279 10.75 27.109 1 88.38 188 SER B C 1
ATOM 4675 O O . SER B 1 188 ? -2.477 9.844 26.859 1 88.38 188 SER B O 1
ATOM 4677 N N . LEU B 1 189 ? -3.844 11.523 26.219 1 90.19 189 LEU B N 1
ATOM 4678 C CA . LEU B 1 189 ? -3.625 11.281 24.797 1 90.19 189 LEU B CA 1
ATOM 4679 C C . LEU B 1 189 ? -2.174 11.555 24.422 1 90.19 189 LEU B C 1
ATOM 4681 O O . LEU B 1 189 ? -1.523 10.711 23.781 1 90.19 189 LEU B O 1
ATOM 4685 N N . ALA B 1 190 ? -1.666 12.672 24.828 1 91.06 190 ALA B N 1
ATOM 4686 C CA . ALA B 1 190 ? -0.329 13.094 24.422 1 91.06 190 ALA B CA 1
ATOM 4687 C C . ALA B 1 190 ? 0.746 12.312 25.172 1 91.06 190 ALA B C 1
ATOM 4689 O O . ALA B 1 190 ? 1.588 11.656 24.562 1 91.06 190 ALA B O 1
ATOM 4690 N N . VAL B 1 191 ? 0.662 12.312 26.484 1 93.88 191 VAL B N 1
ATOM 4691 C CA . VAL B 1 191 ? 1.684 11.68 27.312 1 93.88 191 VAL B CA 1
ATOM 4692 C C . VAL B 1 191 ? 1.587 10.164 27.188 1 93.88 191 VAL B C 1
ATOM 4694 O O . VAL B 1 191 ? 2.607 9.469 27.125 1 93.88 191 VAL B O 1
ATOM 4697 N N . GLY B 1 192 ? 0.384 9.688 27.219 1 94.81 192 GLY B N 1
ATOM 4698 C CA . GLY B 1 192 ? 0.208 8.266 27 1 94.81 192 GLY B CA 1
ATOM 4699 C C . GLY B 1 192 ? 0.779 7.801 25.672 1 94.81 192 GLY B C 1
ATOM 4700 O O . GLY B 1 192 ? 1.396 6.738 25.594 1 94.81 192 GLY B O 1
ATOM 4701 N N . GLY B 1 193 ? 0.541 8.594 24.625 1 95.88 193 GLY B N 1
ATOM 4702 C CA . GLY B 1 193 ? 1.111 8.289 23.312 1 95.88 193 GLY B CA 1
ATOM 4703 C C . GLY B 1 193 ? 2.629 8.305 23.312 1 95.88 193 GLY B C 1
ATOM 4704 O O . GLY B 1 193 ? 3.26 7.453 22.688 1 95.88 193 GLY B O 1
ATOM 4705 N N . ILE B 1 194 ? 3.16 9.25 24.016 1 95.69 194 ILE B N 1
ATOM 4706 C CA . ILE B 1 194 ? 4.613 9.367 24.094 1 95.69 194 ILE B CA 1
ATOM 4707 C C . ILE B 1 194 ? 5.188 8.133 24.797 1 95.69 194 ILE B C 1
ATOM 4709 O O . ILE B 1 194 ? 6.145 7.523 24.312 1 95.69 194 ILE B O 1
ATOM 4713 N N . ILE B 1 195 ? 4.621 7.758 25.891 1 97.5 195 ILE B N 1
ATOM 4714 C CA . ILE B 1 195 ? 5.094 6.617 26.656 1 97.5 195 ILE B CA 1
ATOM 4715 C C . ILE B 1 195 ? 5 5.348 25.828 1 97.5 195 ILE B C 1
ATOM 4717 O O . ILE B 1 195 ? 5.953 4.566 25.75 1 97.5 195 ILE B O 1
ATOM 4721 N N . LEU B 1 196 ? 3.887 5.207 25.188 1 97.62 196 LEU B N 1
ATOM 4722 C CA . LEU B 1 196 ? 3.688 4.027 24.359 1 97.62 196 LEU B CA 1
ATOM 4723 C C . LEU B 1 196 ? 4.676 4.008 23.203 1 97.62 196 LEU B C 1
ATOM 4725 O O . LEU B 1 196 ? 5.148 2.943 22.797 1 97.62 196 LEU B O 1
ATOM 4729 N N . GLY B 1 197 ? 4.918 5.172 22.641 1 98.12 197 GLY B N 1
ATOM 4730 C CA . GLY B 1 197 ? 5.883 5.27 21.547 1 98.12 197 GLY B CA 1
ATOM 4731 C C . GLY B 1 197 ? 7.285 4.871 21.969 1 98.12 197 GLY B C 1
ATOM 4732 O O . GLY B 1 197 ? 7.992 4.203 21.203 1 98.12 197 GLY B O 1
ATOM 4733 N N . VAL B 1 198 ? 7.656 5.285 23.125 1 97.69 198 VAL B N 1
ATOM 4734 C CA . VAL B 1 198 ? 8.969 4.914 23.641 1 97.69 198 VAL B CA 1
ATOM 4735 C C . VAL B 1 198 ? 9.023 3.406 23.875 1 97.69 198 VAL B C 1
ATOM 4737 O O . VAL B 1 198 ? 10.016 2.756 23.547 1 97.69 198 VAL B O 1
ATOM 4740 N N . ILE B 1 199 ? 7.984 2.906 24.438 1 98.25 199 ILE B N 1
ATOM 4741 C CA . ILE B 1 199 ? 7.898 1.467 24.656 1 98.25 199 ILE B CA 1
ATOM 4742 C C . ILE B 1 199 ? 7.992 0.73 23.328 1 98.25 199 ILE B C 1
ATOM 4744 O O . ILE B 1 199 ? 8.688 -0.281 23.219 1 98.25 199 ILE B O 1
ATOM 4748 N N . ALA B 1 200 ? 7.297 1.231 22.359 1 98.12 200 ALA B N 1
ATOM 4749 C CA . ALA B 1 200 ? 7.316 0.627 21.031 1 98.12 200 ALA B CA 1
ATOM 4750 C C . ALA B 1 200 ? 8.727 0.645 20.438 1 98.12 200 ALA B C 1
ATOM 4752 O O . ALA B 1 200 ? 9.164 -0.337 19.844 1 98.12 200 ALA B O 1
ATOM 4753 N N . GLY B 1 201 ? 9.383 1.812 20.547 1 97.88 201 GLY B N 1
ATOM 4754 C CA . GLY B 1 201 ? 10.75 1.92 20.062 1 97.88 201 GLY B CA 1
ATOM 4755 C C . GLY B 1 201 ? 11.703 0.955 20.75 1 97.88 201 GLY B C 1
ATOM 4756 O O . GLY B 1 201 ? 12.523 0.309 20.094 1 97.88 201 GLY B O 1
ATOM 4757 N N . LYS B 1 202 ? 11.578 0.863 22.062 1 97.5 202 LYS B N 1
ATOM 4758 C CA . LYS B 1 202 ? 12.422 -0.051 22.828 1 97.5 202 LYS B CA 1
ATOM 4759 C C . LYS B 1 202 ? 12.117 -1.505 22.469 1 97.5 202 LYS B C 1
ATOM 4761 O O . LYS B 1 202 ? 13.031 -2.328 22.375 1 97.5 202 LYS B O 1
ATOM 4766 N N . PHE B 1 203 ? 10.867 -1.782 22.391 1 97.81 203 PHE B N 1
ATOM 4767 C CA . PHE B 1 203 ? 10.445 -3.125 22 1 97.81 203 PHE B CA 1
ATOM 4768 C C . PHE B 1 203 ? 11 -3.504 20.641 1 97.81 203 PHE B C 1
ATOM 4770 O O . PHE B 1 203 ? 11.484 -4.621 20.453 1 97.81 203 PHE B O 1
ATOM 4777 N N . TYR B 1 204 ? 10.891 -2.631 19.734 1 97.44 204 TYR B N 1
ATOM 4778 C CA . TYR B 1 204 ? 11.453 -2.809 18.391 1 97.44 204 TYR B CA 1
ATOM 4779 C C . TYR B 1 204 ? 12.953 -3.1 18.469 1 97.44 204 TYR B C 1
ATOM 4781 O O . TYR B 1 204 ? 13.438 -4.023 17.812 1 97.44 204 TYR B O 1
ATOM 4789 N N . GLU B 1 205 ? 13.625 -2.285 19.25 1 96.5 205 GLU B N 1
ATOM 4790 C CA . GLU B 1 205 ? 15.062 -2.432 19.422 1 96.5 205 GLU B CA 1
ATOM 4791 C C . GLU B 1 205 ? 15.414 -3.818 19.953 1 96.5 205 GLU B C 1
ATOM 4793 O O . GLU B 1 205 ? 16.359 -4.453 19.469 1 96.5 205 GLU B O 1
ATOM 4798 N N . ILE B 1 206 ? 14.703 -4.293 20.938 1 96.25 206 ILE B N 1
ATOM 4799 C CA . ILE B 1 206 ? 14.953 -5.586 21.562 1 96.25 206 ILE B CA 1
ATOM 4800 C C . ILE B 1 206 ? 14.773 -6.703 20.531 1 96.25 206 ILE B C 1
ATOM 4802 O O . ILE B 1 206 ? 15.594 -7.617 20.453 1 96.25 206 ILE B O 1
ATOM 4806 N N . ILE B 1 207 ? 13.789 -6.633 19.703 1 96 207 ILE B N 1
ATOM 4807 C CA . ILE B 1 207 ? 13.469 -7.703 18.766 1 96 207 ILE B CA 1
ATOM 4808 C C . ILE B 1 207 ? 14.508 -7.742 17.656 1 96 207 ILE B C 1
ATOM 4810 O O . ILE B 1 207 ? 15.008 -8.812 17.297 1 96 207 ILE B O 1
ATOM 4814 N N . ILE B 1 208 ? 14.883 -6.586 17.141 1 94.75 208 ILE B N 1
ATOM 4815 C CA . ILE B 1 208 ? 15.773 -6.582 15.977 1 94.75 208 ILE B CA 1
ATOM 4816 C C . ILE B 1 208 ? 17.203 -6.895 16.422 1 94.75 208 ILE B C 1
ATOM 4818 O O . ILE B 1 208 ? 18.062 -7.219 15.602 1 94.75 208 ILE B O 1
ATOM 4822 N N . SER B 1 209 ? 17.484 -6.641 17.703 1 93.06 209 SER B N 1
ATOM 4823 C CA . SER B 1 209 ? 18.781 -7.023 18.234 1 93.06 209 SER B CA 1
ATOM 4824 C C . SER B 1 209 ? 18.922 -8.539 18.312 1 93.06 209 SER B C 1
ATOM 4826 O O . SER B 1 209 ? 20.031 -9.078 18.25 1 93.06 209 SER B O 1
ATOM 4828 N N . LYS B 1 210 ? 17.812 -9.211 18.391 1 92.19 210 LYS B N 1
ATOM 4829 C CA . LYS B 1 210 ? 17.812 -10.664 18.531 1 92.19 210 LYS B CA 1
ATOM 4830 C C . LYS B 1 210 ? 17.562 -11.352 17.203 1 92.19 210 LYS B C 1
ATOM 4832 O O . LYS B 1 210 ? 17.953 -12.5 17 1 92.19 210 LYS B O 1
ATOM 4837 N N . ILE B 1 211 ? 16.828 -10.703 16.391 1 90.69 211 ILE B N 1
ATOM 4838 C CA . ILE B 1 211 ? 16.438 -11.281 15.109 1 90.69 211 ILE B CA 1
ATOM 4839 C C . ILE B 1 211 ? 16.891 -10.375 13.969 1 90.69 211 ILE B C 1
ATOM 4841 O O . ILE B 1 211 ? 16.516 -9.203 13.922 1 90.69 211 ILE B O 1
ATOM 4845 N N . LYS B 1 212 ? 17.625 -10.945 13.023 1 90.69 212 LYS B N 1
ATOM 4846 C CA . LYS B 1 212 ? 18.016 -10.203 11.828 1 90.69 212 LYS B CA 1
ATOM 4847 C C . LYS B 1 212 ? 16.984 -10.375 10.719 1 90.69 212 LYS B C 1
ATOM 4849 O O . LYS B 1 212 ? 17.047 -11.336 9.953 1 90.69 212 LYS B O 1
ATOM 4854 N N . PHE B 1 213 ? 16.203 -9.43 10.5 1 91.81 213 PHE B N 1
ATOM 4855 C CA . PHE B 1 213 ? 15.055 -9.547 9.617 1 91.81 213 PHE B CA 1
ATOM 4856 C C . PHE B 1 213 ? 15.477 -9.438 8.156 1 91.81 213 PHE B C 1
ATOM 4858 O O . PHE B 1 213 ? 14.789 -9.93 7.266 1 91.81 213 PHE B O 1
ATOM 4865 N N . GLU B 1 214 ? 16.578 -8.711 7.852 1 90.25 214 GLU B N 1
ATOM 4866 C CA . GLU B 1 214 ? 17.078 -8.547 6.488 1 90.25 214 GLU B CA 1
ATOM 4867 C C . GLU B 1 214 ? 16 -8.008 5.566 1 90.25 214 GLU B C 1
ATOM 4869 O O . GLU B 1 214 ? 15.398 -6.965 5.844 1 90.25 214 GLU B O 1
ATOM 4874 N N . ASP B 1 215 ? 15.523 -8.844 4.621 1 89.88 215 ASP B N 1
ATOM 4875 C CA . ASP B 1 215 ? 14.578 -8.391 3.6 1 89.88 215 ASP B CA 1
ATOM 4876 C C . ASP B 1 215 ? 13.195 -8.141 4.199 1 89.88 215 ASP B C 1
ATOM 4878 O O . ASP B 1 215 ? 12.367 -7.465 3.59 1 89.88 215 ASP B O 1
ATOM 4882 N N . TYR B 1 216 ? 12.945 -8.617 5.395 1 94.94 216 TYR B N 1
ATOM 4883 C CA . TYR B 1 216 ? 11.609 -8.539 5.973 1 94.94 216 TYR B CA 1
ATOM 4884 C C . TYR B 1 216 ? 11.523 -7.43 7.012 1 94.94 216 TYR B C 1
ATOM 4886 O O . TYR B 1 216 ? 10.539 -7.328 7.742 1 94.94 216 TYR B O 1
ATOM 4894 N N . ILE B 1 217 ? 12.57 -6.562 7.086 1 96.5 217 ILE B N 1
ATOM 4895 C CA . ILE B 1 217 ? 12.656 -5.539 8.125 1 96.5 217 ILE B CA 1
ATOM 4896 C C . ILE B 1 217 ? 11.586 -4.477 7.891 1 96.5 217 ILE B C 1
ATOM 4898 O O . ILE B 1 217 ? 11.008 -3.951 8.844 1 96.5 217 ILE B O 1
ATOM 4902 N N . ALA B 1 218 ? 11.289 -4.184 6.648 1 96.62 218 ALA B N 1
ATOM 4903 C CA . ALA B 1 218 ? 10.32 -3.139 6.332 1 96.62 218 ALA B CA 1
ATOM 4904 C C . ALA B 1 218 ? 8.906 -3.576 6.703 1 96.62 218 ALA B C 1
ATOM 4906 O O . ALA B 1 218 ? 8.172 -2.838 7.371 1 96.62 218 ALA B O 1
ATOM 4907 N N . PRO B 1 219 ? 8.523 -4.816 6.324 1 97 219 PRO B N 1
ATOM 4908 C CA . PRO B 1 219 ? 7.199 -5.277 6.75 1 97 219 PRO B CA 1
ATOM 4909 C C . PRO B 1 219 ? 7.07 -5.379 8.266 1 97 219 PRO B C 1
ATOM 4911 O O . PRO B 1 219 ? 6.008 -5.086 8.828 1 97 219 PRO B O 1
ATOM 4914 N N . PHE B 1 220 ? 8.125 -5.754 8.891 1 97.62 220 PHE B N 1
ATOM 4915 C CA . PHE B 1 220 ? 8.094 -5.855 10.344 1 97.62 220 PHE B CA 1
ATOM 4916 C C . PHE B 1 220 ? 7.918 -4.484 10.977 1 97.62 220 PHE B C 1
ATOM 4918 O O . PHE B 1 220 ? 7.098 -4.316 11.883 1 97.62 220 PHE B O 1
ATOM 4925 N N . THR B 1 221 ? 8.703 -3.551 10.484 1 98.25 221 THR B N 1
ATOM 4926 C CA . THR B 1 221 ? 8.68 -2.197 11.031 1 98.25 221 THR B CA 1
ATOM 4927 C C . THR B 1 221 ? 7.301 -1.57 10.859 1 98.25 221 THR B C 1
ATOM 4929 O O . THR B 1 221 ? 6.734 -1.038 11.812 1 98.25 221 THR B O 1
ATOM 4932 N N . LEU B 1 222 ? 6.746 -1.627 9.68 1 98.06 222 LEU B N 1
ATOM 4933 C CA . LEU B 1 222 ? 5.426 -1.061 9.43 1 98.06 222 LEU B CA 1
ATOM 4934 C C . LEU B 1 222 ? 4.355 -1.808 10.219 1 98.06 222 LEU B C 1
ATOM 4936 O O . LEU B 1 222 ? 3.445 -1.189 10.773 1 98.06 222 LEU B O 1
ATOM 4940 N N . GLY B 1 223 ? 4.5 -3.117 10.234 1 98.25 223 GLY B N 1
ATOM 4941 C CA . GLY B 1 223 ? 3.564 -3.918 11.008 1 98.25 223 GLY B CA 1
ATOM 4942 C C . GLY B 1 223 ? 3.537 -3.547 12.477 1 98.25 223 GLY B C 1
ATOM 4943 O O . GLY B 1 223 ? 2.465 -3.463 13.078 1 98.25 223 GLY B O 1
ATOM 4944 N N . LEU B 1 224 ? 4.695 -3.365 13.023 1 98.06 224 LEU B N 1
ATOM 4945 C CA . LEU B 1 224 ? 4.781 -3.025 14.438 1 98.06 224 LEU B CA 1
ATOM 4946 C C . LEU B 1 224 ? 4.219 -1.634 14.703 1 98.06 224 LEU B C 1
ATOM 4948 O O . LEU B 1 224 ? 3.561 -1.408 15.719 1 98.06 224 LEU B O 1
ATOM 4952 N N . ALA B 1 225 ? 4.566 -0.71 13.789 1 98.38 225 ALA B N 1
ATOM 4953 C CA . ALA B 1 225 ? 4.004 0.631 13.914 1 98.38 225 ALA B CA 1
ATOM 4954 C C . ALA B 1 225 ? 2.48 0.584 13.953 1 98.38 225 ALA B C 1
ATOM 4956 O O . ALA B 1 225 ? 1.853 1.237 14.789 1 98.38 225 ALA B O 1
ATOM 4957 N N . ILE B 1 226 ? 1.903 -0.183 13.125 1 98.38 226 ILE B N 1
ATOM 4958 C CA . ILE B 1 226 ? 0.452 -0.322 13.062 1 98.38 226 ILE B CA 1
ATOM 4959 C C . ILE B 1 226 ? -0.05 -1.025 14.328 1 98.38 226 ILE B C 1
ATOM 4961 O O . ILE B 1 226 ? -1.117 -0.693 14.844 1 98.38 226 ILE B O 1
ATOM 4965 N N . ALA B 1 227 ? 0.683 -1.998 14.781 1 98.12 227 ALA B N 1
ATOM 4966 C CA . ALA B 1 227 ? 0.291 -2.76 15.969 1 98.12 227 ALA B CA 1
ATOM 4967 C C . ALA B 1 227 ? 0.149 -1.851 17.188 1 98.12 227 ALA B C 1
ATOM 4969 O O . ALA B 1 227 ? -0.822 -1.957 17.938 1 98.12 227 ALA B O 1
ATOM 4970 N N . PHE B 1 228 ? 1.129 -1.031 17.344 1 98.06 228 PHE B N 1
ATOM 4971 C CA . PHE B 1 228 ? 1.094 -0.162 18.516 1 98.06 228 PHE B CA 1
ATOM 4972 C C . PHE B 1 228 ? 0.057 0.942 18.344 1 98.06 228 PHE B C 1
ATOM 4974 O O . PHE B 1 228 ? -0.55 1.391 19.312 1 98.06 228 PHE B O 1
ATOM 4981 N N . TRP B 1 229 ? -0.125 1.44 17.094 1 97.88 229 TRP B N 1
ATOM 4982 C CA . TRP B 1 229 ? -1.246 2.336 16.828 1 97.88 229 TRP B CA 1
ATOM 4983 C C . TRP B 1 229 ? -2.57 1.676 17.203 1 97.88 229 TRP B C 1
ATOM 4985 O O . TRP B 1 229 ? -3.418 2.291 17.844 1 97.88 229 TRP B O 1
ATOM 4995 N N . TYR B 1 230 ? -2.73 0.429 16.812 1 97.12 230 TYR B N 1
ATOM 4996 C CA . TYR B 1 230 ? -3.947 -0.325 17.078 1 97.12 230 TYR B CA 1
ATOM 4997 C C . TYR B 1 230 ? -4.133 -0.532 18.578 1 97.12 230 TYR B C 1
ATOM 4999 O O . TYR B 1 230 ? -5.25 -0.458 19.094 1 97.12 230 TYR B O 1
ATOM 5007 N N . PHE B 1 231 ? -3.043 -0.871 19.219 1 97.12 231 PHE B N 1
ATOM 5008 C CA . PHE B 1 231 ? -3.113 -1.034 20.656 1 97.12 231 PHE B CA 1
ATOM 5009 C C . PHE B 1 231 ? -3.646 0.231 21.328 1 97.12 231 PHE B C 1
ATOM 5011 O O . PHE B 1 231 ? -4.508 0.162 22.203 1 97.12 231 PHE B O 1
ATOM 5018 N N . ALA B 1 232 ? -3.156 1.323 20.891 1 96.31 232 ALA B N 1
ATOM 5019 C CA . ALA B 1 232 ? -3.531 2.607 21.469 1 96.31 232 ALA B CA 1
ATOM 5020 C C . ALA B 1 232 ? -4.984 2.951 21.156 1 96.31 232 ALA B C 1
ATOM 5022 O O . ALA B 1 232 ? -5.738 3.363 22.047 1 96.31 232 ALA B O 1
ATOM 5023 N N . GLU B 1 233 ? -5.414 2.791 19.906 1 93.06 233 GLU B N 1
ATOM 5024 C CA . GLU B 1 233 ? -6.707 3.273 19.438 1 93.06 233 GLU B CA 1
ATOM 5025 C C . GLU B 1 233 ? -7.805 2.244 19.688 1 93.06 233 GLU B C 1
ATOM 5027 O O . GLU B 1 233 ? -8.977 2.6 19.812 1 93.06 233 GLU B O 1
ATOM 5032 N N . GLY B 1 234 ? -7.449 1 19.719 1 92.69 234 GLY B N 1
ATOM 5033 C CA . GLY B 1 234 ? -8.453 -0.046 19.797 1 92.69 234 GLY B CA 1
ATOM 5034 C C . GLY B 1 234 ? -8.461 -0.774 21.125 1 92.69 234 GLY B C 1
ATOM 5035 O O . GLY B 1 234 ? -9.484 -0.82 21.812 1 92.69 234 GLY B O 1
ATOM 5036 N N . ILE B 1 235 ? -7.348 -1.226 21.594 1 94.44 235 ILE B N 1
ATOM 5037 C CA . ILE B 1 235 ? -7.277 -2.141 22.719 1 94.44 235 ILE B CA 1
ATOM 5038 C C . ILE B 1 235 ? -7.289 -1.348 24.031 1 94.44 235 ILE B C 1
ATOM 5040 O O . ILE B 1 235 ? -8.086 -1.626 24.922 1 94.44 235 ILE B O 1
ATOM 5044 N N . PHE B 1 236 ? -6.438 -0.38 24.156 1 92.88 236 PHE B N 1
ATOM 5045 C CA . PHE B 1 236 ? -6.227 0.348 25.406 1 92.88 236 PHE B CA 1
ATOM 5046 C C . PHE B 1 236 ? -7.523 1.004 25.875 1 92.88 236 PHE B C 1
ATOM 5048 O O . PHE B 1 236 ? -7.918 0.85 27.031 1 92.88 236 PHE B O 1
ATOM 5055 N N . PRO B 1 237 ? -8.211 1.708 25.016 1 89.81 237 PRO B N 1
ATOM 5056 C CA . PRO B 1 237 ? -9.461 2.312 25.469 1 89.81 237 PRO B CA 1
ATOM 5057 C C . PRO B 1 237 ? -10.5 1.273 25.891 1 89.81 237 PRO B C 1
ATOM 5059 O O . PRO B 1 237 ? -11.289 1.518 26.812 1 89.81 237 PRO B O 1
ATOM 5062 N N . SER B 1 238 ? -10.492 0.125 25.219 1 89.81 238 SER B N 1
ATOM 5063 C CA . SER B 1 238 ? -11.461 -0.925 25.531 1 89.81 238 SER B CA 1
ATOM 5064 C C . SER B 1 238 ? -11.203 -1.535 26.906 1 89.81 238 SER B C 1
ATOM 5066 O O . SER B 1 238 ? -12.133 -1.994 27.562 1 89.81 238 SER B O 1
ATOM 5068 N N . ILE B 1 239 ? -9.984 -1.468 27.375 1 91.12 239 ILE B N 1
ATOM 5069 C CA . ILE B 1 239 ? -9.609 -2.104 28.625 1 91.12 239 ILE B CA 1
ATOM 5070 C C . ILE B 1 239 ? -9.664 -1.081 29.766 1 91.12 239 ILE B C 1
ATOM 5072 O O . ILE B 1 239 ? -10.117 -1.393 30.859 1 91.12 239 ILE B O 1
ATOM 5076 N N . THR B 1 240 ? -9.258 0.171 29.547 1 87.31 240 THR B N 1
ATOM 5077 C CA . THR B 1 240 ? -9.047 1.12 30.641 1 87.31 240 THR B CA 1
ATOM 5078 C C . THR B 1 240 ? -10.133 2.191 30.641 1 87.31 240 THR B C 1
ATOM 5080 O O . THR B 1 240 ? -10.352 2.859 31.656 1 87.31 240 THR B O 1
ATOM 5083 N N . GLY B 1 241 ? -10.719 2.404 29.453 1 83.5 241 GLY B N 1
ATOM 5084 C CA . GLY B 1 241 ? -11.664 3.5 29.328 1 83.5 241 GLY B CA 1
ATOM 5085 C C . GLY B 1 241 ? -11 4.824 29 1 83.5 241 GLY B C 1
ATOM 5086 O O . GLY B 1 241 ? -11.68 5.805 28.688 1 83.5 241 GLY B O 1
ATOM 5087 N N . TYR B 1 242 ? -9.664 4.793 29.062 1 86.44 242 TYR B N 1
ATOM 5088 C CA . TYR B 1 242 ? -8.906 5.992 28.719 1 86.44 242 TYR B CA 1
ATOM 5089 C C . TYR B 1 242 ? -8.367 5.898 27.297 1 86.44 242 TYR B C 1
ATOM 5091 O O . TYR B 1 242 ? -8.195 4.805 26.766 1 86.44 242 TYR B O 1
ATOM 5099 N N . GLU B 1 243 ? -8.188 7.105 26.766 1 89.75 243 GLU B N 1
ATOM 5100 C CA . GLU B 1 243 ? -7.703 7.133 25.391 1 89.75 243 GLU B CA 1
ATOM 5101 C C . GLU B 1 243 ? -6.242 7.578 25.328 1 89.75 243 GLU B C 1
ATOM 5103 O O . GLU B 1 243 ? -5.812 8.422 26.125 1 89.75 243 GLU B O 1
ATOM 5108 N N . ILE B 1 244 ? -5.504 6.988 24.5 1 93.5 244 ILE B N 1
ATOM 5109 C CA . ILE B 1 244 ? -4.141 7.398 24.172 1 93.5 244 ILE B CA 1
ATOM 5110 C C . ILE B 1 244 ? -3.992 7.547 22.656 1 93.5 244 ILE B C 1
ATOM 5112 O O . ILE B 1 244 ? -4.695 6.887 21.891 1 93.5 244 ILE B O 1
ATOM 5116 N N . SER B 1 245 ? -3.139 8.414 22.281 1 94.56 245 SER B N 1
ATOM 5117 C CA . SER B 1 245 ? -3.018 8.688 20.859 1 94.56 245 SER B CA 1
ATOM 5118 C C . SER B 1 245 ? -2.072 7.703 20.172 1 94.56 245 SER B C 1
ATOM 5120 O O . SER B 1 245 ? -0.861 7.742 20.406 1 94.56 245 SER B O 1
ATOM 5122 N N . GLY B 1 246 ? -2.625 6.91 19.328 1 96.75 246 GLY B N 1
ATOM 5123 C CA . GLY B 1 246 ? -1.792 6.004 18.547 1 96.75 246 GLY B CA 1
ATOM 5124 C C . GLY B 1 246 ? -0.881 6.723 17.578 1 96.75 246 GLY B C 1
ATOM 5125 O O . GLY B 1 246 ? 0.222 6.254 17.281 1 96.75 246 GLY B O 1
ATOM 5126 N N . PHE B 1 247 ? -1.329 7.812 17.062 1 95.81 247 PHE B N 1
ATOM 5127 C CA . PHE B 1 247 ? -0.535 8.586 16.109 1 95.81 247 PHE B CA 1
ATOM 5128 C C . PHE B 1 247 ? 0.686 9.188 16.797 1 95.81 247 PHE B C 1
ATOM 5130 O O . PHE B 1 247 ? 1.774 9.227 16.219 1 95.81 247 PHE B O 1
ATOM 5137 N N . MET B 1 248 ? 0.469 9.625 17.984 1 95.44 248 MET B N 1
ATOM 5138 C CA . MET B 1 248 ? 1.6 10.102 18.781 1 95.44 248 MET B CA 1
ATOM 5139 C C . MET B 1 248 ? 2.596 8.984 19.031 1 95.44 248 MET B C 1
ATOM 5141 O O . MET B 1 248 ? 3.807 9.188 18.953 1 95.44 248 MET B O 1
ATOM 5145 N N . ALA B 1 249 ? 2.092 7.844 19.359 1 97.62 249 ALA B N 1
ATOM 5146 C CA . ALA B 1 249 ? 2.947 6.691 19.625 1 97.62 249 ALA B CA 1
ATOM 5147 C C . ALA B 1 249 ? 3.809 6.355 18.406 1 97.62 249 ALA B C 1
ATOM 5149 O O . ALA B 1 249 ? 5.008 6.098 18.547 1 97.62 249 ALA B O 1
ATOM 5150 N N . VAL B 1 250 ? 3.234 6.41 17.281 1 97.69 250 VAL B N 1
ATOM 5151 C CA . VAL B 1 250 ? 3.939 6.07 16.047 1 97.69 250 VAL B CA 1
ATOM 5152 C C . VAL B 1 250 ? 5.016 7.117 15.758 1 97.69 250 VAL B C 1
ATOM 5154 O O . VAL B 1 250 ? 6.125 6.777 15.344 1 97.69 250 VAL B O 1
ATOM 5157 N N . ALA B 1 251 ? 4.699 8.352 15.945 1 95 251 ALA B N 1
ATOM 5158 C CA . ALA B 1 251 ? 5.664 9.43 15.742 1 95 251 ALA B CA 1
ATOM 5159 C C . ALA B 1 251 ? 6.875 9.258 16.656 1 95 251 ALA B C 1
ATOM 5161 O O . ALA B 1 251 ? 8.016 9.367 16.203 1 95 251 ALA B O 1
ATOM 5162 N N . ILE B 1 252 ? 6.594 8.969 17.875 1 96 252 ILE B N 1
ATOM 5163 C CA . ILE B 1 252 ? 7.664 8.82 18.859 1 96 252 ILE B CA 1
ATOM 5164 C C . ILE B 1 252 ? 8.484 7.57 18.547 1 96 252 ILE B C 1
ATOM 5166 O O . ILE B 1 252 ? 9.703 7.566 18.703 1 96 252 ILE B O 1
ATOM 5170 N N . MET B 1 253 ? 7.816 6.535 18.156 1 97.62 253 MET B N 1
ATOM 5171 C CA . MET B 1 253 ? 8.523 5.332 17.719 1 97.62 253 MET B CA 1
ATOM 5172 C C . MET B 1 253 ? 9.469 5.645 16.562 1 97.62 253 MET B C 1
ATOM 5174 O O . MET B 1 253 ? 10.625 5.211 16.562 1 97.62 253 MET B O 1
ATOM 5178 N N . GLY B 1 254 ? 8.992 6.363 15.578 1 96.31 254 GLY B N 1
ATOM 5179 C CA . GLY B 1 254 ? 9.828 6.773 14.469 1 96.31 254 GLY B CA 1
ATOM 5180 C C . GLY B 1 254 ? 11.031 7.598 14.891 1 96.31 254 GLY B C 1
ATOM 5181 O O . GLY B 1 254 ? 12.133 7.398 14.383 1 96.31 254 GLY B O 1
ATOM 5182 N N . LEU B 1 255 ? 10.805 8.508 15.789 1 93.75 255 LEU B N 1
ATOM 5183 C CA . LEU B 1 255 ? 11.883 9.344 16.312 1 93.75 255 LEU B CA 1
ATOM 5184 C C . LEU B 1 255 ? 12.945 8.484 17.016 1 93.75 255 LEU B C 1
ATOM 5186 O O . LEU B 1 255 ? 14.141 8.703 16.828 1 93.75 255 LEU B O 1
ATOM 5190 N N . TYR B 1 256 ? 12.445 7.562 17.828 1 95.69 256 TYR B N 1
ATOM 5191 C CA . TYR B 1 256 ? 13.352 6.668 18.547 1 95.69 256 TYR B CA 1
ATOM 5192 C C . TYR B 1 256 ? 14.195 5.852 17.578 1 95.69 256 TYR B C 1
ATOM 5194 O O . TYR B 1 256 ? 15.414 5.766 17.734 1 95.69 256 TYR B O 1
ATOM 5202 N N . ILE B 1 257 ? 13.633 5.289 16.609 1 96.44 257 ILE B N 1
ATOM 5203 C CA . ILE B 1 257 ? 14.32 4.43 15.656 1 96.44 257 ILE B CA 1
ATOM 5204 C C . ILE B 1 257 ? 15.289 5.266 14.82 1 96.44 257 ILE B C 1
ATOM 5206 O O . ILE B 1 257 ? 16.438 4.859 14.594 1 96.44 257 ILE B O 1
ATOM 5210 N N . GLY B 1 258 ? 14.891 6.387 14.391 1 93.94 258 GLY B N 1
ATOM 5211 C CA . GLY B 1 258 ? 15.68 7.234 13.516 1 93.94 258 GLY B CA 1
ATOM 5212 C C . GLY B 1 258 ? 16.859 7.887 14.211 1 93.94 258 GLY B C 1
ATOM 5213 O O . GLY B 1 258 ? 17.781 8.383 13.562 1 93.94 258 GLY B O 1
ATOM 5214 N N . ASN B 1 259 ? 16.906 7.859 15.531 1 92.62 259 ASN B N 1
ATOM 5215 C CA . ASN B 1 259 ? 17.953 8.578 16.234 1 92.62 259 ASN B CA 1
ATOM 5216 C C . ASN B 1 259 ? 18.75 7.66 17.156 1 92.62 259 ASN B C 1
ATOM 5218 O O . ASN B 1 259 ? 19.891 7.957 17.516 1 92.62 259 ASN B O 1
ATOM 5222 N N . VAL B 1 260 ? 18.172 6.59 17.562 1 92.31 260 VAL B N 1
ATOM 5223 C CA . VAL B 1 260 ? 18.844 5.688 18.5 1 92.31 260 VAL B CA 1
ATOM 5224 C C . VAL B 1 260 ? 19.328 4.445 17.75 1 92.31 260 VAL B C 1
ATOM 5226 O O . VAL B 1 260 ? 20.516 4.102 17.797 1 92.31 260 VAL B O 1
ATOM 5229 N N . ILE B 1 261 ? 18.547 3.863 16.953 1 92.75 261 ILE B N 1
ATOM 5230 C CA . ILE B 1 261 ? 18.844 2.566 16.359 1 92.75 261 ILE B CA 1
ATOM 5231 C C . ILE B 1 261 ? 19.688 2.76 15.102 1 92.75 261 ILE B C 1
ATOM 5233 O O . ILE B 1 261 ? 20.578 1.953 14.812 1 92.75 261 ILE B O 1
ATOM 5237 N N . VAL B 1 262 ? 19.469 3.807 14.383 1 90.12 262 VAL B N 1
ATOM 5238 C CA . VAL B 1 262 ? 20.172 4.07 13.125 1 90.12 262 VAL B CA 1
ATOM 5239 C C . VAL B 1 262 ? 21.656 4.254 13.398 1 90.12 262 VAL B C 1
ATOM 5241 O O . VAL B 1 262 ? 22.5 3.986 12.531 1 90.12 262 VAL B O 1
ATOM 5244 N N . HIS B 1 263 ? 21.984 4.723 14.531 1 88.81 263 HIS B N 1
ATOM 5245 C CA . HIS B 1 263 ? 23.359 5.02 14.875 1 88.81 263 HIS B CA 1
ATOM 5246 C C . HIS B 1 263 ? 24.109 3.762 15.305 1 88.81 263 HIS B C 1
ATOM 5248 O O . HIS B 1 263 ? 25.328 3.783 15.469 1 88.81 263 HIS B O 1
ATOM 5254 N N . LYS B 1 264 ? 23.359 2.773 15.477 1 89.81 264 LYS B N 1
ATOM 5255 C CA . LYS B 1 264 ? 24 1.492 15.75 1 89.81 264 LYS B CA 1
ATOM 5256 C C . LYS B 1 264 ? 24.453 0.811 14.453 1 89.81 264 LYS B C 1
ATOM 5258 O O . LYS B 1 264 ? 23.609 0.461 13.617 1 89.81 264 LYS B O 1
ATOM 5263 N N . LYS B 1 265 ? 25.734 0.573 14.289 1 88.5 265 LYS B N 1
ATOM 5264 C CA . LYS B 1 265 ? 26.359 0.101 13.062 1 88.5 265 LYS B CA 1
ATOM 5265 C C . LYS B 1 265 ? 25.703 -1.182 12.562 1 88.5 265 LYS B C 1
ATOM 5267 O O . LYS B 1 265 ? 25.516 -1.366 11.359 1 88.5 265 LYS B O 1
ATOM 5272 N N . GLU B 1 266 ? 25.312 -1.957 13.453 1 90.62 266 GLU B N 1
ATOM 5273 C CA . GLU B 1 266 ? 24.781 -3.271 13.102 1 90.62 266 GLU B CA 1
ATOM 5274 C C . GLU B 1 266 ? 23.422 -3.152 12.422 1 90.62 266 GLU B C 1
ATOM 5276 O O . GLU B 1 266 ? 23.016 -4.047 11.688 1 90.62 266 GLU B O 1
ATOM 5281 N N . HIS B 1 267 ? 22.766 -2.059 12.641 1 92.56 267 HIS B N 1
ATOM 5282 C CA . HIS B 1 267 ? 21.406 -1.936 12.141 1 92.56 267 HIS B CA 1
ATOM 5283 C C . HIS B 1 267 ? 21.297 -0.85 11.078 1 92.56 267 HIS B C 1
ATOM 5285 O O . HIS B 1 267 ? 20.219 -0.621 10.516 1 92.56 267 HIS B O 1
ATOM 5291 N N . LYS B 1 268 ? 22.344 -0.23 10.711 1 90.81 268 LYS B N 1
ATOM 5292 C CA . LYS B 1 268 ? 22.344 0.932 9.828 1 90.81 268 LYS B CA 1
ATOM 5293 C C . LYS B 1 268 ? 21.75 0.584 8.461 1 90.81 268 LYS B C 1
ATOM 5295 O O . LYS B 1 268 ? 20.891 1.306 7.949 1 90.81 268 LYS B O 1
ATOM 5300 N N . LYS B 1 269 ? 22.234 -0.487 7.945 1 91.25 269 LYS B N 1
ATOM 5301 C CA . LYS B 1 269 ? 21.781 -0.891 6.617 1 91.25 269 LYS B CA 1
ATOM 5302 C C . LYS B 1 269 ? 20.281 -1.188 6.617 1 91.25 269 LYS B C 1
ATOM 5304 O O . LYS B 1 269 ? 19.562 -0.805 5.688 1 91.25 269 LYS B O 1
ATOM 5309 N N . ASP B 1 270 ? 19.812 -1.875 7.609 1 93.75 270 ASP B N 1
ATOM 5310 C CA . ASP B 1 270 ? 18.406 -2.225 7.738 1 93.75 270 ASP B CA 1
ATOM 5311 C C . ASP B 1 270 ? 17.531 -0.974 7.883 1 93.75 270 ASP B C 1
ATOM 5313 O O . ASP B 1 270 ? 16.469 -0.87 7.262 1 93.75 270 ASP B O 1
ATOM 5317 N N . MET B 1 271 ? 18 -0.048 8.672 1 94.25 271 MET B N 1
ATOM 5318 C CA . MET B 1 271 ? 17.234 1.174 8.906 1 94.25 271 MET B CA 1
ATOM 5319 C C . MET B 1 271 ? 17.203 2.045 7.656 1 94.25 271 MET B C 1
ATOM 5321 O O . MET B 1 271 ? 16.219 2.736 7.402 1 94.25 271 MET B O 1
ATOM 5325 N N . GLU B 1 272 ? 18.234 2.002 6.922 1 92.5 272 GLU B N 1
ATOM 5326 C CA . GLU B 1 272 ? 18.266 2.715 5.648 1 92.5 272 GLU B CA 1
ATOM 5327 C C . GLU B 1 272 ? 17.234 2.139 4.676 1 92.5 272 GLU B C 1
ATOM 5329 O O . GLU B 1 272 ? 16.562 2.885 3.961 1 92.5 272 GLU B O 1
ATOM 5334 N N . LYS B 1 273 ? 17.172 0.863 4.668 1 93.25 273 LYS B N 1
ATOM 5335 C CA . LYS B 1 273 ? 16.188 0.193 3.83 1 93.25 273 LYS B CA 1
ATOM 5336 C C . LYS B 1 273 ? 14.766 0.598 4.223 1 93.25 273 LYS B C 1
ATOM 5338 O O . LYS B 1 273 ? 13.93 0.867 3.355 1 93.25 273 LYS B O 1
ATOM 5343 N N . VAL B 1 274 ? 14.562 0.642 5.473 1 95.31 274 VAL B N 1
ATOM 5344 C CA . VAL B 1 274 ? 13.258 1.029 5.996 1 95.31 274 VAL B CA 1
ATOM 5345 C C . VAL B 1 274 ? 12.953 2.473 5.602 1 95.31 274 VAL B C 1
ATOM 5347 O O . VAL B 1 274 ? 11.852 2.773 5.129 1 95.31 274 VAL B O 1
ATOM 5350 N N . ALA B 1 275 ? 13.914 3.316 5.762 1 94.12 275 ALA B N 1
ATOM 5351 C CA . ALA B 1 275 ? 13.734 4.738 5.477 1 94.12 275 ALA B CA 1
ATOM 5352 C C . ALA B 1 275 ? 13.438 4.969 3.998 1 94.12 275 ALA B C 1
ATOM 5354 O O . ALA B 1 275 ? 12.539 5.734 3.65 1 94.12 275 ALA B O 1
ATOM 5355 N N . VAL B 1 276 ? 14.18 4.332 3.164 1 93.31 276 VAL B N 1
ATOM 5356 C CA . VAL B 1 276 ? 14.023 4.5 1.722 1 93.31 276 VAL B CA 1
ATOM 5357 C C . VAL B 1 276 ? 12.641 4.031 1.29 1 93.31 276 VAL B C 1
ATOM 5359 O O . VAL B 1 276 ? 11.961 4.703 0.508 1 93.31 276 VAL B O 1
ATOM 5362 N N . PHE B 1 277 ? 12.203 2.951 1.783 1 95.19 277 PHE B N 1
ATOM 5363 C CA . PHE B 1 277 ? 10.898 2.404 1.424 1 95.19 277 PHE B CA 1
ATOM 5364 C C . PHE B 1 277 ? 9.781 3.295 1.944 1 95.19 277 PHE B C 1
ATOM 5366 O O . PHE B 1 277 ? 8.836 3.602 1.215 1 95.19 277 PHE B O 1
ATOM 5373 N N . MET B 1 278 ? 9.844 3.66 3.188 1 95.25 278 MET B N 1
ATOM 5374 C CA . MET B 1 278 ? 8.805 4.477 3.801 1 95.25 278 MET B CA 1
ATOM 5375 C C . MET B 1 278 ? 8.727 5.848 3.141 1 95.25 278 MET B C 1
ATOM 5377 O O . MET B 1 278 ? 7.645 6.43 3.035 1 95.25 278 MET B O 1
ATOM 5381 N N . ASP B 1 279 ? 9.844 6.32 2.744 1 93.5 279 ASP B N 1
ATOM 5382 C CA . ASP B 1 279 ? 9.883 7.602 2.043 1 93.5 279 ASP B CA 1
ATOM 5383 C C . ASP B 1 279 ? 9.141 7.52 0.708 1 93.5 279 ASP B C 1
ATOM 5385 O O . ASP B 1 279 ? 8.352 8.406 0.373 1 93.5 279 ASP B O 1
ATOM 5389 N N . GLU B 1 280 ? 9.43 6.492 -0.004 1 94.5 280 GLU B N 1
ATOM 5390 C CA . GLU B 1 280 ? 8.742 6.297 -1.274 1 94.5 280 GLU B CA 1
ATOM 5391 C C . GLU B 1 280 ? 7.242 6.094 -1.062 1 94.5 280 GLU B C 1
ATOM 5393 O O . GLU B 1 280 ? 6.426 6.621 -1.819 1 94.5 280 GLU B O 1
ATOM 5398 N N . LEU B 1 281 ? 6.914 5.316 -0.096 1 95.81 281 LEU B N 1
ATOM 5399 C CA . LEU B 1 281 ? 5.512 5.059 0.223 1 95.81 281 LEU B CA 1
ATOM 5400 C C . LEU B 1 281 ? 4.797 6.352 0.609 1 95.81 281 LEU B C 1
ATOM 5402 O O . LEU B 1 281 ? 3.611 6.52 0.318 1 95.81 281 LEU B O 1
ATOM 5406 N N . SER B 1 282 ? 5.5 7.25 1.295 1 94.62 282 SER B N 1
ATOM 5407 C CA . SER B 1 282 ? 4.918 8.516 1.724 1 94.62 282 SER B CA 1
ATOM 5408 C C . SER B 1 282 ? 4.488 9.359 0.527 1 94.62 282 SER B C 1
ATOM 5410 O O . SER B 1 282 ? 3.5 10.094 0.599 1 94.62 282 SER B O 1
ATOM 5412 N N . ILE B 1 283 ? 5.195 9.25 -0.575 1 94.5 283 ILE B N 1
ATOM 5413 C CA . ILE B 1 283 ? 4.852 9.977 -1.79 1 94.5 283 ILE B CA 1
ATOM 5414 C C . ILE B 1 283 ? 3.52 9.469 -2.338 1 94.5 283 ILE B C 1
ATOM 5416 O O . ILE B 1 283 ? 2.645 10.258 -2.697 1 94.5 283 ILE B O 1
ATOM 5420 N N . PHE B 1 284 ? 3.383 8.148 -2.344 1 96.5 284 PHE B N 1
ATOM 5421 C CA . PHE B 1 284 ? 2.137 7.539 -2.789 1 96.5 284 PHE B CA 1
ATOM 5422 C C . PHE B 1 284 ? 0.968 8 -1.928 1 96.5 284 PHE B C 1
ATOM 5424 O O . PHE B 1 284 ? -0.089 8.367 -2.449 1 96.5 284 PHE B O 1
ATOM 5431 N N . ILE B 1 285 ? 1.195 7.992 -0.666 1 95.75 285 ILE B N 1
ATOM 5432 C CA . ILE B 1 285 ? 0.151 8.305 0.303 1 95.75 285 ILE B CA 1
ATOM 5433 C C . ILE B 1 285 ? -0.248 9.773 0.169 1 95.75 285 ILE B C 1
ATOM 5435 O O . ILE B 1 285 ? -1.435 10.109 0.215 1 95.75 285 ILE B O 1
ATOM 5439 N N . ARG B 1 286 ? 0.709 10.617 0.014 1 94.12 286 ARG B N 1
ATOM 5440 C CA . ARG B 1 286 ? 0.434 12.039 -0.136 1 94.12 286 ARG B CA 1
ATOM 5441 C C . ARG B 1 286 ? -0.412 12.305 -1.376 1 94.12 286 ARG B C 1
ATOM 5443 O O . ARG B 1 286 ? -1.369 13.086 -1.325 1 94.12 286 ARG B O 1
ATOM 5450 N N . ILE B 1 287 ? -0.08 11.656 -2.449 1 96.19 287 ILE B N 1
ATOM 5451 C CA . ILE B 1 287 ? -0.852 11.797 -3.678 1 96.19 287 ILE B CA 1
ATOM 5452 C C . ILE B 1 287 ? -2.291 11.344 -3.439 1 96.19 287 ILE B C 1
ATOM 5454 O O . ILE B 1 287 ? -3.236 12.047 -3.803 1 96.19 287 ILE B O 1
ATOM 5458 N N . LEU B 1 288 ? -2.406 10.242 -2.777 1 96.12 288 LEU B N 1
ATOM 5459 C CA . LEU B 1 288 ? -3.729 9.68 -2.531 1 96.12 288 LEU B CA 1
ATOM 5460 C C . LEU B 1 288 ? -4.559 10.594 -1.643 1 96.12 288 LEU B C 1
ATOM 5462 O O . LEU B 1 288 ? -5.719 10.883 -1.947 1 96.12 288 LEU B O 1
ATOM 5466 N N . ILE B 1 289 ? -3.988 11.07 -0.586 1 94.69 289 ILE B N 1
ATOM 5467 C CA . ILE B 1 289 ? -4.711 11.852 0.414 1 94.69 289 ILE B CA 1
ATOM 5468 C C . ILE B 1 289 ? -5.18 13.172 -0.196 1 94.69 289 ILE B C 1
ATOM 5470 O O . ILE B 1 289 ? -6.352 13.531 -0.085 1 94.69 289 ILE B O 1
ATOM 5474 N N . PHE B 1 290 ? -4.324 13.836 -0.88 1 95.81 290 PHE B N 1
ATOM 5475 C CA . PHE B 1 290 ? -4.664 15.18 -1.345 1 95.81 290 PHE B CA 1
ATOM 5476 C C . PHE B 1 290 ? -5.602 15.109 -2.543 1 95.81 290 PHE B C 1
ATOM 5478 O O . PHE B 1 290 ? -6.508 15.938 -2.674 1 95.81 290 PHE B O 1
ATOM 5485 N N . VAL B 1 291 ? -5.438 14.156 -3.424 1 95.81 291 VAL B N 1
ATOM 5486 C CA . VAL B 1 291 ? -6.363 14.016 -4.543 1 95.81 291 VAL B CA 1
ATOM 5487 C C . VAL B 1 291 ? -7.738 13.594 -4.031 1 95.81 291 VAL B C 1
ATOM 5489 O O . VAL B 1 291 ? -8.758 14.109 -4.48 1 95.81 291 VAL B O 1
ATOM 5492 N N . LEU B 1 292 ? -7.785 12.703 -3.092 1 94 292 LEU B N 1
ATOM 5493 C CA . LEU B 1 292 ? -9.055 12.242 -2.551 1 94 292 LEU B CA 1
ATOM 5494 C C . LEU B 1 292 ? -9.758 13.359 -1.783 1 94 292 LEU B C 1
ATOM 5496 O O . LEU B 1 292 ? -10.984 13.469 -1.823 1 94 292 LEU B O 1
ATOM 5500 N N . LEU B 1 293 ? -8.984 14.117 -1.055 1 92.25 293 LEU B N 1
ATOM 5501 C CA . LEU B 1 293 ? -9.578 15.266 -0.37 1 92.25 293 LEU B CA 1
ATOM 5502 C C . LEU B 1 293 ? -10.234 16.219 -1.365 1 92.25 293 LEU B C 1
ATOM 5504 O O . LEU B 1 293 ? -11.367 16.641 -1.162 1 92.25 293 LEU B O 1
ATOM 5508 N N . GLY B 1 294 ? -9.508 16.531 -2.402 1 94.19 294 GLY B N 1
ATOM 5509 C CA . GLY B 1 294 ? -10.078 17.375 -3.439 1 94.19 294 GLY B CA 1
ATOM 5510 C C . GLY B 1 294 ? -11.328 16.797 -4.066 1 94.19 294 GLY B C 1
ATOM 5511 O O . GLY B 1 294 ? -12.297 17.516 -4.32 1 94.19 294 GLY B O 1
ATOM 5512 N N . ALA B 1 295 ? -11.289 15.531 -4.258 1 93.75 295 ALA B N 1
ATOM 5513 C CA . ALA B 1 295 ? -12.406 14.844 -4.902 1 93.75 295 ALA B CA 1
ATOM 5514 C C . ALA B 1 295 ? -13.617 14.773 -3.975 1 93.75 295 ALA B C 1
ATOM 5516 O O . ALA B 1 295 ? -14.742 14.547 -4.426 1 93.75 295 ALA B O 1
ATOM 5517 N N . SER B 1 296 ? -13.414 14.93 -2.717 1 90.88 296 SER B N 1
ATOM 5518 C CA . SER B 1 296 ? -14.484 14.805 -1.734 1 90.88 296 SER B CA 1
ATOM 5519 C C . SER B 1 296 ? -15.289 16.094 -1.631 1 90.88 296 SER B C 1
ATOM 5521 O O . SER B 1 296 ? -16.391 16.109 -1.066 1 90.88 296 SER B O 1
ATOM 5523 N N . ILE B 1 297 ? -14.797 17.141 -2.207 1 91.19 297 ILE B N 1
ATOM 5524 C CA . ILE B 1 297 ? -15.406 18.453 -2.062 1 91.19 297 ILE B CA 1
ATOM 5525 C C . ILE B 1 297 ? -16.656 18.547 -2.945 1 91.19 297 ILE B C 1
ATOM 5527 O O . ILE B 1 297 ? -16.609 18.172 -4.121 1 91.19 297 ILE B O 1
ATOM 5531 N N . SER B 1 298 ? -17.734 18.984 -2.289 1 89.88 298 SER B N 1
ATOM 5532 C CA . SER B 1 298 ? -18.969 19.266 -3.031 1 89.88 298 SER B CA 1
ATOM 5533 C C . SER B 1 298 ? -18.891 20.609 -3.744 1 89.88 298 SER B C 1
ATOM 5535 O O . SER B 1 298 ? -18.594 21.625 -3.119 1 89.88 298 SER B O 1
ATOM 5537 N N . ILE B 1 299 ? -19.266 20.594 -4.953 1 90.5 299 ILE B N 1
ATOM 5538 C CA . ILE B 1 299 ? -19.141 21.812 -5.762 1 90.5 299 ILE B CA 1
ATOM 5539 C C . ILE B 1 299 ? -20.156 22.844 -5.285 1 90.5 299 ILE B C 1
ATOM 5541 O O . ILE B 1 299 ? -19.812 24.016 -5.109 1 90.5 299 ILE B O 1
ATOM 5545 N N . PRO B 1 300 ? -21.359 22.375 -5.035 1 91.81 300 PRO B N 1
ATOM 5546 C CA . PRO B 1 300 ? -22.328 23.359 -4.527 1 91.81 300 PRO B CA 1
ATOM 5547 C C . PRO B 1 300 ? -21.875 24 -3.215 1 91.81 300 PRO B C 1
ATOM 5549 O O . PRO B 1 300 ? -22.047 25.203 -3.023 1 91.81 300 PRO B O 1
ATOM 5552 N N . LEU B 1 301 ? -21.266 23.266 -2.373 1 90.75 301 LEU B N 1
ATOM 5553 C CA . LEU B 1 301 ? -20.797 23.797 -1.095 1 90.75 301 LEU B CA 1
ATOM 5554 C C . LEU B 1 301 ? -19.594 24.719 -1.29 1 90.75 301 LEU B C 1
ATOM 5556 O O . LEU B 1 301 ? -19.453 25.719 -0.587 1 90.75 301 LEU B O 1
ATOM 5560 N N . LEU B 1 302 ? -18.781 24.312 -2.203 1 92.75 302 LEU B N 1
ATOM 5561 C CA . LEU B 1 302 ? -17.609 25.141 -2.504 1 92.75 302 LEU B CA 1
ATOM 5562 C C . LEU B 1 302 ? -18.047 26.5 -3.045 1 92.75 302 LEU B C 1
ATOM 5564 O O . LEU B 1 302 ? -17.484 27.531 -2.66 1 92.75 302 LEU B O 1
ATOM 5568 N N . GLU B 1 303 ? -19 26.469 -3.881 1 93.5 303 GLU B N 1
ATOM 5569 C CA . GLU B 1 303 ? -19.5 27.719 -4.461 1 93.5 303 GLU B CA 1
ATOM 5570 C C . GLU B 1 303 ? -20.141 28.609 -3.398 1 93.5 303 GLU B C 1
ATOM 5572 O O . GLU B 1 303 ? -19.938 29.828 -3.402 1 93.5 303 GLU B O 1
ATOM 5577 N N . LYS B 1 304 ? -20.875 27.984 -2.557 1 93.75 304 LYS B N 1
ATOM 5578 C CA . LYS B 1 304 ? -21.625 28.719 -1.536 1 93.75 304 LYS B CA 1
ATOM 5579 C C . LYS B 1 304 ? -20.672 29.25 -0.458 1 93.75 304 LYS B C 1
ATOM 5581 O O . LYS B 1 304 ? -20.875 30.359 0.045 1 93.75 304 LYS B O 1
ATOM 5586 N N . TYR B 1 305 ? -19.641 28.5 -0.13 1 95.06 305 TYR B N 1
ATOM 5587 C CA . TYR B 1 305 ? -18.891 28.828 1.08 1 95.06 305 TYR B CA 1
ATOM 5588 C C . TYR B 1 305 ? -17.438 29.141 0.753 1 95.06 305 TYR B C 1
ATOM 5590 O O . TYR B 1 305 ? -16.609 29.266 1.655 1 95.06 305 TYR B O 1
ATOM 5598 N N . ALA B 1 306 ? -17.094 29.359 -0.466 1 95.25 306 ALA B N 1
ATOM 5599 C CA . ALA B 1 306 ? -15.711 29.594 -0.877 1 95.25 306 ALA B CA 1
ATOM 5600 C C . ALA B 1 306 ? -15.148 30.859 -0.213 1 95.25 306 ALA B C 1
ATOM 5602 O O . ALA B 1 306 ? -14.016 30.859 0.259 1 95.25 306 ALA B O 1
ATOM 5603 N N . LEU B 1 307 ? -15.938 31.891 -0.204 1 96.88 307 LEU B N 1
ATOM 5604 C CA . LEU B 1 307 ? -15.461 33.156 0.322 1 96.88 307 LEU B CA 1
ATOM 5605 C C . LEU B 1 307 ? -15.297 33.094 1.836 1 96.88 307 LEU B C 1
ATOM 5607 O O . LEU B 1 307 ? -14.234 33.438 2.361 1 96.88 307 LEU B O 1
ATOM 5611 N N . PRO B 1 308 ? -16.328 32.656 2.541 1 97.56 308 PRO B N 1
ATOM 5612 C CA . PRO B 1 308 ? -16.109 32.5 3.982 1 97.56 308 PRO B CA 1
ATOM 5613 C C . PRO B 1 308 ? -14.953 31.562 4.312 1 97.56 308 PRO B C 1
ATOM 5615 O O . PRO B 1 308 ? -14.219 31.797 5.273 1 97.56 308 PRO B O 1
ATOM 5618 N N . ALA B 1 309 ? -14.844 30.547 3.582 1 97.75 309 ALA B N 1
ATOM 5619 C CA . ALA B 1 309 ? -13.742 29.625 3.797 1 97.75 309 ALA B CA 1
ATOM 5620 C C . ALA B 1 309 ? -12.398 30.297 3.576 1 97.75 309 ALA B C 1
ATOM 5622 O O . ALA B 1 309 ? -11.43 30.031 4.297 1 97.75 309 ALA B O 1
ATOM 5623 N N . PHE B 1 310 ? -12.352 31.125 2.566 1 98.06 310 PHE B N 1
ATOM 5624 C CA . PHE B 1 310 ? -11.141 31.875 2.268 1 98.06 310 PHE B CA 1
ATOM 5625 C C . PHE B 1 310 ? -10.789 32.812 3.422 1 98.06 310 PHE B C 1
ATOM 5627 O O . PHE B 1 310 ? -9.617 32.938 3.779 1 98.06 310 PHE B O 1
ATOM 5634 N N . LEU B 1 311 ? -11.742 33.375 4.004 1 98.38 311 LEU B N 1
ATOM 5635 C CA . LEU B 1 311 ? -11.523 34.25 5.148 1 98.38 311 LEU B CA 1
ATOM 5636 C C . LEU B 1 311 ? -11.008 33.469 6.348 1 98.38 311 LEU B C 1
ATOM 5638 O O . LEU B 1 311 ? -10.172 33.969 7.102 1 98.38 311 LEU B O 1
ATOM 5642 N N . CYS B 1 312 ? -11.547 32.312 6.531 1 98.25 312 CYS B N 1
ATOM 5643 C CA . CYS B 1 312 ? -11.047 31.453 7.59 1 98.25 312 CYS B CA 1
ATOM 5644 C C . CYS B 1 312 ? -9.57 31.125 7.375 1 98.25 312 CYS B C 1
ATOM 5646 O O . CYS B 1 312 ? -8.789 31.109 8.328 1 98.25 312 CYS B O 1
ATOM 5648 N N . ALA B 1 313 ? -9.258 30.844 6.105 1 98.31 313 ALA B N 1
ATOM 5649 C CA . ALA B 1 313 ? -7.871 30.547 5.762 1 98.31 313 ALA B CA 1
ATOM 5650 C C . ALA B 1 313 ? -6.953 31.719 6.109 1 98.31 313 ALA B C 1
ATOM 5652 O O . ALA B 1 313 ? -5.91 31.531 6.742 1 98.31 313 ALA B O 1
ATOM 5653 N N . LEU B 1 314 ? -7.371 32.906 5.742 1 98.31 314 LEU B N 1
ATOM 5654 C CA . LEU B 1 314 ? -6.578 34.094 6.02 1 98.31 314 LEU B CA 1
ATOM 5655 C C . LEU B 1 314 ? -6.469 34.344 7.52 1 98.31 314 LEU B C 1
ATOM 5657 O O . LEU B 1 314 ? -5.418 34.75 8.016 1 98.31 314 LEU B O 1
ATOM 5661 N N . GLY B 1 315 ? -7.566 34.094 8.195 1 98.31 315 GLY B N 1
ATOM 5662 C CA . GLY B 1 315 ? -7.551 34.25 9.641 1 98.31 315 GLY B CA 1
ATOM 5663 C C . GLY B 1 315 ? -6.586 33.281 10.32 1 98.31 315 GLY B C 1
ATOM 5664 O O . GLY B 1 315 ? -5.906 33.688 11.281 1 98.31 315 GLY B O 1
ATOM 5665 N N . SER B 1 316 ? -6.527 32.094 9.867 1 97.81 316 SER B N 1
ATOM 5666 C CA . SER B 1 316 ? -5.637 31.094 10.453 1 97.81 316 SER B CA 1
ATOM 5667 C C . SER B 1 316 ? -4.176 31.406 10.141 1 97.81 316 SER B C 1
ATOM 5669 O O . SER B 1 316 ? -3.303 31.234 10.992 1 97.81 316 SER B O 1
ATOM 5671 N N . ILE B 1 317 ? -3.893 31.891 8.906 1 97.69 317 ILE B N 1
ATOM 5672 C CA . ILE B 1 317 ? -2.533 32.062 8.398 1 97.69 317 ILE B CA 1
ATOM 5673 C C . ILE B 1 317 ? -1.966 33.375 8.867 1 97.69 317 ILE B C 1
ATOM 5675 O O . ILE B 1 317 ? -0.801 33.469 9.258 1 97.69 317 ILE B O 1
ATOM 5679 N N . LEU B 1 318 ? -2.838 34.438 8.836 1 98.06 318 LEU B N 1
ATOM 5680 C CA . LEU B 1 318 ? -2.316 35.812 9.023 1 98.06 318 LEU B CA 1
ATOM 5681 C C . LEU B 1 318 ? -2.668 36.344 10.414 1 98.06 318 LEU B C 1
ATOM 5683 O O . LEU B 1 318 ? -2.141 37.375 10.844 1 98.06 318 LEU B O 1
ATOM 5687 N N . LEU B 1 319 ? -3.475 35.625 11.109 1 98.31 319 LEU B N 1
ATOM 5688 C CA . LEU B 1 319 ? -3.857 36.094 12.43 1 98.31 319 LEU B CA 1
ATOM 5689 C C . LEU B 1 319 ? -3.533 35.062 13.5 1 98.31 319 LEU B C 1
ATOM 5691 O O . LEU B 1 319 ? -2.691 35.281 14.367 1 98.31 319 LEU B O 1
ATOM 5695 N N . ALA B 1 320 ? -4.133 33.906 13.43 1 98.38 320 ALA B N 1
ATOM 5696 C CA . ALA B 1 320 ? -3.996 32.906 14.461 1 98.38 320 ALA B CA 1
ATOM 5697 C C . ALA B 1 320 ? -2.537 32.5 14.641 1 98.38 320 ALA B C 1
ATOM 5699 O O . ALA B 1 320 ? -2.014 32.5 15.758 1 98.38 320 ALA B O 1
ATOM 5700 N N . ARG B 1 321 ? -1.863 32.094 13.547 1 97.88 321 ARG B N 1
ATOM 5701 C CA . ARG B 1 321 ? -0.493 31.609 13.648 1 97.88 321 ARG B CA 1
ATOM 5702 C C . ARG B 1 321 ? 0.451 32.719 14.117 1 97.88 321 ARG B C 1
ATOM 5704 O O . ARG B 1 321 ? 1.213 32.531 15.07 1 97.88 321 ARG B O 1
ATOM 5711 N N . PRO B 1 322 ? 0.407 33.969 13.508 1 98.12 322 PRO B N 1
ATOM 5712 C CA . PRO B 1 322 ? 1.309 35 13.977 1 98.12 322 PRO B CA 1
ATOM 5713 C C . PRO B 1 322 ? 1.102 35.344 15.453 1 98.12 322 PRO B C 1
ATOM 5715 O O . PRO B 1 322 ? 2.074 35.5 16.203 1 98.12 322 PRO B O 1
ATOM 5718 N N . VAL B 1 323 ? -0.088 35.406 15.883 1 98.25 323 VAL B N 1
ATOM 5719 C CA . VAL B 1 323 ? -0.355 35.719 17.281 1 98.25 323 VAL B CA 1
ATOM 5720 C C . VAL B 1 323 ? 0.186 34.594 18.172 1 98.25 323 VAL B C 1
ATOM 5722 O O . VAL B 1 323 ? 0.837 34.844 19.188 1 98.25 323 VAL B O 1
ATOM 5725 N N . GLY B 1 324 ? -0.091 33.406 17.797 1 98 324 GLY B N 1
ATOM 5726 C CA . GLY B 1 324 ? 0.372 32.25 18.562 1 98 324 GLY B CA 1
ATOM 5727 C C . GLY B 1 324 ? 1.884 32.156 18.641 1 98 324 GLY B C 1
ATOM 5728 O O . GLY B 1 324 ? 2.439 31.984 19.734 1 98 324 GLY B O 1
ATOM 5729 N N . VAL B 1 325 ? 2.549 32.281 17.516 1 97.88 325 VAL B N 1
ATOM 5730 C CA . VAL B 1 325 ? 3.998 32.125 17.453 1 97.88 325 VAL B CA 1
ATOM 5731 C C . VAL B 1 325 ? 4.664 33.281 18.203 1 97.88 325 VAL B C 1
ATOM 5733 O O . VAL B 1 325 ? 5.621 33.094 18.953 1 97.88 325 VAL B O 1
ATOM 5736 N N . LEU B 1 326 ? 4.148 34.531 18.031 1 97.56 326 LEU B N 1
ATOM 5737 C CA . LEU B 1 326 ? 4.746 35.688 18.672 1 97.56 326 LEU B CA 1
ATOM 5738 C C . LEU B 1 326 ? 4.578 35.625 20.188 1 97.56 326 LEU B C 1
ATOM 5740 O O . LEU B 1 326 ? 5.484 36 20.938 1 97.56 326 LEU B O 1
ATOM 5744 N N . ILE B 1 327 ? 3.498 35.125 20.625 1 97.25 327 ILE B N 1
ATOM 5745 C CA . ILE B 1 327 ? 3.277 34.969 22.062 1 97.25 327 ILE B CA 1
ATOM 5746 C C . ILE B 1 327 ? 4.172 33.875 22.625 1 97.25 327 ILE B C 1
ATOM 5748 O O . ILE B 1 327 ? 4.812 34.062 23.656 1 97.25 327 ILE B O 1
ATOM 5752 N N . ALA B 1 328 ? 4.203 32.781 21.953 1 96.38 328 ALA B N 1
ATOM 5753 C CA . ALA B 1 328 ? 4.988 31.656 22.406 1 96.38 328 ALA B CA 1
ATOM 5754 C C . ALA B 1 328 ? 6.473 31.984 22.469 1 96.38 328 ALA B C 1
ATOM 5756 O O . ALA B 1 328 ? 7.18 31.578 23.391 1 96.38 328 ALA B O 1
ATOM 5757 N N . THR B 1 329 ? 6.93 32.75 21.453 1 95.38 329 THR B N 1
ATOM 5758 C CA . THR B 1 329 ? 8.359 33.031 21.359 1 95.38 329 THR B CA 1
ATOM 5759 C C . THR B 1 329 ? 8.703 34.281 22.188 1 95.38 329 THR B C 1
ATOM 5761 O O . THR B 1 329 ? 9.875 34.688 22.25 1 95.38 329 THR B O 1
ATOM 5764 N N . ALA B 1 330 ? 7.719 34.875 22.812 1 94.38 330 ALA B N 1
ATOM 5765 C CA . ALA B 1 330 ? 7.961 36.031 23.688 1 94.38 330 ALA B CA 1
ATOM 5766 C C . ALA B 1 330 ? 8.406 35.562 25.078 1 94.38 330 ALA B C 1
ATOM 5768 O O . ALA B 1 330 ? 8.938 36.375 25.859 1 94.38 330 ALA B O 1
ATOM 5769 N N . ILE B 1 331 ? 8.195 34.312 25.344 1 92.88 331 ILE B N 1
ATOM 5770 C CA . ILE B 1 331 ? 8.664 33.75 26.594 1 92.88 331 ILE B CA 1
ATOM 5771 C C . ILE B 1 331 ? 10.164 33.5 26.531 1 92.88 331 ILE B C 1
ATOM 5773 O O . ILE B 1 331 ? 10.656 32.875 25.578 1 92.88 331 ILE B O 1
ATOM 5777 N N . PRO B 1 332 ? 10.945 33.969 27.469 1 90.19 332 PRO B N 1
ATOM 5778 C CA . PRO B 1 332 ? 12.398 33.812 27.422 1 90.19 332 PRO B CA 1
ATOM 5779 C C . PRO B 1 332 ? 12.812 32.344 27.312 1 90.19 332 PRO B C 1
ATOM 5781 O O . PRO B 1 332 ? 12.141 31.453 27.859 1 90.19 332 PRO B O 1
ATOM 5784 N N . PRO B 1 333 ? 14.023 32.281 26.625 1 86.88 333 PRO B N 1
ATOM 5785 C CA . PRO B 1 333 ? 14.922 33.188 25.906 1 86.88 333 PRO B CA 1
ATOM 5786 C C . PRO B 1 333 ? 14.32 33.688 24.594 1 86.88 333 PRO B C 1
ATOM 5788 O O . PRO B 1 333 ? 13.891 32.875 23.766 1 86.88 333 PRO B O 1
ATOM 5791 N N . ILE B 1 334 ? 14.336 34.938 24.422 1 86.06 334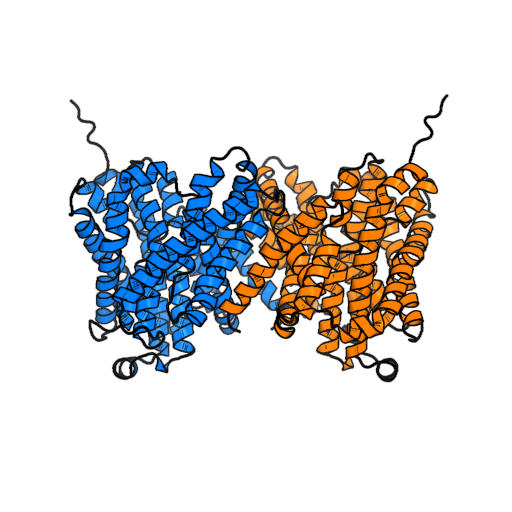 ILE B N 1
ATOM 5792 C CA . ILE B 1 334 ? 13.664 35.594 23.297 1 86.06 334 ILE B CA 1
ATOM 5793 C C . ILE B 1 334 ? 14.609 35.656 22.109 1 86.06 334 ILE B C 1
ATOM 5795 O O . ILE B 1 334 ? 15.781 36.031 22.266 1 86.06 334 ILE B O 1
ATOM 5799 N N . ARG B 1 335 ? 14.109 35.281 21.031 1 88.69 335 ARG B N 1
ATOM 5800 C CA . ARG B 1 335 ? 14.828 35.375 19.766 1 88.69 335 ARG B CA 1
ATOM 5801 C C . ARG B 1 335 ? 14.586 36.75 19.109 1 88.69 335 ARG B C 1
ATOM 5803 O O . ARG B 1 335 ? 13.688 37.5 19.516 1 88.69 335 ARG B O 1
ATOM 5810 N N . PRO B 1 336 ? 15.43 37.062 18.172 1 92.12 336 PRO B N 1
ATOM 5811 C CA . PRO B 1 336 ? 15.219 38.344 17.453 1 92.12 336 PRO B CA 1
ATOM 5812 C C . PRO B 1 336 ? 13.836 38.438 16.828 1 92.12 336 PRO B C 1
ATOM 5814 O O . PRO B 1 336 ? 13.328 37.438 16.297 1 92.12 336 PRO B O 1
ATOM 5817 N N . LEU B 1 337 ? 13.312 39.625 16.844 1 94.25 337 LEU B N 1
ATOM 5818 C CA . LEU B 1 337 ? 11.953 39.844 16.375 1 94.25 337 LEU B CA 1
ATOM 5819 C C . LEU B 1 337 ? 11.797 39.438 14.922 1 94.25 337 LEU B C 1
ATOM 5821 O O . LEU B 1 337 ? 10.742 38.938 14.516 1 94.25 337 LEU B O 1
ATOM 5825 N N . THR B 1 338 ? 12.789 39.688 14.125 1 95.19 338 THR B N 1
ATOM 5826 C CA . THR B 1 338 ? 12.734 39.344 12.711 1 95.19 338 THR B CA 1
ATOM 5827 C C . THR B 1 338 ? 12.594 37.844 12.516 1 95.19 338 THR B C 1
ATOM 5829 O O . THR B 1 338 ? 11.852 37.375 11.648 1 95.19 338 THR B O 1
ATOM 5832 N N . GLU B 1 339 ? 13.328 37.125 13.352 1 95.19 339 GLU B N 1
ATOM 5833 C CA . GLU B 1 339 ? 13.234 35.656 13.297 1 95.19 339 GLU B CA 1
ATOM 5834 C C . GLU B 1 339 ? 11.852 35.188 13.734 1 95.19 339 GLU B C 1
ATOM 5836 O O . GLU B 1 339 ? 11.281 34.281 13.133 1 95.19 339 GLU B O 1
ATOM 5841 N N . ARG B 1 340 ? 11.352 35.844 14.75 1 96.44 340 ARG B N 1
ATOM 5842 C CA . ARG B 1 340 ? 10.047 35.469 15.281 1 96.44 340 ARG B CA 1
ATOM 5843 C C . ARG B 1 340 ? 8.945 35.719 14.25 1 96.44 340 ARG B C 1
ATOM 5845 O O . ARG B 1 340 ? 8 34.938 14.133 1 96.44 340 ARG B O 1
ATOM 5852 N N . ILE B 1 341 ? 9.086 36.812 13.547 1 96.69 341 ILE B N 1
ATOM 5853 C CA . ILE B 1 341 ? 8.109 37.156 12.516 1 96.69 341 ILE B CA 1
ATOM 5854 C C . ILE B 1 341 ? 8.188 36.156 11.375 1 96.69 341 ILE B C 1
ATOM 5856 O O . ILE B 1 341 ? 7.156 35.75 10.828 1 96.69 341 ILE B O 1
ATOM 5860 N N . TYR B 1 342 ? 9.383 35.719 11.055 1 96.88 342 TYR B N 1
ATOM 5861 C CA . TYR B 1 342 ? 9.539 34.719 10.023 1 96.88 342 TYR B CA 1
ATOM 5862 C C . TYR B 1 342 ? 8.891 33.406 10.438 1 96.88 342 TYR B C 1
ATOM 5864 O O . TYR B 1 342 ? 8.172 32.781 9.648 1 96.88 342 TYR B O 1
ATOM 5872 N N . LEU B 1 343 ? 9.133 33 11.656 1 96.44 343 LEU B N 1
ATOM 5873 C CA . LEU B 1 343 ? 8.523 31.797 12.18 1 96.44 343 LEU B CA 1
ATOM 5874 C C . LEU B 1 343 ? 7.004 31.891 12.172 1 96.44 343 LEU B C 1
ATOM 5876 O O . LEU B 1 343 ? 6.312 30.906 11.938 1 96.44 343 LEU B O 1
ATOM 5880 N N . ALA B 1 344 ? 6.547 33.125 12.406 1 97.19 344 ALA B N 1
ATOM 5881 C CA . ALA B 1 344 ? 5.113 33.375 12.508 1 97.19 344 ALA B CA 1
ATOM 5882 C C . ALA B 1 344 ? 4.441 33.281 11.141 1 97.19 344 ALA B C 1
ATOM 5884 O O . ALA B 1 344 ? 3.254 32.969 11.047 1 97.19 344 ALA B O 1
ATOM 5885 N N . LEU B 1 345 ? 5.199 33.469 10.117 1 96.62 345 LEU B N 1
ATOM 5886 C CA . LEU B 1 345 ? 4.598 33.594 8.789 1 96.62 345 LEU B CA 1
ATOM 5887 C C . LEU B 1 345 ? 4.852 32.312 7.973 1 96.62 345 LEU B C 1
ATOM 5889 O O . LEU B 1 345 ? 4.422 32.219 6.824 1 96.62 345 LEU B O 1
ATOM 5893 N N . GLU B 1 346 ? 5.504 31.359 8.617 1 95.44 346 GLU B N 1
ATOM 5894 C CA . GLU B 1 346 ? 5.781 30.094 7.938 1 95.44 346 GLU B CA 1
ATOM 5895 C C . GLU B 1 346 ? 5.176 28.922 8.695 1 95.44 346 GLU B C 1
ATOM 5897 O O . GLU B 1 346 ? 5.566 28.641 9.828 1 95.44 346 GLU B O 1
ATOM 5902 N N . GLY B 1 347 ? 4.227 28.312 8.219 1 95.06 347 GLY B N 1
ATOM 5903 C CA . GLY B 1 347 ? 3.559 27.156 8.789 1 95.06 347 GLY B CA 1
ATOM 5904 C C . GLY B 1 347 ? 2.477 26.594 7.891 1 95.06 347 GLY B C 1
ATOM 5905 O O . GLY B 1 347 ? 1.302 26.562 8.266 1 95.06 347 GLY B O 1
ATOM 5906 N N . PRO B 1 348 ? 2.877 26.141 6.738 1 95.69 348 PRO B N 1
ATOM 5907 C CA . PRO B 1 348 ? 1.877 25.625 5.805 1 95.69 348 PRO B CA 1
ATOM 5908 C C . PRO B 1 348 ? 1.149 24.391 6.352 1 95.69 348 PRO B C 1
ATOM 5910 O O . PRO B 1 348 ? 1.731 23.609 7.109 1 95.69 348 PRO B O 1
ATOM 5913 N N . ARG B 1 349 ? -0.116 24.312 6 1 96.38 349 ARG B N 1
ATOM 5914 C CA . ARG B 1 349 ? -0.911 23.156 6.398 1 96.38 349 ARG B CA 1
ATOM 5915 C C . ARG B 1 349 ? -0.855 22.062 5.344 1 96.38 349 ARG B C 1
ATOM 5917 O O . ARG B 1 349 ? -0.667 22.344 4.156 1 96.38 349 ARG B O 1
ATOM 5924 N N . GLY B 1 350 ? -1.069 20.844 5.828 1 93.81 350 GLY B N 1
ATOM 5925 C CA . GLY B 1 350 ? -0.855 19.781 4.852 1 93.81 350 GLY B CA 1
ATOM 5926 C C . GLY B 1 350 ? -1.684 18.547 5.125 1 93.81 350 GLY B C 1
ATOM 5927 O O . GLY B 1 350 ? -2.906 18.625 5.25 1 93.81 350 GLY B O 1
ATOM 5928 N N . VAL B 1 351 ? -0.982 17.406 5.316 1 92.06 351 VAL B N 1
ATOM 5929 C CA . VAL B 1 351 ? -1.604 16.094 5.25 1 92.06 351 VAL B CA 1
ATOM 5930 C C . VAL B 1 351 ? -2.475 15.867 6.488 1 92.06 351 VAL B C 1
ATOM 5932 O O . VAL B 1 351 ? -3.559 15.289 6.395 1 92.06 351 VAL B O 1
ATOM 5935 N N . VAL B 1 352 ? -2.033 16.266 7.609 1 94.31 352 VAL B N 1
ATOM 5936 C CA . VAL B 1 352 ? -2.764 15.977 8.844 1 94.31 352 VAL B CA 1
ATOM 5937 C C . VAL B 1 352 ? -4.082 16.75 8.852 1 94.31 352 VAL B C 1
ATOM 5939 O O . VAL B 1 352 ? -5.152 16.156 9.039 1 94.31 352 VAL B O 1
ATOM 5942 N N . PRO B 1 353 ? -4.039 18.016 8.547 1 97.06 353 PRO B N 1
ATOM 5943 C CA . PRO B 1 353 ? -5.32 18.719 8.43 1 97.06 353 PRO B CA 1
ATOM 5944 C C . PRO B 1 353 ? -6.242 18.094 7.379 1 97.06 353 PRO B C 1
ATOM 5946 O O . PRO B 1 353 ? -7.449 17.984 7.598 1 97.06 353 PRO B O 1
ATOM 5949 N N . ALA B 1 354 ? -5.688 17.703 6.309 1 94.56 354 ALA B N 1
ATOM 5950 C CA . ALA B 1 354 ? -6.477 17.078 5.246 1 94.56 354 ALA B CA 1
ATOM 5951 C C . ALA B 1 354 ? -7.172 15.82 5.742 1 94.56 354 ALA B C 1
ATOM 5953 O O . ALA B 1 354 ? -8.375 15.648 5.543 1 94.56 354 ALA B O 1
ATOM 5954 N N . THR B 1 355 ? -6.457 15.039 6.355 1 92.56 355 THR B N 1
ATOM 5955 C CA . THR B 1 355 ? -6.977 13.766 6.84 1 92.56 355 THR B CA 1
ATOM 5956 C C . THR B 1 355 ? -8 13.992 7.953 1 92.56 355 THR B C 1
ATOM 5958 O O . THR B 1 355 ? -9.047 13.344 7.973 1 92.56 355 THR B O 1
ATOM 5961 N N . LEU B 1 356 ? -7.699 14.867 8.836 1 94.62 356 LEU B N 1
ATOM 5962 C CA . LEU B 1 356 ? -8.594 15.125 9.961 1 94.62 356 LEU B CA 1
ATOM 5963 C C . LEU B 1 356 ? -9.906 15.727 9.477 1 94.62 356 LEU B C 1
ATOM 5965 O O . LEU B 1 356 ? -10.977 15.391 10 1 94.62 356 LEU B O 1
ATOM 5969 N N . ALA B 1 357 ? -9.789 16.625 8.516 1 94.94 357 ALA B N 1
ATOM 5970 C CA . ALA B 1 357 ? -11.008 17.234 7.973 1 94.94 357 ALA B CA 1
ATOM 5971 C C . ALA B 1 357 ? -11.914 16.172 7.355 1 94.94 357 ALA B C 1
ATOM 5973 O O . ALA B 1 357 ? -13.133 16.203 7.555 1 94.94 357 ALA B O 1
ATOM 5974 N N . ALA B 1 358 ? -11.328 15.297 6.672 1 90.5 358 ALA B N 1
ATOM 5975 C CA . ALA B 1 358 ? -12.102 14.227 6.039 1 90.5 358 ALA B CA 1
ATOM 5976 C C . ALA B 1 358 ? -12.695 13.289 7.086 1 90.5 358 ALA B C 1
ATOM 5978 O O . ALA B 1 358 ? -13.812 12.805 6.93 1 90.5 358 ALA B O 1
ATOM 5979 N N . MET B 1 359 ? -11.938 13.047 8.039 1 87.44 359 MET B N 1
ATOM 5980 C CA . MET B 1 359 ? -12.406 12.195 9.125 1 87.44 359 MET B CA 1
ATOM 5981 C C . MET B 1 359 ? -13.594 12.828 9.836 1 87.44 359 MET B C 1
ATOM 5983 O O . MET B 1 359 ? -14.586 12.148 10.125 1 87.44 359 MET B O 1
ATOM 5987 N N . VAL B 1 360 ? -13.477 14.031 10.133 1 90.81 360 VAL B N 1
ATOM 5988 C CA . VAL B 1 360 ? -14.531 14.758 10.828 1 90.81 360 VAL B CA 1
ATOM 5989 C C . VAL B 1 360 ? -15.781 14.812 9.953 1 90.81 360 VAL B C 1
ATOM 5991 O O . VAL B 1 360 ? -16.906 14.648 10.445 1 90.81 360 VAL B O 1
ATOM 5994 N N . TYR B 1 361 ? -15.531 15.078 8.68 1 91.44 361 TYR B N 1
ATOM 5995 C CA . TYR B 1 361 ? -16.641 15.078 7.727 1 91.44 361 TYR B CA 1
ATOM 5996 C C . TYR B 1 361 ? -17.391 13.758 7.773 1 91.44 361 TYR B C 1
ATOM 5998 O O . TYR B 1 361 ? -18.625 13.75 7.887 1 91.44 361 TYR B O 1
ATOM 6006 N N . THR B 1 362 ? -16.719 12.703 7.727 1 85.88 362 THR B N 1
ATOM 6007 C CA . THR B 1 362 ? -17.312 11.367 7.707 1 85.88 362 THR B CA 1
ATOM 6008 C C . THR B 1 362 ? -18.031 11.078 9.016 1 85.88 362 THR B C 1
ATOM 6010 O O . THR B 1 362 ? -19.109 10.484 9.016 1 85.88 362 THR B O 1
ATOM 6013 N N . GLU B 1 363 ? -17.453 11.492 10.102 1 84.81 363 GLU B N 1
ATOM 6014 C CA . GLU B 1 363 ? -18.031 11.25 11.414 1 84.81 363 GLU B CA 1
ATOM 6015 C C . GLU B 1 363 ? -19.359 11.992 11.578 1 84.81 363 GLU B C 1
ATOM 6017 O O . GLU B 1 363 ? -20.328 11.445 12.117 1 84.81 363 GLU B O 1
ATOM 6022 N N . ILE B 1 364 ? -19.391 13.203 11.133 1 88.88 364 ILE B N 1
ATOM 6023 C CA . ILE B 1 364 ? -20.609 14.008 11.258 1 88.88 364 ILE B CA 1
ATOM 6024 C C . ILE B 1 364 ? -21.688 13.461 10.328 1 88.88 364 ILE B C 1
ATOM 6026 O O . ILE B 1 364 ? -22.859 13.438 10.688 1 88.88 364 ILE B O 1
ATOM 6030 N N . MET B 1 365 ? -21.266 13 9.172 1 87.56 365 MET B N 1
ATOM 6031 C CA . MET B 1 365 ? -22.234 12.445 8.219 1 87.56 365 MET B CA 1
ATOM 6032 C C . MET B 1 365 ? -22.844 11.156 8.742 1 87.56 365 MET B C 1
ATOM 6034 O O . MET B 1 365 ? -24.016 10.875 8.5 1 87.56 365 MET B O 1
ATOM 6038 N N . LYS B 1 366 ? -22.062 10.406 9.391 1 83 366 LYS B N 1
ATOM 6039 C CA . LYS B 1 366 ? -22.531 9.133 9.93 1 83 366 LYS B CA 1
ATOM 6040 C C . LYS B 1 366 ? -23.359 9.336 11.195 1 83 366 LYS B C 1
ATOM 6042 O O . LYS B 1 366 ? -24.281 8.57 11.461 1 83 366 LYS B O 1
ATOM 6047 N N . HIS B 1 367 ? -22.938 10.391 11.953 1 88.12 367 HIS B N 1
ATOM 6048 C CA . HIS B 1 367 ? -23.609 10.68 13.219 1 88.12 367 HIS B CA 1
ATOM 6049 C C . HIS B 1 367 ? -24.016 12.141 13.305 1 88.12 367 HIS B C 1
ATOM 6051 O O . HIS B 1 367 ? -23.516 12.875 14.164 1 88.12 367 HIS B O 1
ATOM 6057 N N . PRO B 1 368 ? -25.031 12.492 12.617 1 88.81 368 PRO B N 1
ATOM 6058 C CA . PRO B 1 368 ? -25.422 13.906 12.609 1 88.81 368 PRO B CA 1
ATOM 6059 C C . PRO B 1 368 ? -25.875 14.406 13.977 1 88.81 368 PRO B C 1
ATOM 6061 O O . PRO B 1 368 ? -25.828 15.609 14.242 1 88.81 368 PRO B O 1
ATOM 6064 N N . ASN B 1 369 ? -26.25 13.484 14.828 1 87 369 ASN B N 1
ATOM 6065 C CA . ASN B 1 369 ? -26.766 13.836 16.141 1 87 369 ASN B CA 1
ATOM 6066 C C . ASN B 1 369 ? -25.656 14.344 17.062 1 87 369 ASN B C 1
ATOM 6068 O O . ASN B 1 369 ? -25.938 14.875 18.141 1 87 369 ASN B O 1
ATOM 6072 N N . ILE B 1 370 ? -24.422 14.25 16.625 1 82.62 370 ILE B N 1
ATOM 6073 C CA . ILE B 1 370 ? -23.312 14.695 17.438 1 82.62 370 ILE B CA 1
ATOM 6074 C C . ILE B 1 370 ? -23.297 16.219 17.516 1 82.62 370 ILE B C 1
ATOM 6076 O O . ILE B 1 370 ? -22.719 16.797 18.438 1 82.62 370 ILE B O 1
ATOM 6080 N N . VAL B 1 371 ? -23.844 16.828 16.516 1 87.81 371 VAL B N 1
ATOM 6081 C CA . VAL B 1 371 ? -23.922 18.281 16.484 1 87.81 371 VAL B CA 1
ATOM 6082 C C . VAL B 1 371 ? -25.016 18.766 17.438 1 87.81 371 VAL B C 1
ATOM 6084 O O . VAL B 1 371 ? -26.156 18.328 17.344 1 87.81 371 VAL B O 1
ATOM 6087 N N . PRO B 1 372 ? -24.625 19.594 18.312 1 85.56 372 PRO B N 1
ATOM 6088 C CA . PRO B 1 372 ? -25.625 20.125 19.234 1 85.56 372 PRO B CA 1
ATOM 6089 C C . PRO B 1 372 ? -26.828 20.766 18.531 1 85.56 372 PRO B C 1
ATOM 6091 O O . PRO B 1 372 ? -26.641 21.422 17.5 1 85.56 372 PRO B O 1
ATOM 6094 N N . LYS B 1 373 ? -28.047 20.625 19.125 1 84.88 373 LYS B N 1
ATOM 6095 C CA . LYS B 1 373 ? -29.297 21.062 18.516 1 84.88 373 LYS B CA 1
ATOM 6096 C C . LYS B 1 373 ? -29.297 22.562 18.266 1 84.88 373 LYS B C 1
ATOM 6098 O O . LYS B 1 373 ? -29.891 23.031 17.297 1 84.88 373 LYS B O 1
ATOM 6103 N N . ASN B 1 374 ? -28.625 23.266 19.203 1 85.88 374 ASN B N 1
ATOM 6104 C CA . ASN B 1 374 ? -28.594 24.719 19.094 1 85.88 374 ASN B CA 1
ATOM 6105 C C . ASN B 1 374 ? -27.797 25.172 17.875 1 85.88 374 ASN B C 1
ATOM 6107 O O . ASN B 1 374 ? -28.047 26.25 17.328 1 85.88 374 ASN B O 1
ATOM 6111 N N . ILE B 1 375 ? -26.875 24.422 17.5 1 89.19 375 ILE B N 1
ATOM 6112 C CA . ILE B 1 375 ? -26.062 24.734 16.328 1 89.19 375 ILE B CA 1
ATOM 6113 C C . ILE B 1 375 ? -26.703 24.156 15.07 1 89.19 375 ILE B C 1
ATOM 6115 O O . ILE B 1 375 ? -26.703 24.797 14.016 1 89.19 375 ILE B O 1
ATOM 6119 N N . ALA B 1 376 ? -27.266 22.984 15.227 1 89.75 376 ALA B N 1
ATOM 6120 C CA . ALA B 1 376 ? -27.922 22.297 14.117 1 89.75 376 ALA B CA 1
ATOM 6121 C C . ALA B 1 376 ? -29.078 23.125 13.578 1 89.75 376 ALA B C 1
ATOM 6123 O O . ALA B 1 376 ? -29.422 23.016 12.398 1 89.75 376 ALA B O 1
ATOM 6124 N N . SER B 1 377 ? -29.688 23.875 14.5 1 90.31 377 SER B N 1
ATOM 6125 C CA . SER B 1 377 ? -30.797 24.734 14.094 1 90.31 377 SER B CA 1
ATOM 6126 C C . SER B 1 377 ? -30.312 25.891 13.211 1 90.31 377 SER B C 1
ATOM 6128 O O . SER B 1 377 ? -31.062 26.406 12.398 1 90.31 377 SER B O 1
ATOM 6130 N N . LEU B 1 378 ? -29.078 26.25 13.359 1 90.38 378 LEU B N 1
ATOM 6131 C CA . LEU B 1 378 ? -28.5 27.344 12.586 1 90.38 378 LEU B CA 1
ATOM 6132 C C . LEU B 1 378 ? -28 26.844 11.234 1 90.38 378 LEU B C 1
ATOM 6134 O O . LEU B 1 378 ? -28.109 27.562 10.227 1 90.38 378 LEU B O 1
ATOM 6138 N N . MET B 1 379 ? -27.375 25.719 11.227 1 91.25 379 MET B N 1
ATOM 6139 C CA . MET B 1 379 ? -26.812 25.078 10.039 1 91.25 379 MET B CA 1
ATOM 6140 C C . MET B 1 379 ? -26.906 23.562 10.125 1 91.25 379 MET B C 1
ATOM 6142 O O . MET B 1 379 ? -26.375 22.953 11.055 1 91.25 379 MET B O 1
ATOM 6146 N N . PRO B 1 380 ? -27.547 23.016 9.086 1 92.75 380 PRO B N 1
ATOM 6147 C CA . PRO B 1 380 ? -27.688 21.562 9.133 1 92.75 380 PRO B CA 1
ATOM 6148 C C . PRO B 1 380 ? -26.344 20.844 9.242 1 92.75 380 PRO B C 1
ATOM 6150 O O . PRO B 1 380 ? -25.344 21.297 8.672 1 92.75 380 PRO B O 1
ATOM 6153 N N . PRO B 1 381 ? -26.312 19.75 9.938 1 91.81 381 PRO B N 1
ATOM 6154 C CA . PRO B 1 381 ? -25.062 19.016 10.18 1 91.81 381 PRO B CA 1
ATOM 6155 C C . PRO B 1 381 ? -24.312 18.688 8.898 1 91.81 381 PRO B C 1
ATOM 6157 O O . PRO B 1 381 ? -23.078 18.75 8.867 1 91.81 381 PRO B O 1
ATOM 6160 N N . THR B 1 382 ? -24.984 18.344 7.902 1 89 382 THR B N 1
ATOM 6161 C CA . THR B 1 382 ? -24.344 18 6.637 1 89 382 THR B CA 1
ATOM 6162 C C . THR B 1 382 ? -23.625 19.219 6.047 1 89 382 THR B C 1
ATOM 6164 O O . THR B 1 382 ? -22.516 19.094 5.523 1 89 382 THR B O 1
ATOM 6167 N N . GLU B 1 383 ? -24.266 20.25 6.168 1 91.88 383 GLU B N 1
ATOM 6168 C CA . GLU B 1 383 ? -23.656 21.484 5.676 1 91.88 383 GLU B CA 1
ATOM 6169 C C . GLU B 1 383 ? -22.484 21.906 6.539 1 91.88 383 GLU B C 1
ATOM 6171 O O . GLU B 1 383 ? -21.469 22.391 6.027 1 91.88 383 GLU B O 1
ATOM 6176 N N . LEU B 1 384 ? -22.672 21.734 7.781 1 93.38 384 LEU B N 1
ATOM 6177 C CA . LEU B 1 384 ? -21.609 22.062 8.727 1 93.38 384 LEU B CA 1
ATOM 6178 C C . LEU B 1 384 ? -20.344 21.25 8.43 1 93.38 384 LEU B C 1
ATOM 6180 O O . LEU B 1 384 ? -19.234 21.781 8.43 1 93.38 384 LEU B O 1
ATOM 6184 N N . ALA B 1 385 ? -20.547 19.953 8.227 1 92.94 385 ALA B N 1
ATOM 6185 C CA . ALA B 1 385 ? -19.438 19.078 7.867 1 92.94 385 ALA B CA 1
ATOM 6186 C C . ALA B 1 385 ? -18.75 19.547 6.59 1 92.94 385 ALA B C 1
ATOM 6188 O O . ALA B 1 385 ? -17.516 19.531 6.492 1 92.94 385 ALA B O 1
ATOM 6189 N N . GLY B 1 386 ? -19.516 19.969 5.719 1 93.88 386 GLY B N 1
ATOM 6190 C CA . GLY B 1 386 ? -19 20.469 4.457 1 93.88 386 GLY B CA 1
ATOM 6191 C C . GLY B 1 386 ? -18.203 21.75 4.602 1 93.88 386 GLY B C 1
ATOM 6192 O O . GLY B 1 386 ? -17.203 21.953 3.916 1 93.88 386 GLY B O 1
ATOM 6193 N N . THR B 1 387 ? -18.672 22.625 5.445 1 95.38 387 THR B N 1
ATOM 6194 C CA . THR B 1 387 ? -17.984 23.906 5.645 1 95.38 387 THR B CA 1
ATOM 6195 C C . THR B 1 387 ? -16.609 23.688 6.254 1 95.38 387 THR B C 1
ATOM 6197 O O . THR B 1 387 ? -15.648 24.375 5.902 1 95.38 387 THR B O 1
ATOM 6200 N N . ILE B 1 388 ? -16.516 22.719 7.133 1 96.25 388 ILE B N 1
ATOM 6201 C CA . ILE B 1 388 ? -15.227 22.406 7.727 1 96.25 388 ILE B CA 1
ATOM 6202 C C . ILE B 1 388 ? -14.281 21.891 6.645 1 96.25 388 ILE B C 1
ATOM 6204 O O . ILE B 1 388 ? -13.109 22.297 6.598 1 96.25 388 ILE B O 1
ATOM 6208 N N . LEU B 1 389 ? -14.805 21.078 5.836 1 95.31 389 LEU B N 1
ATOM 6209 C CA . LEU B 1 389 ? -14.016 20.5 4.766 1 95.31 389 LEU B CA 1
ATOM 6210 C C . LEU B 1 389 ? -13.531 21.562 3.789 1 95.31 389 LEU B C 1
ATOM 6212 O O . LEU B 1 389 ? -12.359 21.594 3.426 1 95.31 389 LEU B O 1
ATOM 6216 N N . VAL B 1 390 ? -14.406 22.406 3.396 1 96.44 390 VAL B N 1
ATOM 6217 C CA . VAL B 1 390 ? -14.086 23.453 2.424 1 96.44 390 VAL B CA 1
ATOM 6218 C C . VAL B 1 390 ? -13.109 24.453 3.039 1 96.44 390 VAL B C 1
ATOM 6220 O O . VAL B 1 390 ? -12.172 24.906 2.375 1 96.44 390 VAL B O 1
ATOM 6223 N N . ALA B 1 391 ? -13.344 24.781 4.246 1 97.75 391 ALA B N 1
ATOM 6224 C CA . ALA B 1 391 ? -12.461 25.719 4.93 1 97.75 391 ALA B CA 1
ATOM 6225 C C . ALA B 1 391 ? -11.055 25.141 5.074 1 97.75 391 ALA B C 1
ATOM 6227 O O . ALA B 1 391 ? -10.062 25.875 4.934 1 97.75 391 ALA B O 1
ATOM 6228 N N . THR B 1 392 ? -10.969 23.891 5.422 1 97.69 392 THR B N 1
ATOM 6229 C CA . THR B 1 392 ? -9.672 23.25 5.535 1 97.69 392 THR B CA 1
ATOM 6230 C C . THR B 1 392 ? -8.969 23.172 4.18 1 97.69 392 THR B C 1
ATOM 6232 O O . THR B 1 392 ? -7.777 23.469 4.074 1 97.69 392 THR B O 1
ATOM 6235 N N . PHE B 1 393 ? -9.742 22.828 3.211 1 96 393 PHE B N 1
ATOM 6236 C CA . PHE B 1 393 ? -9.242 22.781 1.84 1 96 393 PHE B CA 1
ATOM 6237 C C . PHE B 1 393 ? -8.648 24.125 1.443 1 96 393 PHE B C 1
ATOM 6239 O O . PHE B 1 393 ? -7.523 24.188 0.939 1 96 393 PHE B O 1
ATOM 6246 N N . MET B 1 394 ? -9.336 25.141 1.715 1 97.12 394 MET B N 1
ATOM 6247 C CA . MET B 1 394 ? -8.898 26.5 1.379 1 97.12 394 MET B CA 1
ATOM 6248 C C . MET B 1 394 ? -7.668 26.891 2.191 1 97.12 394 MET B C 1
ATOM 6250 O O . MET B 1 394 ? -6.766 27.547 1.679 1 97.12 394 MET B O 1
ATOM 6254 N N . THR B 1 395 ? -7.684 26.516 3.41 1 98.12 395 THR B N 1
ATOM 6255 C CA . THR B 1 395 ? -6.551 26.844 4.273 1 98.12 395 THR B CA 1
ATOM 6256 C C . THR B 1 395 ? -5.277 26.172 3.771 1 98.12 395 THR B C 1
ATOM 6258 O O . THR B 1 395 ? -4.203 26.781 3.777 1 98.12 395 THR B O 1
ATOM 6261 N N . ILE B 1 396 ? -5.406 24.938 3.352 1 97.38 396 ILE B N 1
ATOM 6262 C CA . ILE B 1 396 ? -4.254 24.203 2.844 1 97.38 396 ILE B CA 1
ATOM 6263 C C . ILE B 1 396 ? -3.742 24.859 1.566 1 97.38 396 ILE B C 1
ATOM 6265 O O . ILE B 1 396 ? -2.553 25.172 1.452 1 97.38 396 ILE B O 1
ATOM 6269 N N . ILE B 1 397 ? -4.613 25.172 0.671 1 96.44 397 ILE B N 1
ATOM 6270 C CA . ILE B 1 397 ? -4.215 25.734 -0.614 1 96.44 397 ILE B CA 1
ATOM 6271 C C . ILE B 1 397 ? -3.568 27.094 -0.4 1 96.44 397 ILE B C 1
ATOM 6273 O O . ILE B 1 397 ? -2.471 27.359 -0.897 1 96.44 397 ILE B O 1
ATOM 6277 N N . VAL B 1 398 ? -4.199 27.891 0.361 1 97.19 398 VAL B N 1
ATOM 6278 C CA . VAL B 1 398 ? -3.742 29.266 0.546 1 97.19 398 VAL B CA 1
ATOM 6279 C C . VAL B 1 398 ? -2.432 29.266 1.328 1 97.19 398 VAL B C 1
ATOM 6281 O O . VAL B 1 398 ? -1.503 30.016 0.989 1 97.19 398 VAL B O 1
ATOM 6284 N N . SER B 1 399 ? -2.359 28.484 2.346 1 97.25 399 SER B N 1
ATOM 6285 C CA . SER B 1 399 ? -1.148 28.469 3.16 1 97.25 399 SER B CA 1
ATOM 6286 C C . SER B 1 399 ? 0.055 28 2.354 1 97.25 399 SER B C 1
ATOM 6288 O O . SER B 1 399 ? 1.121 28.609 2.396 1 97.25 399 SER B O 1
ATOM 6290 N N . VAL B 1 400 ? -0.111 26.938 1.618 1 94.88 400 VAL B N 1
ATOM 6291 C CA . VAL B 1 400 ? 0.996 26.359 0.861 1 94.88 400 VAL B CA 1
ATOM 6292 C C . VAL B 1 400 ? 1.425 27.328 -0.241 1 94.88 400 VAL B C 1
ATOM 6294 O O . VAL B 1 400 ? 2.617 27.562 -0.428 1 94.88 400 VAL B O 1
ATOM 6297 N N . VAL B 1 401 ? 0.493 27.891 -0.938 1 94.44 401 VAL B N 1
ATOM 6298 C CA . VAL B 1 401 ? 0.8 28.766 -2.055 1 94.44 401 VAL B CA 1
ATOM 6299 C C . VAL B 1 401 ? 1.433 30.062 -1.534 1 94.44 401 VAL B C 1
ATOM 6301 O O . VAL B 1 401 ? 2.486 30.484 -2.02 1 94.44 401 VAL B O 1
ATOM 6304 N N . LEU B 1 402 ? 0.849 30.656 -0.563 1 95 402 LEU B N 1
ATOM 6305 C CA . LEU B 1 402 ? 1.33 31.922 -0.032 1 95 402 LEU B CA 1
ATOM 6306 C C . LEU B 1 402 ? 2.691 31.75 0.634 1 95 402 LEU B C 1
ATOM 6308 O O . LEU B 1 402 ? 3.625 32.5 0.353 1 95 402 LEU B O 1
ATOM 6312 N N . GLU B 1 403 ? 2.762 30.812 1.451 1 94.19 403 GLU B N 1
ATOM 6313 C CA . GLU B 1 403 ? 3.965 30.688 2.268 1 94.19 403 GLU B CA 1
ATOM 6314 C C . GLU B 1 403 ? 5.133 30.141 1.446 1 94.19 403 GLU B C 1
ATOM 6316 O O . GLU B 1 403 ? 6.285 30.5 1.693 1 94.19 403 GLU B O 1
ATOM 6321 N N . ALA B 1 404 ? 4.84 29.297 0.516 1 89.88 404 ALA B N 1
ATOM 6322 C CA . ALA B 1 404 ? 5.902 28.875 -0.393 1 89.88 404 ALA B CA 1
ATOM 6323 C C . ALA B 1 404 ? 6.398 30.047 -1.238 1 89.88 404 ALA B C 1
ATOM 6325 O O . ALA B 1 404 ? 7.59 30.141 -1.548 1 89.88 404 ALA B O 1
ATOM 6326 N N . SER B 1 405 ? 5.527 30.906 -1.617 1 92.06 405 SER B N 1
ATOM 6327 C CA . SER B 1 405 ? 5.855 32.031 -2.494 1 92.06 405 SER B CA 1
ATOM 6328 C C . SER B 1 405 ? 6.688 33.062 -1.762 1 92.06 405 SER B C 1
ATOM 6330 O O . SER B 1 405 ? 7.598 33.656 -2.344 1 92.06 405 SER B O 1
ATOM 6332 N N . TRP B 1 406 ? 6.418 33.25 -0.46 1 95.06 406 TRP B N 1
ATOM 6333 C CA . TRP B 1 406 ? 7.121 34.344 0.197 1 95.06 406 TRP B CA 1
ATOM 6334 C C . TRP B 1 406 ? 8.227 33.812 1.103 1 95.06 406 TRP B C 1
ATOM 6336 O O . TRP B 1 406 ? 8.969 34.594 1.704 1 95.06 406 TRP B O 1
ATOM 6346 N N . ALA B 1 407 ? 8.438 32.562 1.137 1 93.81 407 ALA B N 1
ATOM 6347 C CA . ALA B 1 407 ? 9.43 31.984 2.033 1 93.81 407 ALA B CA 1
ATOM 6348 C C . ALA B 1 407 ? 10.812 32.594 1.786 1 93.81 407 ALA B C 1
ATOM 6350 O O . ALA B 1 407 ? 11.461 33.062 2.721 1 93.81 407 ALA B O 1
ATOM 6351 N N . LYS B 1 408 ? 11.234 32.625 0.575 1 93 408 LYS B N 1
ATOM 6352 C CA . LYS B 1 408 ? 12.57 33.094 0.238 1 93 408 LYS B CA 1
ATOM 6353 C C . LYS B 1 408 ? 12.641 34.625 0.33 1 93 408 LYS B C 1
ATOM 6355 O O . LYS B 1 408 ? 13.531 35.156 0.991 1 93 408 LYS B O 1
ATOM 6360 N N . PRO B 1 409 ? 11.734 35.344 -0.279 1 94.56 409 PRO B N 1
ATOM 6361 C CA . PRO B 1 409 ? 11.781 36.812 -0.163 1 94.56 409 PRO B CA 1
ATOM 6362 C C . PRO B 1 409 ? 11.688 37.281 1.284 1 94.56 409 PRO B C 1
ATOM 6364 O O . PRO B 1 409 ? 12.375 38.25 1.664 1 94.56 409 PRO B O 1
ATOM 6367 N N . LEU B 1 410 ? 10.914 36.656 2.057 1 95.19 410 LEU B N 1
ATOM 6368 C CA . LEU B 1 410 ? 10.758 37.031 3.453 1 95.19 410 LEU B CA 1
ATOM 6369 C C . LEU B 1 410 ? 12.031 36.75 4.242 1 95.19 410 LEU B C 1
ATOM 6371 O O . LEU B 1 410 ? 12.391 37.5 5.145 1 95.19 410 LEU B O 1
ATOM 6375 N N . ALA B 1 411 ? 12.648 35.625 3.938 1 94.5 411 ALA B N 1
ATOM 6376 C CA . ALA B 1 411 ? 13.906 35.312 4.594 1 94.5 411 ALA B CA 1
ATOM 6377 C C . ALA B 1 411 ? 14.984 36.344 4.273 1 94.5 411 ALA B C 1
ATOM 6379 O O . ALA B 1 411 ? 15.766 36.719 5.145 1 94.5 411 ALA B O 1
ATOM 6380 N N . ASN B 1 412 ? 15.023 36.812 3.055 1 93.69 412 ASN B N 1
ATOM 6381 C CA . ASN B 1 412 ? 16 37.812 2.613 1 93.69 412 ASN B CA 1
ATOM 6382 C C . ASN B 1 412 ? 15.789 39.156 3.297 1 93.69 412 ASN B C 1
ATOM 6384 O O . ASN B 1 412 ? 16.75 39.875 3.549 1 93.69 412 ASN B O 1
ATOM 6388 N N . ILE B 1 413 ? 14.594 39.406 3.666 1 94.12 413 ILE B N 1
ATOM 6389 C CA . ILE B 1 413 ? 14.258 40.688 4.266 1 94.12 413 ILE B CA 1
ATOM 6390 C C . ILE B 1 413 ? 14.438 40.594 5.781 1 94.12 413 ILE B C 1
ATOM 6392 O O . ILE B 1 413 ? 15 41.531 6.391 1 94.12 413 ILE B O 1
ATOM 6396 N N . LEU B 1 414 ? 14.086 39.5 6.312 1 94 414 LEU B N 1
ATOM 6397 C CA . LEU B 1 414 ? 13.969 39.438 7.766 1 94 414 LEU B CA 1
ATOM 6398 C C . LEU B 1 414 ? 15.211 38.781 8.383 1 94 414 LEU B C 1
ATOM 6400 O O . LEU B 1 414 ? 15.562 39.094 9.523 1 94 414 LEU B O 1
ATOM 6404 N N . LEU B 1 415 ? 15.859 37.844 7.652 1 90.06 415 LEU B N 1
ATOM 6405 C CA . LEU B 1 415 ? 16.906 37.031 8.273 1 90.06 415 LEU B CA 1
ATOM 6406 C C . LEU B 1 415 ? 18.281 37.438 7.77 1 90.06 415 LEU B C 1
ATOM 6408 O O . LEU B 1 415 ? 19.312 36.938 8.234 1 90.06 415 LEU B O 1
ATOM 6412 N N . LYS B 1 416 ? 18.562 38.219 6.75 1 74.88 416 LYS B N 1
ATOM 6413 C CA . LYS B 1 416 ? 19.859 38.688 6.258 1 74.88 416 LYS B CA 1
ATOM 6414 C C . LYS B 1 416 ? 20.656 39.375 7.367 1 74.88 416 LYS B C 1
ATOM 6416 O O . LYS B 1 416 ? 20.125 40.219 8.078 1 74.88 416 LYS B O 1
ATOM 6421 N N . ARG B 1 417 ? 21.594 38.531 8.039 1 59.78 417 ARG B N 1
ATOM 6422 C CA . ARG B 1 417 ? 22.609 39.031 8.953 1 59.78 417 ARG B CA 1
ATOM 6423 C C . ARG B 1 417 ? 23.234 40.344 8.445 1 59.78 417 ARG B C 1
ATOM 6425 O O . ARG B 1 417 ? 23.562 40.438 7.27 1 59.78 417 ARG B O 1
ATOM 6432 N N . LYS B 1 418 ? 23.078 41.375 9.133 1 50.62 418 LYS B N 1
ATOM 6433 C CA . LYS B 1 418 ? 23.922 42.562 8.969 1 50.62 418 LYS B CA 1
ATOM 6434 C C . LYS B 1 418 ? 25.406 42.188 8.898 1 50.62 418 LYS B C 1
ATOM 6436 O O . LYS B 1 418 ? 25.922 41.562 9.82 1 50.62 418 LYS B O 1
ATOM 6441 N N . THR B 1 419 ? 25.906 41.656 7.762 1 44.19 419 THR B N 1
ATOM 6442 C CA . THR B 1 419 ? 27.359 41.812 7.707 1 44.19 419 THR B CA 1
ATOM 6443 C C . THR B 1 419 ? 27.797 43.031 8.484 1 44.19 419 THR B C 1
ATOM 6445 O O . THR B 1 419 ? 27.422 44.156 8.148 1 44.19 419 THR B O 1
ATOM 6448 N N . SER B 1 420 ? 27.797 42.969 9.75 1 37.12 420 SER B N 1
ATOM 6449 C CA . SER B 1 420 ? 28.562 44.031 10.422 1 37.12 420 SER B CA 1
ATOM 6450 C C . SER B 1 420 ? 29.797 44.406 9.617 1 37.12 420 SER B C 1
ATOM 6452 O O . SER B 1 420 ? 30.641 43.562 9.312 1 37.12 420 SER B O 1
ATOM 6454 N N . THR B 1 421 ? 29.703 45.25 8.719 1 35.16 421 THR B N 1
ATOM 6455 C CA . THR B 1 421 ? 30.828 46.094 8.328 1 35.16 421 THR B CA 1
ATOM 6456 C C . THR B 1 421 ? 31.609 46.531 9.547 1 35.16 421 THR B C 1
ATOM 6458 O O . THR B 1 421 ? 32.5 47.406 9.438 1 35.16 421 THR B O 1
ATOM 6461 N N . SER B 1 422 ? 31.734 45.781 10.68 1 28.09 422 SER B N 1
ATOM 6462 C CA . SER B 1 422 ? 32.969 46.312 11.266 1 28.09 422 SER B CA 1
ATOM 6463 C C . SER B 1 422 ? 34.188 45.844 10.469 1 28.09 422 SER B C 1
ATOM 6465 O O . SER B 1 422 ? 34.188 44.75 9.898 1 28.09 422 SER B O 1
#

Foldseek 3Di:
DPVVLVVVVLCCLQVVLVVQQVVCVVVPFGSLLSLLVLLQVCLVVVVDPLVCLLVVLLVLQVLLLLLQLLLLLLQQAPVLCVVCVLLLVLCLPQLLVLLLLQLLQLLCVLLVHPSRFLLSSLLSLLQSAFDLVLLVVLCVPDDFDPSLSSSQSSSNSQSLLLSVQSNVLSLVVLPPADDPDSVVLSCCAQVVLLVLLVVLLVVLVVVCVVDPCVVCLQVVLSVSLVVSQCCQCPVVCVVPVHHYHSSSSSNNSSNSCSHPVCPDPVCVVVVVVNSVVSVVVSVSSQSSLSSSLSSNADPVLCVVCVVSLLSSLCSSQVPSQLVSQVVSQVPPPHDDPLSSNLSSNAGAHGSSSSSSLSVQLSVCVVPVVSRDPVVCVSPNSNSSSNNSSSSSSSNNNCSSRVCSVCNRVSCVVRVPPPPPPD/DPVVLVVVVLCCLQVVLVVQQVVCVVVPFGSLLSLLVLLQVCLVVVVDPLVCLLVVLVVLQVLLLLLQLLLLLLQQAPVLCVVCVLLLVLCLPQLLVLLLLQLLQLLCVLLVHPSRALLSSLLSLLQSAFDLVLLVVLPVVADFDPSLSSSQSSSNSQSLLLSVQSNVLSLVVLPPADDPDSVVLSCCAQVVLLVLLVVLLVVLVVVCVVDPCVVCLQVVLSVSLVVSQCCQCPVVCVVPVHHYHSSSSSNNSSNSCSHPVCPDPVCVVVVVVNSVVSVVVSVSSQSSLSSSLSSNADPVLCVVCVVSLLSSLCSSQVPSQLVSQCVSQVPPPHDDPLSSNLSSNAGAHGSSSSSSLSVQLSVCVVPVVSRDPVVCVVPNSNSSSNNSSSSSSSNNNCSSRVCSVCNRVSCVVRVPPPPPPD

Solvent-accessible surface area (backbone atoms only — not comparable to full-atom values): 40712 Å² total; per-residue (Å²): 130,64,59,59,58,52,44,35,53,49,12,49,47,28,26,50,38,25,51,48,35,41,51,24,52,74,75,69,43,72,36,62,51,52,34,25,50,51,12,33,51,38,33,74,68,59,70,58,59,64,70,56,44,59,63,46,41,60,50,52,36,56,57,33,49,51,50,43,38,20,48,52,25,24,69,43,55,58,80,64,45,61,77,45,39,70,60,28,50,29,39,48,49,51,12,30,52,39,16,14,51,44,24,3,32,44,38,11,54,65,70,71,43,61,58,82,36,63,67,19,37,35,47,7,15,30,64,36,9,26,26,34,80,64,45,51,64,56,49,72,77,43,96,64,61,64,66,61,53,47,41,54,39,50,29,17,51,55,18,32,40,50,20,50,46,47,30,50,50,43,46,20,74,43,67,73,35,84,71,88,48,66,67,60,47,48,47,34,17,53,51,45,5,42,53,48,3,49,50,48,28,51,52,50,51,57,49,53,74,75,40,84,45,69,90,33,42,47,41,27,51,55,10,46,44,36,37,53,25,25,38,25,66,50,49,43,29,73,75,71,71,47,58,31,29,19,59,31,14,27,23,37,20,19,33,40,41,43,55,57,47,40,72,35,76,90,38,29,68,58,46,48,53,35,50,56,47,46,52,56,50,37,53,51,39,50,43,50,52,35,24,45,52,20,32,64,53,53,63,71,56,41,68,72,39,45,63,55,16,43,50,37,22,48,38,35,54,72,40,15,31,32,53,13,35,47,56,31,48,61,47,81,85,61,66,58,66,46,55,43,51,52,56,18,59,52,69,30,33,36,66,56,24,52,39,46,32,51,49,50,29,51,50,34,67,74,38,48,78,46,50,54,68,80,51,37,74,76,44,49,46,66,56,49,31,46,50,45,38,46,22,50,52,36,26,27,39,49,31,40,54,52,34,64,66,41,46,61,64,48,42,61,70,45,59,59,70,73,74,66,83,114,129,66,59,59,59,52,44,35,52,49,11,48,46,29,26,48,36,27,52,49,34,41,50,24,54,73,75,71,43,73,36,62,51,53,34,26,50,51,13,34,51,38,33,74,68,59,70,59,58,62,69,56,44,59,64,46,41,61,52,50,36,54,57,34,47,51,49,43,37,20,49,52,24,23,69,43,55,58,80,63,44,60,76,46,40,69,59,30,50,29,39,49,48,52,12,30,52,38,16,14,50,44,23,3,33,42,36,10,54,67,70,72,43,59,58,82,38,64,65,19,37,34,46,6,14,30,64,37,9,26,25,34,81,63,44,51,64,57,49,72,75,44,96,62,62,64,66,60,52,48,40,54,38,52,29,17,50,55,18,32,40,48,20,51,47,47,30,50,48,44,46,18,73,42,66,74,36,83,70,87,48,65,67,58,47,48,46,34,17,53,51,44,5,42,52,49,3,49,50,49,28,51,50,49,50,57,49,54,73,74,41,84,46,70,91,34,42,47,39,27,52,53,10,47,44,36,37,52,23,26,38,26,65,51,49,42,28,73,75,71,72,47,60,31,30,19,58,31,15,27,23,38,19,19,32,40,41,41,55,56,45,41,72,34,76,91,38,29,68,59,45,48,52,34,49,56,47,45,52,55,49,38,54,52,39,50,44,50,51,36,23,45,54,20,33,64,53,53,64,71,55,42,70,73,40,43,63,55,16,44,50,36,22,47,37,33,54,71,40,16,32,31,52,13,34,46,55,32,48,62,49,81,83,62,66,58,65,45,54,43,51,50,56,18,60,52,70,31,33,36,64,56,25,52,39,48,33,52,48,49,28,52,50,34,67,76,38,47,80,45,52,54,67,81,52,37,72,76,42,50,46,65,56,48,32,47,51,46,36,46,23,50,51,36,25,28,39,50,31,40,54,50,35,64,67,40,47,62,63,48,41,59,70,45,57,61,71,72,72,66,79,116